Protein AF-0000000070537676 (afdb_homodimer)

Radius of gyration: 37.43 Å; Cα contacts (8 Å, |Δi|>4): 3366; chains: 2; bounding box: 78×117×87 Å

Nearest PDB structures (foldseek):
  5n0y-assembly1_A  TM=9.761E-01  e=6.138E-97  Homo sapiens
  3b1u-assembly1_A  TM=9.805E-01  e=5.438E-95  Homo sapiens
  8r8u-assembly1_B  TM=9.761E-01  e=1.289E-95  Homo sapiens
  8r8v-assembly1_A  TM=9.698E-01  e=7.412E-96  Homo sapiens
  5hp5-assembly2_B  TM=9.581E-01  e=4.711E-94  Homo sapiens

Sequence (1326 aa):
MAQQRRVQLSTQSPTSTVCVLGTELALDVCGSAPRGAASFQAQATPGVRLWVLHGARSVKLPSSVGRWPLGARPELLLAMERPSHEPGDEKVRISYFREDGGVPVGRALLYLTCVEVSLDADVTRSGAVSRTLLDKASWIWGPEGRGAVLLVNCDRDDAGAEGLDSEDSAVRSYSDLQDMAQLVLRTRGPRATFAGHRLLLHLDFGHADKIRVFYGGDGAELEKFQPILGGSKLSYTVRPGRHQHDSVFYVEGLAFPDVDFSGLVSLHVTLLESPEKCQGLLESPIFTDSVVFRVAPWIMTPNTAVPLEVFVCSVDGNEEFVAAVGALAERAQCPLTVCPAPQNRQDRWIQDEMEFGYIQAPHKTLPVVFDSPRDLGLKDFPVKSILGPDFGYVARQAAEGASSLDSFGNLEVSPPVTVQGKEYPLGRILIGSSFPRVGGRRMAKAVKDFLVAQKVQEPVEIFSDWLSVGHVDEFLSFVPAPDRKGFRLLLASPSACYQLLREKQEEGFGEAAMFQGLDRVPKPTINEILANEELRKFNDYAQSCISWNRDILKRSLGLAEPDIVDIPQLFQSNAASEAQAFFPDMVNMLVLGRHLGIPKPFGPVVGGRCCLEQRVRELLEPLGLSCTFIDDFFSYHVLSGDVHCGTNVRRKPFAFKWWDVVPMAQQRRVQLSTQSPTSTVCVLGTELALDVCGSAPRGAASFQAQATPGVRLWVLHGARSVKLPSSVGRWPLGARPELLLAMERPSHEPGDEKVRISYFREDGGVPVGRALLYLTCVEVSLDADVTRSGAVSRTLLDKASWIWGPEGRGAVLLVNCDRDDAGAEGLDSEDSAVRSYSDLQDMAQLVLRTRGPRATFAGHRLLLHLDFGHADKIRVFYGGDGAELEKFQPILGGSKLSYTVRPGRHQHDSVFYVEGLAFPDVDFSGLVSLHVTLLESPEKCQGLLESPIFTDSVVFRVAPWIMTPNTAVPLEVFVCSVDGNEEFVAAVGALAERAQCPLTVCPAPQNRQDRWIQDEMEFGYIQAPHKTLPVVFDSPRDLGLKDFPVKSILGPDFGYVARQAAEGASSLDSFGNLEVSPPVTVQGKEYPLGRILIGSSFPRVGGRRMAKAVKDFLVAQKVQEPVEIFSDWLSVGHVDEFLSFVPAPDRKGFRLLLASPSACYQLLREKQEEGFGEAAMFQGLDRVPKPTINEILANEELRKFNDYAQSCISWNRDILKRSLGLAEPDIVDIPQLFQSNAASEAQAFFPDMVNMLVLGRHLGIPKPFGPVVGGRCCLEQRVRELLEPLGLSCTFIDDFFSYHVLSGDVHCGTNVRRKPFAFKWWDVVP

Organism: Taeniopygia guttata (NCBI:txid59729)

InterPro domains:
  IPR004303 Protein-arginine deiminase [PIRSF001247] (1-663)
  IPR004303 Protein-arginine deiminase [PTHR10837] (1-663)
  IPR008972 Cupredoxin [SSF49503] (4-114)
  IPR013530 Protein-arginine deiminase, C-terminal [PF03068] (286-660)
  IPR013732 Protein-arginine deiminase (PAD), N-terminal [PF08526] (1-113)
  IPR013733 Protein-arginine deiminase (PAD), central domain [PF08527] (115-273)
  IPR036556 Protein-arginine deiminase, central domain superfamily [G3DSA:2.60.40.1700] (121-295)
  IPR036556 Protein-arginine deiminase, central domain superfamily [SSF110083] (115-295)
  IPR038685 PAD, N-terminal domain superfamily [G3DSA:2.60.40.1860] (1-120)

pLDDT: mean 93.61, std 6.82, range [47.22, 98.94]

Solvent-accessible surface area (backbone atoms only — not comparable to full-atom values): 68240 Å² total; per-residue (Å²): 129,63,60,54,45,69,41,83,56,33,56,86,49,74,36,74,47,78,43,51,58,77,32,35,40,36,37,38,60,60,78,36,51,57,90,73,49,37,25,34,30,75,48,60,38,91,69,46,48,40,29,38,38,50,85,95,43,78,44,60,56,86,51,93,67,67,62,46,57,44,87,74,59,43,38,41,33,35,37,47,85,62,58,29,81,41,80,48,71,37,42,38,41,37,35,26,17,34,84,87,46,90,58,63,78,42,46,28,40,36,30,34,23,28,27,38,75,44,58,37,34,25,32,81,54,75,50,52,71,52,90,68,91,64,74,38,71,44,72,44,64,19,85,85,35,39,29,20,55,25,36,52,34,35,22,23,66,53,84,86,52,91,56,39,47,50,74,50,82,68,54,89,46,71,68,49,57,63,56,29,31,61,36,36,41,38,44,46,48,33,66,68,55,59,73,60,23,52,34,36,39,32,45,51,78,91,40,19,75,37,36,38,31,29,40,28,74,96,52,85,52,54,86,47,35,39,68,48,32,29,62,88,32,50,51,37,78,56,74,82,51,95,85,42,47,63,46,62,31,37,34,31,21,54,49,69,27,25,60,78,36,87,28,70,43,54,41,36,40,33,39,26,42,52,60,67,94,56,87,69,60,64,68,37,70,78,47,74,40,42,37,24,33,34,40,34,40,77,41,69,59,29,60,58,34,53,58,58,33,37,36,36,47,46,38,89,80,33,63,68,39,51,51,49,52,46,54,48,27,55,74,56,71,27,53,73,46,72,39,46,39,90,55,19,60,66,38,51,50,52,16,26,39,36,46,54,27,30,35,58,41,68,71,44,74,32,46,25,36,43,37,33,46,52,55,63,48,44,53,54,34,57,67,71,70,57,36,25,66,73,19,20,54,46,72,46,65,37,89,87,54,63,45,62,33,28,20,34,43,14,54,49,42,41,63,53,35,52,35,94,86,43,72,26,80,59,8,34,28,38,32,25,26,19,67,86,49,81,89,48,64,52,46,35,64,54,51,51,41,36,53,51,36,36,59,64,35,55,66,44,79,36,57,18,53,64,31,62,64,19,34,40,36,70,40,32,39,62,41,58,28,87,52,93,78,43,38,33,41,36,30,49,18,29,62,53,31,53,47,51,46,49,53,40,32,73,75,70,44,27,79,31,29,30,38,66,94,53,77,98,51,87,55,56,24,42,49,54,57,77,64,33,60,69,53,50,54,50,24,51,50,52,35,47,44,45,38,46,37,48,38,51,46,26,64,71,46,49,51,56,71,90,38,47,43,75,40,58,33,55,45,39,68,48,98,83,42,22,35,39,68,62,43,35,41,50,44,19,35,37,56,40,57,47,39,32,42,24,24,36,49,43,39,33,54,57,97,88,34,37,52,57,61,50,52,51,44,67,68,42,37,83,45,66,34,44,86,40,72,38,69,35,52,82,62,23,28,78,74,75,37,34,44,30,37,34,25,43,60,40,53,49,77,73,87,71,60,74,63,42,46,68,130,131,62,58,55,43,69,40,85,56,33,53,86,46,73,36,75,48,78,43,52,57,76,33,34,38,36,37,37,59,60,76,39,51,55,88,74,47,37,27,34,31,76,50,58,39,90,70,46,49,40,30,38,39,50,86,94,44,77,43,60,54,85,51,92,68,66,62,45,59,43,87,73,61,42,38,40,35,35,37,46,87,62,58,28,82,42,79,49,70,38,43,37,40,37,37,26,17,35,84,90,45,89,59,64,80,42,46,27,41,37,28,35,23,28,26,37,74,45,56,38,34,23,32,83,54,78,52,52,69,51,91,69,90,64,75,38,70,45,72,43,64,19,84,87,34,38,29,19,56,24,37,52,32,36,22,21,66,53,84,86,51,90,57,40,47,50,75,50,81,68,55,88,46,71,69,50,56,62,55,31,30,60,36,36,40,37,44,47,47,30,66,67,55,59,72,59,23,52,33,35,39,33,47,51,77,91,40,19,76,36,35,39,30,31,39,28,71,96,50,85,53,55,87,47,37,37,66,48,32,31,61,90,33,50,50,38,77,56,74,82,52,95,86,40,48,62,47,62,31,39,34,32,22,53,49,69,27,25,60,78,36,87,28,71,42,55,40,36,39,34,40,25,42,50,64,67,94,55,87,70,62,65,67,38,68,77,46,74,41,42,37,26,32,34,41,33,40,78,41,69,58,27,58,59,34,52,56,58,33,38,37,34,46,47,39,92,80,34,63,67,41,52,51,50,51,47,53,48,28,56,72,54,71,29,52,74,46,72,40,48,40,90,54,20,59,65,36,49,49,50,15,25,39,36,46,54,28,28,36,59,42,70,73,44,75,30,46,26,36,42,37,33,47,52,56,62,48,43,54,53,34,58,67,72,70,57,38,24,65,72,20,21,54,46,73,44,67,35,91,88,53,62,46,63,34,28,19,34,43,13,52,49,44,42,63,54,34,51,35,94,86,43,71,25,82,61,7,34,28,37,33,27,26,20,68,86,50,81,89,48,63,51,47,35,63,52,50,52,41,36,52,53,36,38,60,65,34,56,65,43,80,37,58,17,55,62,31,63,64,18,34,41,37,70,40,32,40,62,39,57,28,88,50,94,78,43,38,33,42,37,30,50,18,27,64,53,30,54,49,51,46,50,54,39,34,74,73,68,44,28,77,30,29,30,39,66,92,54,78,98,51,86,53,55,24,41,50,54,55,76,64,33,60,69,54,49,53,51,24,51,50,52,34,47,44,45,38,47,37,48,38,51,46,26,64,71,48,49,49,55,72,90,39,48,43,75,39,59,34,53,45,39,68,47,97,84,42,22,35,39,68,63,42,37,42,50,44,19,34,36,55,41,56,48,38,32,41,23,24,37,49,43,38,33,56,55,97,88,34,37,50,57,62,51,52,51,45,68,68,42,35,83,48,67,33,42,83,38,71,38,69,35,51,82,63,23,28,78,73,76,39,34,42,29,39,34,25,42,60,40,54,49,76,73,88,71,61,77,62,41,46,68,130

Structure (mmCIF, N/CA/C/O backbone):
data_AF-0000000070537676-model_v1
#
loop_
_entity.id
_entity.type
_entity.pdbx_description
1 polymer 'Protein-arginine deiminase'
#
loop_
_atom_site.group_PDB
_atom_site.id
_atom_site.type_symbol
_atom_site.label_atom_id
_atom_site.label_alt_id
_atom_site.label_comp_id
_atom_site.label_asym_id
_atom_site.label_entity_id
_atom_site.label_seq_id
_atom_site.pdbx_PDB_ins_code
_atom_site.Cartn_x
_atom_site.Cartn_y
_atom_site.Cartn_z
_atom_site.occupancy
_atom_site.B_iso_or_equiv
_atom_site.auth_seq_id
_atom_site.auth_comp_id
_atom_site.auth_asym_id
_atom_site.auth_atom_id
_atom_site.pdbx_PDB_model_num
ATOM 1 N N . MET A 1 1 ? 15.688 -22.312 3.17 1 48.28 1 MET A N 1
ATOM 2 C CA . MET A 1 1 ? 16.125 -23.547 2.514 1 48.28 1 MET A CA 1
ATOM 3 C C . MET A 1 1 ? 16.609 -23.266 1.094 1 48.28 1 MET A C 1
ATOM 5 O O . MET A 1 1 ? 16.094 -22.375 0.427 1 48.28 1 MET A O 1
ATOM 9 N N . ALA A 1 2 ? 17.672 -23.891 0.814 1 63.78 2 ALA A N 1
ATOM 10 C CA . ALA A 1 2 ? 18.281 -23.703 -0.505 1 63.78 2 ALA A CA 1
ATOM 11 C C . ALA A 1 2 ? 17.297 -24.094 -1.61 1 63.78 2 ALA A C 1
ATOM 13 O O . ALA A 1 2 ? 16.453 -24.969 -1.418 1 63.78 2 ALA A O 1
ATOM 14 N N . GLN A 1 3 ? 17.297 -23.328 -2.66 1 80.06 3 GLN A N 1
ATOM 15 C CA . GLN A 1 3 ? 16.547 -23.688 -3.852 1 80.06 3 GLN A CA 1
ATOM 16 C C . GLN A 1 3 ? 16.844 -25.125 -4.281 1 80.06 3 GLN A C 1
ATOM 18 O O . GLN A 1 3 ? 18 -25.562 -4.23 1 80.06 3 GLN A O 1
ATOM 23 N N . GLN A 1 4 ? 15.812 -25.906 -4.457 1 87.06 4 GLN A N 1
ATOM 24 C CA . GLN A 1 4 ? 15.945 -27.312 -4.844 1 87.06 4 GLN A CA 1
ATOM 25 C C . GLN A 1 4 ? 15.312 -27.578 -6.207 1 87.06 4 GLN A C 1
ATOM 27 O O . GLN A 1 4 ? 14.203 -27.109 -6.48 1 87.06 4 GLN A O 1
ATOM 32 N N . ARG A 1 5 ? 16.109 -28.188 -7.074 1 91.94 5 ARG A N 1
ATOM 33 C CA . ARG A 1 5 ? 15.625 -28.531 -8.406 1 91.94 5 ARG A CA 1
ATOM 34 C C . ARG A 1 5 ? 15.555 -30.047 -8.578 1 91.94 5 ARG A C 1
ATOM 36 O O . ARG A 1 5 ? 16.516 -30.75 -8.266 1 91.94 5 ARG A O 1
ATOM 43 N N . ARG A 1 6 ? 14.5 -30.547 -9.094 1 90.69 6 ARG A N 1
ATOM 44 C CA . ARG A 1 6 ? 14.328 -31.969 -9.328 1 90.69 6 ARG A CA 1
ATOM 45 C C . ARG A 1 6 ? 14.914 -32.375 -10.672 1 90.69 6 ARG A C 1
ATOM 47 O O . ARG A 1 6 ? 14.719 -31.688 -11.68 1 90.69 6 ARG A O 1
ATOM 54 N N . VAL A 1 7 ? 15.664 -33.469 -10.664 1 91.62 7 VAL A N 1
ATOM 55 C CA . VAL A 1 7 ? 16.312 -33.969 -11.875 1 91.62 7 VAL A CA 1
ATOM 56 C C . VAL A 1 7 ? 15.852 -35.406 -12.164 1 91.62 7 VAL A C 1
ATOM 58 O O . VAL A 1 7 ? 15.875 -36.25 -11.273 1 91.62 7 VAL A O 1
ATOM 61 N N . GLN A 1 8 ? 15.414 -35.594 -13.352 1 87.25 8 GLN A N 1
ATOM 62 C CA . GLN A 1 8 ? 15.055 -36.938 -13.789 1 87.25 8 GLN A CA 1
ATOM 63 C C . GLN A 1 8 ? 16.281 -37.719 -14.297 1 87.25 8 GLN A C 1
ATOM 65 O O . GLN A 1 8 ? 17.109 -37.156 -15.008 1 87.25 8 GLN A O 1
ATOM 70 N N . LEU A 1 9 ? 16.375 -38.938 -13.836 1 90.69 9 LEU A N 1
ATOM 71 C CA . LEU A 1 9 ? 17.469 -39.812 -14.25 1 90.69 9 LEU A CA 1
ATOM 72 C C . LEU A 1 9 ? 17.016 -40.812 -15.281 1 90.69 9 LEU A C 1
ATOM 74 O O . LEU A 1 9 ? 15.812 -41.031 -15.484 1 90.69 9 LEU A O 1
ATOM 78 N N . SER A 1 10 ? 18.062 -41.344 -16.016 1 87.88 10 SER A N 1
ATOM 79 C CA . SER A 1 10 ? 17.797 -42.406 -17 1 87.88 10 SER A CA 1
ATOM 80 C C . SER A 1 10 ? 18.797 -43.562 -16.859 1 87.88 10 SER A C 1
ATOM 82 O O . SER A 1 10 ? 19.984 -43.312 -16.625 1 87.88 10 SER A O 1
ATOM 84 N N . THR A 1 11 ? 18.297 -44.75 -16.922 1 89.5 11 THR A N 1
ATOM 85 C CA . THR A 1 11 ? 19.188 -45.906 -16.922 1 89.5 11 THR A CA 1
ATOM 86 C C . THR A 1 11 ? 19.578 -46.312 -18.344 1 89.5 11 THR A C 1
ATOM 88 O O . THR A 1 11 ? 20.406 -47.188 -18.547 1 89.5 11 THR A O 1
ATOM 91 N N . GLN A 1 12 ? 19.031 -45.656 -19.297 1 83.19 12 GLN A N 1
ATOM 92 C CA . GLN A 1 12 ? 19.297 -46 -20.703 1 83.19 12 GLN A CA 1
ATOM 93 C C . GLN A 1 12 ? 20.469 -45.188 -21.25 1 83.19 12 GLN A C 1
ATOM 95 O O . GLN A 1 12 ? 21.234 -45.688 -22.062 1 83.19 12 GLN A O 1
ATOM 100 N N . SER A 1 13 ? 20.5 -43.969 -20.844 1 87.5 13 SER A N 1
ATOM 101 C CA . SER A 1 13 ? 21.594 -43.094 -21.266 1 87.5 13 SER A CA 1
ATOM 102 C C . SER A 1 13 ? 22.031 -42.188 -20.141 1 87.5 13 SER A C 1
ATOM 104 O O . SER A 1 13 ? 21.219 -41.812 -19.281 1 87.5 13 SER A O 1
ATOM 106 N N . PRO A 1 14 ? 23.234 -41.844 -20.141 1 92 14 PRO A N 1
ATOM 107 C CA . PRO A 1 14 ? 23.672 -40.906 -19.125 1 92 14 PRO A CA 1
ATOM 108 C C . PRO A 1 14 ? 22.984 -39.562 -19.219 1 92 14 PRO A C 1
ATOM 110 O O . PRO A 1 14 ? 22.594 -39.125 -20.312 1 92 14 PRO A O 1
ATOM 113 N N . THR A 1 15 ? 22.781 -38.969 -18.125 1 92.06 15 THR A N 1
ATOM 114 C CA . THR A 1 15 ? 22.188 -37.656 -18.031 1 92.06 15 THR A CA 1
ATOM 115 C C . THR A 1 15 ? 23.234 -36.625 -17.625 1 92.06 15 THR A C 1
ATOM 117 O O . THR A 1 15 ? 24.203 -36.938 -16.922 1 92.06 15 THR A O 1
ATOM 120 N N . SER A 1 16 ? 23.156 -35.469 -18.203 1 93.25 16 SER A N 1
ATOM 121 C CA . SER A 1 16 ? 24 -34.344 -17.812 1 93.25 16 SER A CA 1
ATOM 122 C C . SER A 1 16 ? 23.172 -33.156 -17.344 1 93.25 16 SER A C 1
ATOM 124 O O . SER A 1 16 ? 22.109 -32.875 -17.906 1 93.25 16 SER A O 1
ATOM 126 N N . THR A 1 17 ? 23.578 -32.562 -16.297 1 94.06 17 THR A N 1
ATOM 127 C CA . THR A 1 17 ? 22.844 -31.359 -15.859 1 94.06 17 THR A CA 1
ATOM 128 C C . THR A 1 17 ? 23.781 -30.391 -15.148 1 94.06 17 THR A C 1
ATOM 130 O O . THR A 1 17 ? 24.938 -30.719 -14.859 1 94.06 17 THR A O 1
ATOM 133 N N . VAL A 1 18 ? 23.328 -29.172 -15.094 1 95.5 18 VAL A N 1
ATOM 134 C CA . VAL A 1 18 ? 24.062 -28.094 -14.422 1 95.5 18 VAL A CA 1
ATOM 135 C C . VAL A 1 18 ? 23.547 -27.938 -12.992 1 95.5 18 VAL A C 1
ATOM 137 O O . VAL A 1 18 ? 22.344 -28.016 -12.75 1 95.5 18 VAL A O 1
ATOM 140 N N . CYS A 1 19 ? 24.453 -27.859 -12.039 1 95.94 19 CYS A N 1
ATOM 141 C CA . CYS A 1 19 ? 24.172 -27.516 -10.648 1 95.94 19 CYS A CA 1
ATOM 142 C C . CYS A 1 19 ? 24.703 -26.125 -10.312 1 95.94 19 CYS A C 1
ATOM 144 O O . CYS A 1 19 ? 25.859 -25.797 -10.617 1 95.94 19 CYS A O 1
ATOM 146 N N . VAL A 1 20 ? 23.875 -25.281 -9.742 1 96.06 20 VAL A N 1
ATOM 147 C CA . VAL A 1 20 ? 24.312 -23.953 -9.352 1 96.06 20 VAL A CA 1
ATOM 148 C C . VAL A 1 20 ? 24.797 -23.969 -7.902 1 96.06 20 VAL A C 1
ATOM 150 O O . VAL A 1 20 ? 24.156 -24.531 -7.027 1 96.06 20 VAL A O 1
ATOM 153 N N . LEU A 1 21 ? 25.875 -23.359 -7.691 1 94.88 21 LEU A N 1
ATOM 154 C CA . LEU A 1 21 ? 26.469 -23.297 -6.359 1 94.88 21 LEU A CA 1
ATOM 155 C C . LEU A 1 21 ? 25.469 -22.75 -5.348 1 94.88 21 LEU A C 1
ATOM 157 O O . LEU A 1 21 ? 24.797 -21.766 -5.613 1 94.88 21 LEU A O 1
ATOM 161 N N . GLY A 1 22 ? 25.375 -23.453 -4.148 1 92.06 22 GLY A N 1
ATOM 162 C CA . GLY A 1 22 ? 24.484 -23 -3.094 1 92.06 22 GLY A CA 1
ATOM 163 C C . GLY A 1 22 ? 23.094 -23.594 -3.195 1 92.06 22 GLY A C 1
ATOM 164 O O . GLY A 1 22 ? 22.234 -23.344 -2.34 1 92.06 22 GLY A O 1
ATOM 165 N N . THR A 1 23 ? 22.797 -24.344 -4.297 1 94.75 23 THR A N 1
ATOM 166 C CA . THR A 1 23 ? 21.5 -24.984 -4.453 1 94.75 23 THR A CA 1
ATOM 167 C C . THR A 1 23 ? 21.641 -26.5 -4.336 1 94.75 23 THR A C 1
ATOM 169 O O . THR A 1 23 ? 22.75 -27.031 -4.211 1 94.75 23 THR A O 1
ATOM 172 N N . GLU A 1 24 ? 20.516 -27.172 -4.246 1 94.94 24 GLU A N 1
ATOM 173 C CA . GLU A 1 24 ? 20.469 -28.625 -4.176 1 94.94 24 GLU A CA 1
ATOM 174 C C . GLU A 1 24 ? 19.719 -29.219 -5.359 1 94.94 24 GLU A C 1
ATOM 176 O O . GLU A 1 24 ? 18.812 -28.578 -5.902 1 94.94 24 GLU A O 1
ATOM 181 N N . LEU A 1 25 ? 20.188 -30.328 -5.773 1 95.75 25 LEU A N 1
ATOM 182 C CA . LEU A 1 25 ? 19.438 -31.109 -6.742 1 95.75 25 LEU A CA 1
ATOM 183 C C . LEU A 1 25 ? 18.781 -32.312 -6.074 1 95.75 25 LEU A C 1
ATOM 185 O O . LEU A 1 25 ? 19.375 -32.969 -5.203 1 95.75 25 LEU A O 1
ATOM 189 N N . ALA A 1 26 ? 17.578 -32.531 -6.367 1 93.75 26 ALA A N 1
ATOM 190 C CA . ALA A 1 26 ? 16.875 -33.719 -5.938 1 93.75 26 ALA A CA 1
ATOM 191 C C . ALA A 1 26 ? 16.734 -34.719 -7.078 1 93.75 26 ALA A C 1
ATOM 193 O O . ALA A 1 26 ? 16.094 -34.469 -8.086 1 93.75 26 ALA A O 1
ATOM 194 N N . LEU A 1 27 ? 17.375 -35.875 -6.887 1 93.56 27 LEU A N 1
ATOM 195 C CA . LEU A 1 27 ? 17.359 -36.875 -7.934 1 93.56 27 LEU A CA 1
ATOM 196 C C . LEU A 1 27 ? 16.172 -37.812 -7.762 1 93.56 27 LEU A C 1
ATOM 198 O O . LEU A 1 27 ? 15.945 -38.344 -6.668 1 93.56 27 LEU A O 1
ATOM 202 N N . ASP A 1 28 ? 15.492 -38.031 -8.805 1 88.81 28 ASP A N 1
ATOM 203 C CA . ASP A 1 28 ? 14.336 -38.906 -8.789 1 88.81 28 ASP A CA 1
ATOM 204 C C . ASP A 1 28 ? 14.75 -40.375 -8.93 1 88.81 28 ASP A C 1
ATOM 206 O O . ASP A 1 28 ? 14.5 -41 -9.961 1 88.81 28 ASP A O 1
ATOM 210 N N . VAL A 1 29 ? 15.141 -41 -7.867 1 91.25 29 VAL A N 1
ATOM 211 C CA . VAL A 1 29 ? 15.664 -42.375 -7.902 1 91.25 29 VAL A CA 1
ATOM 212 C C . VAL A 1 29 ? 14.508 -43.344 -8.094 1 91.25 29 VAL A C 1
ATOM 214 O O . VAL A 1 29 ? 14.695 -44.438 -8.672 1 91.25 29 VAL A O 1
ATOM 217 N N . CYS A 1 30 ? 13.391 -43 -7.648 1 86 30 CYS A N 1
ATOM 218 C CA . CYS A 1 30 ? 12.25 -43.906 -7.773 1 86 30 CYS A CA 1
ATOM 219 C C . CYS A 1 30 ? 11.688 -43.875 -9.188 1 86 30 CYS A C 1
ATOM 221 O O . CYS A 1 30 ? 11.32 -44.938 -9.734 1 86 30 CYS A O 1
ATOM 223 N N . GLY A 1 31 ? 11.68 -42.719 -9.711 1 81.62 31 GLY A N 1
ATOM 224 C CA . GLY A 1 31 ? 11.109 -42.594 -11.047 1 81.62 31 GLY A CA 1
ATOM 225 C C . GLY A 1 31 ? 11.961 -43.219 -12.125 1 81.62 31 GLY A C 1
ATOM 226 O O . GLY A 1 31 ? 11.453 -43.625 -13.18 1 81.62 31 GLY A O 1
ATOM 227 N N . SER A 1 32 ? 13.219 -43.406 -11.867 1 86.19 32 SER A N 1
ATOM 228 C CA . SER A 1 32 ? 14.133 -43.969 -12.867 1 86.19 32 SER A CA 1
ATOM 229 C C . SER A 1 32 ? 14.422 -45.438 -12.602 1 86.19 32 SER A C 1
ATOM 231 O O . SER A 1 32 ? 15.172 -46.062 -13.352 1 86.19 32 SER A O 1
ATOM 233 N N . ALA A 1 33 ? 13.875 -45.969 -11.594 1 89.5 33 ALA A N 1
ATOM 234 C CA . ALA A 1 33 ? 14.164 -47.344 -11.219 1 89.5 33 ALA A CA 1
ATOM 235 C C . ALA A 1 33 ? 13.602 -48.312 -12.25 1 89.5 33 ALA A C 1
ATOM 237 O O . ALA A 1 33 ? 12.438 -48.219 -12.641 1 89.5 33 ALA A O 1
ATOM 238 N N . PRO A 1 34 ? 14.5 -49.281 -12.641 1 87.12 34 PRO A N 1
ATOM 239 C CA . PRO A 1 34 ? 13.977 -50.312 -13.523 1 87.12 34 PRO A CA 1
ATOM 240 C C . PRO A 1 34 ? 12.969 -51.219 -12.828 1 87.12 34 PRO A C 1
ATOM 242 O O . PRO A 1 34 ? 12.898 -51.25 -11.602 1 87.12 34 PRO A O 1
ATOM 245 N N . ARG A 1 35 ? 12.32 -51.906 -13.609 1 83.75 35 ARG A N 1
ATOM 246 C CA . ARG A 1 35 ? 11.32 -52.844 -13.062 1 83.75 35 ARG A CA 1
ATOM 247 C C . ARG A 1 35 ? 11.969 -53.875 -12.148 1 83.75 35 ARG A C 1
ATOM 249 O O . ARG A 1 35 ? 13.008 -54.438 -12.492 1 83.75 35 ARG A O 1
ATOM 256 N N . GLY A 1 36 ? 11.32 -54.062 -11.078 1 84.88 36 GLY A N 1
ATOM 257 C CA . GLY A 1 36 ? 11.758 -55.094 -10.172 1 84.88 36 GLY A CA 1
ATOM 258 C C . GLY A 1 36 ? 12.828 -54.625 -9.203 1 84.88 36 GLY A C 1
ATOM 259 O O . GLY A 1 36 ? 13.211 -55.375 -8.289 1 84.88 36 GLY A O 1
ATOM 260 N N . ALA A 1 37 ? 13.297 -53.406 -9.398 1 92.25 37 ALA A N 1
ATOM 261 C CA . ALA A 1 37 ? 14.297 -52.906 -8.469 1 92.25 37 ALA A CA 1
ATOM 262 C C . ALA A 1 37 ? 13.688 -52.656 -7.082 1 92.25 37 ALA A C 1
ATOM 264 O O . ALA A 1 37 ? 12.555 -52.188 -6.965 1 92.25 37 ALA A O 1
ATOM 265 N N . ALA A 1 38 ? 14.43 -53.062 -6.039 1 94.12 38 ALA A N 1
ATOM 266 C CA . ALA A 1 38 ? 13.938 -52.938 -4.668 1 94.12 38 ALA A CA 1
ATOM 267 C C . ALA A 1 38 ? 14.758 -51.938 -3.873 1 94.12 38 ALA A C 1
ATOM 269 O O . ALA A 1 38 ? 14.281 -51.375 -2.879 1 94.12 38 ALA A O 1
ATOM 270 N N . SER A 1 39 ? 15.945 -51.781 -4.32 1 94.88 39 SER A N 1
ATOM 271 C CA . SER A 1 39 ? 16.844 -50.875 -3.596 1 94.88 39 SER A CA 1
ATOM 272 C C . SER A 1 39 ? 17.828 -50.188 -4.543 1 94.88 39 SER A C 1
ATOM 274 O O . SER A 1 39 ? 17.906 -50.531 -5.727 1 94.88 39 SER A O 1
ATOM 276 N N . PHE A 1 40 ? 18.5 -49.188 -4.027 1 95.38 40 PHE A N 1
ATOM 277 C CA . PHE A 1 40 ? 19.516 -48.531 -4.836 1 95.38 40 PHE A CA 1
ATOM 278 C C . PHE A 1 40 ? 20.734 -48.156 -3.994 1 95.38 40 PHE A C 1
ATOM 280 O O . PHE A 1 40 ? 20.641 -48.125 -2.764 1 95.38 40 PHE A O 1
ATOM 287 N N . GLN A 1 41 ? 21.812 -48 -4.645 1 95.19 41 GLN A N 1
ATOM 288 C CA . GLN A 1 41 ? 23.062 -47.5 -4.098 1 95.19 41 GLN A CA 1
ATOM 289 C C . GLN A 1 41 ? 23.578 -46.312 -4.906 1 95.19 41 GLN A C 1
ATOM 291 O O . GLN A 1 41 ? 23.469 -46.281 -6.137 1 95.19 41 GLN A O 1
ATOM 296 N N . ALA A 1 42 ? 24.078 -45.312 -4.172 1 95.81 42 ALA A N 1
ATOM 297 C CA . ALA A 1 42 ? 24.562 -44.094 -4.855 1 95.81 42 ALA A CA 1
ATOM 298 C C . ALA A 1 42 ? 26.031 -43.844 -4.516 1 95.81 42 ALA A C 1
ATOM 300 O O . ALA A 1 42 ? 26.438 -44 -3.363 1 95.81 42 ALA A O 1
ATOM 301 N N . GLN A 1 43 ? 26.797 -43.562 -5.527 1 95.38 43 GLN A N 1
ATOM 302 C CA . GLN A 1 43 ? 28.188 -43.156 -5.398 1 95.38 43 GLN A CA 1
ATOM 303 C C . GLN A 1 43 ? 28.484 -41.875 -6.199 1 95.38 43 GLN A C 1
ATOM 305 O O . GLN A 1 43 ? 27.922 -41.688 -7.273 1 95.38 43 GLN A O 1
ATOM 310 N N . ALA A 1 44 ? 29.312 -41.031 -5.633 1 96.12 44 ALA A N 1
ATOM 311 C CA . ALA A 1 44 ? 29.641 -39.781 -6.316 1 96.12 44 ALA A CA 1
ATOM 312 C C . ALA A 1 44 ? 31.141 -39.5 -6.297 1 96.12 44 ALA A C 1
ATOM 314 O O . ALA A 1 44 ? 31.859 -40.062 -5.469 1 96.12 44 ALA A O 1
ATOM 315 N N . THR A 1 45 ? 31.594 -38.75 -7.266 1 95.75 45 THR A N 1
ATOM 316 C CA . THR A 1 45 ? 32.969 -38.25 -7.234 1 95.75 45 THR A CA 1
ATOM 317 C C . THR A 1 45 ? 33.156 -37.281 -6.074 1 95.75 45 THR A C 1
ATOM 319 O O . THR A 1 45 ? 32.188 -36.781 -5.5 1 95.75 45 THR A O 1
ATOM 322 N N . PRO A 1 46 ? 34.344 -37.031 -5.629 1 92.69 46 PRO A N 1
ATOM 323 C CA . PRO A 1 46 ? 34.656 -36.312 -4.398 1 92.69 46 PRO A CA 1
ATOM 324 C C . PRO A 1 46 ? 34.062 -34.875 -4.406 1 92.69 46 PRO A C 1
ATOM 326 O O . PRO A 1 46 ? 33.844 -34.312 -3.342 1 92.69 46 PRO A O 1
ATOM 329 N N . GLY A 1 47 ? 33.844 -34.312 -5.488 1 93.75 47 GLY A N 1
ATOM 330 C CA . GLY A 1 47 ? 33.344 -32.969 -5.539 1 93.75 47 GLY A CA 1
ATOM 331 C C . GLY A 1 47 ? 31.859 -32.844 -5.305 1 93.75 47 GLY A C 1
ATOM 332 O O . GLY A 1 47 ? 31.297 -31.75 -5.262 1 93.75 47 GLY A O 1
ATOM 333 N N . VAL A 1 48 ? 31.172 -33.969 -5.086 1 97.12 48 VAL A N 1
ATOM 334 C CA . VAL A 1 48 ? 29.719 -34.031 -4.945 1 97.12 48 VAL A CA 1
ATOM 335 C C . VAL A 1 48 ? 29.359 -34.5 -3.543 1 97.12 48 VAL A C 1
ATOM 337 O O . VAL A 1 48 ? 29.828 -35.531 -3.094 1 97.12 48 VAL A O 1
ATOM 340 N N . ARG A 1 49 ? 28.609 -33.75 -2.803 1 96.06 49 ARG A N 1
ATOM 341 C CA . ARG A 1 49 ? 28.031 -34.188 -1.538 1 96.06 49 ARG A CA 1
ATOM 342 C C . ARG A 1 49 ? 26.656 -34.812 -1.755 1 96.06 49 ARG A C 1
ATOM 344 O O . ARG A 1 49 ? 25.797 -34.219 -2.412 1 96.06 49 ARG A O 1
ATOM 351 N N . LEU A 1 50 ? 26.469 -36 -1.199 1 95.5 50 LEU A N 1
ATOM 352 C CA . LEU A 1 50 ? 25.219 -36.75 -1.354 1 95.5 50 LEU A CA 1
ATOM 353 C C . LEU A 1 50 ? 24.562 -36.969 0 1 95.5 50 LEU A C 1
ATOM 355 O O . LEU A 1 50 ? 25.25 -37.188 1.003 1 95.5 50 LEU A O 1
ATOM 359 N N . TRP A 1 51 ? 23.344 -36.969 0.027 1 94.06 51 TRP A N 1
ATOM 360 C CA . TRP A 1 51 ? 22.609 -37.438 1.19 1 94.06 51 TRP A CA 1
ATOM 361 C C . TRP A 1 51 ? 21.219 -37.906 0.792 1 94.06 51 TRP A C 1
ATOM 363 O O . TRP A 1 51 ? 20.703 -37.531 -0.262 1 94.06 51 TRP A O 1
ATOM 373 N N . VAL A 1 52 ? 20.656 -38.875 1.523 1 93 52 VAL A N 1
ATOM 374 C CA . VAL A 1 52 ? 19.359 -39.469 1.266 1 93 52 VAL A CA 1
ATOM 375 C C . VAL A 1 52 ? 18.344 -38.969 2.293 1 93 52 VAL A C 1
ATOM 377 O O . VAL A 1 52 ? 18.625 -38.938 3.494 1 93 52 VAL A O 1
ATOM 380 N N . LEU A 1 53 ? 17.281 -38.406 1.712 1 87.81 53 LEU A N 1
ATOM 381 C CA . LEU A 1 53 ? 16.156 -38.062 2.566 1 87.81 53 LEU A CA 1
ATOM 382 C C . LEU A 1 53 ? 15.188 -39.25 2.682 1 87.81 53 LEU A C 1
ATOM 384 O O . LEU A 1 53 ? 14.602 -39.656 1.684 1 87.81 53 LEU A O 1
ATOM 388 N N . HIS A 1 54 ? 15.172 -39.781 3.775 1 80.38 54 HIS A N 1
ATOM 389 C CA . HIS A 1 54 ? 14.289 -40.906 4.09 1 80.38 54 HIS A CA 1
ATOM 390 C C . HIS A 1 54 ? 13.359 -40.562 5.246 1 80.38 54 HIS A C 1
ATOM 392 O O . HIS A 1 54 ? 13.758 -40.625 6.41 1 80.38 54 HIS A O 1
ATOM 398 N N . GLY A 1 55 ? 12.133 -40.312 4.922 1 72 55 GLY A N 1
ATOM 399 C CA . GLY A 1 55 ? 11.219 -39.812 5.934 1 72 55 GLY A CA 1
ATOM 400 C C . GLY A 1 55 ? 11.633 -38.469 6.48 1 72 55 GLY A C 1
ATOM 401 O O . GLY A 1 55 ? 11.766 -37.5 5.723 1 72 55 GLY A O 1
ATOM 402 N N . ALA A 1 56 ? 11.742 -38.344 7.746 1 72.75 56 ALA A N 1
ATOM 403 C CA . ALA A 1 56 ? 12.117 -37.094 8.383 1 72.75 56 ALA A CA 1
ATOM 404 C C . ALA A 1 56 ? 13.617 -37.031 8.656 1 72.75 56 ALA A C 1
ATOM 406 O O . ALA A 1 56 ? 14.117 -36.062 9.219 1 72.75 56 ALA A O 1
ATOM 407 N N . ARG A 1 57 ? 14.32 -38.156 8.172 1 79.38 57 ARG A N 1
ATOM 408 C CA . ARG A 1 57 ? 15.742 -38.219 8.492 1 79.38 57 ARG A CA 1
ATOM 409 C C . ARG A 1 57 ? 16.594 -38 7.246 1 79.38 57 ARG A C 1
ATOM 411 O O . ARG A 1 57 ? 16.25 -38.469 6.16 1 79.38 57 ARG A O 1
ATOM 418 N N . SER A 1 58 ? 17.625 -37.188 7.309 1 88.5 58 SER A N 1
ATOM 419 C CA . SER A 1 58 ? 18.656 -36.969 6.289 1 88.5 58 SER A CA 1
ATOM 420 C C . SER A 1 58 ? 19.938 -37.688 6.629 1 88.5 58 SER A C 1
ATOM 422 O O . SER A 1 58 ? 20.5 -37.531 7.715 1 88.5 58 SER A O 1
ATOM 424 N N . VAL A 1 59 ? 20.391 -38.562 5.711 1 91.38 59 VAL A N 1
ATOM 425 C CA . VAL A 1 59 ? 21.594 -39.344 5.945 1 91.38 59 VAL A CA 1
ATOM 426 C C . VAL A 1 59 ? 22.641 -39.031 4.891 1 91.38 59 VAL A C 1
ATOM 428 O O . VAL A 1 59 ? 22.406 -39.219 3.695 1 91.38 59 VAL A O 1
ATOM 431 N N . LYS A 1 60 ? 23.719 -38.594 5.34 1 92.5 60 LYS A N 1
ATOM 432 C CA . LYS A 1 60 ? 24.828 -38.281 4.441 1 92.5 60 LYS A CA 1
ATOM 433 C C . LYS A 1 60 ? 25.438 -39.562 3.889 1 92.5 60 LYS A C 1
ATOM 435 O O . LYS A 1 60 ? 25.594 -40.562 4.617 1 92.5 60 LYS A O 1
ATOM 440 N N . LEU A 1 61 ? 25.797 -39.594 2.615 1 90.94 61 LEU A N 1
ATOM 441 C CA . LEU A 1 61 ? 26.422 -40.75 1.979 1 90.94 61 LEU A CA 1
ATOM 442 C C . LEU A 1 61 ? 27.922 -40.531 1.793 1 90.94 61 LEU A C 1
ATOM 444 O O . LEU A 1 61 ? 28.344 -39.375 1.577 1 90.94 61 LEU A O 1
ATOM 448 N N . PRO A 1 62 ? 28.781 -41.531 1.768 1 87.44 62 PRO A N 1
ATOM 449 C CA . PRO A 1 62 ? 28.406 -42.906 2.066 1 87.44 62 PRO A CA 1
ATOM 450 C C . PRO A 1 62 ? 28.062 -43.125 3.539 1 87.44 62 PRO A C 1
ATOM 452 O O . PRO A 1 62 ? 28.531 -42.375 4.398 1 87.44 62 PRO A O 1
ATOM 455 N N . SER A 1 63 ? 27.234 -44.031 3.693 1 85.56 63 SER A N 1
ATOM 456 C CA . SER A 1 63 ? 26.828 -44.406 5.039 1 85.56 63 SER A CA 1
ATOM 457 C C . SER A 1 63 ? 26.953 -45.906 5.25 1 85.56 63 SER A C 1
ATOM 459 O O . SER A 1 63 ? 27.406 -46.625 4.355 1 85.56 63 SER A O 1
ATOM 461 N N . SER A 1 64 ? 26.641 -46.375 6.477 1 82.69 64 SER A N 1
ATOM 462 C CA . SER A 1 64 ? 26.672 -47.812 6.801 1 82.69 64 SER A CA 1
ATOM 463 C C . SER A 1 64 ? 25.609 -48.594 6.023 1 82.69 64 SER A C 1
ATOM 465 O O . SER A 1 64 ? 25.734 -49.781 5.824 1 82.69 64 SER A O 1
ATOM 467 N N . VAL A 1 65 ? 24.609 -47.844 5.703 1 73.75 65 VAL A N 1
ATOM 468 C CA . VAL A 1 65 ? 23.578 -48.438 4.859 1 73.75 65 VAL A CA 1
ATOM 469 C C . VAL A 1 65 ? 24.016 -48.375 3.395 1 73.75 65 VAL A C 1
ATOM 471 O O . VAL A 1 65 ? 24.094 -47.281 2.807 1 73.75 65 VAL A O 1
ATOM 474 N N . GLY A 1 66 ? 24.422 -49.469 2.896 1 79.12 66 GLY A N 1
ATOM 475 C CA . GLY A 1 66 ? 24.938 -49.531 1.54 1 79.12 66 GLY A CA 1
ATOM 476 C C . GLY A 1 66 ? 23.859 -49.375 0.482 1 79.12 66 GLY A C 1
ATOM 477 O O . GLY A 1 66 ? 24.078 -48.781 -0.566 1 79.12 66 GLY A O 1
ATOM 478 N N . ARG A 1 67 ? 22.609 -50 0.765 1 90.69 67 ARG A N 1
ATOM 479 C CA . ARG A 1 67 ? 21.516 -49.969 -0.19 1 90.69 67 ARG A CA 1
ATOM 480 C C . ARG A 1 67 ? 20.234 -49.438 0.451 1 90.69 67 ARG A C 1
ATOM 482 O O . ARG A 1 67 ? 19.875 -49.844 1.556 1 90.69 67 ARG A O 1
ATOM 489 N N . TRP A 1 68 ? 19.688 -48.562 -0.182 1 92.19 68 TRP A N 1
ATOM 490 C CA . TRP A 1 68 ? 18.469 -47.906 0.336 1 92.19 68 TRP A CA 1
ATOM 491 C C . TRP A 1 68 ? 17.234 -48.469 -0.354 1 92.19 68 TRP A C 1
ATOM 493 O O . TRP A 1 68 ? 17.203 -48.594 -1.579 1 92.19 68 TRP A O 1
ATOM 503 N N . PRO A 1 69 ? 16.203 -48.719 0.418 1 91.38 69 PRO A N 1
ATOM 504 C CA . PRO A 1 69 ? 14.977 -49.25 -0.178 1 91.38 69 PRO A CA 1
ATOM 505 C C . PRO A 1 69 ? 14.203 -48.219 -0.981 1 91.38 69 PRO A C 1
ATOM 507 O O . PRO A 1 69 ? 14.086 -47.062 -0.545 1 91.38 69 PRO A O 1
ATOM 510 N N . LEU A 1 70 ? 13.688 -48.562 -2.137 1 91.31 70 LEU A N 1
ATOM 511 C CA . LEU A 1 70 ? 12.93 -47.688 -3.014 1 91.31 70 LEU A CA 1
ATOM 512 C C . LEU A 1 70 ? 11.484 -47.562 -2.537 1 91.31 70 LEU A C 1
ATOM 514 O O . LEU A 1 70 ? 10.82 -46.562 -2.844 1 91.31 70 LEU A O 1
ATOM 518 N N . GLY A 1 71 ? 10.992 -48.5 -1.854 1 84.06 71 GLY A N 1
ATOM 519 C CA . GLY A 1 71 ? 9.609 -48.531 -1.401 1 84.06 71 GLY A CA 1
ATOM 520 C C . GLY A 1 71 ? 9.25 -47.375 -0.504 1 84.06 71 GLY A C 1
ATOM 521 O O . GLY A 1 71 ? 8.102 -46.938 -0.464 1 84.06 71 GLY A O 1
ATOM 522 N N . ALA A 1 72 ? 10.211 -46.875 0.174 1 81.12 72 ALA A N 1
ATOM 523 C CA . ALA A 1 72 ? 9.984 -45.75 1.083 1 81.12 72 ALA A CA 1
ATOM 524 C C . ALA A 1 72 ? 9.977 -44.438 0.328 1 81.12 72 ALA A C 1
ATOM 526 O O . ALA A 1 72 ? 9.742 -43.375 0.918 1 81.12 72 ALA A O 1
ATOM 527 N N . ARG A 1 73 ? 10.234 -44.5 -0.95 1 82.5 73 ARG A N 1
ATOM 528 C CA . ARG A 1 73 ? 10.25 -43.344 -1.843 1 82.5 73 ARG A CA 1
ATOM 529 C C . ARG A 1 73 ? 11.234 -42.281 -1.355 1 82.5 73 ARG A C 1
ATOM 531 O O . ARG A 1 73 ? 10.867 -41.125 -1.171 1 82.5 73 ARG A O 1
ATOM 538 N N . PRO A 1 74 ? 12.453 -42.75 -1.168 1 87 74 PRO A N 1
ATOM 539 C CA . PRO A 1 74 ? 13.477 -41.812 -0.73 1 87 74 PRO A CA 1
ATOM 540 C C . PRO A 1 74 ? 13.812 -40.781 -1.797 1 87 74 PRO A C 1
ATOM 542 O O . PRO A 1 74 ? 13.477 -40.969 -2.971 1 87 74 PRO A O 1
ATOM 545 N N . GLU A 1 75 ? 14.359 -39.688 -1.321 1 87.69 75 GLU A N 1
ATOM 546 C CA . GLU A 1 75 ? 14.922 -38.688 -2.23 1 87.69 75 GLU A CA 1
ATOM 547 C C . GLU A 1 75 ? 16.438 -38.594 -2.082 1 87.69 75 GLU A C 1
ATOM 549 O O . GLU A 1 75 ? 16.953 -38.562 -0.964 1 87.69 75 GLU A O 1
ATOM 554 N N . LEU A 1 76 ? 17.078 -38.75 -3.137 1 93.81 76 LEU A N 1
ATOM 555 C CA . LEU A 1 76 ? 18.531 -38.531 -3.137 1 93.81 76 LEU A CA 1
ATOM 556 C C . LEU A 1 76 ? 18.875 -37.094 -3.473 1 93.81 76 LEU A C 1
ATOM 558 O O . LEU A 1 76 ? 18.453 -36.562 -4.512 1 93.81 76 LEU A O 1
ATOM 562 N N . LEU A 1 77 ? 19.547 -36.406 -2.574 1 95.19 77 LEU A N 1
ATOM 563 C CA . LEU A 1 77 ? 19.922 -35.031 -2.762 1 95.19 77 LEU A CA 1
ATOM 564 C C . LEU A 1 77 ? 21.422 -34.875 -2.979 1 95.19 77 LEU A C 1
ATOM 566 O O . LEU A 1 77 ? 22.203 -35.719 -2.531 1 95.19 77 LEU A O 1
ATOM 570 N N . LEU A 1 78 ? 21.766 -33.875 -3.697 1 96.69 78 LEU A N 1
ATOM 571 C CA . LEU A 1 78 ? 23.188 -33.594 -3.852 1 96.69 78 LEU A CA 1
ATOM 572 C C . LEU A 1 78 ? 23.453 -32.094 -3.908 1 96.69 78 LEU A C 1
ATOM 574 O O . LEU A 1 78 ? 22.531 -31.312 -4.16 1 96.69 78 LEU A O 1
ATOM 578 N N . ALA A 1 79 ? 24.594 -31.672 -3.604 1 96.38 79 ALA A N 1
ATOM 579 C CA . ALA A 1 79 ? 25.094 -30.312 -3.729 1 96.38 79 ALA A CA 1
ATOM 580 C C . ALA A 1 79 ? 26.594 -30.312 -4.043 1 96.38 79 ALA A C 1
ATOM 582 O O . ALA A 1 79 ? 27.281 -31.312 -3.795 1 96.38 79 ALA A O 1
ATOM 583 N N . MET A 1 80 ? 27.016 -29.359 -4.707 1 96.19 80 MET A N 1
ATOM 584 C CA . MET A 1 80 ? 28.438 -29.188 -4.992 1 96.19 80 MET A CA 1
ATOM 585 C C . MET A 1 80 ? 28.984 -27.938 -4.312 1 96.19 80 MET A C 1
ATOM 587 O O . MET A 1 80 ? 28.25 -26.969 -4.109 1 96.19 80 MET A O 1
ATOM 591 N N . GLU A 1 81 ? 30.281 -27.906 -3.98 1 93.19 81 GLU A N 1
ATOM 592 C CA . GLU A 1 81 ? 30.812 -26.844 -3.135 1 93.19 81 GLU A CA 1
ATOM 593 C C . GLU A 1 81 ? 31.703 -25.906 -3.934 1 93.19 81 GLU A C 1
ATOM 595 O O . GLU A 1 81 ? 32.062 -24.828 -3.453 1 93.19 81 GLU A O 1
ATOM 600 N N . ARG A 1 82 ? 32.125 -26.328 -5.121 1 95.56 82 ARG A N 1
ATOM 601 C CA . ARG A 1 82 ? 32.969 -25.469 -5.941 1 95.56 82 ARG A CA 1
ATOM 602 C C . ARG A 1 82 ? 32.562 -25.531 -7.41 1 95.56 82 ARG A C 1
ATOM 604 O O . ARG A 1 82 ? 32.062 -26.562 -7.879 1 95.56 82 ARG A O 1
ATOM 611 N N . PRO A 1 83 ? 32.75 -24.469 -8.156 1 95.62 83 PRO A N 1
ATOM 612 C CA . PRO A 1 83 ? 32.5 -24.516 -9.602 1 95.62 83 PRO A CA 1
ATOM 613 C C . PRO A 1 83 ? 33.375 -25.531 -10.336 1 95.62 83 PRO A C 1
ATOM 615 O O . PRO A 1 83 ? 34.531 -25.719 -9.969 1 95.62 83 PRO A O 1
ATOM 618 N N . SER A 1 84 ? 32.812 -26.047 -11.383 1 96.62 84 SER A N 1
ATOM 619 C CA . SER A 1 84 ? 33.531 -27.016 -12.203 1 96.62 84 SER A CA 1
ATOM 620 C C . SER A 1 84 ? 34.594 -26.344 -13.07 1 96.62 84 SER A C 1
ATOM 622 O O . SER A 1 84 ? 34.438 -25.172 -13.461 1 96.62 84 SER A O 1
ATOM 624 N N . HIS A 1 85 ? 35.688 -27.078 -13.367 1 93.75 85 HIS A N 1
ATOM 625 C CA . HIS A 1 85 ? 36.688 -26.609 -14.312 1 93.75 85 HIS A CA 1
ATOM 626 C C . HIS A 1 85 ? 36.312 -26.969 -15.75 1 93.75 85 HIS A C 1
ATOM 628 O O . HIS A 1 85 ? 36.562 -26.203 -16.672 1 93.75 85 HIS A O 1
ATOM 634 N N . GLU A 1 86 ? 35.75 -28.109 -15.836 1 95.44 86 GLU A N 1
ATOM 635 C CA . GLU A 1 86 ? 35.281 -28.609 -17.125 1 95.44 86 GLU A CA 1
ATOM 636 C C . GLU A 1 86 ? 33.844 -29.141 -17.016 1 95.44 86 GLU A C 1
ATOM 638 O O . GLU A 1 86 ? 33.438 -29.609 -15.961 1 95.44 86 GLU A O 1
ATOM 643 N N . PRO A 1 87 ? 33.188 -29.047 -18.188 1 95.69 87 PRO A N 1
ATOM 644 C CA . PRO A 1 87 ? 31.844 -29.594 -18.156 1 95.69 87 PRO A CA 1
ATOM 645 C C . PRO A 1 87 ? 31.812 -31.094 -17.844 1 95.69 87 PRO A C 1
ATOM 647 O O . PRO A 1 87 ? 32.594 -31.859 -18.391 1 95.69 87 PRO A O 1
ATOM 650 N N . GLY A 1 88 ? 30.953 -31.422 -17 1 95.94 88 GLY A N 1
ATOM 651 C CA . GLY A 1 88 ? 30.734 -32.812 -16.688 1 95.94 88 GLY A CA 1
ATOM 652 C C . GLY A 1 88 ? 31.875 -33.438 -15.906 1 95.94 88 GLY A C 1
ATOM 653 O O . GLY A 1 88 ? 32.125 -34.656 -16.031 1 95.94 88 GLY A O 1
ATOM 654 N N . ASP A 1 89 ? 32.594 -32.688 -15.172 1 95.62 89 ASP A N 1
ATOM 655 C CA . ASP A 1 89 ? 33.781 -33.188 -14.492 1 95.62 89 ASP A CA 1
ATOM 656 C C . ASP A 1 89 ? 33.406 -34.031 -13.266 1 95.62 89 ASP A C 1
ATOM 658 O O . ASP A 1 89 ? 34.219 -34.781 -12.742 1 95.62 89 ASP A O 1
ATOM 662 N N . GLU A 1 90 ? 32.219 -33.844 -12.734 1 96.94 90 GLU A N 1
ATOM 663 C CA . GLU A 1 90 ? 31.75 -34.656 -11.602 1 96.94 90 GLU A CA 1
ATOM 664 C C . GLU A 1 90 ? 30.609 -35.594 -12.016 1 96.94 90 GLU A C 1
ATOM 666 O O . GLU A 1 90 ? 29.922 -35.312 -13.008 1 96.94 90 GLU A O 1
ATOM 671 N N . LYS A 1 91 ? 30.453 -36.625 -11.281 1 96.81 91 LYS A N 1
ATOM 672 C CA . LYS A 1 91 ? 29.422 -37.594 -11.68 1 96.81 91 LYS A CA 1
ATOM 673 C C . LYS A 1 91 ? 28.828 -38.281 -10.461 1 96.81 91 LYS A C 1
ATOM 675 O O . LYS A 1 91 ? 29.453 -38.344 -9.398 1 96.81 91 LYS A O 1
ATOM 680 N N . VAL A 1 92 ? 27.688 -38.75 -10.57 1 97.31 92 VAL A N 1
ATOM 681 C CA . VAL A 1 92 ? 26.969 -39.594 -9.617 1 97.31 92 VAL A CA 1
ATOM 682 C C . VAL A 1 92 ? 26.453 -40.844 -10.32 1 97.31 92 VAL A C 1
ATOM 684 O O . VAL A 1 92 ? 25.906 -40.781 -11.422 1 97.31 92 VAL A O 1
ATOM 687 N N . ARG A 1 93 ? 26.719 -41.906 -9.711 1 96.81 93 ARG A N 1
ATOM 688 C CA . ARG A 1 93 ? 26.234 -43.188 -10.227 1 96.81 93 ARG A CA 1
ATOM 689 C C . ARG A 1 93 ? 25.219 -43.812 -9.281 1 96.81 93 ARG A C 1
ATOM 691 O O . ARG A 1 93 ? 25.469 -43.938 -8.078 1 96.81 93 ARG A O 1
ATOM 698 N N . ILE A 1 94 ? 24.125 -44.188 -9.797 1 96.88 94 ILE A N 1
ATOM 699 C CA . ILE A 1 94 ? 23.094 -44.875 -9.039 1 96.88 94 ILE A CA 1
ATOM 700 C C . ILE A 1 94 ? 22.906 -46.312 -9.578 1 96.88 94 ILE A C 1
ATOM 702 O O . ILE A 1 94 ? 22.641 -46.469 -10.766 1 96.88 94 ILE A O 1
ATOM 706 N N . SER A 1 95 ? 23.047 -47.219 -8.688 1 96.31 95 SER A N 1
ATOM 707 C CA . SER A 1 95 ? 22.875 -48.625 -9.047 1 96.31 95 SER A CA 1
ATOM 708 C C . SER A 1 95 ? 21.625 -49.219 -8.391 1 96.31 95 SER A C 1
ATOM 710 O O . SER A 1 95 ? 21.406 -49.031 -7.188 1 96.31 95 SER A O 1
ATOM 712 N N . TYR A 1 96 ? 20.828 -49.844 -9.211 1 96.19 96 TYR A N 1
ATOM 713 C CA . TYR A 1 96 ? 19.578 -50.438 -8.727 1 96.19 96 TYR A CA 1
ATOM 714 C C . TYR A 1 96 ? 19.719 -51.938 -8.562 1 96.19 96 TYR A C 1
ATOM 716 O O . TYR A 1 96 ? 20.344 -52.625 -9.391 1 96.19 96 TYR A O 1
ATOM 724 N N . PHE A 1 97 ? 19.031 -52.469 -7.492 1 95.94 97 PHE A N 1
ATOM 725 C CA . PHE A 1 97 ? 19.141 -53.906 -7.18 1 95.94 97 PHE A CA 1
ATOM 726 C C . PHE A 1 97 ? 17.766 -54.531 -6.941 1 95.94 97 PHE A C 1
ATOM 728 O O . PHE A 1 97 ? 16.875 -53.844 -6.434 1 95.94 97 PHE A O 1
ATOM 735 N N . ARG A 1 98 ? 17.734 -55.719 -7.281 1 93.62 98 ARG A N 1
ATOM 736 C CA . ARG A 1 98 ? 16.562 -56.5 -6.875 1 93.62 98 ARG A CA 1
ATOM 737 C C . ARG A 1 98 ? 16.672 -56.906 -5.41 1 93.62 98 ARG A C 1
ATOM 739 O O . ARG A 1 98 ? 17.703 -56.719 -4.773 1 93.62 98 ARG A O 1
ATOM 746 N N . GLU A 1 99 ? 15.648 -57.375 -4.785 1 88.25 99 GLU A N 1
ATOM 747 C CA . GLU A 1 99 ? 15.602 -57.75 -3.371 1 88.25 99 GLU A CA 1
ATOM 748 C C . GLU A 1 99 ? 16.781 -58.625 -2.988 1 88.25 99 GLU A C 1
ATOM 750 O O . GLU A 1 99 ? 17.422 -58.406 -1.955 1 88.25 99 GLU A O 1
ATOM 755 N N . ASP A 1 100 ? 17.125 -59.688 -3.705 1 80.19 100 ASP A N 1
ATOM 756 C CA . ASP A 1 100 ? 18.172 -60.625 -3.303 1 80.19 100 ASP A CA 1
ATOM 757 C C . ASP A 1 100 ? 19.312 -60.625 -4.316 1 80.19 100 ASP A C 1
ATOM 759 O O . ASP A 1 100 ? 20.141 -61.531 -4.324 1 80.19 100 ASP A O 1
ATOM 763 N N . GLY A 1 101 ? 19.344 -59.5 -4.953 1 81.44 101 GLY A N 1
ATOM 764 C CA . GLY A 1 101 ? 20.359 -59.562 -6 1 81.44 101 GLY A CA 1
ATOM 765 C C . GLY A 1 101 ? 21.609 -58.781 -5.648 1 81.44 101 GLY A C 1
ATOM 766 O O . GLY A 1 101 ? 21.547 -57.75 -4.992 1 81.44 101 GLY A O 1
ATOM 767 N N . GLY A 1 102 ? 22.781 -59.25 -5.926 1 84.94 102 GLY A N 1
ATOM 768 C CA . GLY A 1 102 ? 24.047 -58.562 -5.734 1 84.94 102 GLY A CA 1
ATOM 769 C C . GLY A 1 102 ? 24.516 -57.812 -6.969 1 84.94 102 GLY A C 1
ATOM 770 O O . GLY A 1 102 ? 25.422 -57 -6.895 1 84.94 102 GLY A O 1
ATOM 771 N N . VAL A 1 103 ? 23.828 -58.188 -8.039 1 92.19 103 VAL A N 1
ATOM 772 C CA . VAL A 1 103 ? 24.219 -57.562 -9.305 1 92.19 103 VAL A CA 1
ATOM 773 C C . VAL A 1 103 ? 23.203 -56.469 -9.664 1 92.19 103 VAL A C 1
ATOM 775 O O . VAL A 1 103 ? 21.984 -56.688 -9.625 1 92.19 103 VAL A O 1
ATOM 778 N N . PRO A 1 104 ? 23.703 -55.312 -9.953 1 94.06 104 PRO A N 1
ATOM 779 C CA . PRO A 1 104 ? 22.781 -54.25 -10.32 1 94.06 104 PRO A CA 1
ATOM 780 C C . PRO A 1 104 ? 21.953 -54.562 -11.562 1 94.06 104 PRO A C 1
ATOM 782 O O . PRO A 1 104 ? 22.5 -55.094 -12.539 1 94.06 104 PRO A O 1
ATOM 785 N N . VAL A 1 105 ? 20.734 -54.344 -11.57 1 93.19 105 VAL A N 1
ATOM 786 C CA . VAL A 1 105 ? 19.828 -54.594 -12.688 1 93.19 105 VAL A CA 1
ATOM 787 C C . VAL A 1 105 ? 19.781 -53.344 -13.602 1 93.19 105 VAL A C 1
ATOM 789 O O . VAL A 1 105 ? 19.328 -53.438 -14.742 1 93.19 105 VAL A O 1
ATOM 792 N N . GLY A 1 106 ? 20.281 -52.219 -13.164 1 93.25 106 GLY A N 1
ATOM 793 C CA . GLY A 1 106 ? 20.359 -50.969 -13.914 1 93.25 106 GLY A CA 1
ATOM 794 C C . GLY A 1 106 ? 21.234 -49.906 -13.242 1 93.25 106 GLY A C 1
ATOM 795 O O . GLY A 1 106 ? 21.453 -49.969 -12.031 1 93.25 106 GLY A O 1
ATOM 796 N N . ARG A 1 107 ? 21.719 -49.094 -14.078 1 95.44 107 ARG A N 1
ATOM 797 C CA . ARG A 1 107 ? 22.547 -48 -13.562 1 95.44 107 ARG A CA 1
ATOM 798 C C . ARG A 1 107 ? 22.203 -46.688 -14.234 1 95.44 107 ARG A C 1
ATOM 800 O O . ARG A 1 107 ? 21.938 -46.656 -15.438 1 95.44 107 ARG A O 1
ATOM 807 N N . ALA A 1 108 ? 22.078 -45.719 -13.445 1 95.56 108 ALA A N 1
ATOM 808 C CA . ALA A 1 108 ? 21.938 -44.344 -13.953 1 95.56 108 ALA A CA 1
ATOM 809 C C . ALA A 1 108 ? 23.203 -43.531 -13.68 1 95.56 108 ALA A C 1
ATOM 811 O O . ALA A 1 108 ? 23.734 -43.562 -12.57 1 95.56 108 ALA A O 1
ATOM 812 N N . LEU A 1 109 ? 23.703 -42.938 -14.734 1 96.62 109 LEU A N 1
ATOM 813 C CA . LEU A 1 109 ? 24.875 -42.094 -14.617 1 96.62 109 LEU A CA 1
ATOM 814 C C . LEU A 1 109 ? 24.516 -40.625 -14.852 1 96.62 109 LEU A C 1
ATOM 816 O O . LEU A 1 109 ? 23.875 -40.312 -15.852 1 96.62 109 LEU A O 1
ATOM 820 N N . LEU A 1 110 ? 24.875 -39.812 -13.883 1 97.06 110 LEU A N 1
ATOM 821 C CA . LEU A 1 110 ? 24.609 -38.375 -13.969 1 97.06 110 LEU A CA 1
ATOM 822 C C . LEU A 1 110 ? 25.922 -37.594 -13.984 1 97.06 110 LEU A C 1
ATOM 824 O O . LEU A 1 110 ? 26.719 -37.688 -13.047 1 97.06 110 LEU A O 1
ATOM 828 N N . TYR A 1 111 ? 26.125 -36.875 -15.094 1 97.31 111 TYR A N 1
ATOM 829 C CA . TYR A 1 111 ? 27.234 -35.938 -15.164 1 97.31 111 TYR A CA 1
ATOM 830 C C . TYR A 1 111 ? 26.844 -34.562 -14.68 1 97.31 111 TYR A C 1
ATOM 832 O O . TYR A 1 111 ? 25.766 -34.062 -15.039 1 97.31 111 TYR A O 1
ATOM 840 N N . LEU A 1 112 ? 27.703 -34 -13.844 1 97.31 112 LEU A N 1
ATOM 841 C CA . LEU A 1 112 ? 27.359 -32.75 -13.203 1 97.31 112 LEU A CA 1
ATOM 842 C C . LEU A 1 112 ? 28.391 -31.656 -13.562 1 97.31 112 LEU A C 1
ATOM 844 O O . LEU A 1 112 ? 29.594 -31.938 -13.625 1 97.31 112 LEU A O 1
ATOM 848 N N . THR A 1 113 ? 27.906 -30.531 -13.938 1 97.44 113 THR A N 1
ATOM 849 C CA . THR A 1 113 ? 28.703 -29.328 -14.062 1 97.44 113 THR A CA 1
ATOM 850 C C . THR A 1 113 ? 28.25 -28.266 -13.062 1 97.44 113 THR A C 1
ATOM 852 O O . THR A 1 113 ? 27.078 -27.859 -13.07 1 97.44 113 THR A O 1
ATOM 855 N N . CYS A 1 114 ? 29.094 -27.844 -12.156 1 97.38 114 CYS A N 1
ATOM 856 C CA . CYS A 1 114 ? 28.75 -26.828 -11.172 1 97.38 114 CYS A CA 1
ATOM 857 C C . CYS A 1 114 ? 29.125 -25.438 -11.664 1 97.38 114 CYS A C 1
ATOM 859 O O . CYS A 1 114 ? 30.266 -25.219 -12.109 1 97.38 114 CYS A O 1
ATOM 861 N N . VAL A 1 115 ? 28.219 -24.531 -11.648 1 96.5 115 VAL A N 1
ATOM 862 C CA . VAL A 1 115 ? 28.516 -23.141 -11.984 1 96.5 115 VAL A CA 1
ATOM 863 C C . VAL A 1 115 ? 28.078 -22.234 -10.836 1 96.5 115 VAL A C 1
ATOM 865 O O . VAL A 1 115 ? 27.297 -22.641 -9.977 1 96.5 115 VAL A O 1
ATOM 868 N N . GLU A 1 116 ? 28.656 -21.062 -10.789 1 95.69 116 GLU A N 1
ATOM 869 C CA . GLU A 1 116 ? 28.234 -20 -9.891 1 95.69 116 GLU A CA 1
ATOM 870 C C . GLU A 1 116 ? 27.484 -18.906 -10.648 1 95.69 116 GLU A C 1
ATOM 872 O O . GLU A 1 116 ? 27.938 -18.438 -11.695 1 95.69 116 GLU A O 1
ATOM 877 N N . VAL A 1 117 ? 26.281 -18.609 -10.289 1 95.81 117 VAL A N 1
ATOM 878 C CA . VAL A 1 117 ? 25.484 -17.5 -10.789 1 95.81 117 VAL A CA 1
ATOM 879 C C . VAL A 1 117 ? 24.875 -16.734 -9.617 1 95.81 117 VAL A C 1
ATOM 881 O O . VAL A 1 117 ? 24.062 -17.281 -8.867 1 95.81 117 VAL A O 1
ATOM 884 N N . SER A 1 118 ? 25.25 -15.531 -9.422 1 96.12 118 SER A N 1
ATOM 885 C CA . SER A 1 118 ? 24.75 -14.727 -8.312 1 96.12 118 SER A CA 1
ATOM 886 C C . SER A 1 118 ? 24.516 -13.281 -8.742 1 96.12 118 SER A C 1
ATOM 888 O O . SER A 1 118 ? 25.406 -12.648 -9.328 1 96.12 118 SER A O 1
ATOM 890 N N . LEU A 1 119 ? 23.312 -12.844 -8.57 1 96.69 119 LEU A N 1
ATOM 891 C CA . LEU A 1 119 ? 22.969 -11.438 -8.766 1 96.69 119 LEU A CA 1
ATOM 892 C C . LEU A 1 119 ? 23.047 -10.664 -7.453 1 96.69 119 LEU A C 1
ATOM 894 O O . LEU A 1 119 ? 22.297 -10.961 -6.516 1 96.69 119 LEU A O 1
ATOM 898 N N . ASP A 1 120 ? 23.922 -9.648 -7.402 1 97.38 120 ASP A N 1
ATOM 899 C CA . ASP A 1 120 ? 24.188 -8.984 -6.133 1 97.38 120 ASP A CA 1
ATOM 900 C C . ASP A 1 120 ? 23.984 -7.473 -6.246 1 97.38 120 ASP A C 1
ATOM 902 O O . ASP A 1 120 ? 24.156 -6.898 -7.324 1 97.38 120 ASP A O 1
ATOM 906 N N . ALA A 1 121 ? 23.578 -6.887 -5.23 1 97.5 121 ALA A N 1
ATOM 907 C CA . ALA A 1 121 ? 23.469 -5.445 -5.039 1 97.5 121 ALA A CA 1
ATOM 908 C C . ALA A 1 121 ? 23.891 -5.039 -3.631 1 97.5 121 ALA A C 1
ATOM 910 O O . ALA A 1 121 ? 24.344 -5.871 -2.85 1 97.5 121 ALA A O 1
ATOM 911 N N . ASP A 1 122 ? 23.891 -3.793 -3.367 1 97.31 122 ASP A N 1
ATOM 912 C CA . ASP A 1 122 ? 24.25 -3.324 -2.033 1 97.31 122 ASP A CA 1
ATOM 913 C C . ASP A 1 122 ? 23.125 -3.576 -1.039 1 97.31 122 ASP A C 1
ATOM 915 O O . ASP A 1 122 ? 22.562 -2.633 -0.481 1 97.31 122 ASP A O 1
ATOM 919 N N . VAL A 1 123 ? 22.891 -4.844 -0.747 1 97 123 VAL A N 1
ATOM 920 C CA . VAL A 1 123 ? 21.797 -5.273 0.107 1 97 123 VAL A CA 1
ATOM 921 C C . VAL A 1 123 ? 22.094 -4.906 1.56 1 97 123 VAL A C 1
ATOM 923 O O . VAL A 1 123 ? 21.172 -4.664 2.346 1 97 123 VAL A O 1
ATOM 926 N N . THR A 1 124 ? 23.359 -4.766 1.928 1 95.12 124 THR A N 1
ATOM 927 C CA . THR A 1 124 ? 23.766 -4.414 3.285 1 95.12 124 THR A CA 1
ATOM 928 C C . THR A 1 124 ? 23.75 -2.9 3.477 1 95.12 124 THR A C 1
ATOM 930 O O . THR A 1 124 ? 23.922 -2.41 4.598 1 95.12 124 THR A O 1
ATOM 933 N N . ARG A 1 125 ? 23.656 -2.184 2.469 1 96.56 125 ARG A N 1
ATOM 934 C CA . ARG A 1 125 ? 23.578 -0.727 2.482 1 96.56 125 ARG A CA 1
ATOM 935 C C . ARG A 1 125 ? 24.875 -0.114 2.996 1 96.56 125 ARG A C 1
ATOM 937 O O . ARG A 1 125 ? 24.844 0.841 3.775 1 96.56 125 ARG A O 1
ATOM 944 N N . SER A 1 126 ? 26.047 -0.628 2.549 1 94 126 SER A N 1
ATOM 945 C CA . SER A 1 126 ? 27.375 -0.166 2.947 1 94 126 SER A CA 1
ATOM 946 C C . SER A 1 126 ? 27.938 0.834 1.941 1 94 126 SER A C 1
ATOM 948 O O . SER A 1 126 ? 28.922 1.517 2.223 1 94 126 SER A O 1
ATOM 950 N N . GLY A 1 127 ? 27.344 0.891 0.822 1 94.12 127 GLY A N 1
ATOM 951 C CA . GLY A 1 127 ? 27.844 1.739 -0.245 1 94.12 127 GLY A CA 1
ATOM 952 C C . GLY A 1 127 ? 28.578 0.965 -1.327 1 94.12 127 GLY A C 1
ATOM 953 O O . GLY A 1 127 ? 28.969 1.535 -2.344 1 94.12 127 GLY A O 1
ATOM 954 N N . ALA A 1 128 ? 28.672 -0.347 -1.077 1 93.88 128 ALA A N 1
ATOM 955 C CA . ALA A 1 128 ? 29.344 -1.197 -2.055 1 93.88 128 ALA A CA 1
ATOM 956 C C . ALA A 1 128 ? 28.641 -2.545 -2.189 1 93.88 128 ALA A C 1
ATOM 958 O O . ALA A 1 128 ? 28.016 -3.021 -1.24 1 93.88 128 ALA A O 1
ATOM 959 N N . VAL A 1 129 ? 28.766 -3.086 -3.396 1 96.12 129 VAL A N 1
ATOM 960 C CA . VAL A 1 129 ? 28.172 -4.391 -3.637 1 96.12 129 VAL A CA 1
ATOM 961 C C . VAL A 1 129 ? 29.078 -5.488 -3.084 1 96.12 129 VAL A C 1
ATOM 963 O O . VAL A 1 129 ? 30.281 -5.48 -3.318 1 96.12 129 VAL A O 1
ATOM 966 N N . SER A 1 130 ? 28.531 -6.316 -2.301 1 91.5 130 SER A N 1
ATOM 967 C CA . SER A 1 130 ? 29.281 -7.441 -1.757 1 91.5 130 SER A CA 1
ATOM 968 C C . SER A 1 130 ? 28.484 -8.734 -1.823 1 91.5 130 SER A C 1
ATOM 970 O O . SER A 1 130 ? 27.25 -8.695 -1.972 1 91.5 130 SER A O 1
ATOM 972 N N . ARG A 1 131 ? 29.234 -9.766 -1.765 1 88.75 131 ARG A N 1
ATOM 973 C CA . ARG A 1 131 ? 28.547 -11.055 -1.635 1 88.75 131 ARG A CA 1
ATOM 974 C C . ARG A 1 131 ? 27.906 -11.195 -0.26 1 88.75 131 ARG A C 1
ATOM 976 O O . ARG A 1 131 ? 28.469 -10.742 0.742 1 88.75 131 ARG A O 1
ATOM 983 N N . THR A 1 132 ? 26.75 -11.68 -0.325 1 85.06 132 THR A N 1
ATOM 984 C CA . THR A 1 132 ? 26.047 -11.82 0.947 1 85.06 132 THR A CA 1
ATOM 985 C C . THR A 1 132 ? 25.188 -13.086 0.963 1 85.06 132 THR A C 1
ATOM 987 O O . THR A 1 132 ? 24.781 -13.57 -0.09 1 85.06 132 THR A O 1
ATOM 990 N N . LEU A 1 133 ? 25.016 -13.648 2.143 1 81 133 LEU A N 1
ATOM 991 C CA . LEU A 1 133 ? 24.109 -14.781 2.342 1 81 133 LEU A CA 1
ATOM 992 C C . LEU A 1 133 ? 22.703 -14.305 2.688 1 81 133 LEU A C 1
ATOM 994 O O . LEU A 1 133 ? 21.797 -15.109 2.83 1 81 133 LEU A O 1
ATOM 998 N N . LEU A 1 134 ? 22.594 -12.977 2.754 1 80.94 134 LEU A N 1
ATOM 999 C CA . LEU A 1 134 ? 21.281 -12.406 3.078 1 80.94 134 LEU A CA 1
ATOM 1000 C C . LEU A 1 134 ? 20.297 -12.625 1.936 1 80.94 134 LEU A C 1
ATOM 1002 O O . LEU A 1 134 ? 20.703 -12.781 0.782 1 80.94 134 LEU A O 1
ATOM 1006 N N . ASP A 1 135 ? 19.078 -12.664 2.383 1 87.25 135 ASP A N 1
ATOM 1007 C CA . ASP A 1 135 ? 18.016 -12.742 1.389 1 87.25 135 ASP A CA 1
ATOM 1008 C C . ASP A 1 135 ? 17.953 -11.477 0.536 1 87.25 135 ASP A C 1
ATOM 1010 O O . ASP A 1 135 ? 17.781 -10.375 1.061 1 87.25 135 ASP A O 1
ATOM 1014 N N . LYS A 1 136 ? 18.172 -11.562 -0.679 1 93.81 136 LYS A N 1
ATOM 1015 C CA . LYS A 1 136 ? 18.188 -10.422 -1.587 1 93.81 136 LYS A CA 1
ATOM 1016 C C . LYS A 1 136 ? 16.844 -10.227 -2.262 1 93.81 136 LYS A C 1
ATOM 1018 O O . LYS A 1 136 ? 16.641 -9.242 -2.982 1 93.81 136 LYS A O 1
ATOM 1023 N N . ALA A 1 137 ? 15.906 -11.133 -2.074 1 90.69 137 ALA A N 1
ATOM 1024 C CA . ALA A 1 137 ? 14.617 -11.094 -2.771 1 90.69 137 ALA A CA 1
ATOM 1025 C C . ALA A 1 137 ? 13.562 -10.391 -1.925 1 90.69 137 ALA A C 1
ATOM 1027 O O . ALA A 1 137 ? 12.383 -10.383 -2.283 1 90.69 137 ALA A O 1
ATOM 1028 N N . SER A 1 138 ? 13.953 -9.844 -0.823 1 90.69 138 SER A N 1
ATOM 1029 C CA . SER A 1 138 ? 13.047 -9.086 0.037 1 90.69 138 SER A CA 1
ATOM 1030 C C . SER A 1 138 ? 13.688 -7.781 0.497 1 90.69 138 SER A C 1
ATOM 1032 O O . SER A 1 138 ? 14.914 -7.645 0.482 1 90.69 138 SER A O 1
ATOM 1034 N N . TRP A 1 139 ? 12.906 -6.867 0.782 1 95.56 139 TRP A N 1
ATOM 1035 C CA . TRP A 1 139 ? 13.352 -5.582 1.319 1 95.56 139 TRP A CA 1
ATOM 1036 C C . TRP A 1 139 ? 12.75 -5.332 2.699 1 95.56 139 TRP A C 1
ATOM 1038 O O . TRP A 1 139 ? 11.523 -5.398 2.873 1 95.56 139 TRP A O 1
ATOM 1048 N N . ILE A 1 140 ? 13.578 -5.062 3.74 1 95.31 140 ILE A N 1
ATOM 1049 C CA . ILE A 1 140 ? 13.125 -4.969 5.125 1 95.31 140 ILE A CA 1
ATOM 1050 C C . ILE A 1 140 ? 13.523 -3.615 5.707 1 95.31 140 ILE A C 1
ATOM 1052 O O . ILE A 1 140 ? 14.688 -3.205 5.605 1 95.31 140 ILE A O 1
ATOM 1056 N N . TRP A 1 141 ? 12.57 -2.869 6.305 1 96.44 141 TRP A N 1
ATOM 1057 C CA . TRP A 1 141 ? 12.773 -1.597 6.988 1 96.44 141 TRP A CA 1
ATOM 1058 C C . TRP A 1 141 ? 13.531 -1.796 8.297 1 96.44 141 TRP A C 1
ATOM 1060 O O . TRP A 1 141 ? 13.57 -2.904 8.828 1 96.44 141 TRP A O 1
ATOM 1070 N N . GLY A 1 142 ? 14.211 -0.667 8.82 1 95.5 142 GLY A N 1
ATOM 1071 C CA . GLY A 1 142 ? 14.68 -0.649 10.195 1 95.5 142 GLY A CA 1
ATOM 1072 C C . GLY A 1 142 ? 16.172 -0.841 10.32 1 95.5 142 GLY A C 1
ATOM 1073 O O . GLY A 1 142 ? 16.844 -1.162 9.336 1 95.5 142 GLY A O 1
ATOM 1074 N N . PRO A 1 143 ? 16.672 -0.703 11.469 1 93.75 143 PRO A N 1
ATOM 1075 C CA . PRO A 1 143 ? 18.109 -0.791 11.703 1 93.75 143 PRO A CA 1
ATOM 1076 C C . PRO A 1 143 ? 18.688 -2.162 11.352 1 93.75 143 PRO A C 1
ATOM 1078 O O . PRO A 1 143 ? 19.859 -2.27 10.977 1 93.75 143 PRO A O 1
ATOM 1081 N N . GLU A 1 144 ? 17.875 -3.162 11.477 1 93.06 144 GLU A N 1
ATOM 1082 C CA . GLU A 1 144 ? 18.312 -4.504 11.117 1 93.06 144 GLU A CA 1
ATOM 1083 C C . GLU A 1 144 ? 17.812 -4.898 9.727 1 93.06 144 GLU A C 1
ATOM 1085 O O . GLU A 1 144 ? 17.797 -6.078 9.375 1 93.06 144 GLU A O 1
ATOM 1090 N N . GLY A 1 145 ? 17.312 -3.893 9.094 1 94.31 145 GLY A N 1
ATOM 1091 C CA . GLY A 1 145 ? 16.75 -4.156 7.781 1 94.31 145 GLY A CA 1
ATOM 1092 C C . GLY A 1 145 ? 17.797 -4.422 6.723 1 94.31 145 GLY A C 1
ATOM 1093 O O . GLY A 1 145 ? 19 -4.391 7.012 1 94.31 145 GLY A O 1
ATOM 1094 N N . ARG A 1 146 ? 17.422 -4.812 5.562 1 95.62 146 ARG A N 1
ATOM 1095 C CA . ARG A 1 146 ? 18.266 -5.105 4.414 1 95.62 146 ARG A CA 1
ATOM 1096 C C . ARG A 1 146 ? 17.547 -4.809 3.105 1 95.62 146 ARG A C 1
ATOM 1098 O O . ARG A 1 146 ? 16.312 -4.641 3.092 1 95.62 146 ARG A O 1
ATOM 1105 N N . GLY A 1 147 ? 18.328 -4.785 2.051 1 96.75 147 GLY A N 1
ATOM 1106 C CA . GLY A 1 147 ? 17.797 -4.504 0.723 1 96.75 147 GLY A CA 1
ATOM 1107 C C . GLY A 1 147 ? 18.453 -3.297 0.069 1 96.75 147 GLY A C 1
ATOM 1108 O O . GLY A 1 147 ? 18.766 -2.312 0.741 1 96.75 147 GLY A O 1
ATOM 1109 N N . ALA A 1 148 ? 18.609 -3.367 -1.199 1 97.56 148 ALA A N 1
ATOM 1110 C CA . ALA A 1 148 ? 19.312 -2.324 -1.938 1 97.56 148 ALA A CA 1
ATOM 1111 C C . ALA A 1 148 ? 18.422 -1.097 -2.137 1 97.56 148 ALA A C 1
ATOM 1113 O O . ALA A 1 148 ? 17.203 -1.198 -2.104 1 97.56 148 ALA A O 1
ATOM 1114 N N . VAL A 1 149 ? 19.047 0.058 -2.295 1 98.25 149 VAL A N 1
ATOM 1115 C CA . VAL A 1 149 ? 18.344 1.322 -2.459 1 98.25 149 VAL A CA 1
ATOM 1116 C C . VAL A 1 149 ? 18.625 1.898 -3.844 1 98.25 149 VAL A C 1
ATOM 1118 O O . VAL A 1 149 ? 19.75 1.819 -4.336 1 98.25 149 VAL A O 1
ATOM 1121 N N . LEU A 1 150 ? 17.656 2.416 -4.438 1 98.12 150 LEU A N 1
ATOM 1122 C CA . LEU A 1 150 ? 17.734 3.018 -5.766 1 98.12 150 LEU A CA 1
ATOM 1123 C C . LEU A 1 150 ? 17.344 4.492 -5.719 1 98.12 150 LEU A C 1
ATOM 1125 O O . LEU A 1 150 ? 16.375 4.859 -5.055 1 98.12 150 LEU A O 1
ATOM 1129 N N . LEU A 1 151 ? 18.094 5.348 -6.363 1 98.56 151 LEU A N 1
ATOM 1130 C CA . LEU A 1 151 ? 17.734 6.754 -6.492 1 98.56 151 LEU A CA 1
ATOM 1131 C C . LEU A 1 151 ? 17.016 7.012 -7.805 1 98.56 151 LEU A C 1
ATOM 1133 O O . LEU A 1 151 ? 17.344 6.418 -8.836 1 98.56 151 LEU A O 1
ATOM 1137 N N . VAL A 1 152 ? 16 7.852 -7.773 1 98.62 152 VAL A N 1
ATOM 1138 C CA . VAL A 1 152 ? 15.523 8.422 -9.031 1 98.62 152 VAL A CA 1
ATOM 1139 C C . VAL A 1 152 ? 16.578 9.344 -9.617 1 98.62 152 VAL A C 1
ATOM 1141 O O . VAL A 1 152 ? 17.125 10.211 -8.914 1 98.62 152 VAL A O 1
ATOM 1144 N N . ASN A 1 153 ? 16.938 9.078 -10.812 1 98.12 153 ASN A N 1
ATOM 1145 C CA . ASN A 1 153 ? 17.938 9.898 -11.477 1 98.12 153 ASN A CA 1
ATOM 1146 C C . ASN A 1 153 ? 17.344 11.211 -11.984 1 98.12 153 ASN A C 1
ATOM 1148 O O . ASN A 1 153 ? 17.312 11.461 -13.195 1 98.12 153 ASN A O 1
ATOM 1152 N N . CYS A 1 154 ? 17 12.031 -11.055 1 98 154 CYS A N 1
ATOM 1153 C CA . CYS A 1 154 ? 16.156 13.18 -11.391 1 98 154 CYS A CA 1
ATOM 1154 C C . CYS A 1 154 ? 16.984 14.453 -11.477 1 98 154 CYS A C 1
ATOM 1156 O O . CYS A 1 154 ? 16.438 15.562 -11.43 1 98 154 CYS A O 1
ATOM 1158 N N . ASP A 1 155 ? 18.266 14.375 -11.422 1 97.69 155 ASP A N 1
ATOM 1159 C CA . ASP A 1 155 ? 19.125 15.531 -11.656 1 97.69 155 ASP A CA 1
ATOM 1160 C C . ASP A 1 155 ? 19.484 15.648 -13.133 1 97.69 155 ASP A C 1
ATOM 1162 O O . ASP A 1 155 ? 18.859 15.023 -13.992 1 97.69 155 ASP A O 1
ATOM 1166 N N . ARG A 1 156 ? 20.297 16.609 -13.43 1 96.56 156 ARG A N 1
ATOM 1167 C CA . ARG A 1 156 ? 20.766 16.859 -14.789 1 96.56 156 ARG A CA 1
ATOM 1168 C C . ARG A 1 156 ? 22.281 17.078 -14.82 1 96.56 156 ARG A C 1
ATOM 1170 O O . ARG A 1 156 ? 22.766 18.188 -14.633 1 96.56 156 ARG A O 1
ATOM 1177 N N . ASP A 1 157 ? 22.969 16.062 -15.148 1 93.94 157 ASP A N 1
ATOM 1178 C CA . ASP A 1 157 ? 24.422 16.109 -15.086 1 93.94 157 ASP A CA 1
ATOM 1179 C C . ASP A 1 157 ? 25.016 16.75 -16.344 1 93.94 157 ASP A C 1
ATOM 1181 O O . ASP A 1 157 ? 26.125 17.297 -16.312 1 93.94 157 ASP A O 1
ATOM 1185 N N . ASP A 1 158 ? 24.297 16.641 -17.422 1 88.75 158 ASP A N 1
ATOM 1186 C CA . ASP A 1 158 ? 24.734 17.25 -18.672 1 88.75 158 ASP A CA 1
ATOM 1187 C C . ASP A 1 158 ? 24.078 18.625 -18.891 1 88.75 158 ASP A C 1
ATOM 1189 O O . ASP A 1 158 ? 22.875 18.703 -19.109 1 88.75 158 ASP A O 1
ATOM 1193 N N . ALA A 1 159 ? 24.812 19.625 -18.938 1 81.25 159 ALA A N 1
ATOM 1194 C CA . ALA A 1 159 ? 24.312 20.984 -19.047 1 81.25 159 ALA A CA 1
ATOM 1195 C C . ALA A 1 159 ? 23.562 21.188 -20.359 1 81.25 159 ALA A C 1
ATOM 1197 O O . ALA A 1 159 ? 22.656 22.031 -20.453 1 81.25 159 ALA A O 1
ATOM 1198 N N . GLY A 1 160 ? 23.938 20.469 -21.375 1 81.69 160 GLY A N 1
ATOM 1199 C CA . GLY A 1 160 ? 23.312 20.641 -22.672 1 81.69 160 GLY A CA 1
ATOM 1200 C C . GLY A 1 160 ? 22.047 19.828 -22.844 1 81.69 160 GLY A C 1
ATOM 1201 O O . GLY A 1 160 ? 21.359 19.938 -23.859 1 81.69 160 GLY A O 1
ATOM 1202 N N . ALA A 1 161 ? 21.703 19.094 -21.719 1 84.38 161 ALA A N 1
ATOM 1203 C CA . ALA A 1 161 ? 20.516 18.25 -21.828 1 84.38 161 ALA A CA 1
ATOM 1204 C C . ALA A 1 161 ? 19.234 19.047 -21.625 1 84.38 161 ALA A C 1
ATOM 1206 O O . ALA A 1 161 ? 19.234 20.047 -20.906 1 84.38 161 ALA A O 1
ATOM 1207 N N . GLU A 1 162 ? 18.156 18.734 -22.266 1 83.81 162 GLU A N 1
ATOM 1208 C CA . GLU A 1 162 ? 16.891 19.422 -22.172 1 83.81 162 GLU A CA 1
ATOM 1209 C C . GLU A 1 162 ? 16.109 19.031 -20.922 1 83.81 162 GLU A C 1
ATOM 1211 O O . GLU A 1 162 ? 15.32 19.812 -20.391 1 83.81 162 GLU A O 1
ATOM 1216 N N . GLY A 1 163 ? 16.344 17.828 -20.469 1 90.94 163 GLY A N 1
ATOM 1217 C CA . GLY A 1 163 ? 15.562 17.328 -19.344 1 90.94 163 GLY A CA 1
ATOM 1218 C C . GLY A 1 163 ? 16.391 16.594 -18.312 1 90.94 163 GLY A C 1
ATOM 1219 O O . GLY A 1 163 ? 17.609 16.734 -18.281 1 90.94 163 GLY A O 1
ATOM 1220 N N . LEU A 1 164 ? 15.688 15.984 -17.359 1 95.62 164 LEU A N 1
ATOM 1221 C CA . LEU A 1 164 ? 16.328 15.219 -16.297 1 95.62 164 LEU A CA 1
ATOM 1222 C C . LEU A 1 164 ? 17.078 14.016 -16.859 1 95.62 164 LEU A C 1
ATOM 1224 O O . LEU A 1 164 ? 16.766 13.539 -17.953 1 95.62 164 LEU A O 1
ATOM 1228 N N . ASP A 1 165 ? 18.062 13.562 -16.156 1 96.06 165 ASP A N 1
ATOM 1229 C CA . ASP A 1 165 ? 18.812 12.383 -16.578 1 96.06 165 ASP A CA 1
ATOM 1230 C C . ASP A 1 165 ? 17.891 11.172 -16.75 1 96.06 165 ASP A C 1
ATOM 1232 O O . ASP A 1 165 ? 18.109 10.328 -17.609 1 96.06 165 ASP A O 1
ATOM 1236 N N . SER A 1 166 ? 16.844 11.07 -15.969 1 95.62 166 SER A N 1
ATOM 1237 C CA . SER A 1 166 ? 15.898 9.953 -16.031 1 95.62 166 SER A CA 1
ATOM 1238 C C . SER A 1 166 ? 15.047 10.016 -17.281 1 95.62 166 SER A C 1
ATOM 1240 O O . SER A 1 166 ? 14.352 9.055 -17.625 1 95.62 166 SER A O 1
ATOM 1242 N N . GLU A 1 167 ? 15.078 11.117 -18 1 94.19 167 GLU A N 1
ATOM 1243 C CA . GLU A 1 167 ? 14.188 11.305 -19.156 1 94.19 167 GLU A CA 1
ATOM 1244 C C . GLU A 1 167 ? 14.891 10.938 -20.453 1 94.19 167 GLU A C 1
ATOM 1246 O O . GLU A 1 167 ? 14.266 10.914 -21.516 1 94.19 167 GLU A O 1
ATOM 1251 N N . ASP A 1 168 ? 16.141 10.695 -20.344 1 89.62 168 ASP A N 1
ATOM 1252 C CA . ASP A 1 168 ? 16.828 10.203 -21.531 1 89.62 168 ASP A CA 1
ATOM 1253 C C . ASP A 1 168 ? 17.453 8.836 -21.281 1 89.62 168 ASP A C 1
ATOM 1255 O O . ASP A 1 168 ? 17.484 8.359 -20.141 1 89.62 168 ASP A O 1
ATOM 1259 N N . SER A 1 169 ? 17.875 8.172 -22.328 1 90.94 169 SER A N 1
ATOM 1260 C CA . SER A 1 169 ? 18.375 6.812 -22.219 1 90.94 169 SER A CA 1
ATOM 1261 C C . SER A 1 169 ? 19.875 6.754 -22.516 1 90.94 169 SER A C 1
ATOM 1263 O O . SER A 1 169 ? 20.359 5.801 -23.125 1 90.94 169 SER A O 1
ATOM 1265 N N . ALA A 1 170 ? 20.562 7.867 -22.156 1 91.25 170 ALA A N 1
ATOM 1266 C CA . ALA A 1 170 ? 22 7.906 -22.438 1 91.25 170 ALA A CA 1
ATOM 1267 C C . ALA A 1 170 ? 22.797 8.273 -21.188 1 91.25 170 ALA A C 1
ATOM 1269 O O . ALA A 1 170 ? 22.297 8.992 -20.312 1 91.25 170 ALA A O 1
ATOM 1270 N N . VAL A 1 171 ? 23.969 7.688 -21.094 1 92.44 171 VAL A N 1
ATOM 1271 C CA . VAL A 1 171 ? 24.922 8.078 -20.062 1 92.44 171 VAL A CA 1
ATOM 1272 C C . VAL A 1 171 ? 25.953 9.047 -20.672 1 92.44 171 VAL A C 1
ATOM 1274 O O . VAL A 1 171 ? 26.797 8.641 -21.469 1 92.44 171 VAL A O 1
ATOM 1277 N N . ARG A 1 172 ? 25.953 10.289 -20.25 1 87.62 172 ARG A N 1
ATOM 1278 C CA . ARG A 1 172 ? 26.766 11.289 -20.922 1 87.62 172 ARG A CA 1
ATOM 1279 C C . ARG A 1 172 ? 27.906 11.773 -20.016 1 87.62 172 ARG A C 1
ATOM 1281 O O . ARG A 1 172 ? 28.766 12.531 -20.453 1 87.62 172 ARG A O 1
ATOM 1288 N N . SER A 1 173 ? 27.891 11.367 -18.797 1 91.31 173 SER A N 1
ATOM 1289 C CA . SER A 1 173 ? 28.953 11.75 -17.859 1 91.31 173 SER A CA 1
ATOM 1290 C C . SER A 1 173 ? 29.156 10.688 -16.781 1 91.31 173 SER A C 1
ATOM 1292 O O . SER A 1 173 ? 28.25 9.883 -16.516 1 91.31 173 SER A O 1
ATOM 1294 N N . TYR A 1 174 ? 30.359 10.695 -16.219 1 92.06 174 TYR A N 1
ATOM 1295 C CA . TYR A 1 174 ? 30.641 9.766 -15.125 1 92.06 174 TYR A CA 1
ATOM 1296 C C . TYR A 1 174 ? 29.844 10.148 -13.875 1 92.06 174 TYR A C 1
ATOM 1298 O O . TYR A 1 174 ? 29.5 9.281 -13.07 1 92.06 174 TYR A O 1
ATOM 1306 N N . SER A 1 175 ? 29.531 11.414 -13.773 1 93.31 175 SER A N 1
ATOM 1307 C CA . SER A 1 175 ? 28.688 11.852 -12.664 1 93.31 175 SER A CA 1
ATOM 1308 C C . SER A 1 175 ? 27.312 11.219 -12.734 1 93.31 175 SER A C 1
ATOM 1310 O O . SER A 1 175 ? 26.703 10.914 -11.695 1 93.31 175 SER A O 1
ATOM 1312 N N . ASP A 1 176 ? 26.859 11.047 -13.938 1 94.69 176 ASP A N 1
ATOM 1313 C CA . ASP A 1 176 ? 25.562 10.398 -14.156 1 94.69 176 ASP A CA 1
ATOM 1314 C C . ASP A 1 176 ? 25.594 8.953 -13.664 1 94.69 176 ASP A C 1
ATOM 1316 O O . ASP A 1 176 ? 24.688 8.516 -12.953 1 94.69 176 ASP A O 1
ATOM 1320 N N . LEU A 1 177 ? 26.656 8.242 -13.93 1 94 177 LEU A N 1
ATOM 1321 C CA . LEU A 1 177 ? 26.812 6.855 -13.5 1 94 177 LEU A CA 1
ATOM 1322 C C . LEU A 1 177 ? 26.875 6.762 -11.977 1 94 177 LEU A C 1
ATOM 1324 O O . LEU A 1 177 ? 26.375 5.797 -11.391 1 94 177 LEU A O 1
ATOM 1328 N N . GLN A 1 178 ? 27.469 7.766 -11.406 1 94.62 178 GLN A N 1
ATOM 1329 C CA . GLN A 1 178 ? 27.656 7.762 -9.961 1 94.62 178 GLN A CA 1
ATOM 1330 C C . GLN A 1 178 ? 26.312 7.918 -9.234 1 94.62 178 GLN A C 1
ATOM 1332 O O . GLN A 1 178 ? 26.219 7.641 -8.039 1 94.62 178 GLN A O 1
ATOM 1337 N N . ASP A 1 179 ? 25.281 8.383 -9.953 1 96.81 179 ASP A N 1
ATOM 1338 C CA . ASP A 1 179 ? 23.953 8.531 -9.367 1 96.81 179 ASP A CA 1
ATOM 1339 C C . ASP A 1 179 ? 23.219 7.195 -9.352 1 96.81 179 ASP A C 1
ATOM 1341 O O . ASP A 1 179 ? 22.172 7.066 -8.695 1 96.81 179 ASP A O 1
ATOM 1345 N N . MET A 1 180 ? 23.75 6.23 -10.062 1 97.5 180 MET A N 1
ATOM 1346 C CA . MET A 1 180 ? 23.047 4.965 -10.258 1 97.5 180 MET A CA 1
ATOM 1347 C C . MET A 1 180 ? 23.547 3.914 -9.273 1 97.5 180 MET A C 1
ATOM 1349 O O . MET A 1 180 ? 24.656 4.02 -8.75 1 97.5 180 MET A O 1
ATOM 1353 N N . ALA A 1 181 ? 22.719 2.963 -8.945 1 98 181 ALA A N 1
ATOM 1354 C CA . ALA A 1 181 ? 23.109 1.829 -8.109 1 98 181 ALA A CA 1
ATOM 1355 C C . ALA A 1 181 ? 23.781 0.746 -8.953 1 98 181 ALA A C 1
ATOM 1357 O O . ALA A 1 181 ? 23.406 0.519 -10.102 1 98 181 ALA A O 1
ATOM 1358 N N . GLN A 1 182 ? 24.688 0.108 -8.328 1 97.25 182 GLN A N 1
ATOM 1359 C CA . GLN A 1 182 ? 25.375 -0.977 -9.031 1 97.25 182 GLN A CA 1
ATOM 1360 C C . GLN A 1 182 ? 24.641 -2.303 -8.82 1 97.25 182 GLN A C 1
ATOM 1362 O O . GLN A 1 182 ? 24.125 -2.57 -7.734 1 97.25 182 GLN A O 1
ATOM 1367 N N . LEU A 1 183 ? 24.531 -3.078 -9.828 1 97.5 183 LEU A N 1
ATOM 1368 C CA . LEU A 1 183 ? 24.094 -4.469 -9.883 1 97.5 183 LEU A CA 1
ATOM 1369 C C . LEU A 1 183 ? 25.172 -5.359 -10.484 1 97.5 183 LEU A C 1
ATOM 1371 O O . LEU A 1 183 ? 25.672 -5.086 -11.57 1 97.5 183 LEU A O 1
ATOM 1375 N N . VAL A 1 184 ? 25.594 -6.344 -9.766 1 96.88 184 VAL A N 1
ATOM 1376 C CA . VAL A 1 184 ? 26.719 -7.156 -10.203 1 96.88 184 VAL A CA 1
ATOM 1377 C C . VAL A 1 184 ? 26.266 -8.594 -10.422 1 96.88 184 VAL A C 1
ATOM 1379 O O . VAL A 1 184 ? 25.672 -9.211 -9.531 1 96.88 184 VAL A O 1
ATOM 1382 N N . LEU A 1 185 ? 26.453 -9.086 -11.562 1 96.69 185 LEU A N 1
ATOM 1383 C CA . LEU A 1 185 ? 26.25 -10.5 -11.859 1 96.69 185 LEU A CA 1
ATOM 1384 C C . LEU A 1 185 ? 27.562 -11.258 -11.812 1 96.69 185 LEU A C 1
ATOM 1386 O O . LEU A 1 185 ? 28.484 -10.969 -12.594 1 96.69 185 LEU A O 1
ATOM 1390 N N . ARG A 1 186 ? 27.688 -12.141 -10.914 1 95.62 186 ARG A N 1
ATOM 1391 C CA . ARG A 1 186 ? 28.875 -12.969 -10.766 1 95.62 186 ARG A CA 1
ATOM 1392 C C . ARG A 1 186 ? 28.656 -14.344 -11.375 1 95.62 186 ARG A C 1
ATOM 1394 O O . ARG A 1 186 ? 27.672 -15.023 -11.062 1 95.62 186 ARG A O 1
ATOM 1401 N N . THR A 1 187 ? 29.531 -14.688 -12.242 1 95.5 187 THR A N 1
ATOM 1402 C CA . THR A 1 187 ? 29.453 -15.984 -12.898 1 95.5 187 THR A CA 1
ATOM 1403 C C . THR A 1 187 ? 30.797 -16.688 -12.883 1 95.5 187 THR A C 1
ATOM 1405 O O . THR A 1 187 ? 31.828 -16.062 -13.125 1 95.5 187 THR A O 1
ATOM 1408 N N . ARG A 1 188 ? 30.859 -17.891 -12.445 1 94.25 188 ARG A N 1
ATOM 1409 C CA . ARG A 1 188 ? 32.031 -18.75 -12.516 1 94.25 188 ARG A CA 1
ATOM 1410 C C . ARG A 1 188 ? 31.672 -20.141 -13.016 1 94.25 188 ARG A C 1
ATOM 1412 O O . ARG A 1 188 ? 30.609 -20.672 -12.695 1 94.25 188 ARG A O 1
ATOM 1419 N N . GLY A 1 189 ? 32.531 -20.797 -13.789 1 94.06 189 GLY A N 1
ATOM 1420 C CA . GLY A 1 189 ? 32.312 -22.109 -14.367 1 94.06 189 GLY A CA 1
ATOM 1421 C C . GLY A 1 189 ? 32.875 -22.234 -15.781 1 94.06 189 GLY A C 1
ATOM 1422 O O . GLY A 1 189 ? 33.469 -21.281 -16.297 1 94.06 189 GLY A O 1
ATOM 1423 N N . PRO A 1 190 ? 32.719 -23.359 -16.359 1 93.62 190 PRO A N 1
ATOM 1424 C CA . PRO A 1 190 ? 33.25 -23.547 -17.719 1 93.62 190 PRO A CA 1
ATOM 1425 C C . PRO A 1 190 ? 32.562 -22.656 -18.75 1 93.62 190 PRO A C 1
ATOM 1427 O O . PRO A 1 190 ? 31.344 -22.531 -18.75 1 93.62 190 PRO A O 1
ATOM 1430 N N . ARG A 1 191 ? 33.312 -22.141 -19.594 1 91.19 191 ARG A N 1
ATOM 1431 C CA . ARG A 1 191 ? 32.812 -21.266 -20.656 1 91.19 191 ARG A CA 1
ATOM 1432 C C . ARG A 1 191 ? 31.797 -21.984 -21.531 1 91.19 191 ARG A C 1
ATOM 1434 O O . ARG A 1 191 ? 30.797 -21.406 -21.938 1 91.19 191 ARG A O 1
ATOM 1441 N N . ALA A 1 192 ? 32.094 -23.188 -21.766 1 91.06 192 ALA A N 1
ATOM 1442 C CA . ALA A 1 192 ? 31.234 -24 -22.625 1 91.06 192 ALA A CA 1
ATOM 1443 C C . ALA A 1 192 ? 29.828 -24.094 -22.047 1 91.06 192 ALA A C 1
ATOM 1445 O O . ALA A 1 192 ? 28.844 -24.141 -22.797 1 91.06 192 ALA A O 1
ATOM 1446 N N . THR A 1 193 ? 29.766 -24.141 -20.734 1 92.69 193 THR A N 1
ATOM 1447 C CA . THR A 1 193 ? 28.469 -24.25 -20.078 1 92.69 193 THR A CA 1
ATOM 1448 C C . THR A 1 193 ? 27.641 -22.984 -20.297 1 92.69 193 THR A C 1
ATOM 1450 O O . THR A 1 193 ? 26.453 -23.047 -20.594 1 92.69 193 THR A O 1
ATOM 1453 N N . PHE A 1 194 ? 28.25 -21.828 -20.25 1 91.5 194 PHE A N 1
ATOM 1454 C CA . PHE A 1 194 ? 27.531 -20.562 -20.422 1 91.5 194 PHE A CA 1
ATOM 1455 C C . PHE A 1 194 ? 27.281 -20.297 -21.906 1 91.5 194 PHE A C 1
ATOM 1457 O O . PHE A 1 194 ? 26.453 -19.453 -22.25 1 91.5 194 PHE A O 1
ATOM 1464 N N . ALA A 1 195 ? 28 -20.969 -22.766 1 89 195 ALA A N 1
ATOM 1465 C CA . ALA A 1 195 ? 27.688 -20.906 -24.203 1 89 195 ALA A CA 1
ATOM 1466 C C . ALA A 1 195 ? 26.438 -21.719 -24.531 1 89 195 ALA A C 1
ATOM 1468 O O . ALA A 1 195 ? 25.688 -21.375 -25.438 1 89 195 ALA A O 1
ATOM 1469 N N . GLY A 1 196 ? 26.266 -22.797 -23.766 1 88.5 196 GLY A N 1
ATOM 1470 C CA . GLY A 1 196 ? 25.141 -23.688 -24.031 1 88.5 196 GLY A CA 1
ATOM 1471 C C . GLY A 1 196 ? 23.906 -23.344 -23.219 1 88.5 196 GLY A C 1
ATOM 1472 O O . GLY A 1 196 ? 22.812 -23.859 -23.484 1 88.5 196 GLY A O 1
ATOM 1473 N N . HIS A 1 197 ? 24.078 -22.578 -22.156 1 92.06 197 HIS A N 1
ATOM 1474 C CA . HIS A 1 197 ? 22.984 -22.109 -21.312 1 92.06 197 HIS A CA 1
ATOM 1475 C C . HIS A 1 197 ? 22.875 -20.578 -21.359 1 92.06 197 HIS A C 1
ATOM 1477 O O . HIS A 1 197 ? 23.844 -19.875 -21.094 1 92.06 197 HIS A O 1
ATOM 1483 N N . ARG A 1 198 ? 21.719 -20.141 -21.703 1 91.31 198 ARG A N 1
ATOM 1484 C CA . ARG A 1 198 ? 21.531 -18.703 -21.797 1 91.31 198 ARG A CA 1
ATOM 1485 C C . ARG A 1 198 ? 21.312 -18.078 -20.422 1 91.31 198 ARG A C 1
ATOM 1487 O O . ARG A 1 198 ? 20.547 -18.609 -19.609 1 91.31 198 ARG A O 1
ATOM 1494 N N . LEU A 1 199 ? 22.031 -17.031 -20.156 1 93.44 199 LEU A N 1
ATOM 1495 C CA . LEU A 1 199 ? 21.859 -16.234 -18.938 1 93.44 199 LEU A CA 1
ATOM 1496 C C . LEU A 1 199 ? 21.062 -14.969 -19.234 1 93.44 199 LEU A C 1
ATOM 1498 O O . LEU A 1 199 ? 21.547 -14.07 -19.922 1 93.44 199 LEU A O 1
ATOM 1502 N N . LEU A 1 200 ? 19.859 -14.914 -18.641 1 93.31 200 LEU A N 1
ATOM 1503 C CA . LEU A 1 200 ? 18.922 -13.844 -18.984 1 93.31 200 LEU A CA 1
ATOM 1504 C C . LEU A 1 200 ? 18.703 -12.914 -17.797 1 93.31 200 LEU A C 1
ATOM 1506 O O . LEU A 1 200 ? 18.188 -13.336 -16.75 1 93.31 200 LEU A O 1
ATOM 1510 N N . LEU A 1 201 ? 19.141 -11.648 -17.891 1 95.31 201 LEU A N 1
ATOM 1511 C CA . LEU A 1 201 ? 18.766 -10.594 -16.953 1 95.31 201 LEU A CA 1
ATOM 1512 C C . LEU A 1 201 ? 17.422 -9.984 -17.328 1 95.31 201 LEU A C 1
ATOM 1514 O O . LEU A 1 201 ? 17.203 -9.625 -18.484 1 95.31 201 LEU A O 1
ATOM 1518 N N . HIS A 1 202 ? 16.438 -9.953 -16.344 1 93 202 HIS A N 1
ATOM 1519 C CA . HIS A 1 202 ? 15.125 -9.469 -16.734 1 93 202 HIS A CA 1
ATOM 1520 C C . HIS A 1 202 ? 14.406 -8.812 -15.555 1 93 202 HIS A C 1
ATOM 1522 O O . HIS A 1 202 ? 14.859 -8.922 -14.414 1 93 202 HIS A O 1
ATOM 1528 N N . LEU A 1 203 ? 13.469 -8.008 -15.828 1 91.19 203 LEU A N 1
ATOM 1529 C CA . LEU A 1 203 ? 12.641 -7.391 -14.797 1 91.19 203 LEU A CA 1
ATOM 1530 C C . LEU A 1 203 ? 11.164 -7.586 -15.102 1 91.19 203 LEU A C 1
ATOM 1532 O O . LEU A 1 203 ? 10.797 -8 -16.203 1 91.19 203 LEU A O 1
ATOM 1536 N N . ASP A 1 204 ? 10.344 -7.332 -14.094 1 81.5 204 ASP A N 1
ATOM 1537 C CA . ASP A 1 204 ? 8.898 -7.477 -14.234 1 81.5 204 ASP A CA 1
ATOM 1538 C C . ASP A 1 204 ? 8.32 -6.379 -15.133 1 81.5 204 ASP A C 1
ATOM 1540 O O . ASP A 1 204 ? 8.758 -5.23 -15.078 1 81.5 204 ASP A O 1
ATOM 1544 N N . PHE A 1 205 ? 7.332 -6.746 -15.914 1 81 205 PHE A N 1
ATOM 1545 C CA . PHE A 1 205 ? 6.672 -5.82 -16.828 1 81 205 PHE A CA 1
ATOM 1546 C C . PHE A 1 205 ? 6.176 -4.586 -16.078 1 81 205 PHE A C 1
ATOM 1548 O O . PHE A 1 205 ? 6.254 -3.471 -16.594 1 81 205 PHE A O 1
ATOM 1555 N N . GLY A 1 206 ? 5.652 -4.793 -14.922 1 82.31 206 GLY A N 1
ATOM 1556 C CA . GLY A 1 206 ? 5.105 -3.688 -14.156 1 82.31 206 GLY A CA 1
ATOM 1557 C C . GLY A 1 206 ? 6.164 -2.705 -13.688 1 82.31 206 GLY A C 1
ATOM 1558 O O . GLY A 1 206 ? 5.844 -1.586 -13.281 1 82.31 206 GLY A O 1
ATOM 1559 N N . HIS A 1 207 ? 7.441 -3.092 -13.805 1 89.25 207 HIS A N 1
ATOM 1560 C CA . HIS A 1 207 ? 8.531 -2.242 -13.344 1 89.25 207 HIS A CA 1
ATOM 1561 C C . HIS A 1 207 ? 9.289 -1.632 -14.516 1 89.25 207 HIS A C 1
ATOM 1563 O O . HIS A 1 207 ? 10.211 -0.832 -14.32 1 89.25 207 HIS A O 1
ATOM 1569 N N . ALA A 1 208 ? 8.883 -1.924 -15.703 1 89.31 208 ALA A N 1
ATOM 1570 C CA . ALA A 1 208 ? 9.641 -1.554 -16.891 1 89.31 208 ALA A CA 1
ATOM 1571 C C . ALA A 1 208 ? 9.742 -0.037 -17.031 1 89.31 208 ALA A C 1
ATOM 1573 O O . ALA A 1 208 ? 10.734 0.48 -17.547 1 89.31 208 ALA A O 1
ATOM 1574 N N . ASP A 1 209 ? 8.781 0.649 -16.578 1 94.12 209 ASP A N 1
ATOM 1575 C CA . ASP A 1 209 ? 8.805 2.104 -16.703 1 94.12 209 ASP A CA 1
ATOM 1576 C C . ASP A 1 209 ? 9.289 2.756 -15.414 1 94.12 209 ASP A C 1
ATOM 1578 O O . ASP A 1 209 ? 9.203 3.977 -15.258 1 94.12 209 ASP A O 1
ATOM 1582 N N . LYS A 1 210 ? 9.766 1.994 -14.484 1 97.12 210 LYS A N 1
ATOM 1583 C CA . LYS A 1 210 ? 10.164 2.527 -13.188 1 97.12 210 LYS A CA 1
ATOM 1584 C C . LYS A 1 210 ? 11.688 2.547 -13.039 1 97.12 210 LYS A C 1
ATOM 1586 O O . LYS A 1 210 ? 12.219 3.24 -12.172 1 97.12 210 LYS A O 1
ATOM 1591 N N . ILE A 1 211 ? 12.375 1.737 -13.867 1 97.38 211 ILE A N 1
ATOM 1592 C CA . ILE A 1 211 ? 13.828 1.688 -13.766 1 97.38 211 ILE A CA 1
ATOM 1593 C C . ILE A 1 211 ? 14.438 1.532 -15.164 1 97.38 211 ILE A C 1
ATOM 1595 O O . ILE A 1 211 ? 13.727 1.226 -16.125 1 97.38 211 ILE A O 1
ATOM 1599 N N . ARG A 1 212 ? 15.664 1.759 -15.281 1 97.81 212 ARG A N 1
ATOM 1600 C CA . ARG A 1 212 ? 16.5 1.517 -16.453 1 97.81 212 ARG A CA 1
ATOM 1601 C C . ARG A 1 212 ? 17.859 0.958 -16.047 1 97.81 212 ARG A C 1
ATOM 1603 O O . ARG A 1 212 ? 18.438 1.379 -15.047 1 97.81 212 ARG A O 1
ATOM 1610 N N . VAL A 1 213 ? 18.344 -0.051 -16.75 1 97.94 213 VAL A N 1
ATOM 1611 C CA . VAL A 1 213 ? 19.625 -0.694 -16.453 1 97.94 213 VAL A CA 1
ATOM 1612 C C . VAL A 1 213 ? 20.594 -0.468 -17.594 1 97.94 213 VAL A C 1
ATOM 1614 O O . VAL A 1 213 ? 20.266 -0.698 -18.766 1 97.94 213 VAL A O 1
ATOM 1617 N N . PHE A 1 214 ? 21.812 0.009 -17.281 1 97.25 214 PHE A N 1
ATOM 1618 C CA . PHE A 1 214 ? 22.875 0.239 -18.266 1 97.25 214 PHE A CA 1
ATOM 1619 C C . PHE A 1 214 ? 23.984 -0.784 -18.109 1 97.25 214 PHE A C 1
ATOM 1621 O O . PHE A 1 214 ? 24.266 -1.25 -17 1 97.25 214 PHE A O 1
ATOM 1628 N N . TYR A 1 215 ? 24.578 -1.114 -19.188 1 96.38 215 TYR A N 1
ATOM 1629 C CA . TYR A 1 215 ? 25.719 -2.025 -19.203 1 96.38 215 TYR A CA 1
ATOM 1630 C C . TYR A 1 215 ? 26.781 -1.546 -20.188 1 96.38 215 TYR A C 1
ATOM 1632 O O . TYR A 1 215 ? 26.453 -1.177 -21.328 1 96.38 215 TYR A O 1
ATOM 1640 N N . GLY A 1 216 ? 28 -1.479 -19.719 1 92.62 216 GLY A N 1
ATOM 1641 C CA . GLY A 1 216 ? 29.078 -0.978 -20.547 1 92.62 216 GLY A CA 1
ATOM 1642 C C . GLY A 1 216 ? 30.094 -2.049 -20.922 1 92.62 216 GLY A C 1
ATOM 1643 O O . GLY A 1 216 ? 31.125 -1.751 -21.516 1 92.62 216 GLY A O 1
ATOM 1644 N N . GLY A 1 217 ? 29.797 -3.26 -20.609 1 88.12 217 GLY A N 1
ATOM 1645 C CA . GLY A 1 217 ? 30.781 -4.305 -20.875 1 88.12 217 GLY A CA 1
ATOM 1646 C C . GLY A 1 217 ? 32.031 -4.191 -20 1 88.12 217 GLY A C 1
ATOM 1647 O O . GLY A 1 217 ? 31.938 -3.828 -18.828 1 88.12 217 GLY A O 1
ATOM 1648 N N . ASP A 1 218 ? 33.188 -4.578 -20.609 1 79.25 218 ASP A N 1
ATOM 1649 C CA . ASP A 1 218 ? 34.469 -4.543 -19.891 1 79.25 218 ASP A CA 1
ATOM 1650 C C . ASP A 1 218 ? 35.125 -3.168 -20 1 79.25 218 ASP A C 1
ATOM 1652 O O . ASP A 1 218 ? 36.156 -2.92 -19.391 1 79.25 218 ASP A O 1
ATOM 1656 N N . GLY A 1 219 ? 34.406 -2.324 -20.719 1 75.75 219 GLY A N 1
ATOM 1657 C CA . GLY A 1 219 ? 35 -1.007 -20.922 1 75.75 219 GLY A CA 1
ATOM 1658 C C . GLY A 1 219 ? 34.5 0.028 -19.938 1 75.75 219 GLY A C 1
ATOM 1659 O O . GLY A 1 219 ? 33.469 -0.163 -19.297 1 75.75 219 GLY A O 1
ATOM 1660 N N . ALA A 1 220 ? 35.375 0.992 -19.766 1 78.12 220 ALA A N 1
ATOM 1661 C CA . ALA A 1 220 ? 35.031 2.078 -18.859 1 78.12 220 ALA A CA 1
ATOM 1662 C C . ALA A 1 220 ? 34.625 3.324 -19.625 1 78.12 220 ALA A C 1
ATOM 1664 O O . ALA A 1 220 ? 34.188 4.324 -19.031 1 78.12 220 ALA A O 1
ATOM 1665 N N . GLU A 1 221 ? 34.594 3.164 -20.938 1 88 221 GLU A N 1
ATOM 1666 C CA . GLU A 1 221 ? 34.219 4.34 -21.734 1 88 221 GLU A CA 1
ATOM 1667 C C . GLU A 1 221 ? 32.719 4.617 -21.672 1 88 221 GLU A C 1
ATOM 1669 O O . GLU A 1 221 ? 31.922 3.697 -21.797 1 88 221 GLU A O 1
ATOM 1674 N N . LEU A 1 222 ? 32.406 5.84 -21.516 1 87.69 222 LEU A N 1
ATOM 1675 C CA . LEU A 1 222 ? 31.047 6.285 -21.312 1 87.69 222 LEU A CA 1
ATOM 1676 C C . LEU A 1 222 ? 30.156 5.875 -22.484 1 87.69 222 LEU A C 1
ATOM 1678 O O . LEU A 1 222 ? 29 5.5 -22.297 1 87.69 222 LEU A O 1
ATOM 1682 N N . GLU A 1 223 ? 30.672 5.902 -23.688 1 87.38 223 GLU A N 1
ATOM 1683 C CA . GLU A 1 223 ? 29.906 5.633 -24.891 1 87.38 223 GLU A CA 1
ATOM 1684 C C . GLU A 1 223 ? 29.484 4.172 -24.969 1 87.38 223 GLU A C 1
ATOM 1686 O O . GLU A 1 223 ? 28.562 3.82 -25.719 1 87.38 223 GLU A O 1
ATOM 1691 N N . LYS A 1 224 ? 30.094 3.438 -24.125 1 90.12 224 LYS A N 1
ATOM 1692 C CA . LYS A 1 224 ? 29.828 2.002 -24.172 1 90.12 224 LYS A CA 1
ATOM 1693 C C . LYS A 1 224 ? 28.609 1.636 -23.328 1 90.12 224 LYS A C 1
ATOM 1695 O O . LYS A 1 224 ? 28.062 0.54 -23.453 1 90.12 224 LYS A O 1
ATOM 1700 N N . PHE A 1 225 ? 28.25 2.506 -22.469 1 94.31 225 PHE A N 1
ATOM 1701 C CA . PHE A 1 225 ? 27.109 2.207 -21.609 1 94.31 225 PHE A CA 1
ATOM 1702 C C . PHE A 1 225 ? 25.797 2.359 -22.375 1 94.31 225 PHE A C 1
ATOM 1704 O O . PHE A 1 225 ? 25.469 3.453 -22.844 1 94.31 225 PHE A O 1
ATOM 1711 N N . GLN A 1 226 ? 25.125 1.264 -22.578 1 94.94 226 GLN A N 1
ATOM 1712 C CA . GLN A 1 226 ? 23.844 1.226 -23.281 1 94.94 226 GLN A CA 1
ATOM 1713 C C . GLN A 1 226 ? 22.734 0.733 -22.359 1 94.94 226 GLN A C 1
ATOM 1715 O O . GLN A 1 226 ? 22.953 -0.12 -21.5 1 94.94 226 GLN A O 1
ATOM 1720 N N . PRO A 1 227 ? 21.547 1.345 -22.516 1 96.44 227 PRO A N 1
ATOM 1721 C CA . PRO A 1 227 ? 20.422 0.791 -21.766 1 96.44 227 PRO A CA 1
ATOM 1722 C C . PRO A 1 227 ? 20.047 -0.618 -22.219 1 96.44 227 PRO A C 1
ATOM 1724 O O . PRO A 1 227 ? 19.781 -0.838 -23.406 1 96.44 227 PRO A O 1
ATOM 1727 N N . ILE A 1 228 ? 20.016 -1.523 -21.312 1 96.5 228 ILE A N 1
ATOM 1728 C CA . ILE A 1 228 ? 19.766 -2.904 -21.703 1 96.5 228 ILE A CA 1
ATOM 1729 C C . ILE A 1 228 ? 18.422 -3.367 -21.141 1 96.5 228 ILE A C 1
ATOM 1731 O O . ILE A 1 228 ? 17.844 -4.355 -21.609 1 96.5 228 ILE A O 1
ATOM 1735 N N . LEU A 1 229 ? 17.875 -2.836 -20.109 1 95.38 229 LEU A N 1
ATOM 1736 C CA . LEU A 1 229 ? 16.547 -3.062 -19.562 1 95.38 229 LEU A CA 1
ATOM 1737 C C . LEU A 1 229 ? 15.828 -1.741 -19.312 1 95.38 229 LEU A C 1
ATOM 1739 O O . LEU A 1 229 ? 16.469 -0.728 -19.031 1 95.38 229 LEU A O 1
ATOM 1743 N N . GLY A 1 230 ? 14.461 -1.795 -19.391 1 92.44 230 GLY A N 1
ATOM 1744 C CA . GLY A 1 230 ? 13.617 -0.63 -19.203 1 92.44 230 GLY A CA 1
ATOM 1745 C C . GLY A 1 230 ? 12.75 -0.313 -20.406 1 92.44 230 GLY A C 1
ATOM 1746 O O . GLY A 1 230 ? 13.156 -0.531 -21.547 1 92.44 230 GLY A O 1
ATOM 1747 N N . GLY A 1 231 ? 11.578 0.283 -20.125 1 88.94 231 GLY A N 1
ATOM 1748 C CA . GLY A 1 231 ? 10.656 0.567 -21.219 1 88.94 231 GLY A CA 1
ATOM 1749 C C . GLY A 1 231 ? 10.203 -0.679 -21.953 1 88.94 231 GLY A C 1
ATOM 1750 O O . GLY A 1 231 ? 9.617 -1.583 -21.344 1 88.94 231 GLY A O 1
ATOM 1751 N N . SER A 1 232 ? 10.641 -0.791 -23.172 1 85.62 232 SER A N 1
ATOM 1752 C CA . SER A 1 232 ? 10.211 -1.916 -23.984 1 85.62 232 SER A CA 1
ATOM 1753 C C . SER A 1 232 ? 11.141 -3.111 -23.828 1 85.62 232 SER A C 1
ATOM 1755 O O . SER A 1 232 ? 10.812 -4.223 -24.25 1 85.62 232 SER A O 1
ATOM 1757 N N . LYS A 1 233 ? 12.258 -2.893 -23.219 1 91 233 LYS A N 1
ATOM 1758 C CA . LYS A 1 233 ? 13.234 -3.963 -23.047 1 91 233 LYS A CA 1
ATOM 1759 C C . LYS A 1 233 ? 13.055 -4.648 -21.688 1 91 233 LYS A C 1
ATOM 1761 O O . LYS A 1 233 ? 13.555 -4.156 -20.672 1 91 233 LYS A O 1
ATOM 1766 N N . LEU A 1 234 ? 12.547 -5.828 -21.672 1 90.62 234 LEU A N 1
ATOM 1767 C CA . LEU A 1 234 ? 12.219 -6.516 -20.422 1 90.62 234 LEU A CA 1
ATOM 1768 C C . LEU A 1 234 ? 13.281 -7.547 -20.078 1 90.62 234 LEU A C 1
ATOM 1770 O O . LEU A 1 234 ? 13.32 -8.047 -18.953 1 90.62 234 LEU A O 1
ATOM 1774 N N . SER A 1 235 ? 14.234 -7.859 -21.031 1 92.62 235 SER A N 1
ATOM 1775 C CA . SER A 1 235 ? 15.258 -8.867 -20.797 1 92.62 235 SER A CA 1
ATOM 1776 C C . SER A 1 235 ? 16.516 -8.578 -21.594 1 92.62 235 SER A C 1
ATOM 1778 O O . SER A 1 235 ? 16.484 -7.84 -22.578 1 92.62 235 SER A O 1
ATOM 1780 N N . TYR A 1 236 ? 17.609 -9.07 -21.141 1 94.25 236 TYR A N 1
ATOM 1781 C CA . TYR A 1 236 ? 18.906 -8.945 -21.766 1 94.25 236 TYR A CA 1
ATOM 1782 C C . TYR A 1 236 ? 19.75 -10.203 -21.547 1 94.25 236 TYR A C 1
ATOM 1784 O O . TYR A 1 236 ? 19.906 -10.664 -20.422 1 94.25 236 TYR A O 1
ATOM 1792 N N . THR A 1 237 ? 20.234 -10.836 -22.625 1 93.31 237 THR A N 1
ATOM 1793 C CA . THR A 1 237 ? 21.109 -11.992 -22.531 1 93.31 237 THR A CA 1
ATOM 1794 C C . THR A 1 237 ? 22.531 -11.57 -22.172 1 93.31 237 THR A C 1
ATOM 1796 O O . THR A 1 237 ? 23.156 -10.812 -22.906 1 93.31 237 THR A O 1
ATOM 1799 N N . VAL A 1 238 ? 22.953 -12.023 -21.062 1 93.62 238 VAL A N 1
ATOM 1800 C CA . VAL A 1 238 ? 24.297 -11.688 -20.625 1 93.62 238 VAL A CA 1
ATOM 1801 C C . VAL A 1 238 ? 25.281 -12.766 -21.094 1 93.62 238 VAL A C 1
ATOM 1803 O O . VAL A 1 238 ? 25.031 -13.961 -20.922 1 93.62 238 VAL A O 1
ATOM 1806 N N . ARG A 1 239 ? 26.359 -12.328 -21.672 1 88.88 239 ARG A N 1
ATOM 1807 C CA . ARG A 1 239 ? 27.438 -13.227 -22.047 1 88.88 239 ARG A CA 1
ATOM 1808 C C . ARG A 1 239 ? 28.672 -13.016 -21.172 1 88.88 239 ARG A C 1
ATOM 1810 O O . ARG A 1 239 ? 29.359 -12.008 -21.297 1 88.88 239 ARG A O 1
ATOM 1817 N N . PRO A 1 240 ? 28.828 -14.031 -20.234 1 85.56 240 PRO A N 1
ATOM 1818 C CA . PRO A 1 240 ? 29.984 -13.859 -19.359 1 85.56 240 PRO A CA 1
ATOM 1819 C C . PRO A 1 240 ? 31.297 -13.758 -20.141 1 85.56 240 PRO A C 1
ATOM 1821 O O . PRO A 1 240 ? 31.469 -14.445 -21.156 1 85.56 240 PRO A O 1
ATOM 1824 N N . GLY A 1 241 ? 32.094 -12.805 -19.734 1 77.81 241 GLY A N 1
ATOM 1825 C CA . GLY A 1 241 ? 33.375 -12.602 -20.391 1 77.81 241 GLY A CA 1
ATOM 1826 C C . GLY A 1 241 ? 34.375 -13.727 -20.141 1 77.81 241 GLY A C 1
ATOM 1827 O O . GLY A 1 241 ? 34.188 -14.516 -19.203 1 77.81 241 GLY A O 1
ATOM 1828 N N . ARG A 1 242 ? 35.375 -13.812 -21.016 1 73.75 242 ARG A N 1
ATOM 1829 C CA . ARG A 1 242 ? 36.406 -14.828 -20.906 1 73.75 242 ARG A CA 1
ATOM 1830 C C . ARG A 1 242 ? 37.281 -14.586 -19.672 1 73.75 242 ARG A C 1
ATOM 1832 O O . ARG A 1 242 ? 37.625 -15.531 -18.953 1 73.75 242 ARG A O 1
ATOM 1839 N N . HIS A 1 243 ? 37.5 -13.359 -19.422 1 74.25 243 HIS A N 1
ATOM 1840 C CA . HIS A 1 243 ? 38.469 -13.047 -18.375 1 74.25 243 HIS A CA 1
ATOM 1841 C C . HIS A 1 243 ? 37.781 -12.398 -17.172 1 74.25 243 HIS A C 1
ATOM 1843 O O . HIS A 1 243 ? 38.344 -12.375 -16.062 1 74.25 243 HIS A O 1
ATOM 1849 N N . GLN A 1 244 ? 36.625 -11.938 -17.375 1 77 244 GLN A N 1
ATOM 1850 C CA . GLN A 1 244 ? 35.938 -11.234 -16.297 1 77 244 GLN A CA 1
ATOM 1851 C C . GLN A 1 244 ? 34.719 -12 -15.852 1 77 244 GLN A C 1
ATOM 1853 O O . GLN A 1 244 ? 33.75 -12.172 -16.625 1 77 244 GLN A O 1
ATOM 1858 N N . HIS A 1 245 ? 34.75 -12.352 -14.547 1 87.56 245 HIS A N 1
ATOM 1859 C CA . HIS A 1 245 ? 33.688 -13.195 -14 1 87.56 245 HIS A CA 1
ATOM 1860 C C . HIS A 1 245 ? 32.531 -12.352 -13.477 1 87.56 245 HIS A C 1
ATOM 1862 O O . HIS A 1 245 ? 31.438 -12.875 -13.219 1 87.56 245 HIS A O 1
ATOM 1868 N N . ASP A 1 246 ? 32.844 -11.062 -13.422 1 92.19 246 ASP A N 1
ATOM 1869 C CA . ASP A 1 246 ? 31.781 -10.195 -12.898 1 92.19 246 ASP A CA 1
ATOM 1870 C C . ASP A 1 246 ? 31.297 -9.219 -13.969 1 92.19 246 ASP A C 1
ATOM 1872 O O . ASP A 1 246 ? 32.094 -8.664 -14.727 1 92.19 246 ASP A O 1
ATOM 1876 N N . SER A 1 247 ? 30.062 -9.148 -14.188 1 94.69 247 SER A N 1
ATOM 1877 C CA . SER A 1 247 ? 29.422 -8.109 -15 1 94.69 247 SER A CA 1
ATOM 1878 C C . SER A 1 247 ? 28.781 -7.039 -14.117 1 94.69 247 SER A C 1
ATOM 1880 O O . SER A 1 247 ? 27.953 -7.348 -13.266 1 94.69 247 SER A O 1
ATOM 1882 N N . VAL A 1 248 ? 29.203 -5.785 -14.367 1 95.19 248 VAL A N 1
ATOM 1883 C CA . VAL A 1 248 ? 28.703 -4.695 -13.531 1 95.19 248 VAL A CA 1
ATOM 1884 C C . VAL A 1 248 ? 27.672 -3.877 -14.312 1 95.19 248 VAL A C 1
ATOM 1886 O O . VAL A 1 248 ? 27.969 -3.371 -15.398 1 95.19 248 VAL A O 1
ATOM 1889 N N . PHE A 1 249 ? 26.5 -3.797 -13.812 1 96.94 249 PHE A N 1
ATOM 1890 C CA . PHE A 1 249 ? 25.422 -3.006 -14.375 1 96.94 249 PHE A CA 1
ATOM 1891 C C . PHE A 1 249 ? 25.125 -1.789 -13.508 1 96.94 249 PHE A C 1
ATOM 1893 O O . PHE A 1 249 ? 25.469 -1.761 -12.328 1 96.94 249 PHE A O 1
ATOM 1900 N N . TYR A 1 250 ? 24.516 -0.788 -14.109 1 97.12 250 TYR A N 1
ATOM 1901 C CA . TYR A 1 250 ? 24.109 0.433 -13.414 1 97.12 250 TYR A CA 1
ATOM 1902 C C . TYR A 1 250 ? 22.609 0.668 -13.547 1 97.12 250 TYR A C 1
ATOM 1904 O O . TYR A 1 250 ? 22.078 0.71 -14.656 1 97.12 250 TYR A O 1
ATOM 1912 N N . VAL A 1 251 ? 21.938 0.759 -12.422 1 98.06 251 VAL A N 1
ATOM 1913 C CA . VAL A 1 251 ? 20.484 0.828 -12.383 1 98.06 251 VAL A CA 1
ATOM 1914 C C . VAL A 1 251 ? 20.047 2.217 -11.922 1 98.06 251 VAL A C 1
ATOM 1916 O O . VAL A 1 251 ? 20.5 2.713 -10.891 1 98.06 251 VAL A O 1
ATOM 1919 N N . GLU A 1 252 ? 19.219 2.895 -12.648 1 98.06 252 GLU A N 1
ATOM 1920 C CA . GLU A 1 252 ? 18.641 4.156 -12.203 1 98.06 252 GLU A CA 1
ATOM 1921 C C . GLU A 1 252 ? 17.141 4.039 -12.023 1 98.06 252 GLU A C 1
ATOM 1923 O O . GLU A 1 252 ? 16.469 3.318 -12.773 1 98.06 252 GLU A O 1
ATOM 1928 N N . GLY A 1 253 ? 16.625 4.695 -10.984 1 98.12 253 GLY A N 1
ATOM 1929 C CA . GLY A 1 253 ? 15.188 4.855 -10.828 1 98.12 253 GLY A CA 1
ATOM 1930 C C . GLY A 1 253 ? 14.609 5.93 -11.727 1 98.12 253 GLY A C 1
ATOM 1931 O O . GLY A 1 253 ? 15.242 6.969 -11.945 1 98.12 253 GLY A O 1
ATOM 1932 N N . LEU A 1 254 ? 13.375 5.68 -12.219 1 98.06 254 LEU A N 1
ATOM 1933 C CA . LEU A 1 254 ? 12.75 6.617 -13.141 1 98.06 254 LEU A CA 1
ATOM 1934 C C . LEU A 1 254 ? 11.539 7.293 -12.5 1 98.06 254 LEU A C 1
ATOM 1936 O O . LEU A 1 254 ? 11.047 8.305 -13 1 98.06 254 LEU A O 1
ATOM 1940 N N . ALA A 1 255 ? 11.094 6.699 -11.422 1 97.5 255 ALA A N 1
ATOM 1941 C CA . ALA A 1 255 ? 9.883 7.223 -10.781 1 97.5 255 ALA A CA 1
ATOM 1942 C C . ALA A 1 255 ? 9.977 7.109 -9.266 1 97.5 255 ALA A C 1
ATOM 1944 O O . ALA A 1 255 ? 10.469 6.113 -8.742 1 97.5 255 ALA A O 1
ATOM 1945 N N . PHE A 1 256 ? 9.43 8.133 -8.586 1 98.31 256 PHE A N 1
ATOM 1946 C CA . PHE A 1 256 ? 9.289 8.078 -7.133 1 98.31 256 PHE A CA 1
ATOM 1947 C C . PHE A 1 256 ? 8.117 7.195 -6.734 1 98.31 256 PHE A C 1
ATOM 1949 O O . PHE A 1 256 ? 7.211 6.953 -7.539 1 98.31 256 PHE A O 1
ATOM 1956 N N . PRO A 1 257 ? 8.172 6.688 -5.438 1 97.06 257 PRO A N 1
ATOM 1957 C CA . PRO A 1 257 ? 6.949 6.051 -4.934 1 97.06 257 PRO A CA 1
ATOM 1958 C C . PRO A 1 257 ? 5.727 6.965 -5.027 1 97.06 257 PRO A C 1
ATOM 1960 O O . PRO A 1 257 ? 5.844 8.18 -4.84 1 97.06 257 PRO A O 1
ATOM 1963 N N . ASP A 1 258 ? 4.633 6.418 -5.352 1 95.44 258 ASP A N 1
ATOM 1964 C CA . ASP A 1 258 ? 3.348 7.098 -5.469 1 95.44 258 ASP A CA 1
ATOM 1965 C C . ASP A 1 258 ? 2.193 6.137 -5.191 1 95.44 258 ASP A C 1
ATOM 1967 O O . ASP A 1 258 ? 2.414 4.977 -4.836 1 95.44 258 ASP A O 1
ATOM 1971 N N . VAL A 1 259 ? 0.992 6.523 -5.289 1 88.44 259 VAL A N 1
ATOM 1972 C CA . VAL A 1 259 ? -0.171 5.734 -4.898 1 88.44 259 VAL A CA 1
ATOM 1973 C C . VAL A 1 259 ? -0.251 4.473 -5.754 1 88.44 259 VAL A C 1
ATOM 1975 O O . VAL A 1 259 ? -0.699 3.424 -5.285 1 88.44 259 VAL A O 1
ATOM 1978 N N . ASP A 1 260 ? 0.226 4.512 -6.973 1 88.31 260 ASP A N 1
ATOM 1979 C CA . ASP A 1 260 ? 0.127 3.371 -7.879 1 88.31 260 ASP A CA 1
ATOM 1980 C C . ASP A 1 260 ? 1.461 2.635 -7.984 1 88.31 260 ASP A C 1
ATOM 1982 O O . ASP A 1 260 ? 1.619 1.742 -8.82 1 88.31 260 ASP A O 1
ATOM 1986 N N . PHE A 1 261 ? 2.422 3.012 -7.223 1 94.31 261 PHE A N 1
ATOM 1987 C CA . PHE A 1 261 ? 3.76 2.434 -7.246 1 94.31 261 PHE A CA 1
ATOM 1988 C C . PHE A 1 261 ? 4.363 2.412 -5.848 1 94.31 261 PHE A C 1
ATOM 1990 O O . PHE A 1 261 ? 4.688 3.463 -5.289 1 94.31 261 PHE A O 1
ATOM 1997 N N . SER A 1 262 ? 4.688 1.318 -5.262 1 92.31 262 SER A N 1
ATOM 1998 C CA . SER A 1 262 ? 5.137 1.156 -3.883 1 92.31 262 SER A CA 1
ATOM 1999 C C . SER A 1 262 ? 6.586 1.597 -3.717 1 92.31 262 SER A C 1
ATOM 2001 O O . SER A 1 262 ? 7.035 1.866 -2.6 1 92.31 262 SER A O 1
ATOM 2003 N N . GLY A 1 263 ? 7.355 1.574 -4.828 1 96.62 263 GLY A N 1
ATOM 2004 C CA . GLY A 1 263 ? 8.773 1.89 -4.758 1 96.62 263 GLY A CA 1
ATOM 2005 C C . GLY A 1 263 ? 9.664 0.66 -4.797 1 96.62 263 GLY A C 1
ATOM 2006 O O . GLY A 1 263 ? 10.891 0.774 -4.832 1 96.62 263 GLY A O 1
ATOM 2007 N N . LEU A 1 264 ? 9.094 -0.491 -4.816 1 96.31 264 LEU A N 1
ATOM 2008 C CA . LEU A 1 264 ? 9.867 -1.727 -4.883 1 96.31 264 LEU A CA 1
ATOM 2009 C C . LEU A 1 264 ? 10.008 -2.201 -6.324 1 96.31 264 LEU A C 1
ATOM 2011 O O . LEU A 1 264 ? 9.047 -2.174 -7.09 1 96.31 264 LEU A O 1
ATOM 2015 N N . VAL A 1 265 ? 11.219 -2.539 -6.723 1 96.44 265 VAL A N 1
ATOM 2016 C CA . VAL A 1 265 ? 11.492 -3.076 -8.047 1 96.44 265 VAL A CA 1
ATOM 2017 C C . VAL A 1 265 ? 12.375 -4.32 -7.934 1 96.44 265 VAL A C 1
ATOM 2019 O O . VAL A 1 265 ? 13.281 -4.367 -7.102 1 96.44 265 VAL A O 1
ATOM 2022 N N . SER A 1 266 ? 12.07 -5.262 -8.688 1 93.62 266 SER A N 1
ATOM 2023 C CA . SER A 1 266 ? 12.828 -6.512 -8.648 1 93.62 266 SER A CA 1
ATOM 2024 C C . SER A 1 266 ? 13.547 -6.762 -9.969 1 93.62 266 SER A C 1
ATOM 2026 O O . SER A 1 266 ? 12.984 -6.508 -11.039 1 93.62 266 SER A O 1
ATOM 2028 N N . LEU A 1 267 ? 14.75 -7.203 -9.914 1 95.31 267 LEU A N 1
ATOM 2029 C CA . LEU A 1 267 ? 15.547 -7.691 -11.031 1 95.31 267 LEU A CA 1
ATOM 2030 C C . LEU A 1 267 ? 15.906 -9.164 -10.844 1 95.31 267 LEU A C 1
ATOM 2032 O O . LEU A 1 267 ? 16.156 -9.609 -9.727 1 95.31 267 LEU A O 1
ATOM 2036 N N . HIS A 1 268 ? 15.922 -9.875 -11.906 1 94.31 268 HIS A N 1
ATOM 2037 C CA . HIS A 1 268 ? 16.156 -11.312 -11.867 1 94.31 268 HIS A CA 1
ATOM 2038 C C . HIS A 1 268 ? 17.188 -11.727 -12.906 1 94.31 268 HIS A C 1
ATOM 2040 O O . HIS A 1 268 ? 17.328 -11.086 -13.945 1 94.31 268 HIS A O 1
ATOM 2046 N N . VAL A 1 269 ? 17.938 -12.719 -12.609 1 95.69 269 VAL A N 1
ATOM 2047 C CA . VAL A 1 269 ? 18.75 -13.438 -13.594 1 95.69 269 VAL A CA 1
ATOM 2048 C C . VAL A 1 269 ? 18.328 -14.906 -13.633 1 95.69 269 VAL A C 1
ATOM 2050 O O . VAL A 1 269 ? 18.188 -15.547 -12.586 1 95.69 269 VAL A O 1
ATOM 2053 N N . THR A 1 270 ? 18.031 -15.367 -14.75 1 93.62 270 THR A N 1
ATOM 2054 C CA . THR A 1 270 ? 17.594 -16.75 -14.906 1 93.62 270 THR A CA 1
ATOM 2055 C C . THR A 1 270 ? 18.516 -17.516 -15.852 1 93.62 270 THR A C 1
ATOM 2057 O O . THR A 1 270 ? 18.875 -17 -16.922 1 93.62 270 THR A O 1
ATOM 2060 N N . LEU A 1 271 ? 19 -18.656 -15.414 1 94.25 271 LEU A N 1
ATOM 2061 C CA . LEU A 1 271 ? 19.766 -19.578 -16.25 1 94.25 271 LEU A CA 1
ATOM 2062 C C . LEU A 1 271 ? 18.828 -20.516 -17.016 1 94.25 271 LEU A C 1
ATOM 2064 O O . LEU A 1 271 ? 18.031 -21.234 -16.391 1 94.25 271 LEU A O 1
ATOM 2068 N N . LEU A 1 272 ? 18.922 -20.453 -18.328 1 90.88 272 LEU A N 1
ATOM 2069 C CA . LEU A 1 272 ? 18.031 -21.25 -19.172 1 90.88 272 LEU A CA 1
ATOM 2070 C C . LEU A 1 272 ? 18.781 -22.406 -19.812 1 90.88 272 LEU A C 1
ATOM 2072 O O . LEU A 1 272 ? 19.953 -22.25 -20.203 1 90.88 272 LEU A O 1
ATOM 2076 N N . GLU A 1 273 ? 18.172 -23.469 -19.781 1 88.12 273 GLU A N 1
ATOM 2077 C CA . GLU A 1 273 ? 18.719 -24.641 -20.453 1 88.12 273 GLU A CA 1
ATOM 2078 C C . GLU A 1 273 ? 18.062 -24.859 -21.812 1 88.12 273 GLU A C 1
ATOM 2080 O O . GLU A 1 273 ? 16.828 -24.781 -21.938 1 88.12 273 GLU A O 1
ATOM 2085 N N . SER A 1 274 ? 18.922 -24.797 -22.844 1 77.81 274 SER A N 1
ATOM 2086 C CA . SER A 1 274 ? 18.422 -25.125 -24.172 1 77.81 274 SER A CA 1
ATOM 2087 C C . SER A 1 274 ? 18.344 -26.641 -24.375 1 77.81 274 SER A C 1
ATOM 2089 O O . SER A 1 274 ? 19.266 -27.375 -24 1 77.81 274 SER A O 1
ATOM 2091 N N . PRO A 1 275 ? 17.156 -27.156 -24.641 1 62.97 275 PRO A N 1
ATOM 2092 C CA . PRO A 1 275 ? 17.125 -28.609 -24.906 1 62.97 275 PRO A CA 1
ATOM 2093 C C . PRO A 1 275 ? 18.109 -29.016 -26 1 62.97 275 PRO A C 1
ATOM 2095 O O . PRO A 1 275 ? 18.406 -28.234 -26.906 1 62.97 275 PRO A O 1
ATOM 2098 N N . GLU A 1 276 ? 19.141 -29.734 -25.766 1 57.59 276 GLU A N 1
ATOM 2099 C CA . GLU A 1 276 ? 20.125 -30.141 -26.766 1 57.59 276 GLU A CA 1
ATOM 2100 C C . GLU A 1 276 ? 19.609 -29.891 -28.172 1 57.59 276 GLU A C 1
ATOM 2102 O O . GLU A 1 276 ? 18.5 -29.375 -28.359 1 57.59 276 GLU A O 1
ATOM 2107 N N . LYS A 1 277 ? 20.047 -30.719 -29.234 1 51.41 277 LYS A N 1
ATOM 2108 C CA . LYS A 1 277 ? 20.047 -30.828 -30.688 1 51.41 277 LYS A CA 1
ATOM 2109 C C . LYS A 1 277 ? 18.625 -30.703 -31.25 1 51.41 277 LYS A C 1
ATOM 2111 O O . LYS A 1 277 ? 18.422 -30.859 -32.469 1 51.41 277 LYS A O 1
ATOM 2116 N N . CYS A 1 278 ? 17.625 -30.562 -30.266 1 49.59 278 CYS A N 1
ATOM 2117 C CA . CYS A 1 278 ? 16.375 -30.688 -31.016 1 49.59 278 CYS A CA 1
ATOM 2118 C C . CYS A 1 278 ? 15.836 -29.312 -31.391 1 49.59 278 CYS A C 1
ATOM 2120 O O . CYS A 1 278 ? 15.578 -28.469 -30.516 1 49.59 278 CYS A O 1
ATOM 2122 N N . GLN A 1 279 ? 15.938 -28.953 -32.562 1 56.06 279 GLN A N 1
ATOM 2123 C CA . GLN A 1 279 ? 15.398 -27.781 -33.25 1 56.06 279 GLN A CA 1
ATOM 2124 C C . GLN A 1 279 ? 13.93 -27.562 -32.875 1 56.06 279 GLN A C 1
ATOM 2126 O O . GLN A 1 279 ? 13.117 -28.484 -32.969 1 56.06 279 GLN A O 1
ATOM 2131 N N . GLY A 1 280 ? 13.547 -26.438 -32.156 1 64.38 280 GLY A N 1
ATOM 2132 C CA . GLY A 1 280 ? 12.164 -26 -32.031 1 64.38 280 GLY A CA 1
ATOM 2133 C C . GLY A 1 280 ? 11.672 -25.984 -30.594 1 64.38 280 GLY A C 1
ATOM 2134 O O . GLY A 1 280 ? 10.586 -25.484 -30.312 1 64.38 280 GLY A O 1
ATOM 2135 N N . LEU A 1 281 ? 12.578 -26.672 -29.594 1 75.69 281 LEU A N 1
ATOM 2136 C CA . LEU A 1 281 ? 12.07 -26.672 -28.234 1 75.69 281 LEU A CA 1
ATOM 2137 C C . LEU A 1 281 ? 12.422 -25.359 -27.531 1 75.69 281 LEU A C 1
ATOM 2139 O O . LEU A 1 281 ? 13.461 -24.75 -27.812 1 75.69 281 LEU A O 1
ATOM 2143 N N . LEU A 1 282 ? 11.469 -24.953 -26.734 1 79.38 282 LEU A N 1
ATOM 2144 C CA . LEU A 1 282 ? 11.664 -23.734 -25.969 1 79.38 282 LEU A CA 1
ATOM 2145 C C . LEU A 1 282 ? 12.648 -23.953 -24.828 1 79.38 282 LEU A C 1
ATOM 2147 O O . LEU A 1 282 ? 12.836 -25.078 -24.375 1 79.38 282 LEU A O 1
ATOM 2151 N N . GLU A 1 283 ? 13.383 -22.922 -24.438 1 85.56 283 GLU A N 1
ATOM 2152 C CA . GLU A 1 283 ? 14.281 -22.984 -23.281 1 85.56 283 GLU A CA 1
ATOM 2153 C C . GLU A 1 283 ? 13.516 -23.172 -21.984 1 85.56 283 GLU A C 1
ATOM 2155 O O . GLU A 1 283 ? 12.375 -22.703 -21.859 1 85.56 283 GLU A O 1
ATOM 2160 N N . SER A 1 284 ? 14.148 -23.906 -21.109 1 85.56 284 SER A N 1
ATOM 2161 C CA . SER A 1 284 ? 13.555 -24.109 -19.781 1 85.56 284 SER A CA 1
ATOM 2162 C C . SER A 1 284 ? 14.43 -23.5 -18.688 1 85.56 284 SER A C 1
ATOM 2164 O O . SER A 1 284 ? 15.656 -23.578 -18.75 1 85.56 284 SER A O 1
ATOM 2166 N N . PRO A 1 285 ? 13.82 -22.859 -17.75 1 89.69 285 PRO A N 1
ATOM 2167 C CA . PRO A 1 285 ? 14.609 -22.297 -16.656 1 89.69 285 PRO A CA 1
ATOM 2168 C C . PRO A 1 285 ? 15.141 -23.359 -15.703 1 89.69 285 PRO A C 1
ATOM 2170 O O . PRO A 1 285 ? 14.453 -24.344 -15.422 1 89.69 285 PRO A O 1
ATOM 2173 N N . ILE A 1 286 ? 16.328 -23.125 -15.164 1 91.56 286 ILE A N 1
ATOM 2174 C CA . ILE A 1 286 ? 16.828 -24.125 -14.211 1 91.56 286 ILE A CA 1
ATOM 2175 C C . ILE A 1 286 ? 17.297 -23.422 -12.945 1 91.56 286 ILE A C 1
ATOM 2177 O O . ILE A 1 286 ? 17.562 -24.078 -11.93 1 91.56 286 ILE A O 1
ATOM 2181 N N . PHE A 1 287 ? 17.406 -22.062 -13.008 1 93.69 287 PHE A N 1
ATOM 2182 C CA . PHE A 1 287 ? 17.797 -21.297 -11.828 1 93.69 287 PHE A CA 1
ATOM 2183 C C . PHE A 1 287 ? 17.438 -19.828 -11.977 1 93.69 287 PHE A C 1
ATOM 2185 O O . PHE A 1 287 ? 17.562 -19.266 -13.07 1 93.69 287 PHE A O 1
ATOM 2192 N N . THR A 1 288 ? 16.938 -19.219 -10.938 1 92.88 288 THR A N 1
ATOM 2193 C CA . THR A 1 288 ? 16.703 -17.781 -10.922 1 92.88 288 THR A CA 1
ATOM 2194 C C . THR A 1 288 ? 17.203 -17.172 -9.617 1 92.88 288 THR A C 1
ATOM 2196 O O . THR A 1 288 ? 17.016 -17.75 -8.539 1 92.88 288 THR A O 1
ATOM 2199 N N . ASP A 1 289 ? 17.938 -16.156 -9.711 1 94.62 289 ASP A N 1
ATOM 2200 C CA . ASP A 1 289 ? 18.328 -15.32 -8.578 1 94.62 289 ASP A CA 1
ATOM 2201 C C . ASP A 1 289 ? 17.719 -13.922 -8.711 1 94.62 289 ASP A C 1
ATOM 2203 O O . ASP A 1 289 ? 17.5 -13.445 -9.82 1 94.62 289 ASP A O 1
ATOM 2207 N N . SER A 1 290 ? 17.359 -13.305 -7.582 1 94.31 290 SER A N 1
ATOM 2208 C CA . SER A 1 290 ? 16.625 -12.039 -7.629 1 94.31 290 SER A CA 1
ATOM 2209 C C . SER A 1 290 ? 17.203 -11.039 -6.621 1 94.31 290 SER A C 1
ATOM 2211 O O . SER A 1 290 ? 17.75 -11.438 -5.594 1 94.31 290 SER A O 1
ATOM 2213 N N . VAL A 1 291 ? 17.094 -9.828 -7.016 1 96.19 291 VAL A N 1
ATOM 2214 C CA . VAL A 1 291 ? 17.406 -8.727 -6.113 1 96.19 291 VAL A CA 1
ATOM 2215 C C . VAL A 1 291 ? 16.266 -7.711 -6.125 1 96.19 291 VAL A C 1
ATOM 2217 O O . VAL A 1 291 ? 15.672 -7.445 -7.172 1 96.19 291 VAL A O 1
ATOM 2220 N N . VAL A 1 292 ? 15.945 -7.195 -4.918 1 96.44 292 VAL A N 1
ATOM 2221 C CA . VAL A 1 292 ? 14.898 -6.18 -4.809 1 96.44 292 VAL A CA 1
ATOM 2222 C C . VAL A 1 292 ? 15.516 -4.848 -4.379 1 96.44 292 VAL A C 1
ATOM 2224 O O . VAL A 1 292 ? 16.359 -4.809 -3.477 1 96.44 292 VAL A O 1
ATOM 2227 N N . PHE A 1 293 ? 15.195 -3.814 -5.121 1 97.75 293 PHE A N 1
ATOM 2228 C CA . PHE A 1 293 ? 15.531 -2.441 -4.766 1 97.75 293 PHE A CA 1
ATOM 2229 C C . PHE A 1 293 ? 14.312 -1.705 -4.223 1 97.75 293 PHE A C 1
ATOM 2231 O O . PHE A 1 293 ? 13.18 -2.01 -4.598 1 97.75 293 PHE A O 1
ATOM 2238 N N . ARG A 1 294 ? 14.555 -0.827 -3.357 1 98.25 294 ARG A N 1
ATOM 2239 C CA . ARG A 1 294 ? 13.555 0.183 -3.016 1 98.25 294 ARG A CA 1
ATOM 2240 C C . ARG A 1 294 ? 14.008 1.568 -3.469 1 98.25 294 ARG A C 1
ATOM 2242 O O . ARG A 1 294 ? 15.133 1.987 -3.182 1 98.25 294 ARG A O 1
ATOM 2249 N N . VAL A 1 295 ? 13.125 2.234 -4.164 1 98.62 295 VAL A N 1
ATOM 2250 C CA . VAL A 1 295 ? 13.406 3.605 -4.582 1 98.62 295 VAL A CA 1
ATOM 2251 C C . VAL A 1 295 ? 13.406 4.523 -3.363 1 98.62 295 VAL A C 1
ATOM 2253 O O . VAL A 1 295 ? 12.508 4.453 -2.523 1 98.62 295 VAL A O 1
ATOM 2256 N N . ALA A 1 296 ? 14.422 5.316 -3.285 1 98.75 296 ALA A N 1
ATOM 2257 C CA . ALA A 1 296 ? 14.523 6.262 -2.18 1 98.75 296 ALA A CA 1
ATOM 2258 C C . ALA A 1 296 ? 13.359 7.254 -2.195 1 98.75 296 ALA A C 1
ATOM 2260 O O . ALA A 1 296 ? 13.016 7.801 -3.246 1 98.75 296 ALA A O 1
ATOM 2261 N N . PRO A 1 297 ? 12.75 7.516 -1.059 1 98.62 297 PRO A N 1
ATOM 2262 C CA . PRO A 1 297 ? 11.695 8.531 -0.984 1 98.62 297 PRO A CA 1
ATOM 2263 C C . PRO A 1 297 ? 12.25 9.953 -1.009 1 98.62 297 PRO A C 1
ATOM 2265 O O . PRO A 1 297 ? 13.438 10.164 -0.752 1 98.62 297 PRO A O 1
ATOM 2268 N N . TRP A 1 298 ? 11.398 10.875 -1.45 1 98.81 298 TRP A N 1
ATOM 2269 C CA . TRP A 1 298 ? 11.695 12.289 -1.257 1 98.81 298 TRP A CA 1
ATOM 2270 C C . TRP A 1 298 ? 11.492 12.695 0.201 1 98.81 298 TRP A C 1
ATOM 2272 O O . TRP A 1 298 ? 10.445 12.43 0.787 1 98.81 298 TRP A O 1
ATOM 2282 N N . ILE A 1 299 ? 12.484 13.375 0.861 1 98.81 299 ILE A N 1
ATOM 2283 C CA . ILE A 1 299 ? 12.461 13.672 2.289 1 98.81 299 ILE A CA 1
ATOM 2284 C C . ILE A 1 299 ? 12.625 15.18 2.502 1 98.81 299 ILE A C 1
ATOM 2286 O O . ILE A 1 299 ? 13.547 15.789 1.951 1 98.81 299 ILE A O 1
ATOM 2290 N N . MET A 1 300 ? 11.766 15.766 3.27 1 98.56 300 MET A N 1
ATOM 2291 C CA . MET A 1 300 ? 11.844 17.188 3.611 1 98.56 300 MET A CA 1
ATOM 2292 C C . MET A 1 300 ? 12.766 17.406 4.805 1 98.56 300 MET A C 1
ATOM 2294 O O . MET A 1 300 ? 12.992 16.484 5.598 1 98.56 300 MET A O 1
ATOM 2298 N N . THR A 1 301 ? 13.297 18.562 4.906 1 98.56 301 THR A N 1
ATOM 2299 C CA . THR A 1 301 ? 14.094 18.953 6.066 1 98.56 301 THR A CA 1
ATOM 2300 C C . THR A 1 301 ? 13.383 20.047 6.871 1 98.56 301 THR A C 1
ATOM 2302 O O . THR A 1 301 ? 12.797 20.953 6.301 1 98.56 301 THR A O 1
ATOM 2305 N N . PRO A 1 302 ? 13.398 19.938 8.141 1 98 302 PRO A N 1
ATOM 2306 C CA . PRO A 1 302 ? 12.727 20.922 8.977 1 98 302 PRO A CA 1
ATOM 2307 C C . PRO A 1 302 ? 13.5 22.234 9.078 1 98 302 PRO A C 1
ATOM 2309 O O . PRO A 1 302 ? 14.703 22.266 8.805 1 98 302 PRO A O 1
ATOM 2312 N N . ASN A 1 303 ? 12.805 23.266 9.367 1 96.62 303 ASN A N 1
ATOM 2313 C CA . ASN A 1 303 ? 13.438 24.578 9.422 1 96.62 303 ASN A CA 1
ATOM 2314 C C . ASN A 1 303 ? 14.445 24.672 10.562 1 96.62 303 ASN A C 1
ATOM 2316 O O . ASN A 1 303 ? 15.242 25.609 10.625 1 96.62 303 ASN A O 1
ATOM 2320 N N . THR A 1 304 ? 14.516 23.625 11.43 1 98.06 304 THR A N 1
ATOM 2321 C CA . THR A 1 304 ? 15.492 23.594 12.508 1 98.06 304 THR A CA 1
ATOM 2322 C C . THR A 1 304 ? 16.797 22.953 12.039 1 98.06 304 THR A C 1
ATOM 2324 O O . THR A 1 304 ? 17.797 22.969 12.758 1 98.06 304 THR A O 1
ATOM 2327 N N . ALA A 1 305 ? 16.812 22.344 10.883 1 98.06 305 ALA A N 1
ATOM 2328 C CA . ALA A 1 305 ? 18.031 21.75 10.336 1 98.06 305 ALA A CA 1
ATOM 2329 C C . ALA A 1 305 ? 19.031 22.844 9.953 1 98.06 305 ALA A C 1
ATOM 2331 O O . ALA A 1 305 ? 18.656 24 9.766 1 98.06 305 ALA A O 1
ATOM 2332 N N . VAL A 1 306 ? 20.281 22.516 9.82 1 98.19 306 VAL A N 1
ATOM 2333 C CA . VAL A 1 306 ? 21.359 23.453 9.516 1 98.19 306 VAL A CA 1
ATOM 2334 C C . VAL A 1 306 ? 21.141 24.062 8.133 1 98.19 306 VAL A C 1
ATOM 2336 O O . VAL A 1 306 ? 21.016 23.344 7.145 1 98.19 306 VAL A O 1
ATOM 2339 N N . PRO A 1 307 ? 21.016 25.391 8.117 1 98.56 307 PRO A N 1
ATOM 2340 C CA . PRO A 1 307 ? 20.844 26.016 6.805 1 98.56 307 PRO A CA 1
ATOM 2341 C C . PRO A 1 307 ? 22.125 25.953 5.957 1 98.56 307 PRO A C 1
ATOM 2343 O O . PRO A 1 307 ? 23.219 26.141 6.477 1 98.56 307 PRO A O 1
ATOM 2346 N N . LEU A 1 308 ? 21.953 25.672 4.695 1 98.5 308 LEU A N 1
ATOM 2347 C CA . LEU A 1 308 ? 23.094 25.578 3.787 1 98.5 308 LEU A CA 1
ATOM 2348 C C . LEU A 1 308 ? 23.109 26.75 2.812 1 98.5 308 LEU A C 1
ATOM 2350 O O . LEU A 1 308 ? 24.188 27.188 2.396 1 98.5 308 LEU A O 1
ATOM 2354 N N . GLU A 1 309 ? 21.953 27.172 2.426 1 98.5 309 GLU A N 1
ATOM 2355 C CA . GLU A 1 309 ? 21.812 28.234 1.428 1 98.5 309 GLU A CA 1
ATOM 2356 C C . GLU A 1 309 ? 20.438 28.906 1.526 1 98.5 309 GLU A C 1
ATOM 2358 O O . GLU A 1 309 ? 19.422 28.234 1.641 1 98.5 309 GLU A O 1
ATOM 2363 N N . VAL A 1 310 ? 20.453 30.234 1.509 1 98.69 310 VAL A N 1
ATOM 2364 C CA . VAL A 1 310 ? 19.203 31 1.556 1 98.69 310 VAL A CA 1
ATOM 2365 C C . VAL A 1 310 ? 18.891 31.547 0.169 1 98.69 310 VAL A C 1
ATOM 2367 O O . VAL A 1 310 ? 19.797 31.938 -0.573 1 98.69 310 VAL A O 1
ATOM 2370 N N . PHE A 1 311 ? 17.641 31.516 -0.173 1 98.81 311 PHE A N 1
ATOM 2371 C CA . PHE A 1 311 ? 17.172 32.031 -1.454 1 98.81 311 PHE A CA 1
ATOM 2372 C C . PHE A 1 311 ? 16.172 33.188 -1.249 1 98.81 311 PHE A C 1
ATOM 2374 O O . PHE A 1 311 ? 15.328 33.094 -0.359 1 98.81 311 PHE A O 1
ATOM 2381 N N . VAL A 1 312 ? 16.25 34.219 -2.016 1 98.75 312 VAL A N 1
ATOM 2382 C CA . VAL A 1 312 ? 15.297 35.344 -2.023 1 98.75 312 VAL A CA 1
ATOM 2383 C C . VAL A 1 312 ? 15.164 35.875 -3.441 1 98.75 312 VAL A C 1
ATOM 2385 O O . VAL A 1 312 ? 16.078 35.75 -4.258 1 98.75 312 VAL A O 1
ATOM 2388 N N . CYS A 1 313 ? 14.039 36.406 -3.76 1 98.69 313 CYS A N 1
ATOM 2389 C CA . CYS A 1 313 ? 13.828 37.031 -5.07 1 98.69 313 CYS A CA 1
ATOM 2390 C C . CYS A 1 313 ? 14.039 38.531 -5.02 1 98.69 313 CYS A C 1
ATOM 2392 O O . CYS A 1 313 ? 13.586 39.188 -4.082 1 98.69 313 CYS A O 1
ATOM 2394 N N . SER A 1 314 ? 14.734 39 -5.922 1 98.31 314 SER A N 1
ATOM 2395 C CA . SER A 1 314 ? 14.789 40.438 -6.137 1 98.31 314 SER A CA 1
ATOM 2396 C C . SER A 1 314 ? 13.68 40.906 -7.078 1 98.31 314 SER A C 1
ATOM 2398 O O . SER A 1 314 ? 13.625 40.5 -8.234 1 98.31 314 SER A O 1
ATOM 2400 N N . VAL A 1 315 ? 12.82 41.688 -6.605 1 98 315 VAL A N 1
ATOM 2401 C CA . VAL A 1 315 ? 11.703 42.25 -7.367 1 98 315 VAL A CA 1
ATOM 2402 C C . VAL A 1 315 ? 11.609 43.75 -7.133 1 98 315 VAL A C 1
ATOM 2404 O O . VAL A 1 315 ? 12.305 44.312 -6.27 1 98 315 VAL A O 1
ATOM 2407 N N . ASP A 1 316 ? 10.727 44.375 -7.91 1 96.56 316 ASP A N 1
ATOM 2408 C CA . ASP A 1 316 ? 10.531 45.812 -7.727 1 96.56 316 ASP A CA 1
ATOM 2409 C C . ASP A 1 316 ? 9.969 46.125 -6.34 1 96.56 316 ASP A C 1
ATOM 2411 O O . ASP A 1 316 ? 8.969 45.531 -5.93 1 96.56 316 ASP A O 1
ATOM 2415 N N . GLY A 1 317 ? 10.688 47 -5.609 1 95.25 317 GLY A N 1
ATOM 2416 C CA . GLY A 1 317 ? 10.141 47.531 -4.367 1 95.25 317 GLY A CA 1
ATOM 2417 C C . GLY A 1 317 ? 10.547 46.719 -3.148 1 95.25 317 GLY A C 1
ATOM 2418 O O . GLY A 1 317 ? 10.047 46.969 -2.047 1 95.25 317 GLY A O 1
ATOM 2419 N N . ASN A 1 318 ? 11.508 45.719 -3.289 1 97.88 318 ASN A N 1
ATOM 2420 C CA . ASN A 1 318 ? 11.859 44.969 -2.094 1 97.88 318 ASN A CA 1
ATOM 2421 C C . ASN A 1 318 ? 13.359 45 -1.83 1 97.88 318 ASN A C 1
ATOM 2423 O O . ASN A 1 318 ? 13.914 44.062 -1.254 1 97.88 318 ASN A O 1
ATOM 2427 N N . GLU A 1 319 ? 14.078 46.031 -2.303 1 97.5 319 GLU A N 1
ATOM 2428 C CA . GLU A 1 319 ? 15.523 46.156 -2.188 1 97.5 319 GLU A CA 1
ATOM 2429 C C . GLU A 1 319 ? 15.969 46.125 -0.726 1 97.5 319 GLU A C 1
ATOM 2431 O O . GLU A 1 319 ? 16.938 45.469 -0.374 1 97.5 319 GLU A O 1
ATOM 2436 N N . GLU A 1 320 ? 15.297 46.875 0.081 1 97.69 320 GLU A N 1
ATOM 2437 C CA . GLU A 1 320 ? 15.648 46.906 1.498 1 97.69 320 GLU A CA 1
ATOM 2438 C C . GLU A 1 320 ? 15.469 45.562 2.16 1 97.69 320 GLU A C 1
ATOM 2440 O O . GLU A 1 320 ? 16.25 45.188 3.031 1 97.69 320 GLU A O 1
ATOM 2445 N N . PHE A 1 321 ? 14.438 44.938 1.761 1 98.38 321 PHE A N 1
ATOM 2446 C CA . PHE A 1 321 ? 14.18 43.594 2.277 1 98.38 321 PHE A CA 1
ATOM 2447 C C . PHE A 1 321 ? 15.305 42.656 1.9 1 98.38 321 PHE A C 1
ATOM 2449 O O . PHE A 1 321 ? 15.82 41.906 2.752 1 98.38 321 PHE A O 1
ATOM 2456 N N . VAL A 1 322 ? 15.672 42.625 0.655 1 98.69 322 VAL A N 1
ATOM 2457 C CA . VAL A 1 322 ? 16.734 41.75 0.158 1 98.69 322 VAL A CA 1
ATOM 2458 C C . VAL A 1 322 ? 18.031 42.031 0.902 1 98.69 322 VAL A C 1
ATOM 2460 O O . VAL A 1 322 ? 18.75 41.094 1.287 1 98.69 322 VAL A O 1
ATOM 2463 N N . ALA A 1 323 ? 18.281 43.312 1.121 1 98.62 323 ALA A N 1
ATOM 2464 C CA . ALA A 1 323 ? 19.484 43.719 1.849 1 98.62 323 ALA A CA 1
ATOM 2465 C C . ALA A 1 323 ? 19.453 43.219 3.285 1 98.62 323 ALA A C 1
ATOM 2467 O O . ALA A 1 323 ? 20.469 42.75 3.814 1 98.62 323 ALA A O 1
ATOM 2468 N N . ALA A 1 324 ? 18.312 43.312 3.896 1 98.75 324 ALA A N 1
ATOM 2469 C CA . ALA A 1 324 ? 18.172 42.875 5.277 1 98.75 324 ALA A CA 1
ATOM 2470 C C . ALA A 1 324 ? 18.359 41.344 5.387 1 98.75 324 ALA A C 1
ATOM 2472 O O . ALA A 1 324 ? 18.984 40.875 6.324 1 98.75 324 ALA A O 1
ATOM 2473 N N . VAL A 1 325 ? 17.766 40.594 4.438 1 98.81 325 VAL A N 1
ATOM 2474 C CA . VAL A 1 325 ? 17.938 39.125 4.41 1 98.81 325 VAL A CA 1
ATOM 2475 C C . VAL A 1 325 ? 19.406 38.781 4.199 1 98.81 325 VAL A C 1
ATOM 2477 O O . VAL A 1 325 ? 19.922 37.875 4.828 1 98.81 325 VAL A O 1
ATOM 2480 N N . GLY A 1 326 ? 20.031 39.531 3.336 1 98.81 326 GLY A N 1
ATOM 2481 C CA . GLY A 1 326 ? 21.453 39.344 3.111 1 98.81 326 GLY A CA 1
ATOM 2482 C C . GLY A 1 326 ? 22.297 39.562 4.359 1 98.81 326 GLY A C 1
ATOM 2483 O O . GLY A 1 326 ? 23.219 38.781 4.633 1 98.81 326 GLY A O 1
ATOM 2484 N N . ALA A 1 327 ? 22 40.625 5.074 1 98.75 327 ALA A N 1
ATOM 2485 C CA . ALA A 1 327 ? 22.719 40.906 6.312 1 98.75 327 ALA A CA 1
ATOM 2486 C C . ALA A 1 327 ? 22.531 39.781 7.324 1 98.75 327 ALA A C 1
ATOM 2488 O O . ALA A 1 327 ? 23.484 39.406 8.023 1 98.75 327 ALA A O 1
ATOM 2489 N N . LEU A 1 328 ? 21.344 39.281 7.406 1 98.75 328 LEU A N 1
ATOM 2490 C CA . LEU A 1 328 ? 21.062 38.188 8.312 1 98.75 328 LEU A CA 1
ATOM 2491 C C . LEU A 1 328 ? 21.812 36.938 7.887 1 98.75 328 LEU A C 1
ATOM 2493 O O . LEU A 1 328 ? 22.375 36.219 8.727 1 98.75 328 LEU A O 1
ATOM 2497 N N . ALA A 1 329 ? 21.75 36.594 6.621 1 98.81 329 ALA A N 1
ATOM 2498 C CA . ALA A 1 329 ? 22.453 35.438 6.086 1 98.81 329 ALA A CA 1
ATOM 2499 C C . ALA A 1 329 ? 23.953 35.5 6.387 1 98.81 329 ALA A C 1
ATOM 2501 O O . ALA A 1 329 ? 24.578 34.5 6.73 1 98.81 329 ALA A O 1
ATOM 2502 N N . GLU A 1 330 ? 24.469 36.688 6.25 1 98.5 330 GLU A N 1
ATOM 2503 C CA . GLU A 1 330 ? 25.875 36.906 6.559 1 98.5 330 GLU A CA 1
ATOM 2504 C C . GLU A 1 330 ? 26.172 36.625 8.031 1 98.5 330 GLU A C 1
ATOM 2506 O O . GLU A 1 330 ? 27.156 35.969 8.359 1 98.5 330 GLU A O 1
ATOM 2511 N N . ARG A 1 331 ? 25.328 37.125 8.844 1 98.06 331 ARG A N 1
ATOM 2512 C CA . ARG A 1 331 ? 25.469 36.906 10.273 1 98.06 331 ARG A CA 1
ATOM 2513 C C . ARG A 1 331 ? 25.406 35.406 10.594 1 98.06 331 ARG A C 1
ATOM 2515 O O . ARG A 1 331 ? 26.109 34.906 11.477 1 98.06 331 ARG A O 1
ATOM 2522 N N . ALA A 1 332 ? 24.547 34.75 9.938 1 98.25 332 ALA A N 1
ATOM 2523 C CA . ALA A 1 332 ? 24.359 33.312 10.141 1 98.25 332 ALA A CA 1
ATOM 2524 C C . ALA A 1 332 ? 25.422 32.5 9.391 1 98.25 332 ALA A C 1
ATOM 2526 O O . ALA A 1 332 ? 25.453 31.266 9.477 1 98.25 332 ALA A O 1
ATOM 2527 N N . GLN A 1 333 ? 26.266 33.188 8.648 1 98.19 333 GLN A N 1
ATOM 2528 C CA . GLN A 1 333 ? 27.297 32.562 7.824 1 98.19 333 GLN A CA 1
ATOM 2529 C C . GLN A 1 333 ? 26.672 31.562 6.844 1 98.19 333 GLN A C 1
ATOM 2531 O O . GLN A 1 333 ? 27.141 30.422 6.727 1 98.19 333 GLN A O 1
ATOM 2536 N N . CYS A 1 334 ? 25.609 31.906 6.266 1 98.25 334 CYS A N 1
ATOM 2537 C CA . CYS A 1 334 ? 24.906 31.109 5.266 1 98.25 334 CYS A CA 1
ATOM 2538 C C . CYS A 1 334 ? 24.891 31.828 3.918 1 98.25 334 CYS A C 1
ATOM 2540 O O . CYS A 1 334 ? 24.516 33 3.834 1 98.25 334 CYS A O 1
ATOM 2542 N N . PRO A 1 335 ? 25.328 31.141 2.865 1 98.25 335 PRO A N 1
ATOM 2543 C CA . PRO A 1 335 ? 25.297 31.766 1.54 1 98.25 335 PRO A CA 1
ATOM 2544 C C . PRO A 1 335 ? 23.906 32.219 1.123 1 98.25 335 PRO A C 1
ATOM 2546 O O . PRO A 1 335 ? 22.922 31.531 1.414 1 98.25 335 PRO A O 1
ATOM 2549 N N . LEU A 1 336 ? 23.875 33.375 0.432 1 98.56 336 LEU A N 1
ATOM 2550 C CA . LEU A 1 336 ? 22.609 33.906 -0.076 1 98.56 336 LEU A CA 1
ATOM 2551 C C . LEU A 1 336 ? 22.594 33.875 -1.601 1 98.56 336 LEU A C 1
ATOM 2553 O O . LEU A 1 336 ? 23.531 34.312 -2.254 1 98.56 336 LEU A O 1
ATOM 2557 N N . THR A 1 337 ? 21.609 33.281 -2.131 1 98.25 337 THR A N 1
ATOM 2558 C CA . THR A 1 337 ? 21.328 33.344 -3.561 1 98.25 337 THR A CA 1
ATOM 2559 C C . THR A 1 337 ? 20.141 34.25 -3.842 1 98.25 337 THR A C 1
ATOM 2561 O O . THR A 1 337 ? 19.031 34 -3.361 1 98.25 337 THR A O 1
ATOM 2564 N N . VAL A 1 338 ? 20.328 35.281 -4.562 1 98.44 338 VAL A N 1
ATOM 2565 C CA . VAL A 1 338 ? 19.266 36.188 -4.941 1 98.44 338 VAL A CA 1
ATOM 2566 C C . VAL A 1 338 ? 18.781 35.875 -6.352 1 98.44 338 VAL A C 1
ATOM 2568 O O . VAL A 1 338 ? 19.547 35.906 -7.309 1 98.44 338 VAL A O 1
ATOM 2571 N N . CYS A 1 339 ? 17.562 35.5 -6.531 1 97.94 339 CYS A N 1
ATOM 2572 C CA . CYS A 1 339 ? 16.938 35.281 -7.832 1 97.94 339 CYS A CA 1
ATOM 2573 C C . CYS A 1 339 ? 16.625 36.594 -8.516 1 97.94 339 CYS A C 1
ATOM 2575 O O . CYS A 1 339 ? 15.742 37.344 -8.07 1 97.94 339 CYS A O 1
ATOM 2577 N N . PRO A 1 340 ? 17.188 36.844 -9.586 1 96.75 340 PRO A N 1
ATOM 2578 C CA . PRO A 1 340 ? 17 38.156 -10.211 1 96.75 340 PRO A CA 1
ATOM 2579 C C . PRO A 1 340 ? 15.664 38.281 -10.922 1 96.75 340 PRO A C 1
ATOM 2581 O O . PRO A 1 340 ? 15.031 37.281 -11.25 1 96.75 340 PRO A O 1
ATOM 2584 N N . ALA A 1 341 ? 15.312 39.438 -11.25 1 94.56 341 ALA A N 1
ATOM 2585 C CA . ALA A 1 341 ? 13.984 39.781 -11.766 1 94.56 341 ALA A CA 1
ATOM 2586 C C . ALA A 1 341 ? 13.688 39 -13.055 1 94.56 341 ALA A C 1
ATOM 2588 O O . ALA A 1 341 ? 12.57 38.531 -13.258 1 94.56 341 ALA A O 1
ATOM 2589 N N . PRO A 1 342 ? 14.633 38.844 -13.969 1 94.06 342 PRO A N 1
ATOM 2590 C CA . PRO A 1 342 ? 14.32 38.125 -15.195 1 94.06 342 PRO A CA 1
ATOM 2591 C C . PRO A 1 342 ? 13.945 36.656 -14.938 1 94.06 342 PRO A C 1
ATOM 2593 O O . PRO A 1 342 ? 13.172 36.062 -15.695 1 94.06 342 PRO A O 1
ATOM 2596 N N . GLN A 1 343 ? 14.391 36.094 -13.82 1 95.19 343 GLN A N 1
ATOM 2597 C CA . GLN A 1 343 ? 14.156 34.688 -13.508 1 95.19 343 GLN A CA 1
ATOM 2598 C C . GLN A 1 343 ? 12.883 34.531 -12.68 1 95.19 343 GLN A C 1
ATOM 2600 O O . GLN A 1 343 ? 12.203 33.5 -12.773 1 95.19 343 GLN A O 1
ATOM 2605 N N . ASN A 1 344 ? 12.57 35.5 -11.867 1 96.38 344 ASN A N 1
ATOM 2606 C CA . ASN A 1 344 ? 11.406 35.344 -11 1 96.38 344 ASN A CA 1
ATOM 2607 C C . ASN A 1 344 ? 10.18 36.062 -11.594 1 96.38 344 ASN A C 1
ATOM 2609 O O . ASN A 1 344 ? 9.07 35.875 -11.086 1 96.38 344 ASN A O 1
ATOM 2613 N N . ARG A 1 345 ? 10.391 36.938 -12.664 1 96.62 345 ARG A N 1
ATOM 2614 C CA . ARG A 1 345 ? 9.305 37.594 -13.367 1 96.62 345 ARG A CA 1
ATOM 2615 C C . ARG A 1 345 ? 8.414 38.375 -12.398 1 96.62 345 ARG A C 1
ATOM 2617 O O . ARG A 1 345 ? 7.184 38.281 -12.477 1 96.62 345 ARG A O 1
ATOM 2624 N N . GLN A 1 346 ? 8.984 38.938 -11.398 1 96.81 346 GLN A N 1
ATOM 2625 C CA . GLN A 1 346 ? 8.359 39.812 -10.398 1 96.81 346 GLN A CA 1
ATOM 2626 C C . GLN A 1 346 ? 7.504 39 -9.43 1 96.81 346 GLN A C 1
ATOM 2628 O O . GLN A 1 346 ? 6.621 39.531 -8.766 1 96.81 346 GLN A O 1
ATOM 2633 N N . ASP A 1 347 ? 7.66 37.719 -9.523 1 97.94 347 ASP A N 1
ATOM 2634 C CA . ASP A 1 347 ? 7.074 36.844 -8.5 1 97.94 347 ASP A CA 1
ATOM 2635 C C . ASP A 1 347 ? 7.98 36.75 -7.277 1 97.94 347 ASP A C 1
ATOM 2637 O O . ASP A 1 347 ? 9.078 36.219 -7.352 1 97.94 347 ASP A O 1
ATOM 2641 N N . ARG A 1 348 ? 7.551 37.219 -6.094 1 97.88 348 ARG A N 1
ATOM 2642 C CA . ARG A 1 348 ? 8.375 37.344 -4.898 1 97.88 348 ARG A CA 1
ATOM 2643 C C . ARG A 1 348 ? 8.227 36.156 -3.982 1 97.88 348 ARG A C 1
ATOM 2645 O O . ARG A 1 348 ? 8.984 36 -3.025 1 97.88 348 ARG A O 1
ATOM 2652 N N . TRP A 1 349 ? 7.348 35.188 -4.258 1 98.25 349 TRP A N 1
ATOM 2653 C CA . TRP A 1 349 ? 6.934 34.156 -3.324 1 98.25 349 TRP A CA 1
ATOM 2654 C C . TRP A 1 349 ? 7.684 32.844 -3.596 1 98.25 349 TRP A C 1
ATOM 2656 O O . TRP A 1 349 ? 7.07 31.844 -3.936 1 98.25 349 TRP A O 1
ATOM 2666 N N . ILE A 1 350 ? 8.969 32.812 -3.258 1 98.31 350 ILE A N 1
ATOM 2667 C CA . ILE A 1 350 ? 9.828 31.656 -3.582 1 98.31 350 ILE A CA 1
ATOM 2668 C C . ILE A 1 350 ? 9.469 30.469 -2.693 1 98.31 350 ILE A C 1
ATOM 2670 O O . ILE A 1 350 ? 9.555 29.328 -3.121 1 98.31 350 ILE A O 1
ATOM 2674 N N . GLN A 1 351 ? 9.023 30.688 -1.425 1 98.06 351 GLN A N 1
ATOM 2675 C CA . GLN A 1 351 ? 8.555 29.609 -0.554 1 98.06 351 GLN A CA 1
ATOM 2676 C C . GLN A 1 351 ? 7.379 28.875 -1.183 1 98.06 351 GLN A C 1
ATOM 2678 O O . GLN A 1 351 ? 7.289 27.641 -1.085 1 98.06 351 GLN A O 1
ATOM 2683 N N . ASP A 1 352 ? 6.473 29.594 -1.781 1 98 352 ASP A N 1
ATOM 2684 C CA . ASP A 1 352 ? 5.246 29.031 -2.346 1 98 352 ASP A CA 1
ATOM 2685 C C . ASP A 1 352 ? 5.543 28.188 -3.584 1 98 352 ASP A C 1
ATOM 2687 O O . ASP A 1 352 ? 4.773 27.281 -3.922 1 98 352 ASP A O 1
ATOM 2691 N N . GLU A 1 353 ? 6.617 28.5 -4.203 1 97.94 353 GLU A N 1
ATOM 2692 C CA . GLU A 1 353 ? 6.887 27.859 -5.488 1 97.94 353 GLU A CA 1
ATOM 2693 C C . GLU A 1 353 ? 7.582 26.516 -5.297 1 97.94 353 GLU A C 1
ATOM 2695 O O . GLU A 1 353 ? 7.414 25.609 -6.109 1 97.94 353 GLU A O 1
ATOM 2700 N N . MET A 1 354 ? 8.398 26.453 -4.27 1 97.75 354 MET A N 1
ATOM 2701 C CA . MET A 1 354 ? 9.18 25.234 -4.207 1 97.75 354 MET A CA 1
ATOM 2702 C C . MET A 1 354 ? 9.578 24.906 -2.771 1 97.75 354 MET A C 1
ATOM 2704 O O . MET A 1 354 ? 9.57 25.781 -1.908 1 97.75 354 MET A O 1
ATOM 2708 N N . GLU A 1 355 ? 9.844 23.672 -2.471 1 98.31 355 GLU A N 1
ATOM 2709 C CA . GLU A 1 355 ? 10.43 23.156 -1.235 1 98.31 355 GLU A CA 1
ATOM 2710 C C . GLU A 1 355 ? 11.68 22.328 -1.519 1 98.31 355 GLU A C 1
ATOM 2712 O O . GLU A 1 355 ? 11.727 21.578 -2.496 1 98.31 355 GLU A O 1
ATOM 2717 N N . PHE A 1 356 ? 12.68 22.5 -0.671 1 98.31 356 PHE A N 1
ATOM 2718 C CA . PHE A 1 356 ? 13.891 21.703 -0.78 1 98.31 356 PHE A CA 1
ATOM 2719 C C . PHE A 1 356 ? 13.766 20.422 0.029 1 98.31 356 PHE A C 1
ATOM 2721 O O . PHE A 1 356 ? 13.289 20.438 1.166 1 98.31 356 PHE A O 1
ATOM 2728 N N . GLY A 1 357 ? 14.086 19.312 -0.537 1 98.62 357 GLY A N 1
ATOM 2729 C CA . GLY A 1 357 ? 14.289 18.016 0.103 1 98.62 357 GLY A CA 1
ATOM 2730 C C . GLY A 1 357 ? 15.508 17.281 -0.421 1 98.62 357 GLY A C 1
ATOM 2731 O O . GLY A 1 357 ? 16.438 17.906 -0.928 1 98.62 357 GLY A O 1
ATOM 2732 N N . TYR A 1 358 ? 15.531 15.977 -0.164 1 98.81 358 TYR A N 1
ATOM 2733 C CA . TYR A 1 358 ? 16.656 15.195 -0.672 1 98.81 358 TYR A CA 1
ATOM 2734 C C . TYR A 1 358 ? 16.266 13.727 -0.831 1 98.81 358 TYR A C 1
ATOM 2736 O O . TYR A 1 358 ? 15.203 13.305 -0.361 1 98.81 358 TYR A O 1
ATOM 2744 N N . ILE A 1 359 ? 17 13.039 -1.569 1 98.81 359 ILE A N 1
ATOM 2745 C CA . ILE A 1 359 ? 16.969 11.586 -1.651 1 98.81 359 ILE A CA 1
ATOM 2746 C C . ILE A 1 359 ? 18.344 11.023 -1.311 1 98.81 359 ILE A C 1
ATOM 2748 O O . ILE A 1 359 ? 19.359 11.719 -1.435 1 98.81 359 ILE A O 1
ATOM 2752 N N . GLN A 1 360 ? 18.312 9.781 -0.851 1 98.5 360 GLN A N 1
ATOM 2753 C CA . GLN A 1 360 ? 19.562 9.273 -0.307 1 98.5 360 GLN A CA 1
ATOM 2754 C C . GLN A 1 360 ? 19.672 7.766 -0.518 1 98.5 360 GLN A C 1
ATOM 2756 O O . GLN A 1 360 ? 18.703 7.031 -0.344 1 98.5 360 GLN A O 1
ATOM 2761 N N . ALA A 1 361 ? 20.75 7.352 -0.993 1 98.19 361 ALA A N 1
ATOM 2762 C CA . ALA A 1 361 ? 21.25 5.977 -0.99 1 98.19 361 ALA A CA 1
ATOM 2763 C C . ALA A 1 361 ? 22.594 5.887 -0.287 1 98.19 361 ALA A C 1
ATOM 2765 O O . ALA A 1 361 ? 23.219 6.906 0.017 1 98.19 361 ALA A O 1
ATOM 2766 N N . PRO A 1 362 ? 23.031 4.723 0.051 1 96.88 362 PRO A N 1
ATOM 2767 C CA . PRO A 1 362 ? 24.312 4.617 0.752 1 96.88 362 PRO A CA 1
ATOM 2768 C C . PRO A 1 362 ? 25.469 5.289 -0.003 1 96.88 362 PRO A C 1
ATOM 2770 O O . PRO A 1 362 ? 26.359 5.879 0.616 1 96.88 362 PRO A O 1
ATOM 2773 N N . HIS A 1 363 ? 25.469 5.352 -1.28 1 94.69 363 HIS A N 1
ATOM 2774 C CA . HIS A 1 363 ? 26.609 5.82 -2.055 1 94.69 363 HIS A CA 1
ATOM 2775 C C . HIS A 1 363 ? 26.469 7.297 -2.404 1 94.69 363 HIS A C 1
ATOM 2777 O O . HIS A 1 363 ? 27.438 7.941 -2.816 1 94.69 363 HIS A O 1
ATOM 2783 N N . LYS A 1 364 ? 25.234 7.816 -2.268 1 95.5 364 LYS A N 1
ATOM 2784 C CA . LYS A 1 364 ? 25.031 9.172 -2.779 1 95.5 364 LYS A CA 1
ATOM 2785 C C . LYS A 1 364 ? 23.812 9.828 -2.131 1 95.5 364 LYS A C 1
ATOM 2787 O O . LYS A 1 364 ? 22.828 9.164 -1.837 1 95.5 364 LYS A O 1
ATOM 2792 N N . THR A 1 365 ? 23.859 11.109 -1.82 1 97.38 365 THR A N 1
ATOM 2793 C CA . THR A 1 365 ? 22.75 11.961 -1.405 1 97.38 365 THR A CA 1
ATOM 2794 C C . THR A 1 365 ? 22.578 13.125 -2.375 1 97.38 365 THR A C 1
ATOM 2796 O O . THR A 1 365 ? 23.547 13.773 -2.77 1 97.38 365 THR A O 1
ATOM 2799 N N . LEU A 1 366 ? 21.359 13.375 -2.828 1 97.81 366 LEU A N 1
ATOM 2800 C CA . LEU A 1 366 ? 21.047 14.461 -3.752 1 97.81 366 LEU A CA 1
ATOM 2801 C C . LEU A 1 366 ? 19.969 15.375 -3.17 1 97.81 366 LEU A C 1
ATOM 2803 O O . LEU A 1 366 ? 18.922 14.914 -2.738 1 97.81 366 LEU A O 1
ATOM 2807 N N . PRO A 1 367 ? 20.266 16.703 -3.105 1 98.44 367 PRO A N 1
ATOM 2808 C CA . PRO A 1 367 ? 19.125 17.594 -2.895 1 98.44 367 PRO A CA 1
ATOM 2809 C C . PRO A 1 367 ? 18.125 17.547 -4.051 1 98.44 367 PRO A C 1
ATOM 2811 O O . PRO A 1 367 ? 18.516 17.375 -5.207 1 98.44 367 PRO A O 1
ATOM 2814 N N . VAL A 1 368 ? 16.906 17.609 -3.793 1 98.75 368 VAL A N 1
ATOM 2815 C CA . VAL A 1 368 ? 15.852 17.578 -4.801 1 98.75 368 VAL A CA 1
ATOM 2816 C C . VAL A 1 368 ? 14.797 18.641 -4.484 1 98.75 368 VAL A C 1
ATOM 2818 O O . VAL A 1 368 ? 14.258 18.672 -3.377 1 98.75 368 VAL A O 1
ATOM 2821 N N . VAL A 1 369 ? 14.469 19.484 -5.457 1 98.62 369 VAL A N 1
ATOM 2822 C CA . VAL A 1 369 ? 13.391 20.469 -5.301 1 98.62 369 VAL A CA 1
ATOM 2823 C C . VAL A 1 369 ? 12.047 19.797 -5.609 1 98.62 369 VAL A C 1
ATOM 2825 O O . VAL A 1 369 ? 11.906 19.109 -6.613 1 98.62 369 VAL A O 1
ATOM 2828 N N . PHE A 1 370 ? 11.164 19.859 -4.707 1 98.62 370 PHE A N 1
ATOM 2829 C CA . PHE A 1 370 ? 9.758 19.609 -5.016 1 98.62 370 PHE A CA 1
ATOM 2830 C C . PHE A 1 370 ? 9.07 20.891 -5.477 1 98.62 370 PHE A C 1
ATOM 2832 O O . PHE A 1 370 ? 8.898 21.828 -4.695 1 98.62 370 PHE A O 1
ATOM 2839 N N . ASP A 1 371 ? 8.727 20.953 -6.688 1 98.31 371 ASP A N 1
ATOM 2840 C CA . ASP A 1 371 ? 8.141 22.125 -7.328 1 98.31 371 ASP A CA 1
ATOM 2841 C C . ASP A 1 371 ? 6.621 22.109 -7.211 1 98.31 371 ASP A C 1
ATOM 2843 O O . ASP A 1 371 ? 5.965 21.172 -7.648 1 98.31 371 ASP A O 1
ATOM 2847 N N . SER A 1 372 ? 6.074 23.125 -6.582 1 97.81 372 SER A N 1
ATOM 2848 C CA . SER A 1 372 ? 4.633 23.172 -6.355 1 97.81 372 SER A CA 1
ATOM 2849 C C . SER A 1 372 ? 3.873 23.375 -7.66 1 97.81 372 SER A C 1
ATOM 2851 O O . SER A 1 372 ? 4.438 23.859 -8.641 1 97.81 372 SER A O 1
ATOM 2853 N N . PRO A 1 373 ? 2.629 22.984 -7.727 1 96.75 373 PRO A N 1
ATOM 2854 C CA . PRO A 1 373 ? 1.854 23.203 -8.945 1 96.75 373 PRO A CA 1
ATOM 2855 C C . PRO A 1 373 ? 1.346 24.641 -9.078 1 96.75 373 PRO A C 1
ATOM 2857 O O . PRO A 1 373 ? 0.61 24.953 -10.016 1 96.75 373 PRO A O 1
ATOM 2860 N N . ARG A 1 374 ? 1.675 25.531 -8.195 1 95.81 374 ARG A N 1
ATOM 2861 C CA . ARG A 1 374 ? 1.289 26.938 -8.289 1 95.81 374 ARG A CA 1
ATOM 2862 C C . ARG A 1 374 ? 1.683 27.516 -9.641 1 95.81 374 ARG A C 1
ATOM 2864 O O . ARG A 1 374 ? 0.833 28.031 -10.375 1 95.81 374 ARG A O 1
ATOM 2871 N N . ASP A 1 375 ? 2.881 27.453 -10.023 1 92.94 375 ASP A N 1
ATOM 2872 C CA . ASP A 1 375 ? 3.441 27.688 -11.352 1 92.94 375 ASP A CA 1
ATOM 2873 C C . ASP A 1 375 ? 3.055 29.078 -11.867 1 92.94 375 ASP A C 1
ATOM 2875 O O . ASP A 1 375 ? 2.553 29.203 -12.984 1 92.94 375 ASP A O 1
ATOM 2879 N N . LEU A 1 376 ? 3.285 30.125 -11.203 1 95.44 376 LEU A N 1
ATOM 2880 C CA . LEU A 1 376 ? 3.125 31.516 -11.656 1 95.44 376 LEU A CA 1
ATOM 2881 C C . LEU A 1 376 ? 4.441 32.062 -12.188 1 95.44 376 LEU A C 1
ATOM 2883 O O . LEU A 1 376 ? 5.043 31.484 -13.094 1 95.44 376 LEU A O 1
ATOM 2887 N N . GLY A 1 377 ? 4.855 33.094 -11.711 1 96.5 377 GLY A N 1
ATOM 2888 C CA . GLY A 1 377 ? 6.039 33.75 -12.258 1 96.5 377 GLY A CA 1
ATOM 2889 C C . GLY A 1 377 ? 7.309 32.938 -12.039 1 96.5 377 GLY A C 1
ATOM 2890 O O . GLY A 1 377 ? 8.234 33 -12.844 1 96.5 377 GLY A O 1
ATOM 2891 N N . LEU A 1 378 ? 7.414 32.156 -11 1 97.56 378 LEU A N 1
ATOM 2892 C CA . LEU A 1 378 ? 8.609 31.422 -10.609 1 97.56 378 LEU A CA 1
ATOM 2893 C C . LEU A 1 378 ? 8.586 30 -11.172 1 97.56 378 LEU A C 1
ATOM 2895 O O . LEU A 1 378 ? 9.438 29.188 -10.82 1 97.56 378 LEU A O 1
ATOM 2899 N N . LYS A 1 379 ? 7.656 29.641 -12.031 1 95.56 379 LYS A N 1
ATOM 2900 C CA . LYS A 1 379 ? 7.418 28.266 -12.492 1 95.56 379 LYS A CA 1
ATOM 2901 C C . LYS A 1 379 ? 8.688 27.672 -13.078 1 95.56 379 LYS A C 1
ATOM 2903 O O . LYS A 1 379 ? 8.914 26.453 -12.969 1 95.56 379 LYS A O 1
ATOM 2908 N N . ASP A 1 380 ? 9.586 28.516 -13.695 1 95.5 380 ASP A N 1
ATOM 2909 C CA . ASP A 1 380 ? 10.75 27.984 -14.414 1 95.5 380 ASP A CA 1
ATOM 2910 C C . ASP A 1 380 ? 11.992 28.016 -13.531 1 95.5 380 ASP A C 1
ATOM 2912 O O . ASP A 1 380 ? 13 27.375 -13.844 1 95.5 380 ASP A O 1
ATOM 2916 N N . PHE A 1 381 ? 11.984 28.719 -12.453 1 96.62 381 PHE A N 1
ATOM 2917 C CA . PHE A 1 381 ? 13.172 28.938 -11.633 1 96.62 381 PHE A CA 1
ATOM 2918 C C . PHE A 1 381 ? 13.719 27.609 -11.117 1 96.62 381 PHE A C 1
ATOM 2920 O O . PHE A 1 381 ? 14.914 27.328 -11.242 1 96.62 381 PHE A O 1
ATOM 2927 N N . PRO A 1 382 ? 12.891 26.688 -10.57 1 96.44 382 PRO A N 1
ATOM 2928 C CA . PRO A 1 382 ? 13.438 25.422 -10.062 1 96.44 382 PRO A CA 1
ATOM 2929 C C . PRO A 1 382 ? 14.078 24.578 -11.148 1 96.44 382 PRO A C 1
ATOM 2931 O O . PRO A 1 382 ? 15.156 24 -10.938 1 96.44 382 PRO A O 1
ATOM 2934 N N . VAL A 1 383 ? 13.508 24.562 -12.312 1 94.38 383 VAL A N 1
ATOM 2935 C CA . VAL A 1 383 ? 13.953 23.641 -13.352 1 94.38 383 VAL A CA 1
ATOM 2936 C C . VAL A 1 383 ? 15.086 24.281 -14.148 1 94.38 383 VAL A C 1
ATOM 2938 O O . VAL A 1 383 ? 16 23.594 -14.609 1 94.38 383 VAL A O 1
ATOM 2941 N N . LYS A 1 384 ? 15.117 25.625 -14.273 1 93.62 384 LYS A N 1
ATOM 2942 C CA . LYS A 1 384 ? 16.094 26.281 -15.141 1 93.62 384 LYS A CA 1
ATOM 2943 C C . LYS A 1 384 ? 17.297 26.781 -14.336 1 93.62 384 LYS A C 1
ATOM 2945 O O . LYS A 1 384 ? 18.406 26.844 -14.859 1 93.62 384 LYS A O 1
ATOM 2950 N N . SER A 1 385 ? 17.062 27.062 -13.023 1 93.88 385 SER A N 1
ATOM 2951 C CA . SER A 1 385 ? 18.125 27.734 -12.281 1 93.88 385 SER A CA 1
ATOM 2952 C C . SER A 1 385 ? 18.672 26.844 -11.172 1 93.88 385 SER A C 1
ATOM 2954 O O . SER A 1 385 ? 19.812 27.016 -10.734 1 93.88 385 SER A O 1
ATOM 2956 N N . ILE A 1 386 ? 17.859 25.922 -10.695 1 95.44 386 ILE A N 1
ATOM 2957 C CA . ILE A 1 386 ? 18.297 25.125 -9.562 1 95.44 386 ILE A CA 1
ATOM 2958 C C . ILE A 1 386 ? 18.719 23.734 -10.039 1 95.44 386 ILE A C 1
ATOM 2960 O O . ILE A 1 386 ? 19.781 23.234 -9.664 1 95.44 386 ILE A O 1
ATOM 2964 N N . LEU A 1 387 ? 17.906 23.125 -10.898 1 96.06 387 LEU A N 1
ATOM 2965 C CA . LEU A 1 387 ? 18.219 21.797 -11.445 1 96.06 387 LEU A CA 1
ATOM 2966 C C . LEU A 1 387 ? 19.609 21.781 -12.086 1 96.06 387 LEU A C 1
ATOM 2968 O O . LEU A 1 387 ? 19.969 22.703 -12.812 1 96.06 387 LEU A O 1
ATOM 2972 N N . GLY A 1 388 ? 20.391 20.828 -11.805 1 95.5 388 GLY A N 1
ATOM 2973 C CA . GLY A 1 388 ? 21.75 20.703 -12.32 1 95.5 388 GLY A CA 1
ATOM 2974 C C . GLY A 1 388 ? 22.438 19.438 -11.852 1 95.5 388 GLY A C 1
ATOM 2975 O O . GLY A 1 388 ? 21.797 18.5 -11.391 1 95.5 388 GLY A O 1
ATOM 2976 N N . PRO A 1 389 ? 23.766 19.422 -12.039 1 95 389 PRO A N 1
ATOM 2977 C CA . PRO A 1 389 ? 24.5 18.25 -11.555 1 95 389 PRO A CA 1
ATOM 2978 C C . PRO A 1 389 ? 24.359 18.047 -10.047 1 95 389 PRO A C 1
ATOM 2980 O O . PRO A 1 389 ? 24.688 18.953 -9.266 1 95 389 PRO A O 1
ATOM 2983 N N . ASP A 1 390 ? 23.859 16.891 -9.695 1 95.5 390 ASP A N 1
ATOM 2984 C CA . ASP A 1 390 ? 23.703 16.5 -8.305 1 95.5 390 ASP A CA 1
ATOM 2985 C C . ASP A 1 390 ? 22.641 17.359 -7.605 1 95.5 390 ASP A C 1
ATOM 2987 O O . ASP A 1 390 ? 22.734 17.625 -6.406 1 95.5 390 ASP A O 1
ATOM 2991 N N . PHE A 1 391 ? 21.75 17.891 -8.328 1 97.44 391 PHE A N 1
ATOM 2992 C CA . PHE A 1 391 ? 20.609 18.641 -7.809 1 97.44 391 PHE A CA 1
ATOM 2993 C C . PHE A 1 391 ? 19.328 18.281 -8.57 1 97.44 391 PHE A C 1
ATOM 2995 O O . PHE A 1 391 ? 19.172 18.672 -9.734 1 97.44 391 PHE A O 1
ATOM 3002 N N . GLY A 1 392 ? 18.469 17.594 -7.879 1 98.12 392 GLY A N 1
ATOM 3003 C CA . GLY A 1 392 ? 17.328 17 -8.555 1 98.12 392 GLY A CA 1
ATOM 3004 C C . GLY A 1 392 ? 16.094 17.859 -8.531 1 98.12 392 GLY A C 1
ATOM 3005 O O . GLY A 1 392 ? 16.094 18.938 -7.918 1 98.12 392 GLY A O 1
ATOM 3006 N N . TYR A 1 393 ? 15.055 17.359 -9.234 1 98.19 393 TYR A N 1
ATOM 3007 C CA . TYR A 1 393 ? 13.789 18.062 -9.422 1 98.19 393 TYR A CA 1
ATOM 3008 C C . TYR A 1 393 ? 12.625 17.078 -9.5 1 98.19 393 TYR A C 1
ATOM 3010 O O . TYR A 1 393 ? 12.75 16.016 -10.102 1 98.19 393 TYR A O 1
ATOM 3018 N N . VAL A 1 394 ? 11.547 17.344 -8.828 1 98.25 394 VAL A N 1
ATOM 3019 C CA . VAL A 1 394 ? 10.312 16.578 -8.977 1 98.25 394 VAL A CA 1
ATOM 3020 C C . VAL A 1 394 ? 9.109 17.5 -8.867 1 98.25 394 VAL A C 1
ATOM 3022 O O . VAL A 1 394 ? 9.164 18.531 -8.172 1 98.25 394 VAL A O 1
ATOM 3025 N N . ALA A 1 395 ? 7.992 17.25 -9.547 1 97.38 395 ALA A N 1
ATOM 3026 C CA . ALA A 1 395 ? 6.754 18.016 -9.516 1 97.38 395 ALA A CA 1
ATOM 3027 C C . ALA A 1 395 ? 5.539 17.109 -9.688 1 97.38 395 ALA A C 1
ATOM 3029 O O . ALA A 1 395 ? 5.66 15.992 -10.203 1 97.38 395 ALA A O 1
ATOM 3030 N N . ARG A 1 396 ? 4.445 17.453 -9.148 1 96.56 396 ARG A N 1
ATOM 3031 C CA . ARG A 1 396 ? 3.133 16.859 -9.391 1 96.56 396 ARG A CA 1
ATOM 3032 C C . ARG A 1 396 ? 2.141 17.906 -9.883 1 96.56 396 ARG A C 1
ATOM 3034 O O . ARG A 1 396 ? 2.078 19.016 -9.344 1 96.56 396 ARG A O 1
ATOM 3041 N N . GLN A 1 397 ? 1.41 17.562 -10.836 1 93.44 397 GLN A N 1
ATOM 3042 C CA . GLN A 1 397 ? 0.464 18.516 -11.422 1 93.44 397 GLN A CA 1
ATOM 3043 C C . GLN A 1 397 ? -0.888 18.438 -10.719 1 93.44 397 GLN A C 1
ATOM 3045 O O . GLN A 1 397 ? -1.289 17.375 -10.234 1 93.44 397 GLN A O 1
ATOM 3050 N N . ALA A 1 398 ? -1.491 19.594 -10.641 1 91.81 398 ALA A N 1
ATOM 3051 C CA . ALA A 1 398 ? -2.863 19.656 -10.148 1 91.81 398 ALA A CA 1
ATOM 3052 C C . ALA A 1 398 ? -3.865 19.547 -11.289 1 91.81 398 ALA A C 1
ATOM 3054 O O . ALA A 1 398 ? -4.176 20.547 -11.945 1 91.81 398 ALA A O 1
ATOM 3055 N N . ALA A 1 399 ? -4.426 18.5 -11.508 1 84.12 399 ALA A N 1
ATOM 3056 C CA . ALA A 1 399 ? -5.281 18.234 -12.664 1 84.12 399 ALA A CA 1
ATOM 3057 C C . ALA A 1 399 ? -6.469 19.188 -12.695 1 84.12 399 ALA A C 1
ATOM 3059 O O . ALA A 1 399 ? -6.895 19.625 -13.773 1 84.12 399 ALA A O 1
ATOM 3060 N N . GLU A 1 400 ? -7.047 19.547 -11.609 1 83.5 400 GLU A N 1
ATOM 3061 C CA . GLU A 1 400 ? -8.242 20.391 -11.547 1 83.5 400 GLU A CA 1
ATOM 3062 C C . GLU A 1 400 ? -7.879 21.844 -11.258 1 83.5 400 GLU A C 1
ATOM 3064 O O . GLU A 1 400 ? -8.742 22.641 -10.875 1 83.5 400 GLU A O 1
ATOM 3069 N N . GLY A 1 401 ? -6.66 22.109 -11.406 1 87.75 401 GLY A N 1
ATOM 3070 C CA . GLY A 1 401 ? -6.227 23.469 -11.078 1 87.75 401 GLY A CA 1
ATOM 3071 C C . GLY A 1 401 ? -5.668 23.578 -9.672 1 87.75 401 GLY A C 1
ATOM 3072 O O . GLY A 1 401 ? -6.133 22.906 -8.75 1 87.75 401 GLY A O 1
ATOM 3073 N N . ALA A 1 402 ? -4.773 24.5 -9.547 1 90.5 402 ALA A N 1
ATOM 3074 C CA . ALA A 1 402 ? -4.117 24.703 -8.25 1 90.5 402 ALA A CA 1
ATOM 3075 C C . ALA A 1 402 ? -4.879 25.703 -7.402 1 90.5 402 ALA A C 1
ATOM 3077 O O . ALA A 1 402 ? -5.375 26.719 -7.918 1 90.5 402 ALA A O 1
ATOM 3078 N N . SER A 1 403 ? -5.074 25.422 -6.152 1 90.5 403 SER A N 1
ATOM 3079 C CA . SER A 1 403 ? -5.57 26.391 -5.188 1 90.5 403 SER A CA 1
ATOM 3080 C C . SER A 1 403 ? -4.426 27 -4.371 1 90.5 403 SER A C 1
ATOM 3082 O O . SER A 1 403 ? -3.266 26.625 -4.551 1 90.5 403 SER A O 1
ATOM 3084 N N . SER A 1 404 ? -4.746 27.969 -3.479 1 92.94 404 SER A N 1
ATOM 3085 C CA . SER A 1 404 ? -3.717 28.594 -2.646 1 92.94 404 SER A CA 1
ATOM 3086 C C . SER A 1 404 ? -3.07 27.562 -1.722 1 92.94 404 SER A C 1
ATOM 3088 O O . SER A 1 404 ? -1.926 27.734 -1.298 1 92.94 404 SER A O 1
ATOM 3090 N N . LEU A 1 405 ? -3.814 26.469 -1.484 1 93.5 405 LEU A N 1
ATOM 3091 C CA . LEU A 1 405 ? -3.275 25.453 -0.588 1 93.5 405 LEU A CA 1
ATOM 3092 C C . LEU A 1 405 ? -2.227 24.609 -1.299 1 93.5 405 LEU A C 1
ATOM 3094 O O . LEU A 1 405 ? -1.536 23.797 -0.664 1 93.5 405 LEU A O 1
ATOM 3098 N N . ASP A 1 406 ? -2.004 24.891 -2.604 1 94.94 406 ASP A N 1
ATOM 3099 C CA . ASP A 1 406 ? -0.97 24.188 -3.357 1 94.94 406 ASP A CA 1
ATOM 3100 C C . ASP A 1 406 ? 0.344 24.969 -3.342 1 94.94 406 ASP A C 1
ATOM 3102 O O . ASP A 1 406 ? 1.344 24.516 -3.908 1 94.94 406 ASP A O 1
ATOM 3106 N N . SER A 1 407 ? 0.265 26.172 -2.74 1 96.88 407 SER A N 1
ATOM 3107 C CA . SER A 1 407 ? 1.5 26.891 -2.459 1 96.88 407 SER A CA 1
ATOM 3108 C C . SER A 1 407 ? 2.211 26.312 -1.238 1 96.88 407 SER A C 1
ATOM 3110 O O . SER A 1 407 ? 1.567 25.938 -0.258 1 96.88 407 SER A O 1
ATOM 3112 N N . PHE A 1 408 ? 3.484 26.219 -1.279 1 97.69 408 PHE A N 1
ATOM 3113 C CA . PHE A 1 408 ? 4.191 25.375 -0.32 1 97.69 408 PHE A CA 1
ATOM 3114 C C . PHE A 1 408 ? 4.477 26.141 0.966 1 97.69 408 PHE A C 1
ATOM 3116 O O . PHE A 1 408 ? 5.125 25.625 1.875 1 97.69 408 PHE A O 1
ATOM 3123 N N . GLY A 1 409 ? 3.91 27.375 1.086 1 97.62 409 GLY A N 1
ATOM 3124 C CA . GLY A 1 409 ? 3.717 27.891 2.432 1 97.62 409 GLY A CA 1
ATOM 3125 C C . GLY A 1 409 ? 2.816 27.016 3.283 1 97.62 409 GLY A C 1
ATOM 3126 O O . GLY A 1 409 ? 2.834 27.109 4.512 1 97.62 409 GLY A O 1
ATOM 3127 N N . ASN A 1 410 ? 2.086 26.203 2.566 1 98 410 ASN A N 1
ATOM 3128 C CA . ASN A 1 410 ? 1.188 25.25 3.199 1 98 410 ASN A CA 1
ATOM 3129 C C . ASN A 1 410 ? 1.839 23.875 3.332 1 98 410 ASN A C 1
ATOM 3131 O O . ASN A 1 410 ? 1.145 22.859 3.406 1 98 410 ASN A O 1
ATOM 3135 N N . LEU A 1 411 ? 3.109 23.75 3.256 1 98.19 411 LEU A N 1
ATOM 3136 C CA . LEU A 1 411 ? 3.852 22.5 3.375 1 98.19 411 LEU A CA 1
ATOM 3137 C C . LEU A 1 411 ? 5.062 22.672 4.281 1 98.19 411 LEU A C 1
ATOM 3139 O O . LEU A 1 411 ? 6.031 23.344 3.916 1 98.19 411 LEU A O 1
ATOM 3143 N N . GLU A 1 412 ? 4.957 22.109 5.441 1 98.31 412 GLU A N 1
ATOM 3144 C CA . GLU A 1 412 ? 6.047 22.125 6.414 1 98.31 412 GLU A CA 1
ATOM 3145 C C . GLU A 1 412 ? 6.32 20.719 6.957 1 98.31 412 GLU A C 1
ATOM 3147 O O . GLU A 1 412 ? 5.625 19.766 6.605 1 98.31 412 GLU A O 1
ATOM 3152 N N . VAL A 1 413 ? 7.402 20.562 7.668 1 98.69 413 VAL A N 1
ATOM 3153 C CA . VAL A 1 413 ? 7.723 19.297 8.328 1 98.69 413 VAL A CA 1
ATOM 3154 C C . VAL A 1 413 ? 8.258 19.578 9.734 1 98.69 413 VAL A C 1
ATOM 3156 O O . VAL A 1 413 ? 9 20.531 9.945 1 98.69 413 VAL A O 1
ATOM 3159 N N . SER A 1 414 ? 7.793 18.812 10.688 1 98.75 414 SER A N 1
ATOM 3160 C CA . SER A 1 414 ? 8.281 18.953 12.055 1 98.75 414 SER A CA 1
ATOM 3161 C C . SER A 1 414 ? 9.688 18.391 12.211 1 98.75 414 SER A C 1
ATOM 3163 O O . SER A 1 414 ? 10.133 17.594 11.383 1 98.75 414 SER A O 1
ATOM 3165 N N . PRO A 1 415 ? 10.414 18.828 13.266 1 98.5 415 PRO A N 1
ATOM 3166 C CA . PRO A 1 415 ? 11.594 18.047 13.648 1 98.5 415 PRO A CA 1
ATOM 3167 C C . PRO A 1 415 ? 11.242 16.625 14.102 1 98.5 415 PRO A C 1
ATOM 3169 O O . PRO A 1 415 ? 10.062 16.281 14.172 1 98.5 415 PRO A O 1
ATOM 3172 N N . PRO A 1 416 ? 12.266 15.766 14.312 1 98 416 PRO A N 1
ATOM 3173 C CA . PRO A 1 416 ? 12 14.414 14.805 1 98 416 PRO A CA 1
ATOM 3174 C C . PRO A 1 416 ? 11.156 14.406 16.078 1 98 416 PRO A C 1
ATOM 3176 O O . PRO A 1 416 ? 11.359 15.234 16.969 1 98 416 PRO A O 1
ATOM 3179 N N . VAL A 1 417 ? 10.195 13.445 16.109 1 98.19 417 VAL A N 1
ATOM 3180 C CA . VAL A 1 417 ? 9.328 13.375 17.281 1 98.19 417 VAL A CA 1
ATOM 3181 C C . VAL A 1 417 ? 9.016 11.922 17.609 1 98.19 417 VAL A C 1
ATOM 3183 O O . VAL A 1 417 ? 9.227 11.031 16.781 1 98.19 417 VAL A O 1
ATOM 3186 N N . THR A 1 418 ? 8.672 11.648 18.797 1 97 418 THR A N 1
ATOM 3187 C CA . THR A 1 418 ? 8.102 10.391 19.266 1 97 418 THR A CA 1
ATOM 3188 C C . THR A 1 418 ? 6.672 10.602 19.766 1 97 418 THR A C 1
ATOM 3190 O O . THR A 1 418 ? 6.418 11.469 20.594 1 97 418 THR A O 1
ATOM 3193 N N . VAL A 1 419 ? 5.762 9.867 19.203 1 95.62 419 VAL A N 1
ATOM 3194 C CA . VAL A 1 419 ? 4.352 10.008 19.547 1 95.62 419 VAL A CA 1
ATOM 3195 C C . VAL A 1 419 ? 3.812 8.688 20.094 1 95.62 419 VAL A C 1
ATOM 3197 O O . VAL A 1 419 ? 3.736 7.691 19.359 1 95.62 419 VAL A O 1
ATOM 3200 N N . GLN A 1 420 ? 3.465 8.695 21.328 1 90.19 420 GLN A N 1
ATOM 3201 C CA . GLN A 1 420 ? 2.906 7.512 21.969 1 90.19 420 GLN A CA 1
ATOM 3202 C C . GLN A 1 420 ? 3.773 6.281 21.703 1 90.19 420 GLN A C 1
ATOM 3204 O O . GLN A 1 420 ? 3.27 5.242 21.266 1 90.19 420 GLN A O 1
ATOM 3209 N N . GLY A 1 421 ? 5.023 6.426 21.797 1 92.12 421 GLY A N 1
ATOM 3210 C CA . GLY A 1 421 ? 5.961 5.32 21.688 1 92.12 421 GLY A CA 1
ATOM 3211 C C . GLY A 1 421 ? 6.441 5.09 20.266 1 92.12 421 GLY A C 1
ATOM 3212 O O . GLY A 1 421 ? 7.41 4.355 20.047 1 92.12 421 GLY A O 1
ATOM 3213 N N . LYS A 1 422 ? 5.754 5.652 19.281 1 94.19 422 LYS A N 1
ATOM 3214 C CA . LYS A 1 422 ? 6.195 5.516 17.906 1 94.19 422 LYS A CA 1
ATOM 3215 C C . LYS A 1 422 ? 7.172 6.629 17.531 1 94.19 422 LYS A C 1
ATOM 3217 O O . LYS A 1 422 ? 6.902 7.805 17.766 1 94.19 422 LYS A O 1
ATOM 3222 N N . GLU A 1 423 ? 8.219 6.238 16.922 1 96.56 423 GLU A N 1
ATOM 3223 C CA . GLU A 1 423 ? 9.25 7.199 16.547 1 96.56 423 GLU A CA 1
ATOM 3224 C C . GLU A 1 423 ? 9.031 7.707 15.117 1 96.56 423 GLU A C 1
ATOM 3226 O O . GLU A 1 423 ? 8.68 6.934 14.227 1 96.56 423 GLU A O 1
ATOM 3231 N N . TYR A 1 424 ? 9.172 8.969 14.945 1 97.94 424 TYR A N 1
ATOM 3232 C CA . TYR A 1 424 ? 9.242 9.648 13.656 1 97.94 424 TYR A CA 1
ATOM 3233 C C . TYR A 1 424 ? 10.57 10.383 13.508 1 97.94 424 TYR A C 1
ATOM 3235 O O . TYR A 1 424 ? 10.625 11.609 13.617 1 97.94 424 TYR A O 1
ATOM 3243 N N . PRO A 1 425 ? 11.562 9.68 13.195 1 97.94 425 PRO A N 1
ATOM 3244 C CA . PRO A 1 425 ? 12.914 10.242 13.227 1 97.94 425 PRO A CA 1
ATOM 3245 C C . PRO A 1 425 ? 13.148 11.281 12.133 1 97.94 425 PRO A C 1
ATOM 3247 O O . PRO A 1 425 ? 14.133 12.016 12.18 1 97.94 425 PRO A O 1
ATOM 3250 N N . LEU A 1 426 ? 12.297 11.328 11.156 1 98.56 426 LEU A N 1
ATOM 3251 C CA . LEU A 1 426 ? 12.43 12.305 10.078 1 98.56 426 LEU A CA 1
ATOM 3252 C C . LEU A 1 426 ? 11.312 13.344 10.156 1 98.56 426 LEU A C 1
ATOM 3254 O O . LEU A 1 426 ? 11.086 14.086 9.195 1 98.56 426 LEU A O 1
ATOM 3258 N N . GLY A 1 427 ? 10.602 13.328 11.266 1 98.38 427 GLY A N 1
ATOM 3259 C CA . GLY A 1 427 ? 9.508 14.266 11.477 1 98.38 427 GLY A CA 1
ATOM 3260 C C . GLY A 1 427 ? 8.234 13.867 10.75 1 98.38 427 GLY A C 1
ATOM 3261 O O . GLY A 1 427 ? 8.172 12.789 10.148 1 98.38 427 GLY A O 1
ATOM 3262 N N . ARG A 1 428 ? 7.258 14.688 10.859 1 98.56 428 ARG A N 1
ATOM 3263 C CA . ARG A 1 428 ? 5.988 14.5 10.164 1 98.56 428 ARG A CA 1
ATOM 3264 C C . ARG A 1 428 ? 5.645 15.719 9.32 1 98.56 428 ARG A C 1
ATOM 3266 O O . ARG A 1 428 ? 5.848 16.859 9.75 1 98.56 428 ARG A O 1
ATOM 3273 N N . ILE A 1 429 ? 5.148 15.492 8.148 1 98.56 429 ILE A N 1
ATOM 3274 C CA . ILE A 1 429 ? 4.75 16.562 7.238 1 98.56 429 ILE A CA 1
ATOM 3275 C C . ILE A 1 429 ? 3.475 17.219 7.746 1 98.56 429 ILE A C 1
ATOM 3277 O O . ILE A 1 429 ? 2.58 16.547 8.266 1 98.56 429 ILE A O 1
ATOM 3281 N N . LEU A 1 430 ? 3.402 18.5 7.711 1 98.44 430 LEU A N 1
ATOM 3282 C CA . LEU A 1 430 ? 2.23 19.281 8.086 1 98.44 430 LEU A CA 1
ATOM 3283 C C . LEU A 1 430 ? 1.62 19.969 6.871 1 98.44 430 LEU A C 1
ATOM 3285 O O . LEU A 1 430 ? 2.297 20.734 6.18 1 98.44 430 LEU A O 1
ATOM 3289 N N . ILE A 1 431 ? 0.365 19.719 6.617 1 97.19 431 ILE A N 1
ATOM 3290 C CA . ILE A 1 431 ? -0.341 20.312 5.488 1 97.19 431 ILE A CA 1
ATOM 3291 C C . ILE A 1 431 ? -1.662 20.922 5.969 1 97.19 431 ILE A C 1
ATOM 3293 O O . ILE A 1 431 ? -2.348 20.328 6.809 1 97.19 431 ILE A O 1
ATOM 3297 N N . GLY A 1 432 ? -1.906 22.078 5.48 1 95.69 432 GLY A N 1
ATOM 3298 C CA . GLY A 1 432 ? -3.17 22.734 5.785 1 95.69 432 GLY A CA 1
ATOM 3299 C C . GLY A 1 432 ? -4.328 22.203 4.965 1 95.69 432 GLY A C 1
ATOM 3300 O O . GLY A 1 432 ? -4.152 21.828 3.803 1 95.69 432 GLY A O 1
ATOM 3301 N N . SER A 1 433 ? -5.496 22.203 5.562 1 90.69 433 SER A N 1
ATOM 3302 C CA . SER A 1 433 ? -6.711 21.734 4.902 1 90.69 433 SER A CA 1
ATOM 3303 C C . SER A 1 433 ? -7.934 22.516 5.383 1 90.69 433 SER A C 1
ATOM 3305 O O . SER A 1 433 ? -7.812 23.422 6.211 1 90.69 433 SER A O 1
ATOM 3307 N N . SER A 1 434 ? -9.086 22.203 4.652 1 85.81 434 SER A N 1
ATOM 3308 C CA . SER A 1 434 ? -10.328 22.875 5.008 1 85.81 434 SER A CA 1
ATOM 3309 C C . SER A 1 434 ? -11.148 22.062 5.996 1 85.81 434 SER A C 1
ATOM 3311 O O . SER A 1 434 ? -12.148 22.531 6.531 1 85.81 434 SER A O 1
ATOM 3313 N N . PHE A 1 435 ? -10.828 20.922 6.148 1 72.94 435 PHE A N 1
ATOM 3314 C CA . PHE A 1 435 ? -11.672 20.109 7.016 1 72.94 435 PHE A CA 1
ATOM 3315 C C . PHE A 1 435 ? -11.734 20.703 8.422 1 72.94 435 PHE A C 1
ATOM 3317 O O . PHE A 1 435 ? -10.719 21.156 8.953 1 72.94 435 PHE A O 1
ATOM 3324 N N . PRO A 1 436 ? -12.992 20.844 8.805 1 64.75 436 PRO A N 1
ATOM 3325 C CA . PRO A 1 436 ? -14.258 20.219 8.453 1 64.75 436 PRO A CA 1
ATOM 3326 C C . PRO A 1 436 ? -15.188 21.141 7.664 1 64.75 436 PRO A C 1
ATOM 3328 O O . PRO A 1 436 ? -16.375 20.828 7.488 1 64.75 436 PRO A O 1
ATOM 3331 N N . ARG A 1 437 ? -14.539 22.234 7.168 1 67.75 437 ARG A N 1
ATOM 3332 C CA . ARG A 1 437 ? -15.406 23.188 6.469 1 67.75 437 ARG A CA 1
ATOM 3333 C C . ARG A 1 437 ? -15.875 22.625 5.133 1 67.75 437 ARG A C 1
ATOM 3335 O O . ARG A 1 437 ? -15.078 22.062 4.379 1 67.75 437 ARG A O 1
ATOM 3342 N N . VAL A 1 438 ? -17.219 22.688 4.973 1 64.19 438 VAL A N 1
ATOM 3343 C CA . VAL A 1 438 ? -17.844 22.266 3.719 1 64.19 438 VAL A CA 1
ATOM 3344 C C . VAL A 1 438 ? -17.375 23.188 2.588 1 64.19 438 VAL A C 1
ATOM 3346 O O . VAL A 1 438 ? -17.391 24.406 2.729 1 64.19 438 VAL A O 1
ATOM 3349 N N . GLY A 1 439 ? -16.906 22.609 1.525 1 70.81 439 GLY A N 1
ATOM 3350 C CA . GLY A 1 439 ? -16.578 23.359 0.323 1 70.81 439 GLY A CA 1
ATOM 3351 C C . GLY A 1 439 ? -15.266 24.125 0.438 1 70.81 439 GLY A C 1
ATOM 3352 O O . GLY A 1 439 ? -15.016 25.062 -0.326 1 70.81 439 GLY A O 1
ATOM 3353 N N . GLY A 1 440 ? -14.484 23.797 1.413 1 81.31 440 GLY A N 1
ATOM 3354 C CA . GLY A 1 440 ? -13.234 24.531 1.545 1 81.31 440 GLY A CA 1
ATOM 3355 C C . GLY A 1 440 ? -12.156 24.047 0.601 1 81.31 440 GLY A C 1
ATOM 3356 O O . GLY A 1 440 ? -12.375 23.125 -0.181 1 81.31 440 GLY A O 1
ATOM 3357 N N . ARG A 1 441 ? -11.102 24.859 0.571 1 90.06 441 ARG A N 1
ATOM 3358 C CA . ARG A 1 441 ? -9.969 24.562 -0.301 1 90.06 441 ARG A CA 1
ATOM 3359 C C . ARG A 1 441 ? -9.211 23.328 0.18 1 90.06 441 ARG A C 1
ATOM 3361 O O . ARG A 1 441 ? -9.203 23.031 1.375 1 90.06 441 ARG A O 1
ATOM 3368 N N . ARG A 1 442 ? -8.539 22.703 -0.771 1 87.19 442 ARG A N 1
ATOM 3369 C CA . ARG A 1 442 ? -7.707 21.547 -0.438 1 87.19 442 ARG A CA 1
ATOM 3370 C C . ARG A 1 442 ? -6.449 21.516 -1.303 1 87.19 442 ARG A C 1
ATOM 3372 O O . ARG A 1 442 ? -6.441 22.031 -2.418 1 87.19 442 ARG A O 1
ATOM 3379 N N . MET A 1 443 ? -5.438 20.922 -0.675 1 92.94 443 MET A N 1
ATOM 3380 C CA . MET A 1 443 ? -4.262 20.625 -1.49 1 92.94 443 MET A CA 1
ATOM 3381 C C . MET A 1 443 ? -4.613 19.656 -2.611 1 92.94 443 MET A C 1
ATOM 3383 O O . MET A 1 443 ? -5.422 18.75 -2.42 1 92.94 443 MET A O 1
ATOM 3387 N N . ALA A 1 444 ? -3.963 19.891 -3.744 1 93.5 444 ALA A N 1
ATOM 3388 C CA . ALA A 1 444 ? -4.219 19 -4.875 1 93.5 444 ALA A CA 1
ATOM 3389 C C . ALA A 1 444 ? -3.971 17.531 -4.496 1 93.5 444 ALA A C 1
ATOM 3391 O O . ALA A 1 444 ? -2.973 17.219 -3.848 1 93.5 444 ALA A O 1
ATOM 3392 N N . LYS A 1 445 ? -4.891 16.719 -4.926 1 90.25 445 LYS A N 1
ATOM 3393 C CA . LYS A 1 445 ? -4.832 15.297 -4.59 1 90.25 445 LYS A CA 1
ATOM 3394 C C . LYS A 1 445 ? -3.496 14.688 -5.008 1 90.25 445 LYS A C 1
ATOM 3396 O O . LYS A 1 445 ? -2.916 13.891 -4.273 1 90.25 445 LYS A O 1
ATOM 3401 N N . ALA A 1 446 ? -3.002 15.023 -6.199 1 94.12 446 ALA A N 1
ATOM 3402 C CA . ALA A 1 446 ? -1.756 14.469 -6.723 1 94.12 446 ALA A CA 1
ATOM 3403 C C . ALA A 1 446 ? -0.579 14.805 -5.812 1 94.12 446 ALA A C 1
ATOM 3405 O O . ALA A 1 446 ? 0.323 13.992 -5.621 1 94.12 446 ALA A O 1
ATOM 3406 N N . VAL A 1 447 ? -0.568 15.984 -5.227 1 96.5 447 VAL A N 1
ATOM 3407 C CA . VAL A 1 447 ? 0.506 16.438 -4.344 1 96.5 447 VAL A CA 1
ATOM 3408 C C . VAL A 1 447 ? 0.429 15.68 -3.018 1 96.5 447 VAL A C 1
ATOM 3410 O O . VAL A 1 447 ? 1.43 15.133 -2.547 1 96.5 447 VAL A O 1
ATOM 3413 N N . LYS A 1 448 ? -0.74 15.633 -2.508 1 94.38 448 LYS A N 1
ATOM 3414 C CA . LYS A 1 448 ? -0.94 14.938 -1.238 1 94.38 448 LYS A CA 1
ATOM 3415 C C . LYS A 1 448 ? -0.608 13.453 -1.364 1 94.38 448 LYS A C 1
ATOM 3417 O O . LYS A 1 448 ? 0.071 12.891 -0.504 1 94.38 448 LYS A O 1
ATOM 3422 N N . ASP A 1 449 ? -1.118 12.836 -2.436 1 93.38 449 ASP A N 1
ATOM 3423 C CA . ASP A 1 449 ? -0.851 11.422 -2.682 1 93.38 449 ASP A CA 1
ATOM 3424 C C . ASP A 1 449 ? 0.65 11.156 -2.744 1 93.38 449 ASP A C 1
ATOM 3426 O O . ASP A 1 449 ? 1.128 10.148 -2.207 1 93.38 449 ASP A O 1
ATOM 3430 N N . PHE A 1 450 ? 1.344 12.023 -3.385 1 97.12 450 PHE A N 1
ATOM 3431 C CA . PHE A 1 450 ? 2.791 11.891 -3.502 1 97.12 450 PHE A CA 1
ATOM 3432 C C . PHE A 1 450 ? 3.451 11.914 -2.129 1 97.12 450 PHE A C 1
ATOM 3434 O O . PHE A 1 450 ? 4.285 11.062 -1.82 1 97.12 450 PHE A O 1
ATOM 3441 N N . LEU A 1 451 ? 3.074 12.812 -1.31 1 97.69 451 LEU A N 1
ATOM 3442 C CA . LEU A 1 451 ? 3.67 12.961 0.014 1 97.69 451 LEU A CA 1
ATOM 3443 C C . LEU A 1 451 ? 3.375 11.742 0.884 1 97.69 451 LEU A C 1
ATOM 3445 O O . LEU A 1 451 ? 4.273 11.219 1.544 1 97.69 451 LEU A O 1
ATOM 3449 N N . VAL A 1 452 ? 2.18 11.281 0.839 1 94.56 452 VAL A N 1
ATOM 3450 C CA . VAL A 1 452 ? 1.767 10.133 1.636 1 94.56 452 VAL A CA 1
ATOM 3451 C C . VAL A 1 452 ? 2.527 8.891 1.18 1 94.56 452 VAL A C 1
ATOM 3453 O O . VAL A 1 452 ? 2.957 8.078 2.006 1 94.56 452 VAL A O 1
ATOM 3456 N N . ALA A 1 453 ? 2.756 8.773 -0.069 1 96.12 453 ALA A N 1
ATOM 3457 C CA . ALA A 1 453 ? 3.336 7.574 -0.666 1 96.12 453 ALA A CA 1
ATOM 3458 C C . ALA A 1 453 ? 4.812 7.441 -0.3 1 96.12 453 ALA A C 1
ATOM 3460 O O . ALA A 1 453 ? 5.402 6.367 -0.461 1 96.12 453 ALA A O 1
ATOM 3461 N N . GLN A 1 454 ? 5.465 8.539 0.144 1 97.75 454 GLN A N 1
ATOM 3462 C CA . GLN A 1 454 ? 6.879 8.445 0.5 1 97.75 454 GLN A CA 1
ATOM 3463 C C . GLN A 1 454 ? 7.07 7.652 1.787 1 97.75 454 GLN A C 1
ATOM 3465 O O . GLN A 1 454 ? 8.156 7.137 2.049 1 97.75 454 GLN A O 1
ATOM 3470 N N . LYS A 1 455 ? 6.102 7.625 2.688 1 95.38 455 LYS A N 1
ATOM 3471 C CA . LYS A 1 455 ? 5.93 6.715 3.814 1 95.38 455 LYS A CA 1
ATOM 3472 C C . LYS A 1 455 ? 6.781 7.141 5.004 1 95.38 455 LYS A C 1
ATOM 3474 O O . LYS A 1 455 ? 6.457 6.836 6.152 1 95.38 455 LYS A O 1
ATOM 3479 N N . VAL A 1 456 ? 7.863 7.895 4.836 1 97.75 456 VAL A N 1
ATOM 3480 C CA . VAL A 1 456 ? 8.852 8.031 5.898 1 97.75 456 VAL A CA 1
ATOM 3481 C C . VAL A 1 456 ? 8.547 9.281 6.73 1 97.75 456 VAL A C 1
ATOM 3483 O O . VAL A 1 456 ? 9.07 9.438 7.832 1 97.75 456 VAL A O 1
ATOM 3486 N N . GLN A 1 457 ? 7.742 10.172 6.203 1 98.06 457 GLN A N 1
ATOM 3487 C CA . GLN A 1 457 ? 7.254 11.344 6.926 1 98.06 457 GLN A CA 1
ATOM 3488 C C . GLN A 1 457 ? 5.73 11.438 6.855 1 98.06 457 GLN A C 1
ATOM 3490 O O . GLN A 1 457 ? 5.188 12.281 6.141 1 98.06 457 GLN A O 1
ATOM 3495 N N . GLU A 1 458 ? 5.074 10.703 7.668 1 96.25 458 GLU A N 1
ATOM 3496 C CA . GLU A 1 458 ? 3.621 10.594 7.625 1 96.25 458 GLU A CA 1
ATOM 3497 C C . GLU A 1 458 ? 2.959 11.953 7.832 1 96.25 458 GLU A C 1
ATOM 3499 O O . GLU A 1 458 ? 3.188 12.609 8.852 1 96.25 458 GLU A O 1
ATOM 3504 N N . PRO A 1 459 ? 2.137 12.359 6.945 1 96.31 459 PRO A N 1
ATOM 3505 C CA . PRO A 1 459 ? 1.578 13.711 6.996 1 96.31 459 PRO A CA 1
ATOM 3506 C C . PRO A 1 459 ? 0.507 13.867 8.07 1 96.31 459 PRO A C 1
ATOM 3508 O O . PRO A 1 459 ? -0.189 12.906 8.398 1 96.31 459 PRO A O 1
ATOM 3511 N N . VAL A 1 460 ? 0.411 15.07 8.602 1 95.94 460 VAL A N 1
ATOM 3512 C CA . VAL A 1 460 ? -0.638 15.547 9.5 1 95.94 460 VAL A CA 1
ATOM 3513 C C . VAL A 1 460 ? -1.39 16.703 8.844 1 95.94 460 VAL A C 1
ATOM 3515 O O . VAL A 1 460 ? -0.774 17.656 8.359 1 95.94 460 VAL A O 1
ATOM 3518 N N . GLU A 1 461 ? -2.672 16.609 8.805 1 93.06 461 GLU A N 1
ATOM 3519 C CA . GLU A 1 461 ? -3.479 17.703 8.273 1 93.06 461 GLU A CA 1
ATOM 3520 C C . GLU A 1 461 ? -3.949 18.625 9.391 1 93.06 461 GLU A C 1
ATOM 3522 O O . GLU A 1 461 ? -4.402 18.172 10.445 1 93.06 461 GLU A O 1
ATOM 3527 N N . ILE A 1 462 ? -3.793 19.875 9.164 1 94.5 462 ILE A N 1
ATOM 3528 C CA . ILE A 1 462 ? -4.254 20.859 10.141 1 94.5 462 ILE A CA 1
ATOM 3529 C C . ILE A 1 462 ? -5.191 21.859 9.469 1 94.5 462 ILE A C 1
ATOM 3531 O O . ILE A 1 462 ? -5.148 22.031 8.25 1 94.5 462 ILE A O 1
ATOM 3535 N N . PHE A 1 463 ? -6.059 22.531 10.305 1 93.19 463 PHE A N 1
ATOM 3536 C CA . PHE A 1 463 ? -7.09 23.422 9.797 1 93.19 463 PHE A CA 1
ATOM 3537 C C . PHE A 1 463 ? -6.52 24.812 9.531 1 93.19 463 PHE A C 1
ATOM 3539 O O . PHE A 1 463 ? -6.316 25.594 10.461 1 93.19 463 PHE A O 1
ATOM 3546 N N . SER A 1 464 ? -6.309 25.078 8.227 1 94.44 464 SER A N 1
ATOM 3547 C CA . SER A 1 464 ? -5.699 26.359 7.902 1 94.44 464 SER A CA 1
ATOM 3548 C C . SER A 1 464 ? -6.629 27.203 7.051 1 94.44 464 SER A C 1
ATOM 3550 O O . SER A 1 464 ? -6.359 28.391 6.82 1 94.44 464 SER A O 1
ATOM 3552 N N . ASP A 1 465 ? -7.746 26.688 6.691 1 91.38 465 ASP A N 1
ATOM 3553 C CA . ASP A 1 465 ? -8.633 27.328 5.727 1 91.38 465 ASP A CA 1
ATOM 3554 C C . ASP A 1 465 ? -9.359 28.516 6.363 1 91.38 465 ASP A C 1
ATOM 3556 O O . ASP A 1 465 ? -10.094 29.234 5.684 1 91.38 465 ASP A O 1
ATOM 3560 N N . TRP A 1 466 ? -9.172 28.812 7.652 1 91.69 466 TRP A N 1
ATOM 3561 C CA . TRP A 1 466 ? -9.68 30.016 8.289 1 91.69 466 TRP A CA 1
ATOM 3562 C C . TRP A 1 466 ? -8.875 31.234 7.867 1 91.69 466 TRP A C 1
ATOM 3564 O O . TRP A 1 466 ? -9.336 32.375 8.016 1 91.69 466 TRP A O 1
ATOM 3574 N N . LEU A 1 467 ? -7.727 30.984 7.301 1 95.12 467 LEU A N 1
ATOM 3575 C CA . LEU A 1 467 ? -6.848 32.031 6.793 1 95.12 467 LEU A CA 1
ATOM 3576 C C . LEU A 1 467 ? -7.195 32.375 5.352 1 95.12 467 LEU A C 1
ATOM 3578 O O . LEU A 1 467 ? -7.609 31.516 4.578 1 95.12 467 LEU A O 1
ATOM 3582 N N . SER A 1 468 ? -7.012 33.625 5.016 1 94.81 468 SER A N 1
ATOM 3583 C CA . SER A 1 468 ? -7.246 34.062 3.646 1 94.81 468 SER A CA 1
ATOM 3584 C C . SER A 1 468 ? -6.348 33.312 2.664 1 94.81 468 SER A C 1
ATOM 3586 O O . SER A 1 468 ? -6.824 32.781 1.655 1 94.81 468 SER A O 1
ATOM 3588 N N . VAL A 1 469 ? -5.062 33.219 2.975 1 95.19 469 VAL A N 1
ATOM 3589 C CA . VAL A 1 469 ? -4.137 32.5 2.086 1 95.19 469 VAL A CA 1
ATOM 3590 C C . VAL A 1 469 ? -4.219 31 2.336 1 95.19 469 VAL A C 1
ATOM 3592 O O . VAL A 1 469 ? -3.969 30.203 1.431 1 95.19 469 VAL A O 1
ATOM 3595 N N . GLY A 1 470 ? -4.461 30.625 3.611 1 94.88 470 GLY A N 1
ATOM 3596 C CA . GLY A 1 470 ? -4.691 29.234 3.963 1 94.88 470 GLY A CA 1
ATOM 3597 C C . GLY A 1 470 ? -3.41 28.453 4.215 1 94.88 470 GLY A C 1
ATOM 3598 O O . GLY A 1 470 ? -3.402 27.219 4.16 1 94.88 470 GLY A O 1
ATOM 3599 N N . HIS A 1 471 ? -2.283 29.125 4.492 1 97.38 471 HIS A N 1
ATOM 3600 C CA . HIS A 1 471 ? -1.001 28.453 4.656 1 97.38 471 HIS A CA 1
ATOM 3601 C C . HIS A 1 471 ? -0.712 28.156 6.125 1 97.38 471 HIS A C 1
ATOM 3603 O O . HIS A 1 471 ? -1.039 28.969 6.996 1 97.38 471 HIS A O 1
ATOM 3609 N N . VAL A 1 472 ? -0.018 27.062 6.336 1 97.88 472 VAL A N 1
ATOM 3610 C CA . VAL A 1 472 ? 0.276 26.672 7.711 1 97.88 472 VAL A CA 1
ATOM 3611 C C . VAL A 1 472 ? 1.373 27.562 8.281 1 97.88 472 VAL A C 1
ATOM 3613 O O . VAL A 1 472 ? 1.422 27.812 9.492 1 97.88 472 VAL A O 1
ATOM 3616 N N . ASP A 1 473 ? 2.24 28.125 7.434 1 97.94 473 ASP A N 1
ATOM 3617 C CA . ASP A 1 473 ? 3.354 28.938 7.93 1 97.94 473 ASP A CA 1
ATOM 3618 C C . ASP A 1 473 ? 2.875 30.312 8.383 1 97.94 473 ASP A C 1
ATOM 3620 O O . ASP A 1 473 ? 3.662 31.109 8.898 1 97.94 473 ASP A O 1
ATOM 3624 N N . GLU A 1 474 ? 1.547 30.578 8.25 1 97.94 474 GLU A N 1
ATOM 3625 C CA . GLU A 1 474 ? 0.976 31.844 8.703 1 97.94 474 GLU A CA 1
ATOM 3626 C C . GLU A 1 474 ? 0.683 31.828 10.195 1 97.94 474 GLU A C 1
ATOM 3628 O O . GLU A 1 474 ? 0.423 32.875 10.805 1 97.94 474 GLU A O 1
ATOM 3633 N N . PHE A 1 475 ? 0.73 30.625 10.727 1 98.31 475 PHE A N 1
ATOM 3634 C CA . PHE A 1 475 ? 0.391 30.656 12.148 1 98.31 475 PHE A CA 1
ATOM 3635 C C . PHE A 1 475 ? 1.247 29.672 12.93 1 98.31 475 PHE A C 1
ATOM 3637 O O . PHE A 1 475 ? 1.078 29.516 14.141 1 98.31 475 PHE A O 1
ATOM 3644 N N . LEU A 1 476 ? 2.186 29 12.266 1 98.38 476 LEU A N 1
ATOM 3645 C CA . LEU A 1 476 ? 3.064 28.125 13.031 1 98.38 476 LEU A CA 1
ATOM 3646 C C . LEU A 1 476 ? 4.477 28.125 12.453 1 98.38 476 LEU A C 1
ATOM 3648 O O . LEU A 1 476 ? 4.664 28.422 11.273 1 98.38 476 LEU A O 1
ATOM 3652 N N . SER A 1 477 ? 5.457 27.922 13.234 1 98.62 477 SER A N 1
ATOM 3653 C CA . SER A 1 477 ? 6.863 27.719 12.898 1 98.62 477 SER A CA 1
ATOM 3654 C C . SER A 1 477 ? 7.574 26.891 13.969 1 98.62 477 SER A C 1
ATOM 3656 O O . SER A 1 477 ? 7.027 26.656 15.047 1 98.62 477 SER A O 1
ATOM 3658 N N . PHE A 1 478 ? 8.758 26.344 13.672 1 98.81 478 PHE A N 1
ATOM 3659 C CA . PHE A 1 478 ? 9.609 25.656 14.633 1 98.81 478 PHE A CA 1
ATOM 3660 C C . PHE A 1 478 ? 10.938 26.375 14.805 1 98.81 478 PHE A C 1
ATOM 3662 O O . PHE A 1 478 ? 11.492 26.906 13.836 1 98.81 478 PHE A O 1
ATOM 3669 N N . VAL A 1 479 ? 11.414 26.406 16 1 98.75 479 VAL A N 1
ATOM 3670 C CA . VAL A 1 479 ? 12.742 26.938 16.266 1 98.75 479 VAL A CA 1
ATOM 3671 C C . VAL A 1 479 ? 13.523 25.953 17.141 1 98.75 479 VAL A C 1
ATOM 3673 O O . VAL A 1 479 ? 12.938 25.203 17.906 1 98.75 479 VAL A O 1
ATOM 3676 N N . PRO A 1 480 ? 14.852 25.969 16.953 1 98.19 480 PRO A N 1
ATOM 3677 C CA . PRO A 1 480 ? 15.641 25.094 17.828 1 98.19 480 PRO A CA 1
ATOM 3678 C C . PRO A 1 480 ? 15.617 25.531 19.281 1 98.19 480 PRO A C 1
ATOM 3680 O O . PRO A 1 480 ? 15.406 26.703 19.578 1 98.19 480 PRO A O 1
ATOM 3683 N N . ALA A 1 481 ? 15.703 24.656 20.125 1 97.94 481 ALA A N 1
ATOM 3684 C CA . ALA A 1 481 ? 15.82 24.875 21.562 1 97.94 481 ALA A CA 1
ATOM 3685 C C . ALA A 1 481 ? 16.844 23.938 22.188 1 97.94 481 ALA A C 1
ATOM 3687 O O . ALA A 1 481 ? 17.062 22.828 21.703 1 97.94 481 ALA A O 1
ATOM 3688 N N . PRO A 1 482 ? 17.516 24.312 23.234 1 96.56 482 PRO A N 1
ATOM 3689 C CA . PRO A 1 482 ? 18.594 23.516 23.812 1 96.56 482 PRO A CA 1
ATOM 3690 C C . PRO A 1 482 ? 18.062 22.391 24.719 1 96.56 482 PRO A C 1
ATOM 3692 O O . PRO A 1 482 ? 18.828 21.516 25.109 1 96.56 482 PRO A O 1
ATOM 3695 N N . ASP A 1 483 ? 16.844 22.375 25.031 1 94.81 483 ASP A N 1
ATOM 3696 C CA . ASP A 1 483 ? 16.312 21.438 26 1 94.81 483 ASP A CA 1
ATOM 3697 C C . ASP A 1 483 ? 15.047 20.75 25.484 1 94.81 483 ASP A C 1
ATOM 3699 O O . ASP A 1 483 ? 14.648 20.969 24.328 1 94.81 483 ASP A O 1
ATOM 3703 N N . ARG A 1 484 ? 14.539 19.703 26.281 1 93.19 484 ARG A N 1
ATOM 3704 C CA . ARG A 1 484 ? 13.273 19.016 26.031 1 93.19 484 ARG A CA 1
ATOM 3705 C C . ARG A 1 484 ? 13.281 18.328 24.672 1 93.19 484 ARG A C 1
ATOM 3707 O O . ARG A 1 484 ? 14.062 17.406 24.438 1 93.19 484 ARG A O 1
ATOM 3714 N N . LYS A 1 485 ? 12.367 18.797 23.766 1 94.88 485 LYS A N 1
ATOM 3715 C CA . LYS A 1 485 ? 12.219 18.125 22.484 1 94.88 485 LYS A CA 1
ATOM 3716 C C . LYS A 1 485 ? 13.344 18.516 21.531 1 94.88 485 LYS A C 1
ATOM 3718 O O . LYS A 1 485 ? 13.492 17.922 20.453 1 94.88 485 LYS A O 1
ATOM 3723 N N . GLY A 1 486 ? 14.18 19.469 21.906 1 96.94 486 GLY A N 1
ATOM 3724 C CA . GLY A 1 486 ? 15.211 20.031 21.047 1 96.94 486 GLY A CA 1
ATOM 3725 C C . GLY A 1 486 ? 14.703 21.141 20.156 1 96.94 486 GLY A C 1
ATOM 3726 O O . GLY A 1 486 ? 15.453 21.672 19.328 1 96.94 486 GLY A O 1
ATOM 3727 N N . PHE A 1 487 ? 13.422 21.422 20.312 1 98.56 487 PHE A N 1
ATOM 3728 C CA . PHE A 1 487 ? 12.797 22.484 19.547 1 98.56 487 PHE A CA 1
ATOM 3729 C C . PHE A 1 487 ? 11.578 23.031 20.281 1 98.56 487 PHE A C 1
ATOM 3731 O O . PHE A 1 487 ? 11.148 22.469 21.297 1 98.56 487 PHE A O 1
ATOM 3738 N N . ARG A 1 488 ? 11.07 24.25 19.859 1 98.62 488 ARG A N 1
ATOM 3739 C CA . ARG A 1 488 ? 9.781 24.797 20.266 1 98.62 488 ARG A CA 1
ATOM 3740 C C . ARG A 1 488 ? 8.867 25 19.062 1 98.62 488 ARG A C 1
ATOM 3742 O O . ARG A 1 488 ? 9.328 25.375 17.984 1 98.62 488 ARG A O 1
ATOM 3749 N N . LEU A 1 489 ? 7.641 24.656 19.234 1 98.75 489 LEU A N 1
ATOM 3750 C CA . LEU A 1 489 ? 6.613 25.078 18.297 1 98.75 489 LEU A CA 1
ATOM 3751 C C . LEU A 1 489 ? 6.16 26.516 18.594 1 98.75 489 LEU A C 1
ATOM 3753 O O . LEU A 1 489 ? 5.777 26.812 19.719 1 98.75 489 LEU A O 1
ATOM 3757 N N . LEU A 1 490 ? 6.309 27.391 17.656 1 98.81 490 LEU A N 1
ATOM 3758 C CA . LEU A 1 490 ? 5.75 28.734 17.75 1 98.81 490 LEU A CA 1
ATOM 3759 C C . LEU A 1 490 ? 4.352 28.797 17.156 1 98.81 490 LEU A C 1
ATOM 3761 O O . LEU A 1 490 ? 4.137 28.312 16.031 1 98.81 490 LEU A O 1
ATOM 3765 N N . LEU A 1 491 ? 3.439 29.297 17.875 1 98.56 491 LEU A N 1
ATOM 3766 C CA . LEU A 1 491 ? 2.092 29.516 17.375 1 98.56 491 LEU A CA 1
ATOM 3767 C C . LEU A 1 491 ? 1.7 30.984 17.5 1 98.56 491 LEU A C 1
ATOM 3769 O O . LEU A 1 491 ? 2.012 31.641 18.5 1 98.56 491 LEU A O 1
ATOM 3773 N N . ALA A 1 492 ? 1.121 31.516 16.391 1 98.56 492 ALA A N 1
ATOM 3774 C CA . ALA A 1 492 ? 0.488 32.812 16.531 1 98.56 492 ALA A CA 1
ATOM 3775 C C . ALA A 1 492 ? -0.606 32.781 17.594 1 98.56 492 ALA A C 1
ATOM 3777 O O . ALA A 1 492 ? -1.342 31.797 17.703 1 98.56 492 ALA A O 1
ATOM 3778 N N . SER A 1 493 ? -0.685 33.875 18.375 1 96.94 493 SER A N 1
ATOM 3779 C CA . SER A 1 493 ? -1.673 33.875 19.453 1 96.94 493 SER A CA 1
ATOM 3780 C C . SER A 1 493 ? -2.311 35.25 19.609 1 96.94 493 SER A C 1
ATOM 3782 O O . SER A 1 493 ? -1.695 36.188 20.156 1 96.94 493 SER A O 1
ATOM 3784 N N . PRO A 1 494 ? -3.555 35.406 19.141 1 96.38 494 PRO A N 1
ATOM 3785 C CA . PRO A 1 494 ? -4.285 36.625 19.406 1 96.38 494 PRO A CA 1
ATOM 3786 C C . PRO A 1 494 ? -4.441 36.906 20.906 1 96.38 494 PRO A C 1
ATOM 3788 O O . PRO A 1 494 ? -4.312 38.062 21.344 1 96.38 494 PRO A O 1
ATOM 3791 N N . SER A 1 495 ? -4.633 35.875 21.672 1 91.69 495 SER A N 1
ATOM 3792 C CA . SER A 1 495 ? -4.809 36.031 23.109 1 91.69 495 SER A CA 1
ATOM 3793 C C . SER A 1 495 ? -3.559 36.594 23.766 1 91.69 495 SER A C 1
ATOM 3795 O O . SER A 1 495 ? -3.654 37.469 24.625 1 91.69 495 SER A O 1
ATOM 3797 N N . ALA A 1 496 ? -2.432 36.094 23.375 1 93.44 496 ALA A N 1
ATOM 3798 C CA . ALA A 1 496 ? -1.183 36.625 23.922 1 93.44 496 ALA A CA 1
ATOM 3799 C C . ALA A 1 496 ? -1.003 38.094 23.531 1 93.44 496 ALA A C 1
ATOM 3801 O O . ALA A 1 496 ? -0.461 38.875 24.312 1 93.44 496 ALA A O 1
ATOM 3802 N N . CYS A 1 497 ? -1.418 38.469 22.375 1 96.88 497 CYS A N 1
ATOM 3803 C CA . CYS A 1 497 ? -1.289 39.844 21.938 1 96.88 497 CYS A CA 1
ATOM 3804 C C . CYS A 1 497 ? -2.199 40.781 22.734 1 96.88 497 CYS A C 1
ATOM 3806 O O . CYS A 1 497 ? -1.772 41.844 23.188 1 96.88 497 CYS A O 1
ATOM 3808 N N . TYR A 1 498 ? -3.436 40.406 22.891 1 93.56 498 TYR A N 1
ATOM 3809 C CA . TYR A 1 498 ? -4.367 41.219 23.672 1 93.56 498 TYR A CA 1
ATOM 3810 C C . TYR A 1 498 ? -3.879 41.375 25.109 1 93.56 498 TYR A C 1
ATOM 3812 O O . TYR A 1 498 ? -4.016 42.438 25.703 1 93.56 498 TYR A O 1
ATOM 3820 N N . GLN A 1 499 ? -3.379 40.281 25.656 1 89.81 499 GLN A N 1
ATOM 3821 C CA . GLN A 1 499 ? -2.834 40.344 27 1 89.81 499 GLN A CA 1
ATOM 3822 C C . GLN A 1 499 ? -1.709 41.375 27.094 1 89.81 499 GLN A C 1
ATOM 3824 O O . GLN A 1 499 ? -1.661 42.156 28.031 1 89.81 499 GLN A O 1
ATOM 3829 N N . LEU A 1 500 ? -0.826 41.344 26.172 1 94.38 500 LEU A N 1
ATOM 3830 C CA . LEU A 1 500 ? 0.291 42.281 26.141 1 94.38 500 LEU A CA 1
ATOM 3831 C C . LEU A 1 500 ? -0.209 43.719 26.047 1 94.38 500 LEU A C 1
ATOM 3833 O O . LEU A 1 500 ? 0.27 44.625 26.766 1 94.38 500 LEU A O 1
ATOM 3837 N N . LEU A 1 501 ? -1.152 44 25.156 1 95.94 501 LEU A N 1
ATOM 3838 C CA . LEU A 1 501 ? -1.674 45.344 24.969 1 95.94 501 LEU A CA 1
ATOM 3839 C C . LEU A 1 501 ? -2.385 45.844 26.219 1 95.94 501 LEU A C 1
ATOM 3841 O O . LEU A 1 501 ? -2.273 47 26.578 1 95.94 501 LEU A O 1
ATOM 3845 N N . ARG A 1 502 ? -3.105 44.969 26.859 1 91.56 502 ARG A N 1
ATOM 3846 C CA . ARG A 1 502 ? -3.762 45.344 28.109 1 91.56 502 ARG A CA 1
ATOM 3847 C C . ARG A 1 502 ? -2.738 45.719 29.172 1 91.56 502 ARG A C 1
ATOM 3849 O O . ARG A 1 502 ? -2.932 46.656 29.922 1 91.56 502 ARG A O 1
ATOM 3856 N N . GLU A 1 503 ? -1.736 44.875 29.25 1 90.06 503 GLU A N 1
ATOM 3857 C CA . GLU A 1 503 ? -0.655 45.156 30.188 1 90.06 503 GLU A CA 1
ATOM 3858 C C . GLU A 1 503 ? -0.073 46.562 29.938 1 90.06 503 GLU A C 1
ATOM 3860 O O . GLU A 1 503 ? 0.148 47.312 30.891 1 90.06 503 GLU A O 1
ATOM 3865 N N . LYS A 1 504 ? 0.16 46.938 28.766 1 94.94 504 LYS A N 1
ATOM 3866 C CA . LYS A 1 504 ? 0.746 48.219 28.438 1 94.94 504 LYS A CA 1
ATOM 3867 C C . LYS A 1 504 ? -0.246 49.375 28.688 1 94.94 504 LYS A C 1
ATOM 3869 O O . LYS A 1 504 ? 0.143 50.469 29.125 1 94.94 504 LYS A O 1
ATOM 3874 N N . GLN A 1 505 ? -1.479 49.062 28.391 1 95.25 505 GLN A N 1
ATOM 3875 C CA . GLN A 1 505 ? -2.502 50.062 28.719 1 95.25 505 GLN A CA 1
ATOM 3876 C C . GLN A 1 505 ? -2.508 50.375 30.203 1 95.25 505 GLN A C 1
ATOM 3878 O O . GLN A 1 505 ? -2.547 51.531 30.609 1 95.25 505 GLN A O 1
ATOM 3883 N N . GLU A 1 506 ? -2.488 49.375 31 1 91.19 506 GLU A N 1
ATOM 3884 C CA . GLU A 1 506 ? -2.512 49.5 32.438 1 91.19 506 GLU A CA 1
ATOM 3885 C C . GLU A 1 506 ? -1.265 50.219 32.969 1 91.19 506 GLU A C 1
ATOM 3887 O O . GLU A 1 506 ? -1.308 50.906 33.969 1 91.19 506 GLU A O 1
ATOM 3892 N N . GLU A 1 507 ? -0.206 50.125 32.312 1 92.81 507 GLU A N 1
ATOM 3893 C CA . GLU A 1 507 ? 1.038 50.812 32.656 1 92.81 507 GLU A CA 1
ATOM 3894 C C . GLU A 1 507 ? 0.989 52.281 32.25 1 92.81 507 GLU A C 1
ATOM 3896 O O . GLU A 1 507 ? 1.919 53.031 32.531 1 92.81 507 GLU A O 1
ATOM 3901 N N . GLY A 1 508 ? -0.061 52.656 31.594 1 95.06 508 GLY A N 1
ATOM 3902 C CA . GLY A 1 508 ? -0.253 54.062 31.281 1 95.06 508 GLY A CA 1
ATOM 3903 C C . GLY A 1 508 ? 0.106 54.406 29.844 1 95.06 508 GLY A C 1
ATOM 3904 O O . GLY A 1 508 ? 0.184 55.594 29.469 1 95.06 508 GLY A O 1
ATOM 3905 N N . PHE A 1 509 ? 0.244 53.344 29.062 1 97.12 509 PHE A N 1
ATOM 3906 C CA . PHE A 1 509 ? 0.684 53.594 27.688 1 97.12 509 PHE A CA 1
ATOM 3907 C C . PHE A 1 509 ? -0.461 53.375 26.719 1 97.12 509 PHE A C 1
ATOM 3909 O O . PHE A 1 509 ? -0.241 52.969 25.578 1 97.12 509 PHE A O 1
ATOM 3916 N N . GLY A 1 510 ? -1.631 53.562 27.031 1 96.94 510 GLY A N 1
ATOM 3917 C CA . GLY A 1 510 ? -2.818 53.344 26.219 1 96.94 510 GLY A CA 1
ATOM 3918 C C . GLY A 1 510 ? -2.814 54.156 24.922 1 96.94 510 GLY A C 1
ATOM 3919 O O . GLY A 1 510 ? -3.43 53.75 23.938 1 96.94 510 GLY A O 1
ATOM 3920 N N . GLU A 1 511 ? -2.082 55.312 24.906 1 96.94 511 GLU A N 1
ATOM 3921 C CA . GLU A 1 511 ? -2.086 56.188 23.75 1 96.94 511 GLU A CA 1
ATOM 3922 C C . GLU A 1 511 ? -0.963 55.844 22.781 1 96.94 511 GLU A C 1
ATOM 3924 O O . GLU A 1 511 ? -0.894 56.406 21.672 1 96.94 511 GLU A O 1
ATOM 3929 N N . ALA A 1 512 ? -0.136 54.844 23.172 1 97.31 512 ALA A N 1
ATOM 3930 C CA . ALA A 1 512 ? 0.876 54.375 22.219 1 97.31 512 ALA A CA 1
ATOM 3931 C C . ALA A 1 512 ? 0.23 53.75 21 1 97.31 512 ALA A C 1
ATOM 3933 O O . ALA A 1 512 ? -0.759 53.031 21.109 1 97.31 512 ALA A O 1
ATOM 3934 N N . ALA A 1 513 ? 0.755 54.062 19.766 1 97 513 ALA A N 1
ATOM 3935 C CA . ALA A 1 513 ? 0.087 53.656 18.531 1 97 513 ALA A CA 1
ATOM 3936 C C . ALA A 1 513 ? 0.89 52.594 17.781 1 97 513 ALA A C 1
ATOM 3938 O O . ALA A 1 513 ? 2.117 52.562 17.891 1 97 513 ALA A O 1
ATOM 3939 N N . MET A 1 514 ? 0.144 51.781 17.031 1 97.06 514 MET A N 1
ATOM 3940 C CA . MET A 1 514 ? 0.752 50.875 16.062 1 97.06 514 MET A CA 1
ATOM 3941 C C . MET A 1 514 ? 1.271 51.625 14.844 1 97.06 514 MET A C 1
ATOM 3943 O O . MET A 1 514 ? 0.793 52.719 14.539 1 97.06 514 MET A O 1
ATOM 3947 N N . PHE A 1 515 ? 2.332 51.062 14.141 1 97.44 515 PHE A N 1
ATOM 3948 C CA . PHE A 1 515 ? 2.76 51.406 12.789 1 97.44 515 PHE A CA 1
ATOM 3949 C C . PHE A 1 515 ? 3.426 52.781 12.789 1 97.44 515 PHE A C 1
ATOM 3951 O O . PHE A 1 515 ? 3.359 53.5 11.797 1 97.44 515 PHE A O 1
ATOM 3958 N N . GLN A 1 516 ? 3.938 53.094 13.953 1 93.88 516 GLN A N 1
ATOM 3959 C CA . GLN A 1 516 ? 4.688 54.344 13.984 1 93.88 516 GLN A CA 1
ATOM 3960 C C . GLN A 1 516 ? 5.852 54.281 13 1 93.88 516 GLN A C 1
ATOM 3962 O O . GLN A 1 516 ? 6.539 53.281 12.875 1 93.88 516 GLN A O 1
ATOM 3967 N N . GLY A 1 517 ? 6.066 55.375 12.297 1 90.5 517 GLY A N 1
ATOM 3968 C CA . GLY A 1 517 ? 7.164 55.469 11.352 1 90.5 517 GLY A CA 1
ATOM 3969 C C . GLY A 1 517 ? 6.77 55.094 9.938 1 90.5 517 GLY A C 1
ATOM 3970 O O . GLY A 1 517 ? 7.523 55.312 8.992 1 90.5 517 GLY A O 1
ATOM 3971 N N . LEU A 1 518 ? 5.645 54.344 9.781 1 95.69 518 LEU A N 1
ATOM 3972 C CA . LEU A 1 518 ? 5.16 54 8.453 1 95.69 518 LEU A CA 1
ATOM 3973 C C . LEU A 1 518 ? 4.297 55.094 7.867 1 95.69 518 LEU A C 1
ATOM 3975 O O . LEU A 1 518 ? 3.531 55.75 8.586 1 95.69 518 LEU A O 1
ATOM 3979 N N . ASP A 1 519 ? 4.391 55.312 6.613 1 91.12 519 ASP A N 1
ATOM 3980 C CA . ASP A 1 519 ? 3.625 56.375 5.957 1 91.12 519 ASP A CA 1
ATOM 3981 C C . ASP A 1 519 ? 2.297 55.844 5.426 1 91.12 519 ASP A C 1
ATOM 3983 O O . ASP A 1 519 ? 2.227 54.719 4.926 1 91.12 519 ASP A O 1
ATOM 3987 N N . ARG A 1 520 ? 1.276 56.625 5.531 1 91.56 520 ARG A N 1
ATOM 3988 C CA . ARG A 1 520 ? -0.027 56.375 4.918 1 91.56 520 ARG A CA 1
ATOM 3989 C C . ARG A 1 520 ? -0.657 55.094 5.441 1 91.56 520 ARG A C 1
ATOM 3991 O O . ARG A 1 520 ? -1.21 54.312 4.668 1 91.56 520 ARG A O 1
ATOM 3998 N N . VAL A 1 521 ? -0.373 54.719 6.668 1 94.12 521 VAL A N 1
ATOM 3999 C CA . VAL A 1 521 ? -0.981 53.594 7.348 1 94.12 521 VAL A CA 1
ATOM 4000 C C . VAL A 1 521 ? -1.702 54.062 8.609 1 94.12 521 VAL A C 1
ATOM 4002 O O . VAL A 1 521 ? -1.15 54.844 9.391 1 94.12 521 VAL A O 1
ATOM 4005 N N . PRO A 1 522 ? -3.027 53.719 8.656 1 94.25 522 PRO A N 1
ATOM 4006 C CA . PRO A 1 522 ? -3.709 54.094 9.906 1 94.25 522 PRO A CA 1
ATOM 4007 C C . PRO A 1 522 ? -2.955 53.594 11.141 1 94.25 522 PRO A C 1
ATOM 4009 O O . PRO A 1 522 ? -2.393 52.5 11.141 1 94.25 522 PRO A O 1
ATOM 4012 N N . LYS A 1 523 ? -2.961 54.531 12.188 1 97.56 523 LYS A N 1
ATOM 4013 C CA . LYS A 1 523 ? -2.174 54.219 13.375 1 97.56 523 LYS A CA 1
ATOM 4014 C C . LYS A 1 523 ? -3.064 54.094 14.609 1 97.56 523 LYS A C 1
ATOM 4016 O O . LYS A 1 523 ? -3.062 55 15.469 1 97.56 523 LYS A O 1
ATOM 4021 N N . PRO A 1 524 ? -3.703 53 14.742 1 97.5 524 PRO A N 1
ATOM 4022 C CA . PRO A 1 524 ? -4.539 52.812 15.93 1 97.5 524 PRO A CA 1
ATOM 4023 C C . PRO A 1 524 ? -3.723 52.719 17.219 1 97.5 524 PRO A C 1
ATOM 4025 O O . PRO A 1 524 ? -2.641 52.125 17.219 1 97.5 524 PRO A O 1
ATOM 4028 N N . THR A 1 525 ? -4.234 53.344 18.25 1 98.19 525 THR A N 1
ATOM 4029 C CA . THR A 1 525 ? -3.604 53.25 19.562 1 98.19 525 THR A CA 1
ATOM 4030 C C . THR A 1 525 ? -3.99 51.969 20.266 1 98.19 525 THR A C 1
ATOM 4032 O O . THR A 1 525 ? -4.906 51.25 19.844 1 98.19 525 THR A O 1
ATOM 4035 N N . ILE A 1 526 ? -3.293 51.625 21.344 1 98.12 526 ILE A N 1
ATOM 4036 C CA . ILE A 1 526 ? -3.621 50.5 22.172 1 98.12 526 ILE A CA 1
ATOM 4037 C C . ILE A 1 526 ? -5.07 50.594 22.641 1 98.12 526 ILE A C 1
ATOM 4039 O O . ILE A 1 526 ? -5.824 49.625 22.562 1 98.12 526 ILE A O 1
ATOM 4043 N N . ASN A 1 527 ? -5.473 51.781 23.094 1 97.81 527 ASN A N 1
ATOM 4044 C CA . ASN A 1 527 ? -6.84 52 23.547 1 97.81 527 ASN A CA 1
ATOM 4045 C C . ASN A 1 527 ? -7.855 51.688 22.469 1 97.81 527 ASN A C 1
ATOM 4047 O O . ASN A 1 527 ? -8.883 51.062 22.719 1 97.81 527 ASN A O 1
ATOM 4051 N N . GLU A 1 528 ? -7.582 52.156 21.297 1 97.94 528 GLU A N 1
ATOM 4052 C CA . GLU A 1 528 ? -8.508 51.938 20.188 1 97.94 528 GLU A CA 1
ATOM 4053 C C . GLU A 1 528 ? -8.617 50.469 19.828 1 97.94 528 GLU A C 1
ATOM 4055 O O . GLU A 1 528 ? -9.711 49.969 19.547 1 97.94 528 GLU A O 1
ATOM 4060 N N . ILE A 1 529 ? -7.484 49.75 19.828 1 98 529 ILE A N 1
ATOM 4061 C CA . ILE A 1 529 ? -7.484 48.312 19.531 1 98 529 ILE A CA 1
ATOM 4062 C C . ILE A 1 529 ? -8.289 47.562 20.578 1 98 529 ILE A C 1
ATOM 4064 O O . ILE A 1 529 ? -9.141 46.75 20.25 1 98 529 ILE A O 1
ATOM 4068 N N . LEU A 1 530 ? -8.031 47.875 21.844 1 96.31 530 LEU A N 1
ATOM 4069 C CA . LEU A 1 530 ? -8.68 47.156 22.953 1 96.31 530 LEU A CA 1
ATOM 4070 C C . LEU A 1 530 ? -10.164 47.5 23 1 96.31 530 LEU A C 1
ATOM 4072 O O . LEU A 1 530 ? -10.969 46.688 23.469 1 96.31 530 LEU A O 1
ATOM 4076 N N . ALA A 1 531 ? -10.555 48.656 22.438 1 96.12 531 ALA A N 1
ATOM 4077 C CA . ALA A 1 531 ? -11.953 49.094 22.469 1 96.12 531 ALA A CA 1
ATOM 4078 C C . ALA A 1 531 ? -12.719 48.562 21.266 1 96.12 531 ALA A C 1
ATOM 4080 O O . ALA A 1 531 ? -13.953 48.594 21.25 1 96.12 531 ALA A O 1
ATOM 4081 N N . ASN A 1 532 ? -12.016 48.156 20.266 1 96.44 532 ASN A N 1
ATOM 4082 C CA . ASN A 1 532 ? -12.641 47.656 19.047 1 96.44 532 ASN A CA 1
ATOM 4083 C C . ASN A 1 532 ? -13.266 46.281 19.25 1 96.44 532 ASN A C 1
ATOM 4085 O O . ASN A 1 532 ? -12.594 45.25 19.094 1 96.44 532 ASN A O 1
ATOM 4089 N N . GLU A 1 533 ? -14.531 46.188 19.406 1 91.75 533 GLU A N 1
ATOM 4090 C CA . GLU A 1 533 ? -15.234 44.969 19.75 1 91.75 533 GLU A CA 1
ATOM 4091 C C . GLU A 1 533 ? -15.25 44 18.578 1 91.75 533 GLU A C 1
ATOM 4093 O O . GLU A 1 533 ? -15.133 42.781 18.766 1 91.75 533 GLU A O 1
ATOM 4098 N N . GLU A 1 534 ? -15.422 44.5 17.375 1 91.56 534 GLU A N 1
ATOM 4099 C CA . GLU A 1 534 ? -15.43 43.656 16.203 1 91.56 534 GLU A CA 1
ATOM 4100 C C . GLU A 1 534 ? -14.086 42.938 16.016 1 91.56 534 GLU A C 1
ATOM 4102 O O . GLU A 1 534 ? -14.039 41.75 15.719 1 91.56 534 GLU A O 1
ATOM 4107 N N . LEU A 1 535 ? -13.047 43.656 16.203 1 95.31 535 LEU A N 1
ATOM 4108 C CA . LEU A 1 535 ? -11.703 43.094 16.109 1 95.31 535 LEU A CA 1
ATOM 4109 C C . LEU A 1 535 ? -11.484 42.031 17.188 1 95.31 535 LEU A C 1
ATOM 4111 O O . LEU A 1 535 ? -10.883 41 16.938 1 95.31 535 LEU A O 1
ATOM 4115 N N . ARG A 1 536 ? -11.938 42.344 18.328 1 92.56 536 ARG A N 1
ATOM 4116 C CA . ARG A 1 536 ? -11.797 41.406 19.438 1 92.56 536 ARG A CA 1
ATOM 4117 C C . ARG A 1 536 ? -12.523 40.094 19.156 1 92.56 536 ARG A C 1
ATOM 4119 O O . ARG A 1 536 ? -11.961 39 19.328 1 92.56 536 ARG A O 1
ATOM 4126 N N . LYS A 1 537 ? -13.758 40.188 18.672 1 89.44 537 LYS A N 1
ATOM 4127 C CA . LYS A 1 537 ? -14.539 39 18.359 1 89.44 537 LYS A CA 1
ATOM 4128 C C . LYS A 1 537 ? -13.867 38.156 17.281 1 89.44 537 LYS A C 1
ATOM 4130 O O . LYS A 1 537 ? -13.82 36.938 17.375 1 89.44 537 LYS A O 1
ATOM 4135 N N . PHE A 1 538 ? -13.367 38.781 16.312 1 93.62 538 PHE A N 1
ATOM 4136 C CA . PHE A 1 538 ? -12.695 38.062 15.219 1 93.62 538 PHE A CA 1
ATOM 4137 C C . PHE A 1 538 ? -11.445 37.375 15.727 1 93.62 538 PHE A C 1
ATOM 4139 O O . PHE A 1 538 ? -11.133 36.25 15.297 1 93.62 538 PHE A O 1
ATOM 4146 N N . ASN A 1 539 ? -10.742 38 16.578 1 94.62 539 ASN A N 1
ATOM 4147 C CA . ASN A 1 539 ? -9.508 37.406 17.078 1 94.62 539 ASN A CA 1
ATOM 4148 C C . ASN A 1 539 ? -9.797 36.312 18.094 1 94.62 539 ASN A C 1
ATOM 4150 O O . ASN A 1 539 ? -8.969 35.406 18.312 1 94.62 539 ASN A O 1
ATOM 4154 N N . ASP A 1 540 ? -10.953 36.375 18.75 1 90.25 540 ASP A N 1
ATOM 4155 C CA . ASP A 1 540 ? -11.398 35.25 19.516 1 90.25 540 ASP A CA 1
ATOM 4156 C C . ASP A 1 540 ? -11.625 34.031 18.625 1 90.25 540 ASP A C 1
ATOM 4158 O O . ASP A 1 540 ? -11.258 32.906 18.984 1 90.25 540 ASP A O 1
ATOM 4162 N N . TYR A 1 541 ? -12.219 34.281 17.516 1 89.75 541 TYR A N 1
ATOM 4163 C CA . TYR A 1 541 ? -12.43 33.219 16.516 1 89.75 541 TYR A CA 1
ATOM 4164 C C . TYR A 1 541 ? -11.094 32.688 16.016 1 89.75 541 TYR A C 1
ATOM 4166 O O . TYR A 1 541 ? -10.891 31.469 16 1 89.75 541 TYR A O 1
ATOM 4174 N N . ALA A 1 542 ? -10.219 33.562 15.633 1 94.38 542 ALA A N 1
ATOM 4175 C CA . ALA A 1 542 ? -8.914 33.156 15.141 1 94.38 542 ALA A CA 1
ATOM 4176 C C . ALA A 1 542 ? -8.18 32.312 16.188 1 94.38 542 ALA A C 1
ATOM 4178 O O . ALA A 1 542 ? -7.57 31.281 15.859 1 94.38 542 ALA A O 1
ATOM 4179 N N . GLN A 1 543 ? -8.242 32.781 17.406 1 93.31 543 GLN A N 1
ATOM 4180 C CA . GLN A 1 543 ? -7.605 32.031 18.5 1 93.31 543 GLN A CA 1
ATOM 4181 C C . GLN A 1 543 ? -8.203 30.625 18.625 1 93.31 543 GLN A C 1
ATOM 4183 O O . GLN A 1 543 ? -7.484 29.672 18.906 1 93.31 543 GLN A O 1
ATOM 4188 N N . SER A 1 544 ? -9.492 30.547 18.469 1 89.94 544 SER A N 1
ATOM 4189 C CA . SER A 1 544 ? -10.148 29.25 18.547 1 89.94 544 SER A CA 1
ATOM 4190 C C . SER A 1 544 ? -9.641 28.312 17.469 1 89.94 544 SER A C 1
ATOM 4192 O O . SER A 1 544 ? -9.445 27.109 17.703 1 89.94 544 SER A O 1
ATOM 4194 N N . CYS A 1 545 ? -9.461 28.812 16.281 1 92.12 545 CYS A N 1
ATOM 4195 C CA . CYS A 1 545 ? -8.93 28.016 15.172 1 92.12 545 CYS A CA 1
ATOM 4196 C C . CYS A 1 545 ? -7.508 27.562 15.469 1 92.12 545 CYS A C 1
ATOM 4198 O O . CYS A 1 545 ? -7.156 26.406 15.227 1 92.12 545 CYS A O 1
ATOM 4200 N N . ILE A 1 546 ? -6.746 28.422 15.992 1 95.5 546 ILE A N 1
ATOM 4201 C CA . ILE A 1 546 ? -5.359 28.094 16.328 1 95.5 546 ILE A CA 1
ATOM 4202 C C . ILE A 1 546 ? -5.328 27.078 17.453 1 95.5 546 ILE A C 1
ATOM 4204 O O . ILE A 1 546 ? -4.508 26.156 17.453 1 95.5 546 ILE A O 1
ATOM 4208 N N . SER A 1 547 ? -6.199 27.297 18.438 1 92.69 547 SER A N 1
ATOM 4209 C CA . SER A 1 547 ? -6.277 26.344 19.547 1 92.69 547 SER A CA 1
ATOM 4210 C C . SER A 1 547 ? -6.652 24.953 19.062 1 92.69 547 SER A C 1
ATOM 4212 O O . SER A 1 547 ? -6.156 23.953 19.578 1 92.69 547 SER A O 1
ATOM 4214 N N . TRP A 1 548 ? -7.543 24.922 18.109 1 92.06 548 TRP A N 1
ATOM 4215 C CA . TRP A 1 548 ? -7.891 23.641 17.5 1 92.06 548 TRP A CA 1
ATOM 4216 C C . TRP A 1 548 ? -6.656 22.969 16.906 1 92.06 548 TRP A C 1
ATOM 4218 O O . TRP A 1 548 ? -6.418 21.781 17.125 1 92.06 548 TRP A O 1
ATOM 4228 N N . ASN A 1 549 ? -5.922 23.688 16.172 1 95.56 549 ASN A N 1
ATOM 4229 C CA . ASN A 1 549 ? -4.703 23.172 15.562 1 95.56 549 ASN A CA 1
ATOM 4230 C C . ASN A 1 549 ? -3.664 22.797 16.625 1 95.56 549 ASN A C 1
ATOM 4232 O O . ASN A 1 549 ? -2.93 21.828 16.469 1 95.56 549 ASN A O 1
ATOM 4236 N N . ARG A 1 550 ? -3.615 23.672 17.656 1 95.56 550 ARG A N 1
ATOM 4237 C CA . ARG A 1 550 ? -2.736 23.375 18.781 1 95.56 550 ARG A CA 1
ATOM 4238 C C . ARG A 1 550 ? -2.988 21.969 19.328 1 95.56 550 ARG A C 1
ATOM 4240 O O . ARG A 1 550 ? -2.045 21.219 19.547 1 95.56 550 ARG A O 1
ATOM 4247 N N . ASP A 1 551 ? -4.168 21.641 19.5 1 93.56 551 ASP A N 1
ATOM 4248 C CA . ASP A 1 551 ? -4.543 20.328 20.031 1 93.56 551 ASP A CA 1
ATOM 4249 C C . ASP A 1 551 ? -4.141 19.203 19.078 1 93.56 551 ASP A C 1
ATOM 4251 O O . ASP A 1 551 ? -3.639 18.172 19.5 1 93.56 551 ASP A O 1
ATOM 4255 N N . ILE A 1 552 ? -4.359 19.406 17.812 1 93.88 552 ILE A N 1
ATOM 4256 C CA . ILE A 1 552 ? -3.959 18.438 16.797 1 93.88 552 ILE A CA 1
ATOM 4257 C C . ILE A 1 552 ? -2.445 18.234 16.844 1 93.88 552 ILE A C 1
ATOM 4259 O O . ILE A 1 552 ? -1.96 17.094 16.828 1 93.88 552 ILE A O 1
ATOM 4263 N N . LEU A 1 553 ? -1.737 19.328 16.906 1 97.44 553 LEU A N 1
ATOM 4264 C CA . LEU A 1 553 ? -0.279 19.281 16.875 1 97.44 553 LEU A CA 1
ATOM 4265 C C . LEU A 1 553 ? 0.269 18.609 18.141 1 97.44 553 LEU A C 1
ATOM 4267 O O . LEU A 1 553 ? 1.223 17.828 18.062 1 97.44 553 LEU A O 1
ATOM 4271 N N . LYS A 1 554 ? -0.301 18.875 19.297 1 95.12 554 LYS A N 1
ATOM 4272 C CA . LYS A 1 554 ? 0.12 18.203 20.516 1 95.12 554 LYS A CA 1
ATOM 4273 C C . LYS A 1 554 ? -0.041 16.688 20.391 1 95.12 554 LYS A C 1
ATOM 4275 O O . LYS A 1 554 ? 0.877 15.938 20.719 1 95.12 554 LYS A O 1
ATOM 4280 N N . ARG A 1 555 ? -1.118 16.312 19.875 1 93.19 555 ARG A N 1
ATOM 4281 C CA . ARG A 1 555 ? -1.406 14.891 19.766 1 93.19 555 ARG A CA 1
ATOM 4282 C C . ARG A 1 555 ? -0.547 14.25 18.672 1 93.19 555 ARG A C 1
ATOM 4284 O O . ARG A 1 555 ? -0.051 13.133 18.844 1 93.19 555 ARG A O 1
ATOM 4291 N N . SER A 1 556 ? -0.331 14.914 17.578 1 96.25 556 SER A N 1
ATOM 4292 C CA . SER A 1 556 ? 0.307 14.32 16.406 1 96.25 556 SER A CA 1
ATOM 4293 C C . SER A 1 556 ? 1.827 14.391 16.516 1 96.25 556 SER A C 1
ATOM 4295 O O . SER A 1 556 ? 2.533 13.625 15.852 1 96.25 556 SER A O 1
ATOM 4297 N N . LEU A 1 557 ? 2.322 15.32 17.297 1 98.06 557 LEU A N 1
ATOM 4298 C CA . LEU A 1 557 ? 3.768 15.492 17.406 1 98.06 557 LEU A CA 1
ATOM 4299 C C . LEU A 1 557 ? 4.262 15.156 18.812 1 98.06 557 LEU A C 1
ATOM 4301 O O . LEU A 1 557 ? 5.453 15.273 19.094 1 98.06 557 LEU A O 1
ATOM 4305 N N . GLY A 1 558 ? 3.35 14.766 19.719 1 96.06 558 GLY A N 1
ATOM 4306 C CA . GLY A 1 558 ? 3.744 14.406 21.062 1 96.06 558 GLY A CA 1
ATOM 4307 C C . GLY A 1 558 ? 4.277 15.586 21.859 1 96.06 558 GLY A C 1
ATOM 4308 O O . GLY A 1 558 ? 5.293 15.469 22.547 1 96.06 558 GLY A O 1
ATOM 4309 N N . LEU A 1 559 ? 3.604 16.75 21.703 1 95.75 559 LEU A N 1
ATOM 4310 C CA . LEU A 1 559 ? 4.066 17.953 22.375 1 95.75 559 LEU A CA 1
ATOM 4311 C C . LEU A 1 559 ? 3.254 18.219 23.641 1 95.75 559 LEU A C 1
ATOM 4313 O O . LEU A 1 559 ? 2.088 17.828 23.734 1 95.75 559 LEU A O 1
ATOM 4317 N N . ALA A 1 560 ? 3.91 18.891 24.609 1 89.94 560 ALA A N 1
ATOM 4318 C CA . ALA A 1 560 ? 3.27 19.453 25.797 1 89.94 560 ALA A CA 1
ATOM 4319 C C . ALA A 1 560 ? 3.297 20.984 25.766 1 89.94 560 ALA A C 1
ATOM 4321 O O . ALA A 1 560 ? 3.971 21.578 24.922 1 89.94 560 ALA A O 1
ATOM 4322 N N . GLU A 1 561 ? 2.619 21.625 26.641 1 88.75 561 GLU A N 1
ATOM 4323 C CA . GLU A 1 561 ? 2.469 23.078 26.625 1 88.75 561 GLU A CA 1
ATOM 4324 C C . GLU A 1 561 ? 3.822 23.781 26.703 1 88.75 561 GLU A C 1
ATOM 4326 O O . GLU A 1 561 ? 4.055 24.781 26.031 1 88.75 561 GLU A O 1
ATOM 4331 N N . PRO A 1 562 ? 4.758 23.234 27.516 1 89.88 562 PRO A N 1
ATOM 4332 C CA . PRO A 1 562 ? 6.043 23.922 27.594 1 89.88 562 PRO A CA 1
ATOM 4333 C C . PRO A 1 562 ? 6.828 23.844 26.281 1 89.88 562 PRO A C 1
ATOM 4335 O O . PRO A 1 562 ? 7.832 24.531 26.109 1 89.88 562 PRO A O 1
ATOM 4338 N N . ASP A 1 563 ? 6.395 22.938 25.391 1 95.19 563 ASP A N 1
ATOM 4339 C CA . ASP A 1 563 ? 7.055 22.812 24.094 1 95.19 563 ASP A CA 1
ATOM 4340 C C . ASP A 1 563 ? 6.531 23.859 23.125 1 95.19 563 ASP A C 1
ATOM 4342 O O . ASP A 1 563 ? 7.008 23.953 21.984 1 95.19 563 ASP A O 1
ATOM 4346 N N . ILE A 1 564 ? 5.551 24.641 23.516 1 95.62 564 ILE A N 1
ATOM 4347 C CA . ILE A 1 564 ? 4.875 25.578 22.625 1 95.62 564 ILE A CA 1
ATOM 4348 C C . ILE A 1 564 ? 5.07 27 23.125 1 95.62 564 ILE A C 1
ATOM 4350 O O . ILE A 1 564 ? 4.992 27.266 24.328 1 95.62 564 ILE A O 1
ATOM 4354 N N . VAL A 1 565 ? 5.379 27.922 22.25 1 97.06 565 VAL A N 1
ATOM 4355 C CA . VAL A 1 565 ? 5.52 29.344 22.562 1 97.06 565 VAL A CA 1
ATOM 4356 C C . VAL A 1 565 ? 4.465 30.141 21.812 1 97.06 565 VAL A C 1
ATOM 4358 O O . VAL A 1 565 ? 4.367 30.047 20.578 1 97.06 565 VAL A O 1
ATOM 4361 N N . ASP A 1 566 ? 3.711 30.891 22.531 1 96.06 566 ASP A N 1
ATOM 4362 C CA . ASP A 1 566 ? 2.707 31.766 21.922 1 96.06 566 ASP A CA 1
ATOM 4363 C C . ASP A 1 566 ? 3.314 33.094 21.5 1 96.06 566 ASP A C 1
ATOM 4365 O O . ASP A 1 566 ? 3.805 33.844 22.344 1 96.06 566 ASP A O 1
ATOM 4369 N N . ILE A 1 567 ? 3.25 33.375 20.266 1 98.56 567 ILE A N 1
ATOM 4370 C CA . ILE A 1 567 ? 3.748 34.625 19.719 1 98.56 567 ILE A CA 1
ATOM 4371 C C . ILE A 1 567 ? 2.588 35.594 19.531 1 98.56 567 ILE A C 1
ATOM 4373 O O . ILE A 1 567 ? 1.618 35.312 18.844 1 98.56 567 ILE A O 1
ATOM 4377 N N . PRO A 1 568 ? 2.668 36.781 20.141 1 98 568 PRO A N 1
ATOM 4378 C CA . PRO A 1 568 ? 1.577 37.75 19.984 1 98 568 PRO A CA 1
ATOM 4379 C C . PRO A 1 568 ? 1.304 38.094 18.516 1 98 568 PRO A C 1
ATOM 4381 O O . PRO A 1 568 ? 2.215 38.5 17.797 1 98 568 PRO A O 1
ATOM 4384 N N . GLN A 1 569 ? 0.128 37.875 18.109 1 98.62 569 GLN A N 1
ATOM 4385 C CA . GLN A 1 569 ? -0.269 38.125 16.719 1 98.62 569 GLN A CA 1
ATOM 4386 C C . GLN A 1 569 ? -1.766 38.406 16.625 1 98.62 569 GLN A C 1
ATOM 4388 O O . GLN A 1 569 ? -2.572 37.75 17.266 1 98.62 569 GLN A O 1
ATOM 4393 N N . LEU A 1 570 ? -2.188 39.469 15.93 1 98.44 570 LEU A N 1
ATOM 4394 C CA . LEU A 1 570 ? -3.596 39.75 15.664 1 98.44 570 LEU A CA 1
ATOM 4395 C C . LEU A 1 570 ? -3.926 39.531 14.188 1 98.44 570 LEU A C 1
ATOM 4397 O O . LEU A 1 570 ? -3.041 39.594 13.336 1 98.44 570 LEU A O 1
ATOM 4401 N N . PHE A 1 571 ? -5.199 39.281 14 1 97.94 571 PHE A N 1
ATOM 4402 C CA . PHE A 1 571 ? -5.715 39.094 12.648 1 97.94 571 PHE A CA 1
ATOM 4403 C C . PHE A 1 571 ? -6.898 40 12.383 1 97.94 571 PHE A C 1
ATOM 4405 O O . PHE A 1 571 ? -7.539 40.5 13.32 1 97.94 571 PHE A O 1
ATOM 4412 N N . GLN A 1 572 ? -7.117 40.312 11.156 1 96.62 572 GLN A N 1
ATOM 4413 C CA . GLN A 1 572 ? -8.281 41.062 10.719 1 96.62 572 GLN A CA 1
ATOM 4414 C C . GLN A 1 572 ? -9.055 40.312 9.633 1 96.62 572 GLN A C 1
ATOM 4416 O O . GLN A 1 572 ? -8.477 39.531 8.898 1 96.62 572 GLN A O 1
ATOM 4421 N N . SER A 1 573 ? -10.297 40.531 9.578 1 93.88 573 SER A N 1
ATOM 4422 C CA . SER A 1 573 ? -11.18 39.844 8.633 1 93.88 573 SER A CA 1
ATOM 4423 C C . SER A 1 573 ? -11.164 40.531 7.273 1 93.88 573 SER A C 1
ATOM 4425 O O . SER A 1 573 ? -11.133 41.75 7.188 1 93.88 573 SER A O 1
ATOM 4427 N N . ASN A 1 574 ? -11.117 39.781 6.273 1 91.38 574 ASN A N 1
ATOM 4428 C CA . ASN A 1 574 ? -11.352 40.344 4.949 1 91.38 574 ASN A CA 1
ATOM 4429 C C . ASN A 1 574 ? -12.828 40.25 4.562 1 91.38 574 ASN A C 1
ATOM 4431 O O . ASN A 1 574 ? -13.68 39.938 5.395 1 91.38 574 ASN A O 1
ATOM 4435 N N . ALA A 1 575 ? -13.156 40.625 3.326 1 86.25 575 ALA A N 1
ATOM 4436 C CA . ALA A 1 575 ? -14.539 40.719 2.873 1 86.25 575 ALA A CA 1
ATOM 4437 C C . ALA A 1 575 ? -15.203 39.344 2.918 1 86.25 575 ALA A C 1
ATOM 4439 O O . ALA A 1 575 ? -16.406 39.219 3.123 1 86.25 575 ALA A O 1
ATOM 4440 N N . ALA A 1 576 ? -14.398 38.312 2.818 1 84.19 576 ALA A N 1
ATOM 4441 C CA . ALA A 1 576 ? -14.922 36.938 2.809 1 84.19 576 ALA A CA 1
ATOM 4442 C C . ALA A 1 576 ? -14.875 36.344 4.207 1 84.19 576 ALA A C 1
ATOM 4444 O O . ALA A 1 576 ? -15.055 35.125 4.367 1 84.19 576 ALA A O 1
ATOM 4445 N N . SER A 1 577 ? -14.539 37.094 5.23 1 87.19 577 SER A N 1
ATOM 4446 C CA . SER A 1 577 ? -14.484 36.688 6.629 1 87.19 577 SER A CA 1
ATOM 4447 C C . SER A 1 577 ? -13.328 35.75 6.883 1 87.19 577 SER A C 1
ATOM 4449 O O . SER A 1 577 ? -13.414 34.875 7.746 1 87.19 577 SER A O 1
ATOM 4451 N N . GLU A 1 578 ? -12.344 35.844 6.039 1 91.62 578 GLU A N 1
ATOM 4452 C CA . GLU A 1 578 ? -11.102 35.094 6.25 1 91.62 578 GLU A CA 1
ATOM 4453 C C . GLU A 1 578 ? -10.062 35.969 6.973 1 91.62 578 GLU A C 1
ATOM 4455 O O . GLU A 1 578 ? -10.133 37.188 6.934 1 91.62 578 GLU A O 1
ATOM 4460 N N . ALA A 1 579 ? -9.195 35.312 7.566 1 95.56 579 ALA A N 1
ATOM 4461 C CA . ALA A 1 579 ? -8.242 36 8.43 1 95.56 579 ALA A CA 1
ATOM 4462 C C . ALA A 1 579 ? -7.004 36.438 7.641 1 95.56 579 ALA A C 1
ATOM 4464 O O . ALA A 1 579 ? -6.48 35.688 6.832 1 95.56 579 ALA A O 1
ATOM 4465 N N . GLN A 1 580 ? -6.633 37.625 7.836 1 97.25 580 GLN A N 1
ATOM 4466 C CA . GLN A 1 580 ? -5.352 38.188 7.418 1 97.25 580 GLN A CA 1
ATOM 4467 C C . GLN A 1 580 ? -4.594 38.781 8.609 1 97.25 580 GLN A C 1
ATOM 4469 O O . GLN A 1 580 ? -5.199 39.25 9.57 1 97.25 580 GLN A O 1
ATOM 4474 N N . ALA A 1 581 ? -3.303 38.719 8.508 1 98.12 581 ALA A N 1
ATOM 4475 C CA . ALA A 1 581 ? -2.518 39.281 9.602 1 98.12 581 ALA A CA 1
ATOM 4476 C C . ALA A 1 581 ? -2.771 40.781 9.758 1 98.12 581 ALA A C 1
ATOM 4478 O O . ALA A 1 581 ? -2.777 41.531 8.773 1 98.12 581 ALA A O 1
ATOM 4479 N N . PHE A 1 582 ? -3.033 41.25 10.977 1 98.19 582 PHE A N 1
ATOM 4480 C CA . PHE A 1 582 ? -3.289 42.656 11.273 1 98.19 582 PHE A CA 1
ATOM 4481 C C . PHE A 1 582 ? -2.01 43.469 11.156 1 98.19 582 PHE A C 1
ATOM 4483 O O . PHE A 1 582 ? -2.047 44.625 10.758 1 98.19 582 PHE A O 1
ATOM 4490 N N . PHE A 1 583 ? -0.931 43.031 11.531 1 98.31 583 PHE A N 1
ATOM 4491 C CA . PHE A 1 583 ? 0.433 43.5 11.375 1 98.31 583 PHE A CA 1
ATOM 4492 C C . PHE A 1 583 ? 1.369 42.375 10.945 1 98.31 583 PHE A C 1
ATOM 4494 O O . PHE A 1 583 ? 0.98 41.219 10.945 1 98.31 583 PHE A O 1
ATOM 4501 N N . PRO A 1 584 ? 2.57 42.688 10.453 1 98.62 584 PRO A N 1
ATOM 4502 C CA . PRO A 1 584 ? 3.426 41.594 9.969 1 98.62 584 PRO A CA 1
ATOM 4503 C C . PRO A 1 584 ? 3.531 40.438 10.953 1 98.62 584 PRO A C 1
ATOM 4505 O O . PRO A 1 584 ? 3.771 40.656 12.141 1 98.62 584 PRO A O 1
ATOM 4508 N N . ASP A 1 585 ? 3.256 39.281 10.461 1 98.38 585 ASP A N 1
ATOM 4509 C CA . ASP A 1 585 ? 3.131 38.062 11.258 1 98.38 585 ASP A CA 1
ATOM 4510 C C . ASP A 1 585 ? 4.5 37.562 11.711 1 98.38 585 ASP A C 1
ATOM 4512 O O . ASP A 1 585 ? 5.281 37.062 10.906 1 98.38 585 ASP A O 1
ATOM 4516 N N . MET A 1 586 ? 4.754 37.531 12.969 1 98.62 586 MET A N 1
ATOM 4517 C CA . MET A 1 586 ? 6.094 37.281 13.492 1 98.62 586 MET A CA 1
ATOM 4518 C C . MET A 1 586 ? 6.402 35.812 13.508 1 98.62 586 MET A C 1
ATOM 4520 O O . MET A 1 586 ? 7.562 35.406 13.633 1 98.62 586 MET A O 1
ATOM 4524 N N . VAL A 1 587 ? 5.422 34.969 13.359 1 98.31 587 VAL A N 1
ATOM 4525 C CA . VAL A 1 587 ? 5.676 33.531 13.289 1 98.31 587 VAL A CA 1
ATOM 4526 C C . VAL A 1 587 ? 6.172 33.156 11.898 1 98.31 587 VAL A C 1
ATOM 4528 O O . VAL A 1 587 ? 6.863 32.156 11.727 1 98.31 587 VAL A O 1
ATOM 4531 N N . ASN A 1 588 ? 5.77 33.906 10.828 1 98.56 588 ASN A N 1
ATOM 4532 C CA . ASN A 1 588 ? 6.188 33.688 9.445 1 98.56 588 ASN A CA 1
ATOM 4533 C C . ASN A 1 588 ? 7.633 34.125 9.227 1 98.56 588 ASN A C 1
ATOM 4535 O O . ASN A 1 588 ? 7.91 34.938 8.352 1 98.56 588 ASN A O 1
ATOM 4539 N N . MET A 1 589 ? 8.539 33.562 9.961 1 98.75 589 MET A N 1
ATOM 4540 C CA . MET A 1 589 ? 9.922 34.031 10.07 1 98.75 589 MET A CA 1
ATOM 4541 C C . MET A 1 589 ? 10.875 33.094 9.352 1 98.75 589 MET A C 1
ATOM 4543 O O . MET A 1 589 ? 10.516 31.953 9.023 1 98.75 589 MET A O 1
ATOM 4547 N N . LEU A 1 590 ? 12.047 33.562 9.086 1 98.81 590 LEU A N 1
ATOM 4548 C CA . LEU A 1 590 ? 13.18 32.812 8.555 1 98.81 590 LEU A CA 1
ATOM 4549 C C . LEU A 1 590 ? 14.062 32.281 9.688 1 98.81 590 LEU A C 1
ATOM 4551 O O . LEU A 1 590 ? 14.5 33.062 10.539 1 98.81 590 LEU A O 1
ATOM 4555 N N . VAL A 1 591 ? 14.273 31.016 9.766 1 98.81 591 VAL A N 1
ATOM 4556 C CA . VAL A 1 591 ? 15.094 30.391 10.805 1 98.81 591 VAL A CA 1
ATOM 4557 C C . VAL A 1 591 ? 16.422 29.953 10.203 1 98.81 591 VAL A C 1
ATOM 4559 O O . VAL A 1 591 ? 16.469 29.031 9.375 1 98.81 591 VAL A O 1
ATOM 4562 N N . LEU A 1 592 ? 17.5 30.578 10.562 1 98.75 592 LEU A N 1
ATOM 4563 C CA . LEU A 1 592 ? 18.859 30.203 10.172 1 98.75 592 LEU A CA 1
ATOM 4564 C C . LEU A 1 592 ? 19.688 29.812 11.391 1 98.75 592 LEU A C 1
ATOM 4566 O O . LEU A 1 592 ? 20.578 30.547 11.812 1 98.75 592 LEU A O 1
ATOM 4570 N N . GLY A 1 593 ? 19.438 28.578 11.883 1 97.5 593 GLY A N 1
ATOM 4571 C CA . GLY A 1 593 ? 20.062 28.172 13.141 1 97.5 593 GLY A CA 1
ATOM 4572 C C . GLY A 1 593 ? 19.594 29 14.32 1 97.5 593 GLY A C 1
ATOM 4573 O O . GLY A 1 593 ? 18.406 29.062 14.617 1 97.5 593 GLY A O 1
ATOM 4574 N N . ARG A 1 594 ? 20.531 29.672 14.945 1 97.62 594 ARG A N 1
ATOM 4575 C CA . ARG A 1 594 ? 20.156 30.469 16.109 1 97.62 594 ARG A CA 1
ATOM 4576 C C . ARG A 1 594 ? 19.688 31.859 15.68 1 97.62 594 ARG A C 1
ATOM 4578 O O . ARG A 1 594 ? 19.156 32.625 16.484 1 97.62 594 ARG A O 1
ATOM 4585 N N . HIS A 1 595 ? 19.906 32.188 14.422 1 98.75 595 HIS A N 1
ATOM 4586 C CA . HIS A 1 595 ? 19.562 33.531 13.93 1 98.75 595 HIS A CA 1
ATOM 4587 C C . HIS A 1 595 ? 18.172 33.531 13.312 1 98.75 595 HIS A C 1
ATOM 4589 O O . HIS A 1 595 ? 17.922 32.844 12.32 1 98.75 595 HIS A O 1
ATOM 4595 N N . LEU A 1 596 ? 17.344 34.344 13.852 1 98.88 596 LEU A N 1
ATOM 4596 C CA . LEU A 1 596 ? 15.961 34.438 13.375 1 98.88 596 LEU A CA 1
ATOM 4597 C C . LEU A 1 596 ? 15.734 35.75 12.625 1 98.88 596 LEU A C 1
ATOM 4599 O O . LEU A 1 596 ? 16.172 36.812 13.07 1 98.88 596 LEU A O 1
ATOM 4603 N N . GLY A 1 597 ? 15.258 35.656 11.367 1 98.88 597 GLY A N 1
ATOM 4604 C CA . GLY A 1 597 ? 14.703 36.812 10.672 1 98.88 597 GLY A CA 1
ATOM 4605 C C . GLY A 1 597 ? 13.203 36.969 10.836 1 98.88 597 GLY A C 1
ATOM 4606 O O . GLY A 1 597 ? 12.438 36.281 10.156 1 98.88 597 GLY A O 1
ATOM 4607 N N . ILE A 1 598 ? 12.797 37.875 11.703 1 98.94 598 ILE A N 1
ATOM 4608 C CA . ILE A 1 598 ? 11.406 38 12.125 1 98.94 598 ILE A CA 1
ATOM 4609 C C . ILE A 1 598 ? 10.773 39.219 11.461 1 98.94 598 ILE A C 1
ATOM 4611 O O . ILE A 1 598 ? 11.367 40.312 11.453 1 98.94 598 ILE A O 1
ATOM 4615 N N . PRO A 1 599 ? 9.57 39.062 10.875 1 98.88 599 PRO A N 1
ATOM 4616 C CA . PRO A 1 599 ? 8.906 40.25 10.359 1 98.88 599 PRO A CA 1
ATOM 4617 C C . PRO A 1 599 ? 8.758 41.344 11.414 1 98.88 599 PRO A C 1
ATOM 4619 O O . PRO A 1 599 ? 8.344 41.062 12.539 1 98.88 599 PRO A O 1
ATOM 4622 N N . LYS A 1 600 ? 9.156 42.531 11.062 1 98.62 600 LYS A N 1
ATOM 4623 C CA . LYS A 1 600 ? 8.984 43.656 11.977 1 98.62 600 LYS A CA 1
ATOM 4624 C C . LYS A 1 600 ? 7.512 44 12.148 1 98.62 600 LYS A C 1
ATOM 4626 O O . LYS A 1 600 ? 6.832 44.344 11.18 1 98.62 600 LYS A O 1
ATOM 4631 N N . PRO A 1 601 ? 7.016 43.969 13.398 1 98.56 601 PRO A N 1
ATOM 4632 C CA . PRO A 1 601 ? 5.57 44.062 13.586 1 98.56 601 PRO A CA 1
ATOM 4633 C C . PRO A 1 601 ? 5.102 45.531 13.625 1 98.56 601 PRO A C 1
ATOM 4635 O O . PRO A 1 601 ? 3.912 45.812 13.445 1 98.56 601 PRO A O 1
ATOM 4638 N N . PHE A 1 602 ? 6.059 46.531 13.898 1 98.25 602 PHE A N 1
ATOM 4639 C CA . PHE A 1 602 ? 5.719 47.938 14.055 1 98.25 602 PHE A CA 1
ATOM 4640 C C . PHE A 1 602 ? 4.668 48.125 15.141 1 98.25 602 PHE A C 1
ATOM 4642 O O . PHE A 1 602 ? 3.646 48.781 14.922 1 98.25 602 PHE A O 1
ATOM 4649 N N . GLY A 1 603 ? 4.965 47.469 16.281 1 98.06 603 GLY A N 1
ATOM 4650 C CA . GLY A 1 603 ? 4.066 47.594 17.422 1 98.06 603 GLY A CA 1
ATOM 4651 C C . GLY A 1 603 ? 4.219 48.906 18.172 1 98.06 603 GLY A C 1
ATOM 4652 O O . GLY A 1 603 ? 5.059 49.719 17.828 1 98.06 603 GLY A O 1
ATOM 4653 N N . PRO A 1 604 ? 3.338 49.125 19.188 1 97.94 604 PRO A N 1
ATOM 4654 C CA . PRO A 1 604 ? 3.443 50.344 19.984 1 97.94 604 PRO A CA 1
ATOM 4655 C C . PRO A 1 604 ? 4.809 50.469 20.656 1 97.94 604 PRO A C 1
ATOM 4657 O O . PRO A 1 604 ? 5.371 49.5 21.141 1 97.94 604 PRO A O 1
ATOM 4660 N N . VAL A 1 605 ? 5.258 51.719 20.594 1 96.31 605 VAL A N 1
ATOM 4661 C CA . VAL A 1 605 ? 6.547 52 21.219 1 96.31 605 VAL A CA 1
ATOM 4662 C C . VAL A 1 605 ? 6.336 52.469 22.656 1 96.31 605 VAL A C 1
ATOM 4664 O O . VAL A 1 605 ? 5.656 53.469 22.891 1 96.31 605 VAL A O 1
ATOM 4667 N N . VAL A 1 606 ? 6.84 51.719 23.562 1 93.25 606 VAL A N 1
ATOM 4668 C CA . VAL A 1 606 ? 6.797 52 25 1 93.25 606 VAL A CA 1
ATOM 4669 C C . VAL A 1 606 ? 8.219 52.094 25.547 1 93.25 606 VAL A C 1
ATOM 4671 O O . VAL A 1 606 ? 8.969 51.094 25.469 1 93.25 606 VAL A O 1
ATOM 4674 N N . GLY A 1 607 ? 8.57 53.219 26.203 1 89.38 607 GLY A N 1
ATOM 4675 C CA . GLY A 1 607 ? 9.93 53.375 26.703 1 89.38 607 GLY A CA 1
ATOM 4676 C C . GLY A 1 607 ? 10.984 53.281 25.625 1 89.38 607 GLY A C 1
ATOM 4677 O O . GLY A 1 607 ? 12.055 52.719 25.828 1 89.38 607 GLY A O 1
ATOM 4678 N N . GLY A 1 608 ? 10.617 53.625 24.422 1 91.5 608 GLY A N 1
ATOM 4679 C CA . GLY A 1 608 ? 11.57 53.688 23.328 1 91.5 608 GLY A CA 1
ATOM 4680 C C . GLY A 1 608 ? 11.688 52.406 22.562 1 91.5 608 GLY A C 1
ATOM 4681 O O . GLY A 1 608 ? 12.445 52.312 21.594 1 91.5 608 GLY A O 1
ATOM 4682 N N . ARG A 1 609 ? 10.914 51.406 22.953 1 95.19 609 ARG A N 1
ATOM 4683 C CA . ARG A 1 609 ? 11.016 50.094 22.297 1 95.19 609 ARG A CA 1
ATOM 4684 C C . ARG A 1 609 ? 9.633 49.594 21.891 1 95.19 609 ARG A C 1
ATOM 4686 O O . ARG A 1 609 ? 8.648 49.812 22.594 1 95.19 609 ARG A O 1
ATOM 4693 N N . CYS A 1 610 ? 9.664 48.938 20.766 1 97.31 610 CYS A N 1
ATOM 4694 C CA . CYS A 1 610 ? 8.43 48.281 20.359 1 97.31 610 CYS A CA 1
ATOM 4695 C C . CYS A 1 610 ? 8.078 47.156 21.328 1 97.31 610 CYS A C 1
ATOM 4697 O O . CYS A 1 610 ? 8.867 46.219 21.547 1 97.31 610 CYS A O 1
ATOM 4699 N N . CYS A 1 611 ? 6.93 47.188 21.922 1 97.56 611 CYS A N 1
ATOM 4700 C CA . CYS A 1 611 ? 6.586 46.219 22.984 1 97.56 611 CYS A CA 1
ATOM 4701 C C . CYS A 1 611 ? 6.391 44.812 22.422 1 97.56 611 CYS A C 1
ATOM 4703 O O . CYS A 1 611 ? 6.645 43.844 23.109 1 97.56 611 CYS A O 1
ATOM 4705 N N . LEU A 1 612 ? 5.914 44.719 21.141 1 98.5 612 LEU A N 1
ATOM 4706 C CA . LEU A 1 612 ? 5.781 43.406 20.516 1 98.5 612 LEU A CA 1
ATOM 4707 C C . LEU A 1 612 ? 7.145 42.75 20.281 1 98.5 612 LEU A C 1
ATOM 4709 O O . LEU A 1 612 ? 7.348 41.594 20.578 1 98.5 612 LEU A O 1
ATOM 4713 N N . GLU A 1 613 ? 8.109 43.5 19.734 1 98.62 613 GLU A N 1
ATOM 4714 C CA . GLU A 1 613 ? 9.469 43 19.531 1 98.62 613 GLU A CA 1
ATOM 4715 C C . GLU A 1 613 ? 10.102 42.594 20.859 1 98.62 613 GLU A C 1
ATOM 4717 O O . GLU A 1 613 ? 10.742 41.531 20.922 1 98.62 613 GLU A O 1
ATOM 4722 N N . GLN A 1 614 ? 9.883 43.438 21.828 1 98 614 GLN A N 1
ATOM 4723 C CA . GLN A 1 614 ? 10.461 43.125 23.141 1 98 614 GLN A CA 1
ATOM 4724 C C . GLN A 1 614 ? 9.898 41.812 23.703 1 98 614 GLN A C 1
ATOM 4726 O O . GLN A 1 614 ? 10.648 41 24.25 1 98 614 GLN A O 1
ATOM 4731 N N . ARG A 1 615 ? 8.609 41.625 23.594 1 97.44 615 ARG A N 1
ATOM 4732 C CA . ARG A 1 615 ? 7.996 40.406 24.094 1 97.44 615 ARG A CA 1
ATOM 4733 C C . ARG A 1 615 ? 8.555 39.188 23.375 1 97.44 615 ARG A C 1
ATOM 4735 O O . ARG A 1 615 ? 8.836 38.156 24 1 97.44 615 ARG A O 1
ATOM 4742 N N . VAL A 1 616 ? 8.734 39.25 22.062 1 98.62 616 VAL A N 1
ATOM 4743 C CA . VAL A 1 616 ? 9.258 38.125 21.281 1 98.62 616 VAL A CA 1
ATOM 4744 C C . VAL A 1 616 ? 10.695 37.844 21.703 1 98.62 616 VAL A C 1
ATOM 4746 O O . VAL A 1 616 ? 11.078 36.656 21.828 1 98.62 616 VAL A O 1
ATOM 4749 N N . ARG A 1 617 ? 11.5 38.875 21.953 1 98.44 617 ARG A N 1
ATOM 4750 C CA . ARG A 1 617 ? 12.859 38.688 22.453 1 98.44 617 ARG A CA 1
ATOM 4751 C C . ARG A 1 617 ? 12.859 37.969 23.797 1 98.44 617 ARG A C 1
ATOM 4753 O O . ARG A 1 617 ? 13.68 37.062 24.016 1 98.44 617 ARG A O 1
ATOM 4760 N N . GLU A 1 618 ? 11.953 38.344 24.625 1 97.38 618 GLU A N 1
ATOM 4761 C CA . GLU A 1 618 ? 11.859 37.75 25.938 1 97.38 618 GLU A CA 1
ATOM 4762 C C . GLU A 1 618 ? 11.508 36.25 25.844 1 97.38 618 GLU A C 1
ATOM 4764 O O . GLU A 1 618 ? 11.891 35.469 26.703 1 97.38 618 GLU A O 1
ATOM 4769 N N . LEU A 1 619 ? 10.789 35.906 24.828 1 97.56 619 LEU A N 1
ATOM 4770 C CA . LEU A 1 619 ? 10.32 34.531 24.672 1 97.56 619 LEU A CA 1
ATOM 4771 C C . LEU A 1 619 ? 11.383 33.656 24 1 97.56 619 LEU A C 1
ATOM 4773 O O . LEU A 1 619 ? 11.547 32.5 24.344 1 97.56 619 LEU A O 1
ATOM 4777 N N . LEU A 1 620 ? 12.172 34.25 23.031 1 98.62 620 LEU A N 1
ATOM 4778 C CA . LEU A 1 620 ? 12.969 33.406 22.141 1 98.62 620 LEU A CA 1
ATOM 4779 C C . LEU A 1 620 ? 14.445 33.5 22.484 1 98.62 620 LEU A C 1
ATOM 4781 O O . LEU A 1 620 ? 15.18 32.531 22.359 1 98.62 620 LEU A O 1
ATOM 4785 N N . GLU A 1 621 ? 14.898 34.625 22.969 1 98.56 621 GLU A N 1
ATOM 4786 C CA . GLU A 1 621 ? 16.328 34.812 23.188 1 98.56 621 GLU A CA 1
ATOM 4787 C C . GLU A 1 621 ? 16.844 33.938 24.328 1 98.56 621 GLU A C 1
ATOM 4789 O O . GLU A 1 621 ? 17.984 33.469 24.297 1 98.56 621 GLU A O 1
ATOM 4794 N N . PRO A 1 622 ? 16 33.656 25.391 1 97.56 622 PRO A N 1
ATOM 4795 C CA . PRO A 1 622 ? 16.453 32.719 26.438 1 97.56 622 PRO A CA 1
ATOM 4796 C C . PRO A 1 622 ? 16.703 31.312 25.906 1 97.56 622 PRO A C 1
ATOM 4798 O O . PRO A 1 622 ? 17.344 30.5 26.562 1 97.56 622 PRO A O 1
ATOM 4801 N N . LEU A 1 623 ? 16.234 31 24.719 1 97.94 623 LEU A N 1
ATOM 4802 C CA . LEU A 1 623 ? 16.453 29.703 24.094 1 97.94 623 LEU A CA 1
ATOM 4803 C C . LEU A 1 623 ? 17.766 29.672 23.344 1 97.94 623 LEU A C 1
ATOM 4805 O O . LEU A 1 623 ? 18.094 28.672 22.688 1 97.94 623 LEU A O 1
ATOM 4809 N N . GLY A 1 624 ? 18.5 30.703 23.422 1 97.88 624 GLY A N 1
ATOM 4810 C CA . GLY A 1 624 ? 19.766 30.797 22.719 1 97.88 624 GLY A CA 1
ATOM 4811 C C . GLY A 1 624 ? 19.641 31.344 21.312 1 97.88 624 GLY A C 1
ATOM 4812 O O . GLY A 1 624 ? 20.531 31.188 20.484 1 97.88 624 GLY A O 1
ATOM 4813 N N . LEU A 1 625 ? 18.531 32 21.031 1 98.69 625 LEU A N 1
ATOM 4814 C CA . LEU A 1 625 ? 18.25 32.5 19.688 1 98.69 625 LEU A CA 1
ATOM 4815 C C . LEU A 1 625 ? 18.531 34 19.594 1 98.69 625 LEU A C 1
ATOM 4817 O O . LEU A 1 625 ? 18.531 34.688 20.609 1 98.69 625 LEU A O 1
ATOM 4821 N N . SER A 1 626 ? 18.844 34.406 18.406 1 98.69 626 SER A N 1
ATOM 4822 C CA . SER A 1 626 ? 19.062 35.812 18.109 1 98.69 626 SER A CA 1
ATOM 4823 C C . SER A 1 626 ? 17.953 36.375 17.219 1 98.69 626 SER A C 1
ATOM 4825 O O . SER A 1 626 ? 17.781 35.906 16.078 1 98.69 626 SER A O 1
ATOM 4827 N N . CYS A 1 627 ? 17.266 37.406 17.734 1 98.75 627 CYS A N 1
ATOM 4828 C CA . CYS A 1 627 ? 16.125 37.938 17.016 1 98.75 627 CYS A CA 1
ATOM 4829 C C . CYS A 1 627 ? 16.531 39.156 16.188 1 98.75 627 CYS A C 1
ATOM 4831 O O . CYS A 1 627 ? 17.109 40.094 16.719 1 98.75 627 CYS A O 1
ATOM 4833 N N . THR A 1 628 ? 16.344 39.094 14.93 1 98.88 628 THR A N 1
ATOM 4834 C CA . THR A 1 628 ? 16.484 40.219 14.016 1 98.88 628 THR A CA 1
ATOM 4835 C C . THR A 1 628 ? 15.148 40.531 13.352 1 98.88 628 THR A C 1
ATOM 4837 O O . THR A 1 628 ? 14.531 39.688 12.727 1 98.88 628 THR A O 1
ATOM 4840 N N . PHE A 1 629 ? 14.727 41.75 13.531 1 98.75 629 PHE A N 1
ATOM 4841 C CA . PHE A 1 629 ? 13.453 42.156 12.945 1 98.75 629 PHE A CA 1
ATOM 4842 C C . PHE A 1 629 ? 13.656 42.812 11.586 1 98.75 629 PHE A C 1
ATOM 4844 O O . PHE A 1 629 ? 14.422 43.781 11.461 1 98.75 629 PHE A O 1
ATOM 4851 N N . ILE A 1 630 ? 12.961 42.281 10.586 1 98.75 630 ILE A N 1
ATOM 4852 C CA . ILE A 1 630 ? 13.125 42.688 9.195 1 98.75 630 ILE A CA 1
ATOM 4853 C C . ILE A 1 630 ? 11.875 43.406 8.719 1 98.75 630 ILE A C 1
ATOM 4855 O O . ILE A 1 630 ? 10.766 42.906 8.812 1 98.75 630 ILE A O 1
ATOM 4859 N N . ASP A 1 631 ? 12.047 44.625 8.219 1 98.31 631 ASP A N 1
ATOM 4860 C CA . ASP A 1 631 ? 10.93 45.375 7.668 1 98.31 631 ASP A CA 1
ATOM 4861 C C . ASP A 1 631 ? 10.461 44.781 6.344 1 98.31 631 ASP A C 1
ATOM 4863 O O . ASP A 1 631 ? 11.18 44.844 5.34 1 98.31 631 ASP A O 1
ATOM 4867 N N . ASP A 1 632 ? 9.312 44.219 6.359 1 98.12 632 ASP A N 1
ATOM 4868 C CA . ASP A 1 632 ? 8.719 43.688 5.141 1 98.12 632 ASP A CA 1
ATOM 4869 C C . ASP A 1 632 ? 7.281 44.156 4.965 1 98.12 632 ASP A C 1
ATOM 4871 O O . ASP A 1 632 ? 6.469 43.469 4.332 1 98.12 632 ASP A O 1
ATOM 4875 N N . PHE A 1 633 ? 6.887 45.25 5.602 1 98 633 PHE A N 1
ATOM 4876 C CA . PHE A 1 633 ? 5.508 45.719 5.672 1 98 633 PHE A CA 1
ATOM 4877 C C . PHE A 1 633 ? 4.934 45.906 4.273 1 98 633 PHE A C 1
ATOM 4879 O O . PHE A 1 633 ? 3.938 45.281 3.91 1 98 633 PHE A O 1
ATOM 4886 N N . PHE A 1 634 ? 5.617 46.719 3.447 1 97.06 634 PHE A N 1
ATOM 4887 C CA . PHE A 1 634 ? 5.059 47.062 2.146 1 97.06 634 PHE A CA 1
ATOM 4888 C C . PHE A 1 634 ? 5.465 46.031 1.094 1 97.06 634 PHE A C 1
ATOM 4890 O O . PHE A 1 634 ? 4.773 45.875 0.088 1 97.06 634 PHE A O 1
ATOM 4897 N N . SER A 1 635 ? 6.559 45.375 1.365 1 97.19 635 SER A N 1
ATOM 4898 C CA . SER A 1 635 ? 7.078 44.469 0.35 1 97.19 635 SER A CA 1
ATOM 4899 C C . SER A 1 635 ? 6.371 43.094 0.406 1 97.19 635 SER A C 1
ATOM 4901 O O . SER A 1 635 ? 6.262 42.406 -0.609 1 97.19 635 SER A O 1
ATOM 4903 N N . TYR A 1 636 ? 5.895 42.688 1.6 1 98 636 TYR A N 1
ATOM 4904 C CA . TYR A 1 636 ? 5.34 41.344 1.69 1 98 636 TYR A CA 1
ATOM 4905 C C . TYR A 1 636 ? 4.047 41.344 2.5 1 98 636 TYR A C 1
ATOM 4907 O O . TYR A 1 636 ? 3.047 40.75 2.08 1 98 636 TYR A O 1
ATOM 4915 N N . HIS A 1 637 ? 3.939 42.031 3.613 1 97.88 637 HIS A N 1
ATOM 4916 C CA . HIS A 1 637 ? 2.811 41.938 4.535 1 97.88 637 HIS A CA 1
ATOM 4917 C C . HIS A 1 637 ? 1.526 42.438 3.879 1 97.88 637 HIS A C 1
ATOM 4919 O O . HIS A 1 637 ? 0.493 41.781 3.941 1 97.88 637 HIS A O 1
ATOM 4925 N N . VAL A 1 638 ? 1.583 43.625 3.223 1 96.62 638 VAL A N 1
ATOM 4926 C CA . VAL A 1 638 ? 0.39 44.188 2.607 1 96.62 638 VAL A CA 1
ATOM 4927 C C . VAL A 1 638 ? -0.117 43.25 1.505 1 96.62 638 VAL A C 1
ATOM 4929 O O . VAL A 1 638 ? -1.285 43.344 1.116 1 96.62 638 VAL A O 1
ATOM 4932 N N . LEU A 1 639 ? 0.805 42.406 1.033 1 96.38 639 LEU A N 1
ATOM 4933 C CA . LEU A 1 639 ? 0.455 41.469 -0.016 1 96.38 639 LEU A CA 1
ATOM 4934 C C . LEU A 1 639 ? 0.119 40.094 0.577 1 96.38 639 LEU A C 1
ATOM 4936 O O . LEU A 1 639 ? 0.142 39.094 -0.129 1 96.38 639 LEU A O 1
ATOM 4940 N N . SER A 1 640 ? -0.103 40 1.852 1 95.94 640 SER A N 1
ATOM 4941 C CA . SER A 1 640 ? -0.615 38.844 2.576 1 95.94 640 SER A CA 1
ATOM 4942 C C . SER A 1 640 ? 0.466 37.781 2.76 1 95.94 640 SER A C 1
ATOM 4944 O O . SER A 1 640 ? 0.185 36.562 2.695 1 95.94 640 SER A O 1
ATOM 4946 N N . GLY A 1 641 ? 1.697 38.219 2.881 1 96.56 641 GLY A N 1
ATOM 4947 C CA . GLY A 1 641 ? 2.814 37.344 3.223 1 96.56 641 GLY A CA 1
ATOM 4948 C C . GLY A 1 641 ? 3.844 38.031 4.109 1 96.56 641 GLY A C 1
ATOM 4949 O O . GLY A 1 641 ? 3.662 39.156 4.512 1 96.56 641 GLY A O 1
ATOM 4950 N N . ASP A 1 642 ? 4.859 37.25 4.465 1 98.25 642 ASP A N 1
ATOM 4951 C CA . ASP A 1 642 ? 5.938 37.812 5.277 1 98.25 642 ASP A CA 1
ATOM 4952 C C . ASP A 1 642 ? 7.277 37.156 4.918 1 98.25 642 ASP A C 1
ATOM 4954 O O . ASP A 1 642 ? 7.484 36.75 3.775 1 98.25 642 ASP A O 1
ATOM 4958 N N . VAL A 1 643 ? 8.234 37.219 5.832 1 98.69 643 VAL A N 1
ATOM 4959 C CA . VAL A 1 643 ? 9.633 36.875 5.594 1 98.69 643 VAL A CA 1
ATOM 4960 C C . VAL A 1 643 ? 9.75 35.438 5.117 1 98.69 643 VAL A C 1
ATOM 4962 O O . VAL A 1 643 ? 10.422 35.156 4.125 1 98.69 643 VAL A O 1
ATOM 4965 N N . HIS A 1 644 ? 9.102 34.5 5.762 1 98.5 644 HIS A N 1
ATOM 4966 C CA . HIS A 1 644 ? 9.188 33.094 5.402 1 98.5 644 HIS A CA 1
ATOM 4967 C C . HIS A 1 644 ? 8.68 32.844 3.984 1 98.5 644 HIS A C 1
ATOM 4969 O O . HIS A 1 644 ? 9.289 32.094 3.223 1 98.5 644 HIS A O 1
ATOM 4975 N N . CYS A 1 645 ? 7.605 33.531 3.555 1 97.88 645 CYS A N 1
ATOM 4976 C CA . CYS A 1 645 ? 7.035 33.375 2.221 1 97.88 645 CYS A CA 1
ATOM 4977 C C . CYS A 1 645 ? 8.008 33.875 1.158 1 97.88 645 CYS A C 1
ATOM 4979 O O . CYS A 1 645 ? 8 33.406 0.028 1 97.88 645 CYS A O 1
ATOM 4981 N N . GLY A 1 646 ? 8.773 34.875 1.575 1 98.25 646 GLY A N 1
ATOM 4982 C CA . GLY A 1 646 ? 9.641 35.531 0.611 1 98.25 646 GLY A CA 1
ATOM 4983 C C . GLY A 1 646 ? 11.039 34.938 0.562 1 98.25 646 GLY A C 1
ATOM 4984 O O . GLY A 1 646 ? 11.891 35.406 -0.185 1 98.25 646 GLY A O 1
ATOM 4985 N N . THR A 1 647 ? 11.297 33.906 1.371 1 98.75 647 THR A N 1
ATOM 4986 C CA . THR A 1 647 ? 12.602 33.25 1.407 1 98.75 647 THR A CA 1
ATOM 4987 C C . THR A 1 647 ? 12.453 31.734 1.325 1 98.75 647 THR A C 1
ATOM 4989 O O . THR A 1 647 ? 11.344 31.203 1.434 1 98.75 647 THR A O 1
ATOM 4992 N N . ASN A 1 648 ? 13.438 31.047 1.015 1 98.56 648 ASN A N 1
ATOM 4993 C CA . ASN A 1 648 ? 13.547 29.594 1.059 1 98.56 648 ASN A CA 1
ATOM 4994 C C . ASN A 1 648 ? 14.953 29.156 1.449 1 98.56 648 ASN A C 1
ATOM 4996 O O . ASN A 1 648 ? 15.906 29.922 1.316 1 98.56 648 ASN A O 1
ATOM 5000 N N . VAL A 1 649 ? 15.062 28.031 2.021 1 98.81 649 VAL A N 1
ATOM 5001 C CA . VAL A 1 649 ? 16.359 27.625 2.57 1 98.81 649 VAL A CA 1
ATOM 5002 C C . VAL A 1 649 ? 16.609 26.156 2.242 1 98.81 649 VAL A C 1
ATOM 5004 O O . VAL A 1 649 ? 15.781 25.281 2.523 1 98.81 649 VAL A O 1
ATOM 5007 N N . ARG A 1 650 ? 17.656 25.844 1.565 1 98.62 650 ARG A N 1
ATOM 5008 C CA . ARG A 1 650 ? 18.172 24.484 1.496 1 98.62 650 ARG A CA 1
ATOM 5009 C C . ARG A 1 650 ? 18.891 24.109 2.787 1 98.62 650 ARG A C 1
ATOM 5011 O O . ARG A 1 650 ? 19.703 24.875 3.303 1 98.62 650 ARG A O 1
ATOM 5018 N N . ARG A 1 651 ? 18.625 23.031 3.283 1 98.69 651 ARG A N 1
ATOM 5019 C CA . ARG A 1 651 ? 19.156 22.656 4.594 1 98.69 651 ARG A CA 1
ATOM 5020 C C . ARG A 1 651 ? 19.875 21.312 4.531 1 98.69 651 ARG A C 1
ATOM 5022 O O . ARG A 1 651 ? 19.703 20.547 3.58 1 98.69 651 ARG A O 1
ATOM 5029 N N . LYS A 1 652 ? 20.672 21.047 5.527 1 98.31 652 LYS A N 1
ATOM 5030 C CA . LYS A 1 652 ? 21.438 19.797 5.637 1 98.31 652 LYS A CA 1
ATOM 5031 C C . LYS A 1 652 ? 20.516 18.609 5.844 1 98.31 652 LYS A C 1
ATOM 5033 O O . LYS A 1 652 ? 19.594 18.656 6.664 1 98.31 652 LYS A O 1
ATOM 5038 N N . PRO A 1 653 ? 20.703 17.484 5.098 1 98.06 653 PRO A N 1
ATOM 5039 C CA . PRO A 1 653 ? 19.906 16.281 5.32 1 98.06 653 PRO A CA 1
ATOM 5040 C C . PRO A 1 653 ? 20.094 15.703 6.727 1 98.06 653 PRO A C 1
ATOM 5042 O O . PRO A 1 653 ? 21.062 16.016 7.406 1 98.06 653 PRO A O 1
ATOM 5045 N N . PHE A 1 654 ? 19.156 14.898 7.152 1 98.12 654 PHE A N 1
ATOM 5046 C CA . PHE A 1 654 ? 19.219 14.219 8.445 1 98.12 654 PHE A CA 1
ATOM 5047 C C . PHE A 1 654 ? 20.422 13.281 8.492 1 98.12 654 PHE A C 1
ATOM 5049 O O . PHE A 1 654 ? 20.797 12.688 7.48 1 98.12 654 PHE A O 1
ATOM 5056 N N . ALA A 1 655 ? 21.016 13.188 9.695 1 96.69 655 ALA A N 1
ATOM 5057 C CA . ALA A 1 655 ? 22.016 12.141 9.906 1 96.69 655 ALA A CA 1
ATOM 5058 C C . ALA A 1 655 ? 21.375 10.758 9.914 1 96.69 655 ALA A C 1
ATOM 5060 O O . ALA A 1 655 ? 21.984 9.773 9.492 1 96.69 655 ALA A O 1
ATOM 5061 N N . PHE A 1 656 ? 20.156 10.664 10.391 1 97.69 656 PHE A N 1
ATOM 5062 C CA . PHE A 1 656 ? 19.391 9.43 10.43 1 97.69 656 PHE A CA 1
ATOM 5063 C C . PHE A 1 656 ? 19.109 8.93 9.016 1 97.69 656 PHE A C 1
ATOM 5065 O O . PHE A 1 656 ? 18.656 9.688 8.156 1 97.69 656 PHE A O 1
ATOM 5072 N N . LYS A 1 657 ? 19.391 7.605 8.781 1 97.94 657 LYS A N 1
ATOM 5073 C CA . LYS A 1 657 ? 19.109 7.02 7.469 1 97.94 657 LYS A CA 1
ATOM 5074 C C . LYS A 1 657 ? 17.641 6.621 7.336 1 97.94 657 LYS A C 1
ATOM 5076 O O . LYS A 1 657 ? 17.109 5.902 8.188 1 97.94 657 LYS A O 1
ATOM 5081 N N . TRP A 1 658 ? 17.031 7.047 6.238 1 98.31 658 TRP A N 1
ATOM 5082 C CA . TRP A 1 658 ? 15.586 6.887 6.098 1 98.31 658 TRP A CA 1
ATOM 5083 C C . TRP A 1 658 ? 15.203 5.41 6.113 1 98.31 658 TRP A C 1
ATOM 5085 O O . TRP A 1 658 ? 14.102 5.055 6.547 1 98.31 658 TRP A O 1
ATOM 5095 N N . TRP A 1 659 ? 16.047 4.473 5.602 1 97.94 659 TRP A N 1
ATOM 5096 C CA . TRP A 1 659 ? 15.688 3.059 5.551 1 97.94 659 TRP A CA 1
ATOM 5097 C C . TRP A 1 659 ? 15.703 2.441 6.945 1 97.94 659 TRP A C 1
ATOM 5099 O O . TRP A 1 659 ? 15.328 1.283 7.125 1 97.94 659 TRP A O 1
ATOM 5109 N N . ASP A 1 660 ? 16.109 3.166 7.969 1 97.19 660 ASP A N 1
ATOM 5110 C CA . ASP A 1 660 ? 16.094 2.691 9.352 1 97.19 660 ASP A CA 1
ATOM 5111 C C . ASP A 1 660 ? 14.758 2.992 10.016 1 97.19 660 ASP A C 1
ATOM 5113 O O . ASP A 1 660 ? 14.523 2.596 11.164 1 97.19 660 ASP A O 1
ATOM 5117 N N . VAL A 1 661 ? 13.883 3.68 9.359 1 96.25 661 VAL A N 1
ATOM 5118 C CA . VAL A 1 661 ? 12.539 3.936 9.875 1 96.25 661 VAL A CA 1
ATOM 5119 C C . VAL A 1 661 ? 11.789 2.617 10.039 1 96.25 661 VAL A C 1
ATOM 5121 O O . VAL A 1 661 ? 11.969 1.69 9.242 1 96.25 661 VAL A O 1
ATOM 5124 N N . VAL A 1 662 ? 11.031 2.494 11.102 1 89.44 662 VAL A N 1
ATOM 5125 C CA . VAL A 1 662 ? 10.117 1.368 11.273 1 89.44 662 VAL A CA 1
ATOM 5126 C C . VAL A 1 662 ? 8.68 1.827 11.039 1 89.44 662 VAL A C 1
ATOM 5128 O O . VAL A 1 662 ? 8.102 2.527 11.875 1 89.44 662 VAL A O 1
ATOM 5131 N N . PRO A 1 663 ? 8.117 1.507 9.836 1 78.69 663 PRO A N 1
ATOM 5132 C CA . PRO A 1 663 ? 6.773 2.016 9.562 1 78.69 663 PRO A CA 1
ATOM 5133 C C . PRO A 1 663 ? 5.734 1.491 10.555 1 78.69 663 PRO A C 1
ATOM 5135 O O . PRO A 1 663 ? 5.93 0.429 11.156 1 78.69 663 PRO A O 1
ATOM 5138 N N . MET B 1 1 ? -4.684 8.93 25.312 1 47.22 1 MET B N 1
ATOM 5139 C CA . MET B 1 1 ? -5.066 10.109 26.078 1 47.22 1 MET B CA 1
ATOM 5140 C C . MET B 1 1 ? -6.293 10.781 25.469 1 47.22 1 MET B C 1
ATOM 5142 O O . MET B 1 1 ? -6.48 10.75 24.25 1 47.22 1 MET B O 1
ATOM 5146 N N . ALA B 1 2 ? -7.141 11.141 26.359 1 61.75 2 ALA B N 1
ATOM 5147 C CA . ALA B 1 2 ? -8.383 11.781 25.938 1 61.75 2 ALA B CA 1
ATOM 5148 C C . ALA B 1 2 ? -8.102 13.047 25.125 1 61.7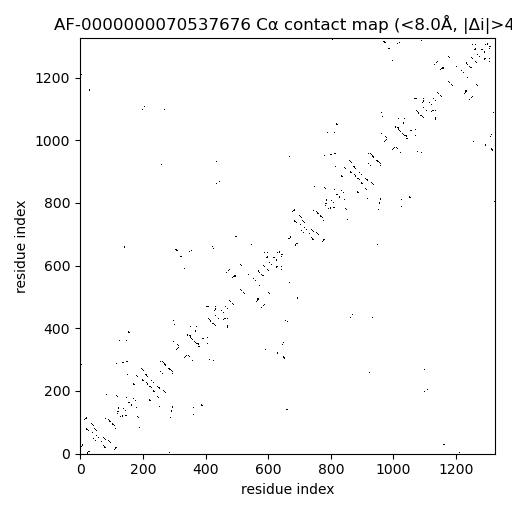5 2 ALA B C 1
ATOM 5150 O O . ALA B 1 2 ? -7.094 13.719 25.344 1 61.75 2 ALA B O 1
ATOM 5151 N N . GLN B 1 3 ? -8.867 13.219 24.094 1 79.25 3 GLN B N 1
ATOM 5152 C CA . GLN B 1 3 ? -8.82 14.477 23.344 1 79.25 3 GLN B CA 1
ATOM 5153 C C . GLN B 1 3 ? -8.945 15.68 24.266 1 79.25 3 GLN B C 1
ATOM 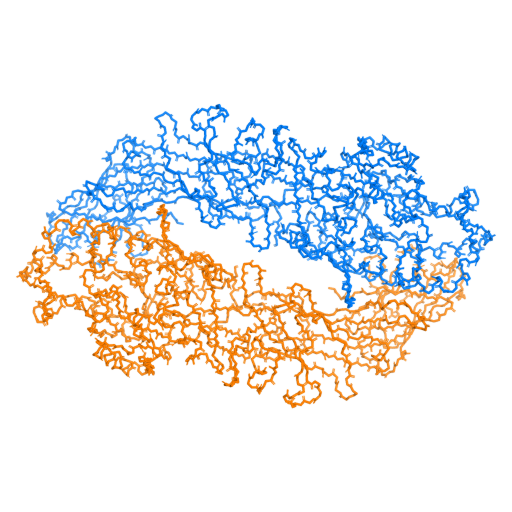5155 O O . GLN B 1 3 ? -9.734 15.656 25.219 1 79.25 3 GLN B O 1
ATOM 5160 N N . GLN B 1 4 ? -7.996 16.594 24.172 1 86.81 4 GLN B N 1
ATOM 5161 C CA . GLN B 1 4 ? -7.965 17.797 25.016 1 86.81 4 GLN B CA 1
ATOM 5162 C C . GLN B 1 4 ? -8.141 19.062 24.188 1 86.81 4 GLN B C 1
ATOM 5164 O O . GLN B 1 4 ? -7.543 19.188 23.109 1 86.81 4 GLN B O 1
ATOM 5169 N N . ARG B 1 5 ? -9.086 19.875 24.625 1 91.81 5 ARG B N 1
ATOM 5170 C CA . ARG B 1 5 ? -9.336 21.156 23.969 1 91.81 5 ARG B CA 1
ATOM 5171 C C . ARG B 1 5 ? -8.992 22.328 24.891 1 91.81 5 ARG B C 1
ATOM 5173 O O . ARG B 1 5 ? -9.422 22.359 26.047 1 91.81 5 ARG B O 1
ATOM 5180 N N . ARG B 1 6 ? -8.297 23.281 24.406 1 90.75 6 ARG B N 1
ATOM 5181 C CA . ARG B 1 6 ? -7.926 24.453 25.188 1 90.75 6 ARG B CA 1
ATOM 5182 C C . ARG B 1 6 ? -9.023 25.516 25.141 1 90.75 6 ARG B C 1
ATOM 5184 O O . ARG B 1 6 ? -9.602 25.766 24.078 1 90.75 6 ARG B O 1
ATOM 5191 N N . VAL B 1 7 ? -9.336 26.078 26.312 1 91.81 7 VAL B N 1
ATOM 5192 C CA . VAL B 1 7 ? -10.383 27.078 26.422 1 91.81 7 VAL B CA 1
ATOM 5193 C C . VAL B 1 7 ? -9.805 28.359 27.016 1 91.81 7 VAL B C 1
ATOM 5195 O O . VAL B 1 7 ? -9.133 28.328 28.047 1 91.81 7 VAL B O 1
ATOM 5198 N N . GLN B 1 8 ? -10.055 29.422 26.344 1 87.5 8 GLN B N 1
ATOM 5199 C CA . GLN B 1 8 ? -9.664 30.734 26.875 1 87.5 8 GLN B CA 1
ATOM 5200 C C . GLN B 1 8 ? -10.727 31.281 27.812 1 87.5 8 GLN B C 1
ATOM 5202 O O . GLN B 1 8 ? -11.922 31.172 27.562 1 87.5 8 GLN B O 1
ATOM 5207 N N . LEU B 1 9 ? -10.227 31.797 28.938 1 91 9 LEU B N 1
ATOM 5208 C CA . LEU B 1 9 ? -11.117 32.375 29.938 1 91 9 LEU B CA 1
ATOM 5209 C C . LEU B 1 9 ? -11.047 33.906 29.891 1 91 9 LEU B C 1
ATOM 5211 O O . LEU B 1 9 ? -10.141 34.469 29.266 1 91 9 LEU B O 1
ATOM 5215 N N . SER B 1 10 ? -12.156 34.5 30.469 1 88 10 SER B N 1
ATOM 5216 C CA . SER B 1 10 ? -12.203 35.938 30.578 1 88 10 SER B CA 1
ATOM 5217 C C . SER B 1 10 ? -12.633 36.375 31.969 1 88 10 SER B C 1
ATOM 5219 O O . SER B 1 10 ? -13.523 35.781 32.562 1 88 10 SER B O 1
ATOM 5221 N N . THR B 1 11 ? -11.961 37.375 32.5 1 89.69 11 THR B N 1
ATOM 5222 C CA . THR B 1 11 ? -12.367 37.938 33.781 1 89.69 11 THR B CA 1
ATOM 5223 C C . THR B 1 11 ? -13.344 39.094 33.594 1 89.69 11 THR B C 1
ATOM 5225 O O . THR B 1 11 ? -13.898 39.625 34.531 1 89.69 11 THR B O 1
ATOM 5228 N N . GLN B 1 12 ? -13.602 39.469 32.375 1 83.06 12 GLN B N 1
ATOM 5229 C CA . GLN B 1 12 ? -14.477 40.594 32.094 1 83.06 12 GLN B CA 1
ATOM 5230 C C . GLN B 1 12 ? -15.922 40.125 31.906 1 83.06 12 GLN B C 1
ATOM 5232 O O . GLN B 1 12 ? -16.859 40.844 32.281 1 83.06 12 GLN B O 1
ATOM 5237 N N . SER B 1 13 ? -16.047 39.031 31.281 1 87.5 13 SER B N 1
ATOM 5238 C CA . SER B 1 13 ? -17.375 38.438 31.078 1 87.5 13 SER B CA 1
ATOM 5239 C C . SER B 1 13 ? -17.344 36.938 31.203 1 87.5 13 SER B C 1
ATOM 5241 O O . SER B 1 13 ? -16.312 36.281 30.938 1 87.5 13 SER B O 1
ATOM 5243 N N . PRO B 1 14 ? -18.391 36.406 31.625 1 92 14 PRO B N 1
ATOM 5244 C CA . PRO B 1 14 ? -18.438 34.938 31.719 1 92 14 PRO B CA 1
ATOM 5245 C C . PRO B 1 14 ? -18.281 34.281 30.359 1 92 14 PRO B C 1
ATOM 5247 O O . PRO B 1 14 ? -18.656 34.844 29.328 1 92 14 PRO B O 1
ATOM 5250 N N . THR B 1 15 ? -17.688 33.188 30.375 1 92.06 15 THR B N 1
ATOM 5251 C CA . THR B 1 15 ? -17.484 32.344 29.188 1 92.06 15 THR B CA 1
ATOM 5252 C C . THR B 1 15 ? -18.375 31.109 29.234 1 92.06 15 THR B C 1
ATOM 5254 O O . THR B 1 15 ? -18.703 30.609 30.312 1 92.06 15 THR B O 1
ATOM 5257 N N . SER B 1 16 ? -18.906 30.766 28.109 1 93.19 16 SER B N 1
ATOM 5258 C CA . SER B 1 16 ? -19.656 29.516 28 1 93.19 16 SER B CA 1
ATOM 5259 C C . SER B 1 16 ? -19.047 28.594 26.938 1 93.19 16 SER B C 1
ATOM 5261 O O . SER B 1 16 ? -18.562 29.062 25.906 1 93.19 16 SER B O 1
ATOM 5263 N N . THR B 1 17 ? -18.953 27.359 27.25 1 94 17 THR B N 1
ATOM 5264 C CA . THR B 1 17 ? -18.438 26.438 26.234 1 94 17 THR B CA 1
ATOM 5265 C C . THR B 1 17 ? -19.047 25.062 26.406 1 94 17 THR B C 1
ATOM 5267 O O . THR B 1 17 ? -19.75 24.797 27.391 1 94 17 THR B O 1
ATOM 5270 N N . VAL B 1 18 ? -18.953 24.312 25.344 1 95.44 18 VAL B N 1
ATOM 5271 C CA . VAL B 1 18 ? -19.453 22.938 25.328 1 95.44 18 VAL B CA 1
ATOM 5272 C C . VAL B 1 18 ? -18.312 21.969 25.609 1 95.44 18 VAL B C 1
ATOM 5274 O O . VAL B 1 18 ? -17.188 22.156 25.125 1 95.44 18 VAL B O 1
ATOM 5277 N N . CYS B 1 19 ? -18.562 21.031 26.516 1 95.75 19 CYS B N 1
ATOM 5278 C CA . CYS B 1 19 ? -17.688 19.906 26.781 1 95.75 19 CYS B CA 1
ATOM 5279 C C . CYS B 1 19 ? -18.281 18.594 26.266 1 95.75 19 CYS B C 1
ATOM 5281 O O . CYS B 1 19 ? -19.453 18.328 26.484 1 95.75 19 CYS B O 1
ATOM 5283 N N . VAL B 1 20 ? -17.5 17.828 25.531 1 96 20 VAL B N 1
ATOM 5284 C CA . VAL B 1 20 ? -17.969 16.547 25.031 1 96 20 VAL B CA 1
ATOM 5285 C C . VAL B 1 20 ? -17.578 15.43 26 1 96 20 VAL B C 1
ATOM 5287 O O . VAL B 1 20 ? -16.438 15.375 26.469 1 96 20 VAL B O 1
ATOM 5290 N N . LEU B 1 21 ? -18.5 14.602 26.281 1 94.81 21 LEU B N 1
ATOM 5291 C CA . LEU B 1 21 ? -18.266 13.492 27.203 1 94.81 21 LEU B CA 1
ATOM 5292 C C . LEU B 1 21 ? -17.047 12.672 26.766 1 94.81 21 LEU B C 1
ATOM 5294 O O . LEU B 1 21 ? -16.906 12.352 25.594 1 94.81 21 LEU B O 1
ATOM 5298 N N . GLY B 1 22 ? -16.156 12.352 27.766 1 92 22 GLY B N 1
ATOM 5299 C CA . GLY B 1 22 ? -14.984 11.539 27.484 1 92 22 GLY B CA 1
ATOM 5300 C C . GLY B 1 22 ? -13.766 12.359 27.094 1 92 22 GLY B C 1
ATOM 5301 O O . GLY B 1 22 ? -12.688 11.812 26.875 1 92 22 GLY B O 1
ATOM 5302 N N . THR B 1 23 ? -13.93 13.703 26.922 1 94.62 23 THR B N 1
ATOM 5303 C CA . THR B 1 23 ? -12.805 14.578 26.594 1 94.62 23 THR B CA 1
ATOM 5304 C C . THR B 1 23 ? -12.469 15.492 27.766 1 94.62 23 THR B C 1
ATOM 5306 O O . THR B 1 23 ? -13.172 15.484 28.781 1 94.62 23 THR B O 1
ATOM 5309 N N . GLU B 1 24 ? -11.352 16.156 27.672 1 94.88 24 GLU B N 1
ATOM 5310 C CA . GLU B 1 24 ? -10.914 17.109 28.703 1 94.88 24 GLU B CA 1
ATOM 5311 C C . GLU B 1 24 ? -10.789 18.516 28.125 1 94.88 24 GLU B C 1
ATOM 5313 O O . GLU B 1 24 ? -10.508 18.688 26.938 1 94.88 24 GLU B O 1
ATOM 5318 N N . LEU B 1 25 ? -11.125 19.438 28.922 1 95.75 25 LEU B N 1
ATOM 5319 C CA . LEU B 1 25 ? -10.844 20.828 28.594 1 95.75 25 LEU B CA 1
ATOM 5320 C C . LEU B 1 25 ? -9.656 21.344 29.391 1 95.75 25 LEU B C 1
ATOM 5322 O O . LEU B 1 25 ? -9.5 21.016 30.578 1 95.75 25 LEU B O 1
ATOM 5326 N N . ALA B 1 26 ? -8.797 21.984 28.75 1 93.81 26 ALA B N 1
ATOM 5327 C CA . ALA B 1 26 ? -7.68 22.672 29.406 1 93.81 26 ALA B CA 1
ATOM 5328 C C . ALA B 1 26 ? -7.934 24.172 29.484 1 93.81 26 ALA B C 1
ATOM 5330 O O . ALA B 1 26 ? -8.023 24.859 28.453 1 93.81 26 ALA B O 1
ATOM 5331 N N . LEU B 1 27 ? -8.055 24.641 30.688 1 93.75 27 LEU B N 1
ATOM 5332 C CA . LEU B 1 27 ? -8.359 26.062 30.891 1 93.75 27 LEU B CA 1
ATOM 5333 C C . LEU B 1 27 ? -7.078 26.891 30.969 1 93.75 27 LEU B C 1
ATOM 5335 O O . LEU B 1 27 ? -6.172 26.547 31.734 1 93.75 27 LEU B O 1
ATOM 5339 N N . ASP B 1 28 ? -7.051 27.922 30.25 1 88.94 28 ASP B N 1
ATOM 5340 C CA . ASP B 1 28 ? -5.887 28.797 30.219 1 88.94 28 ASP B CA 1
ATOM 5341 C C . ASP B 1 28 ? -5.926 29.781 31.391 1 88.94 28 ASP B C 1
ATOM 5343 O O . ASP B 1 28 ? -6.117 30.984 31.203 1 88.94 28 ASP B O 1
ATOM 5347 N N . VAL B 1 29 ? -5.512 29.375 32.562 1 91.56 29 VAL B N 1
ATOM 5348 C CA . VAL B 1 29 ? -5.598 30.188 33.75 1 91.56 29 VAL B CA 1
ATOM 5349 C C . VAL B 1 29 ? -4.523 31.281 33.719 1 91.56 29 VAL B C 1
ATOM 5351 O O . VAL B 1 29 ? -4.699 32.344 34.281 1 91.56 29 VAL B O 1
ATOM 5354 N N . CYS B 1 30 ? -3.469 31.016 33.094 1 86.31 30 CYS B N 1
ATOM 5355 C CA . CYS B 1 30 ? -2.393 32 33.031 1 86.31 30 CYS B CA 1
ATOM 5356 C C . CYS B 1 30 ? -2.717 33.094 32.031 1 86.31 30 CYS B C 1
ATOM 5358 O O . CYS B 1 30 ? -2.434 34.281 32.281 1 86.31 30 CYS B O 1
ATOM 5360 N N . GLY B 1 31 ? -3.301 32.688 30.984 1 82.19 31 GLY B N 1
ATOM 5361 C CA . GLY B 1 31 ? -3.605 33.656 29.938 1 82.19 31 GLY B CA 1
ATOM 5362 C C . GLY B 1 31 ? -4.699 34.625 30.328 1 82.19 31 GLY B C 1
ATOM 5363 O O . GLY B 1 31 ? -4.758 35.75 29.797 1 82.19 31 GLY B O 1
ATOM 5364 N N . SER B 1 32 ? -5.52 34.25 31.25 1 86.62 32 SER B N 1
ATOM 5365 C CA . SER B 1 32 ? -6.645 35.094 31.641 1 86.62 32 SER B CA 1
ATOM 5366 C C . SER B 1 32 ? -6.352 35.844 32.938 1 86.62 32 SER B C 1
ATOM 5368 O O . SER B 1 32 ? -7.184 36.625 33.438 1 86.62 32 SER B O 1
ATOM 5370 N N . ALA B 1 33 ? -5.23 35.625 33.5 1 89.75 33 ALA B N 1
ATOM 5371 C CA . ALA B 1 33 ? -4.906 36.25 34.781 1 89.75 33 ALA B CA 1
ATOM 5372 C C . ALA B 1 33 ? -4.758 37.75 34.656 1 89.75 33 ALA B C 1
ATOM 5374 O O . ALA B 1 33 ? -4.074 38.25 33.75 1 89.75 33 ALA B O 1
ATOM 5375 N N . PRO B 1 34 ? -5.449 38.438 35.625 1 87.25 34 PRO B N 1
ATOM 5376 C CA . PRO B 1 34 ? -5.246 39.875 35.625 1 87.25 34 PRO B CA 1
ATOM 5377 C C . PRO B 1 34 ? -3.83 40.281 36.031 1 87.25 34 PRO B C 1
ATOM 5379 O O . PRO B 1 34 ? -3.102 39.469 36.625 1 87.25 34 PRO B O 1
ATOM 5382 N N . ARG B 1 35 ? -3.555 41.438 35.781 1 83.75 35 ARG B N 1
ATOM 5383 C CA . ARG B 1 35 ? -2.23 41.938 36.156 1 83.75 35 ARG B CA 1
ATOM 5384 C C . ARG B 1 35 ? -1.992 41.844 37.656 1 83.75 35 ARG B C 1
ATOM 5386 O O . ARG B 1 35 ? -2.861 42.219 38.438 1 83.75 35 ARG B O 1
ATOM 5393 N N . GLY B 1 36 ? -0.851 41.406 37.938 1 84.81 36 GLY B N 1
ATOM 5394 C CA . GLY B 1 36 ? -0.44 41.375 39.312 1 84.81 36 GLY B CA 1
ATOM 5395 C C . GLY B 1 36 ? -0.895 40.125 40.062 1 84.81 36 GLY B C 1
ATOM 5396 O O . GLY B 1 36 ? -0.515 39.875 41.219 1 84.81 36 GLY B O 1
ATOM 5397 N N . ALA B 1 37 ? -1.68 39.281 39.375 1 92.31 37 ALA B N 1
ATOM 5398 C CA . ALA B 1 37 ? -2.105 38.031 40 1 92.31 37 ALA B CA 1
ATOM 5399 C C . ALA B 1 37 ? -0.927 37.094 40.156 1 92.31 37 ALA B C 1
ATOM 5401 O O . ALA B 1 37 ? -0.073 36.969 39.281 1 92.31 37 ALA B O 1
ATOM 5402 N N . ALA B 1 38 ? -0.857 36.438 41.344 1 94.19 38 ALA B N 1
ATOM 5403 C CA . ALA B 1 38 ? 0.25 35.531 41.656 1 94.19 38 ALA B CA 1
ATOM 5404 C C . ALA B 1 38 ? -0.237 34.094 41.781 1 94.19 38 ALA B C 1
ATOM 5406 O O . ALA B 1 38 ? 0.54 33.156 41.594 1 94.19 38 ALA B O 1
ATOM 5407 N N . SER B 1 39 ? -1.474 34 42.094 1 94.88 39 SER B N 1
ATOM 5408 C CA . SER B 1 39 ? -2.033 32.688 42.312 1 94.88 39 SER B CA 1
ATOM 5409 C C . SER B 1 39 ? -3.508 32.625 41.938 1 94.88 39 SER B C 1
ATOM 5411 O O . SER B 1 39 ? -4.113 33.656 41.656 1 94.88 39 SER B O 1
ATOM 5413 N N . PHE B 1 40 ? -4.02 31.422 41.875 1 95.38 40 PHE B N 1
ATOM 5414 C CA . PHE B 1 40 ? -5.438 31.266 41.562 1 95.38 40 PHE B CA 1
ATOM 5415 C C . PHE B 1 40 ? -6.047 30.125 42.375 1 95.38 40 PHE B C 1
ATOM 5417 O O . PHE B 1 40 ? -5.328 29.266 42.875 1 95.38 40 PHE B O 1
ATOM 5424 N N . GLN B 1 41 ? -7.305 30.219 42.531 1 95.19 41 GLN B N 1
ATOM 5425 C CA . GLN B 1 41 ? -8.141 29.172 43.125 1 95.19 41 GLN B CA 1
ATOM 5426 C C . GLN B 1 41 ? -9.289 28.797 42.188 1 95.19 41 GLN B C 1
ATOM 5428 O O . GLN B 1 41 ? -9.867 29.656 41.531 1 95.19 41 GLN B O 1
ATOM 5433 N N . ALA B 1 42 ? -9.555 27.484 42.125 1 95.88 42 ALA B N 1
ATOM 5434 C CA . ALA B 1 42 ? -10.625 27.016 41.25 1 95.88 42 ALA B CA 1
ATOM 5435 C C . ALA B 1 42 ? -11.68 26.234 42.031 1 95.88 42 ALA B C 1
ATOM 5437 O O . ALA B 1 42 ? -11.352 25.438 42.906 1 95.88 42 ALA B O 1
ATOM 5438 N N . GLN B 1 43 ? -12.914 26.562 41.75 1 95.38 43 GLN B N 1
ATOM 5439 C CA . GLN B 1 43 ? -14.062 25.844 42.312 1 95.38 43 GLN B CA 1
ATOM 5440 C C . GLN B 1 43 ? -15.055 25.469 41.188 1 95.38 43 GLN B C 1
ATOM 5442 O O . GLN B 1 43 ? -15.234 26.219 40.25 1 95.38 43 GLN B O 1
ATOM 5447 N N . ALA B 1 44 ? -15.641 24.281 41.344 1 96.06 44 ALA B N 1
ATOM 5448 C CA . ALA B 1 44 ? -16.578 23.812 40.312 1 96.06 44 ALA B CA 1
ATOM 5449 C C . ALA B 1 44 ? -17.844 23.25 40.938 1 96.06 44 ALA B C 1
ATOM 5451 O O . ALA B 1 44 ? -17.844 22.875 42.125 1 96.06 44 ALA B O 1
ATOM 5452 N N . THR B 1 45 ? -18.922 23.297 40.219 1 95.75 45 THR B N 1
ATOM 5453 C CA . THR B 1 45 ? -20.125 22.578 40.625 1 95.75 45 THR B CA 1
ATOM 5454 C C . THR B 1 45 ? -19.906 21.078 40.594 1 95.75 45 THR B C 1
ATOM 5456 O O . THR B 1 45 ? -18.938 20.594 40 1 95.75 45 THR B O 1
ATOM 5459 N N . PRO B 1 46 ? -20.672 20.312 41.312 1 92.62 46 PRO B N 1
ATOM 5460 C CA . PRO B 1 46 ? -20.438 18.875 41.531 1 92.62 46 PRO B CA 1
ATOM 5461 C C . PRO B 1 46 ? -20.359 18.078 40.25 1 92.62 46 PRO B C 1
ATOM 5463 O O . PRO B 1 46 ? -19.734 17.016 40.219 1 92.62 46 PRO B O 1
ATOM 5466 N N . GLY B 1 47 ? -20.906 18.5 39.219 1 93.75 47 GLY B N 1
ATOM 5467 C CA . GLY B 1 47 ? -20.891 17.75 38 1 93.75 47 GLY B CA 1
ATOM 5468 C C . GLY B 1 47 ? -19.594 17.891 37.219 1 93.75 47 GLY B C 1
ATOM 5469 O O . GLY B 1 47 ? -19.422 17.25 36.188 1 93.75 47 GLY B O 1
ATOM 5470 N N . VAL B 1 48 ? -18.641 18.672 37.719 1 97.12 48 VAL B N 1
ATOM 5471 C CA . VAL B 1 48 ? -17.391 18.953 37.031 1 97.12 48 VAL B CA 1
ATOM 5472 C C . VAL B 1 48 ? -16.219 18.406 37.844 1 97.12 48 VAL B C 1
ATOM 5474 O O . VAL B 1 48 ? -16.094 18.688 39.031 1 97.12 48 VAL B O 1
ATOM 5477 N N . ARG B 1 49 ? -15.43 17.562 37.281 1 96.06 49 ARG B N 1
ATOM 5478 C CA . ARG B 1 49 ? -14.164 17.125 37.875 1 96.06 49 ARG B CA 1
ATOM 5479 C C . ARG B 1 49 ? -13.023 18.047 37.438 1 96.06 49 ARG B C 1
ATOM 5481 O O . ARG B 1 49 ? -12.836 18.312 36.25 1 96.06 49 ARG B O 1
ATOM 5488 N N . LEU B 1 50 ? -12.258 18.531 38.438 1 95.44 50 LEU B N 1
ATOM 5489 C CA . LEU B 1 50 ? -11.148 19.453 38.188 1 95.44 50 LEU B CA 1
ATOM 5490 C C . LEU B 1 50 ? -9.828 18.844 38.656 1 95.44 50 LEU B C 1
ATOM 5492 O O . LEU B 1 50 ? -9.789 18.109 39.656 1 95.44 50 LEU B O 1
ATOM 5496 N N . TRP B 1 51 ? -8.852 19.109 38 1 94.12 51 TRP B N 1
ATOM 5497 C CA . TRP B 1 51 ? -7.508 18.812 38.5 1 94.12 51 TRP B CA 1
ATOM 5498 C C . TRP B 1 51 ? -6.484 19.766 37.875 1 94.12 51 TRP B C 1
ATOM 5500 O O . TRP B 1 51 ? -6.734 20.359 36.844 1 94.12 51 TRP B O 1
ATOM 5510 N N . VAL B 1 52 ? -5.395 20.031 38.594 1 93.06 52 VAL B N 1
ATOM 5511 C CA . VAL B 1 52 ? -4.332 20.938 38.156 1 93.06 52 VAL B CA 1
ATOM 5512 C C . VAL B 1 52 ? -3.096 20.141 37.75 1 93.06 52 VAL B C 1
ATOM 5514 O O . VAL B 1 52 ? -2.68 19.234 38.469 1 93.06 52 VAL B O 1
ATOM 5517 N N . LEU B 1 53 ? -2.699 20.438 36.5 1 87.88 53 LEU B N 1
ATOM 5518 C CA . LEU B 1 53 ? -1.416 19.891 36.062 1 87.88 53 LEU B CA 1
ATOM 5519 C C . LEU B 1 53 ? -0.279 20.844 36.406 1 87.88 53 LEU B C 1
ATOM 5521 O O . LEU B 1 53 ? -0.241 21.984 35.906 1 87.88 53 LEU B O 1
ATOM 5525 N N . HIS B 1 54 ? 0.47 20.469 37.281 1 80.31 54 HIS B N 1
ATOM 5526 C CA . HIS B 1 54 ? 1.629 21.234 37.75 1 80.31 54 HIS B CA 1
ATOM 5527 C C . HIS B 1 54 ? 2.916 20.438 37.562 1 80.31 54 HIS B C 1
ATOM 5529 O O . HIS B 1 54 ? 3.229 19.562 38.375 1 80.31 54 HIS B O 1
ATOM 5535 N N . GLY B 1 55 ? 3.676 20.812 36.594 1 72 55 GLY B N 1
ATOM 5536 C CA . GLY B 1 55 ? 4.824 20 36.25 1 72 55 GLY B CA 1
ATOM 5537 C C . GLY B 1 55 ? 4.438 18.609 35.781 1 72 55 GLY B C 1
ATOM 5538 O O . GLY B 1 55 ? 3.682 18.453 34.812 1 72 55 GLY B O 1
ATOM 5539 N N . ALA B 1 56 ? 4.996 17.625 36.375 1 72.81 56 ALA B N 1
ATOM 5540 C CA . ALA B 1 56 ? 4.719 16.25 36 1 72.81 56 ALA B CA 1
ATOM 5541 C C . ALA B 1 56 ? 3.65 15.641 36.906 1 72.81 56 ALA B C 1
ATOM 5543 O O . ALA B 1 56 ? 3.32 14.461 36.781 1 72.81 56 ALA B O 1
ATOM 5544 N N . ARG B 1 57 ? 3.102 16.562 37.812 1 79.25 57 ARG B N 1
ATOM 5545 C CA . ARG B 1 57 ? 2.158 16.016 38.781 1 79.25 57 ARG B CA 1
ATOM 5546 C C . ARG B 1 57 ? 0.744 16.516 38.531 1 79.25 57 ARG B C 1
ATOM 5548 O O . ARG B 1 57 ? 0.551 17.672 38.125 1 79.25 57 ARG B O 1
ATOM 5555 N N . SER B 1 58 ? -0.266 15.648 38.531 1 88.25 58 SER B N 1
ATOM 5556 C CA . SER B 1 58 ? -1.691 15.945 38.438 1 88.25 58 SER B CA 1
ATOM 5557 C C . SER B 1 58 ? -2.348 15.891 39.812 1 88.25 58 SER B C 1
ATOM 5559 O O . SER B 1 58 ? -2.242 14.883 40.531 1 88.25 58 SER B O 1
ATOM 5561 N N . VAL B 1 59 ? -2.975 17 40.219 1 91.12 59 VAL B N 1
ATOM 5562 C CA . VAL B 1 59 ? -3.611 17.062 41.531 1 91.12 59 VAL B CA 1
ATOM 5563 C C . VAL B 1 59 ? -5.109 17.312 41.375 1 91.12 59 VAL B C 1
ATOM 5565 O O . VAL B 1 59 ? -5.523 18.328 40.812 1 91.12 59 VAL B O 1
ATOM 5568 N N . LYS B 1 60 ? -5.859 16.438 41.844 1 92.31 60 LYS B N 1
ATOM 5569 C CA . LYS B 1 60 ? -7.312 16.578 41.812 1 92.31 60 LYS B CA 1
ATOM 5570 C C . LYS B 1 60 ? -7.77 17.688 42.781 1 92.31 60 LYS B C 1
ATOM 5572 O O . LYS B 1 60 ? -7.25 17.812 43.875 1 92.31 60 LYS B O 1
ATOM 5577 N N . LEU B 1 61 ? -8.727 18.5 42.375 1 90.75 61 LEU B N 1
ATOM 5578 C CA . LEU B 1 61 ? -9.289 19.547 43.188 1 90.75 61 LEU B CA 1
ATOM 5579 C C . LEU B 1 61 ? -10.648 19.141 43.75 1 90.75 61 LEU B C 1
ATOM 5581 O O . LEU B 1 61 ? -11.398 18.422 43.094 1 90.75 61 LEU B O 1
ATOM 5585 N N . PRO B 1 62 ? -11.102 19.625 44.906 1 87.31 62 PRO B N 1
ATOM 5586 C CA . PRO B 1 62 ? -10.281 20.453 45.812 1 87.31 62 PRO B CA 1
ATOM 5587 C C . PRO B 1 62 ? -9.148 19.656 46.469 1 87.31 62 PRO B C 1
ATOM 5589 O O . PRO B 1 62 ? -9.242 18.438 46.594 1 87.31 62 PRO B O 1
ATOM 5592 N N . SER B 1 63 ? -8.188 20.391 46.688 1 85.25 63 SER B N 1
ATOM 5593 C CA . SER B 1 63 ? -7.027 19.812 47.375 1 85.25 63 SER B CA 1
ATOM 5594 C C . SER B 1 63 ? -6.629 20.656 48.594 1 85.25 63 SER B C 1
ATOM 5596 O O . SER B 1 63 ? -7.281 21.656 48.906 1 85.25 63 SER B O 1
ATOM 5598 N N . SER B 1 64 ? -5.594 20.219 49.344 1 82.69 64 SER B N 1
ATOM 5599 C CA . SER B 1 64 ? -5.082 20.953 50.5 1 82.69 64 SER B CA 1
ATOM 5600 C C . SER B 1 64 ? -4.453 22.281 50.062 1 82.69 64 SER B C 1
ATOM 5602 O O . SER B 1 64 ? -4.355 23.203 50.875 1 82.69 64 SER B O 1
ATOM 5604 N N . VAL B 1 65 ? -4.016 22.234 48.875 1 74.31 65 VAL B N 1
ATOM 5605 C CA . VAL B 1 65 ? -3.49 23.469 48.312 1 74.31 65 VAL B CA 1
ATOM 5606 C C . VAL B 1 65 ? -4.641 24.344 47.812 1 74.31 65 VAL B C 1
ATOM 5608 O O . VAL B 1 65 ? -5.301 24 46.812 1 74.31 65 VAL B O 1
ATOM 5611 N N . GLY B 1 66 ? -4.945 25.328 48.562 1 79.25 66 GLY B N 1
ATOM 5612 C CA . GLY B 1 66 ? -6.086 26.172 48.219 1 79.25 66 GLY B CA 1
ATOM 5613 C C . GLY B 1 66 ? -5.832 27.078 47.031 1 79.25 66 GLY B C 1
ATOM 5614 O O . GLY B 1 66 ? -6.738 27.344 46.25 1 79.25 66 GLY B O 1
ATOM 5615 N N . ARG B 1 67 ? -4.52 27.594 46.906 1 90.75 67 ARG B N 1
ATOM 5616 C CA . ARG B 1 67 ? -4.156 28.516 45.844 1 90.75 67 ARG B CA 1
ATOM 5617 C C . ARG B 1 67 ? -2.934 28.031 45.094 1 90.75 67 ARG B C 1
ATOM 5619 O O . ARG B 1 67 ? -1.943 27.609 45.688 1 90.75 67 ARG B O 1
ATOM 5626 N N . TRP B 1 68 ? -3.047 28.031 43.875 1 92.31 68 TRP B N 1
ATOM 5627 C CA . TRP B 1 68 ? -1.968 27.547 43.031 1 92.31 68 TRP B CA 1
ATOM 5628 C C . TRP B 1 68 ? -1.204 28.703 42.375 1 92.31 68 TRP B C 1
ATOM 5630 O O . TRP B 1 68 ? -1.81 29.656 41.875 1 92.31 68 TRP B O 1
ATOM 5640 N N . PRO B 1 69 ? 0.106 28.594 42.375 1 91.38 69 PRO B N 1
ATOM 5641 C CA . PRO B 1 69 ? 0.904 29.672 41.812 1 91.38 69 PRO B CA 1
ATOM 5642 C C . PRO B 1 69 ? 0.817 29.719 40.281 1 91.38 69 PRO B C 1
ATOM 5644 O O . PRO B 1 69 ? 0.863 28.672 39.625 1 91.38 69 PRO B O 1
ATOM 5647 N N . LEU B 1 70 ? 0.701 30.906 39.688 1 91.44 70 LEU B N 1
ATOM 5648 C CA . LEU B 1 70 ? 0.607 31.094 38.25 1 91.44 70 LEU B CA 1
ATOM 5649 C C . LEU B 1 70 ? 1.986 31.031 37.594 1 91.44 70 LEU B C 1
ATOM 5651 O O . LEU B 1 70 ? 2.105 30.734 36.406 1 91.44 70 LEU B O 1
ATOM 5655 N N . GLY B 1 71 ? 2.996 31.344 38.344 1 84.19 71 GLY B N 1
ATOM 5656 C CA . GLY B 1 71 ? 4.355 31.391 37.812 1 84.19 71 GLY B CA 1
ATOM 5657 C C . GLY B 1 71 ? 4.824 30.062 37.25 1 84.19 71 GLY B C 1
ATOM 5658 O O . GLY B 1 71 ? 5.664 30.031 36.344 1 84.19 71 GLY B O 1
ATOM 5659 N N . ALA B 1 72 ? 4.305 29.031 37.75 1 81.25 72 ALA B N 1
ATOM 5660 C CA . ALA B 1 72 ? 4.691 27.703 37.312 1 81.25 72 ALA B CA 1
ATOM 5661 C C . ALA B 1 72 ? 3.945 27.312 36.031 1 81.25 72 ALA B C 1
ATOM 5663 O O . ALA B 1 72 ? 4.188 26.25 35.469 1 81.25 72 ALA B O 1
ATOM 5664 N N . ARG B 1 73 ? 3.066 28.172 35.594 1 82.56 73 ARG B N 1
ATOM 5665 C CA . ARG B 1 73 ? 2.279 28 34.375 1 82.56 73 ARG B CA 1
ATOM 5666 C C . ARG B 1 73 ? 1.483 26.703 34.406 1 82.56 73 ARG B C 1
ATOM 5668 O O . ARG B 1 73 ? 1.585 25.875 33.5 1 82.56 73 ARG B O 1
ATOM 5675 N N . PRO B 1 74 ? 0.735 26.594 35.5 1 87.19 74 PRO B N 1
ATOM 5676 C CA . PRO B 1 74 ? -0.095 25.406 35.625 1 87.19 74 PRO B CA 1
ATOM 5677 C C . PRO B 1 74 ? -1.204 25.344 34.594 1 87.19 74 PRO B C 1
ATOM 5679 O O . PRO B 1 74 ? -1.524 26.359 33.969 1 87.19 74 PRO B O 1
ATOM 5682 N N . GLU B 1 75 ? -1.669 24.125 34.375 1 87.69 75 GLU B N 1
ATOM 5683 C CA . GLU B 1 75 ? -2.859 23.938 33.531 1 87.69 75 GLU B CA 1
ATOM 5684 C C . GLU B 1 75 ? -4.02 23.391 34.375 1 87.69 75 GLU B C 1
ATOM 5686 O O . GLU B 1 75 ? -3.844 22.469 35.156 1 87.69 75 GLU B O 1
ATOM 5691 N N . LEU B 1 76 ? -5.078 24.078 34.312 1 93.88 76 LEU B N 1
ATOM 5692 C CA . LEU B 1 76 ? -6.289 23.578 34.969 1 93.88 76 LEU B CA 1
ATOM 5693 C C . LEU B 1 76 ? -7.117 22.75 34 1 93.88 76 LEU B C 1
ATOM 5695 O O . LEU B 1 76 ? -7.473 23.219 32.906 1 93.88 76 LEU B O 1
ATOM 5699 N N . LEU B 1 77 ? -7.344 21.484 34.312 1 95.19 77 LEU B N 1
ATOM 5700 C CA . LEU B 1 77 ? -8.102 20.578 33.469 1 95.19 77 LEU B CA 1
ATOM 5701 C C . LEU B 1 77 ? -9.461 20.266 34.062 1 95.19 77 LEU B C 1
ATOM 5703 O O . LEU B 1 77 ? -9.625 20.328 35.281 1 95.19 77 LEU B O 1
ATOM 5707 N N . LEU B 1 78 ? -10.375 20 33.219 1 96.69 78 LEU B N 1
ATOM 5708 C CA . LEU B 1 78 ? -11.672 19.562 33.75 1 96.69 78 LEU B CA 1
ATOM 5709 C C . LEU B 1 78 ? -12.297 18.531 32.812 1 96.69 78 LEU B C 1
ATOM 5711 O O . LEU B 1 78 ? -11.891 18.406 31.656 1 96.69 78 LEU B O 1
ATOM 5715 N N . ALA B 1 79 ? -13.156 17.734 33.281 1 96.38 79 ALA B N 1
ATOM 5716 C CA . ALA B 1 79 ? -13.977 16.766 32.562 1 96.38 79 ALA B CA 1
ATOM 5717 C C . ALA B 1 79 ? -15.344 16.609 33.219 1 96.38 79 ALA B C 1
ATOM 5719 O O . ALA B 1 79 ? -15.508 16.922 34.406 1 96.38 79 ALA B O 1
ATOM 5720 N N . MET B 1 80 ? -16.281 16.328 32.469 1 96.12 80 MET B N 1
ATOM 5721 C CA . MET B 1 80 ? -17.625 16.047 32.969 1 96.12 80 MET B CA 1
ATOM 5722 C C . MET B 1 80 ? -18 14.586 32.719 1 96.12 80 MET B C 1
ATOM 5724 O O . MET B 1 80 ? -17.547 13.977 31.766 1 96.12 80 MET B O 1
ATOM 5728 N N . GLU B 1 81 ? -18.875 14 33.594 1 93.19 81 GLU B N 1
ATOM 5729 C CA . GLU B 1 81 ? -19.109 12.562 33.531 1 93.19 81 GLU B CA 1
ATOM 5730 C C . GLU B 1 81 ? -20.5 12.25 32.969 1 93.19 81 GLU B C 1
ATOM 5732 O O . GLU B 1 81 ? -20.797 11.102 32.656 1 93.19 81 GLU B O 1
ATOM 5737 N N . ARG B 1 82 ? -21.359 13.258 32.906 1 95.5 82 ARG B N 1
ATOM 5738 C CA . ARG B 1 82 ? -22.703 13.039 32.375 1 95.5 82 ARG B CA 1
ATOM 5739 C C . ARG B 1 82 ? -23.141 14.203 31.516 1 95.5 82 ARG B C 1
ATOM 5741 O O . ARG B 1 82 ? -22.734 15.344 31.734 1 95.5 82 ARG B O 1
ATOM 5748 N N . PRO B 1 83 ? -23.984 13.953 30.531 1 95.62 83 PRO B N 1
ATOM 5749 C CA . PRO B 1 83 ? -24.531 15.047 29.719 1 95.62 83 PRO B CA 1
ATOM 5750 C C . PRO B 1 83 ? -25.375 16.016 30.547 1 95.62 83 PRO B C 1
ATOM 5752 O O . PRO B 1 83 ? -26.078 15.602 31.469 1 95.62 83 PRO B O 1
ATOM 5755 N N . SER B 1 84 ? -25.359 17.25 30.109 1 96.56 84 SER B N 1
ATOM 5756 C CA . SER B 1 84 ? -26.141 18.281 30.766 1 96.56 84 SER B CA 1
ATOM 5757 C C . SER B 1 84 ? -27.625 18.156 30.453 1 96.56 84 SER B C 1
ATOM 5759 O O . SER B 1 84 ? -28 17.688 29.375 1 96.56 84 SER B O 1
ATOM 5761 N N . HIS B 1 85 ? -28.469 18.594 31.406 1 93.69 85 HIS B N 1
ATOM 5762 C CA . HIS B 1 85 ? -29.906 18.672 31.172 1 93.69 85 HIS B CA 1
ATOM 5763 C C . HIS B 1 85 ? -30.281 20.016 30.531 1 93.69 85 HIS B C 1
ATOM 5765 O O . HIS B 1 85 ? -31.172 20.062 29.688 1 93.69 85 HIS B O 1
ATOM 5771 N N . GLU B 1 86 ? -29.609 20.969 30.969 1 95.38 86 GLU B N 1
ATOM 5772 C CA . GLU B 1 86 ? -29.797 22.328 30.453 1 95.38 86 GLU B CA 1
ATOM 5773 C C . GLU B 1 86 ? -28.453 22.969 30.094 1 95.38 86 GLU B C 1
ATOM 5775 O O . GLU B 1 86 ? -27.422 22.656 30.703 1 95.38 86 GLU B O 1
ATOM 5780 N N . PRO B 1 87 ? -28.578 23.891 29.109 1 95.75 87 PRO B N 1
ATOM 5781 C CA . PRO B 1 87 ? -27.344 24.578 28.781 1 95.75 87 PRO B CA 1
ATOM 5782 C C . PRO B 1 87 ? -26.766 25.375 29.953 1 95.75 87 PRO B C 1
ATOM 5784 O O . PRO B 1 87 ? -27.516 26.078 30.641 1 95.75 87 PRO B O 1
ATOM 5787 N N . GLY B 1 88 ? -25.547 25.234 30.109 1 95.94 88 GLY B N 1
ATOM 5788 C CA . GLY B 1 88 ? -24.844 26.016 31.109 1 95.94 88 GLY B CA 1
ATOM 5789 C C . GLY B 1 88 ? -25.188 25.609 32.531 1 95.94 88 GLY B C 1
ATOM 5790 O O . GLY B 1 88 ? -25.156 26.453 33.438 1 95.94 88 GLY B O 1
ATOM 5791 N N . ASP B 1 89 ? -25.531 24.406 32.781 1 95.62 89 ASP B N 1
ATOM 5792 C CA . ASP B 1 89 ? -26 23.969 34.094 1 95.62 89 ASP B CA 1
ATOM 5793 C C . ASP B 1 89 ? -24.828 23.781 35.062 1 95.62 89 ASP B C 1
ATOM 5795 O O . ASP B 1 89 ? -25.016 23.734 36.25 1 95.62 89 ASP B O 1
ATOM 5799 N N . GLU B 1 90 ? -23.625 23.594 34.562 1 96.94 90 GLU B N 1
ATOM 5800 C CA . GLU B 1 90 ? -22.438 23.484 35.375 1 96.94 90 GLU B CA 1
ATOM 5801 C C . GLU B 1 90 ? -21.516 24.688 35.219 1 96.94 90 GLU B C 1
ATOM 5803 O O . GLU B 1 90 ? -21.562 25.359 34.188 1 96.94 90 GLU B O 1
ATOM 5808 N N . LYS B 1 91 ? -20.734 24.922 36.188 1 96.88 91 LYS B N 1
ATOM 5809 C CA . LYS B 1 91 ? -19.875 26.109 36.094 1 96.88 91 LYS B CA 1
ATOM 5810 C C . LYS B 1 91 ? -18.562 25.891 36.875 1 96.88 91 LYS B C 1
ATOM 5812 O O . LYS B 1 91 ? -18.484 25.031 37.75 1 96.88 91 LYS B O 1
ATOM 5817 N N . VAL B 1 92 ? -17.578 26.562 36.5 1 97.31 92 VAL B N 1
ATOM 5818 C CA . VAL B 1 92 ? -16.266 26.656 37.156 1 97.31 92 VAL B CA 1
ATOM 5819 C C . VAL B 1 92 ? -15.93 28.125 37.406 1 97.31 92 VAL B C 1
ATOM 5821 O O . VAL B 1 92 ? -16.109 28.984 36.531 1 97.31 92 VAL B O 1
ATOM 5824 N N . ARG B 1 93 ? -15.539 28.359 38.594 1 96.81 93 ARG B N 1
ATOM 5825 C CA . ARG B 1 93 ? -15.102 29.703 38.969 1 96.81 93 ARG B CA 1
ATOM 5826 C C . ARG B 1 93 ? -13.617 29.734 39.281 1 96.81 93 ARG B C 1
ATOM 5828 O O . ARG B 1 93 ? -13.133 28.922 40.094 1 96.81 93 ARG B O 1
ATOM 5835 N N . ILE B 1 94 ? -12.93 30.609 38.688 1 97 94 ILE B N 1
ATOM 5836 C CA . ILE B 1 94 ? -11.508 30.812 38.969 1 97 94 ILE B CA 1
ATOM 5837 C C . ILE B 1 94 ? -11.297 32.188 39.594 1 97 94 ILE B C 1
ATOM 5839 O O . ILE B 1 94 ? -11.664 33.219 39 1 97 94 ILE B O 1
ATOM 5843 N N . SER B 1 95 ? -10.695 32.156 40.75 1 96.38 95 SER B N 1
ATOM 5844 C CA . SER B 1 95 ? -10.391 33.406 41.438 1 96.38 95 SER B CA 1
ATOM 5845 C C . SER B 1 95 ? -8.883 33.656 41.469 1 96.38 95 SER B C 1
ATOM 5847 O O . SER B 1 95 ? -8.102 32.781 41.812 1 96.38 95 SER B O 1
ATOM 5849 N N . TYR B 1 96 ? -8.523 34.875 41.094 1 96.31 96 TYR B N 1
ATOM 5850 C CA . TYR B 1 96 ? -7.113 35.25 41.062 1 96.31 96 TYR B CA 1
ATOM 5851 C C . TYR B 1 96 ? -6.746 36.125 42.25 1 96.31 96 TYR B C 1
ATOM 5853 O O . TYR B 1 96 ? -7.527 36.969 42.656 1 96.31 96 TYR B O 1
ATOM 5861 N N . PHE B 1 97 ? -5.477 35.906 42.75 1 96 97 PHE B N 1
ATOM 5862 C CA . PHE B 1 97 ? -5.035 36.625 43.938 1 96 97 PHE B CA 1
ATOM 5863 C C . PHE B 1 97 ? -3.646 37.219 43.75 1 96 97 PHE B C 1
ATOM 5865 O O . PHE B 1 97 ? -2.818 36.656 43.031 1 96 97 PHE B O 1
ATOM 5872 N N . ARG B 1 98 ? -3.492 38.281 44.406 1 93.69 98 ARG B N 1
ATOM 5873 C CA . ARG B 1 98 ? -2.137 38.812 44.469 1 93.69 98 ARG B CA 1
ATOM 5874 C C . ARG B 1 98 ? -1.316 38.031 45.531 1 93.69 98 ARG B C 1
ATOM 5876 O O . ARG B 1 98 ? -1.852 37.219 46.25 1 93.69 98 ARG B O 1
ATOM 5883 N N . GLU B 1 99 ? -0.044 38.188 45.594 1 88.25 99 GLU B N 1
ATOM 5884 C CA . GLU B 1 99 ? 0.856 37.469 46.469 1 88.25 99 GLU B CA 1
ATOM 5885 C C . GLU B 1 99 ? 0.353 37.5 47.906 1 88.25 99 GLU B C 1
ATOM 5887 O O . GLU B 1 99 ? 0.35 36.5 48.594 1 88.25 99 GLU B O 1
ATOM 5892 N N . ASP B 1 100 ? -0.041 38.625 48.5 1 80.31 100 ASP B N 1
ATOM 5893 C CA . ASP B 1 100 ? -0.424 38.719 49.906 1 80.31 100 ASP B CA 1
ATOM 5894 C C . ASP B 1 100 ? -1.884 39.125 50.031 1 80.31 100 ASP B C 1
ATOM 5896 O O . ASP B 1 100 ? -2.307 39.562 51.125 1 80.31 100 ASP B O 1
ATOM 5900 N N . GLY B 1 101 ? -2.531 38.812 48.969 1 81.44 101 GLY B N 1
ATOM 5901 C CA . GLY B 1 101 ? -3.895 39.312 49.062 1 81.44 101 GLY B CA 1
ATOM 5902 C C . GLY B 1 101 ? -4.91 38.219 49.375 1 81.44 101 GLY B C 1
ATOM 5903 O O . GLY B 1 101 ? -4.762 37.094 48.938 1 81.44 101 GLY B O 1
ATOM 5904 N N . GLY B 1 102 ? -5.879 38.438 50.188 1 84.81 102 GLY B N 1
ATOM 5905 C CA . GLY B 1 102 ? -6.969 37.531 50.5 1 84.81 102 GLY B CA 1
ATOM 5906 C C . GLY B 1 102 ? -8.203 37.781 49.656 1 84.81 102 GLY B C 1
ATOM 5907 O O . GLY B 1 102 ? -9.102 36.938 49.594 1 84.81 102 GLY B O 1
ATOM 5908 N N . VAL B 1 103 ? -8.133 38.938 49.031 1 92.19 103 VAL B N 1
ATOM 5909 C CA . VAL B 1 103 ? -9.281 39.281 48.188 1 92.19 103 VAL B CA 1
ATOM 5910 C C . VAL B 1 103 ? -8.953 39.062 46.719 1 92.19 103 VAL B C 1
ATOM 5912 O O . VAL B 1 103 ? -7.906 39.5 46.25 1 92.19 103 VAL B O 1
ATOM 5915 N N . PRO B 1 104 ? -9.828 38.344 46.062 1 94.06 104 PRO B N 1
ATOM 5916 C CA . PRO B 1 104 ? -9.562 38.094 44.625 1 94.06 104 PRO B CA 1
ATOM 5917 C C . PRO B 1 104 ? -9.492 39.406 43.812 1 94.06 104 PRO B C 1
ATOM 5919 O O . PRO B 1 104 ? -10.312 40.281 44 1 94.06 104 PRO B O 1
ATOM 5922 N N . VAL B 1 105 ? -8.57 39.562 43 1 93.19 105 VAL B N 1
ATOM 5923 C CA . VAL B 1 105 ? -8.391 40.719 42.156 1 93.19 105 VAL B CA 1
ATOM 5924 C C . VAL B 1 105 ? -9.156 40.531 40.844 1 93.19 105 VAL B C 1
ATOM 5926 O O . VAL B 1 105 ? -9.398 41.5 40.094 1 93.19 105 VAL B O 1
ATOM 5929 N N . GLY B 1 106 ? -9.609 39.344 40.531 1 93.25 106 GLY B N 1
ATOM 5930 C CA . GLY B 1 106 ? -10.398 39 39.344 1 93.25 106 GLY B CA 1
ATOM 5931 C C . GLY B 1 106 ? -11 37.594 39.406 1 93.25 106 GLY B C 1
ATOM 5932 O O . GLY B 1 106 ? -10.508 36.75 40.156 1 93.25 106 GLY B O 1
ATOM 5933 N N . ARG B 1 107 ? -12.055 37.5 38.719 1 95.56 107 ARG B N 1
ATOM 5934 C CA . ARG B 1 107 ? -12.719 36.188 38.656 1 95.56 107 ARG B CA 1
ATOM 5935 C C . ARG B 1 107 ? -13.148 35.844 37.25 1 95.56 107 ARG B C 1
ATOM 5937 O O . ARG B 1 107 ? -13.586 36.719 36.5 1 95.56 107 ARG B O 1
ATOM 5944 N N . ALA B 1 108 ? -12.867 34.688 36.875 1 95.69 108 ALA B N 1
ATOM 5945 C CA . ALA B 1 108 ? -13.375 34.125 35.625 1 95.69 108 ALA B CA 1
ATOM 5946 C C . ALA B 1 108 ? -14.445 33.094 35.875 1 95.69 108 ALA B C 1
ATOM 5948 O O . ALA B 1 108 ? -14.273 32.219 36.719 1 95.69 108 ALA B O 1
ATOM 5949 N N . LEU B 1 109 ? -15.57 33.281 35.25 1 96.69 109 LEU B N 1
ATOM 5950 C CA . LEU B 1 109 ? -16.672 32.344 35.344 1 96.69 109 LEU B CA 1
ATOM 5951 C C . LEU B 1 109 ? -16.891 31.609 34.031 1 96.69 109 LEU B C 1
ATOM 5953 O O . LEU B 1 109 ? -16.984 32.219 32.969 1 96.69 109 LEU B O 1
ATOM 5957 N N . LEU B 1 110 ? -16.844 30.281 34.125 1 97.06 110 LEU B N 1
ATOM 5958 C CA . LEU B 1 110 ? -17.062 29.422 32.938 1 97.06 110 LEU B CA 1
ATOM 5959 C C . LEU B 1 110 ? -18.312 28.578 33.094 1 97.06 110 LEU B C 1
ATOM 5961 O O . LEU B 1 110 ? -18.422 27.797 34.062 1 97.06 110 LEU B O 1
ATOM 5965 N N . TYR B 1 111 ? -19.25 28.812 32.188 1 97.31 111 TYR B N 1
ATOM 5966 C CA . TYR B 1 111 ? -20.422 27.953 32.125 1 97.31 111 TYR B CA 1
ATOM 5967 C C . TYR B 1 111 ? -20.188 26.781 31.188 1 97.31 111 TYR B C 1
ATOM 5969 O O . TYR B 1 111 ? -19.656 26.953 30.078 1 97.31 111 TYR B O 1
ATOM 5977 N N . LEU B 1 112 ? -20.578 25.609 31.656 1 97.25 112 LEU B N 1
ATOM 5978 C CA . LEU B 1 112 ? -20.281 24.391 30.906 1 97.25 112 LEU B CA 1
ATOM 5979 C C . LEU B 1 112 ? -21.562 23.656 30.547 1 97.25 112 LEU B C 1
ATOM 5981 O O . LEU B 1 112 ? -22.5 23.578 31.344 1 97.25 112 LEU B O 1
ATOM 5985 N N . THR B 1 113 ? -21.656 23.281 29.328 1 97.44 113 THR B N 1
ATOM 5986 C CA . THR B 1 113 ? -22.672 22.344 28.859 1 97.44 113 THR B CA 1
ATOM 5987 C C . THR B 1 113 ? -22.031 21.062 28.359 1 97.44 113 THR B C 1
ATOM 5989 O O . THR B 1 113 ? -21.203 21.094 27.438 1 97.44 113 THR B O 1
ATOM 5992 N N . CYS B 1 114 ? -22.344 19.922 28.953 1 97.38 114 CYS B N 1
ATOM 5993 C CA . CYS B 1 114 ? -21.781 18.641 28.531 1 97.38 114 CYS B CA 1
ATOM 5994 C C . CYS B 1 114 ? -22.703 17.938 27.547 1 97.38 114 CYS B C 1
ATOM 5996 O O . CYS B 1 114 ? -23.906 17.812 27.797 1 97.38 114 CYS B O 1
ATOM 5998 N N . VAL B 1 115 ? -22.203 17.562 26.438 1 96.5 115 VAL B N 1
ATOM 5999 C CA . VAL B 1 115 ? -22.969 16.781 25.484 1 96.5 115 VAL B CA 1
ATOM 6000 C C . VAL B 1 115 ? -22.234 15.477 25.172 1 96.5 115 VAL B C 1
ATOM 6002 O O . VAL B 1 115 ? -21.031 15.352 25.453 1 96.5 115 VAL B O 1
ATOM 6005 N N . GLU B 1 116 ? -22.969 14.508 24.688 1 95.69 116 GLU B N 1
ATOM 6006 C CA . GLU B 1 116 ? -22.422 13.266 24.156 1 95.69 116 GLU B CA 1
ATOM 6007 C C . GLU B 1 116 ? -22.5 13.242 22.641 1 95.69 116 GLU B C 1
ATOM 6009 O O . GLU B 1 116 ? -23.547 13.523 22.062 1 95.69 116 GLU B O 1
ATOM 6014 N N . VAL B 1 117 ? -21.406 13.094 21.953 1 95.81 117 VAL B N 1
ATOM 6015 C CA . VAL B 1 117 ? -21.312 12.883 20.516 1 95.81 117 VAL B CA 1
ATOM 6016 C C . VAL B 1 117 ? -20.391 11.703 20.219 1 95.81 117 VAL B C 1
ATOM 6018 O O . VAL B 1 117 ? -19.203 11.758 20.531 1 95.81 117 VAL B O 1
ATOM 6021 N N . SER B 1 118 ? -20.891 10.656 19.688 1 96.12 118 SER B N 1
ATOM 6022 C CA . SER B 1 118 ? -20.094 9.469 19.391 1 96.12 118 SER B CA 1
ATOM 6023 C C . SER B 1 118 ? -20.516 8.852 18.062 1 96.12 118 SER B C 1
ATOM 6025 O O . SER B 1 118 ? -21.703 8.602 17.828 1 96.12 118 SER B O 1
ATOM 6027 N N . LEU B 1 119 ? -19.562 8.734 17.188 1 96.69 119 LEU B N 1
ATOM 6028 C CA . LEU B 1 119 ? -19.75 8 15.945 1 96.69 119 LEU B CA 1
ATOM 6029 C C . LEU B 1 119 ? -19.297 6.555 16.078 1 96.69 119 LEU B C 1
ATOM 6031 O O . LEU B 1 119 ? -18.125 6.293 16.328 1 96.69 119 LEU B O 1
ATOM 6035 N N . ASP B 1 120 ? -20.234 5.609 15.883 1 97.38 120 ASP B N 1
ATOM 6036 C CA . ASP B 1 120 ? -19.922 4.215 16.188 1 97.38 120 ASP B CA 1
ATOM 6037 C C . ASP B 1 120 ? -20.203 3.322 14.977 1 97.38 120 ASP B C 1
ATOM 6039 O O . ASP B 1 120 ? -21.062 3.631 14.156 1 97.38 120 ASP B O 1
ATOM 6043 N N . ALA B 1 121 ? -19.469 2.32 14.836 1 97.5 121 ALA B N 1
ATOM 6044 C CA . ALA B 1 121 ? -19.641 1.241 13.867 1 97.5 121 ALA B CA 1
ATOM 6045 C C . ALA B 1 121 ? -19.312 -0.114 14.492 1 97.5 121 ALA B C 1
ATOM 6047 O O . ALA B 1 121 ? -19.062 -0.204 15.695 1 97.5 121 ALA B O 1
ATOM 6048 N N . ASP B 1 122 ? -19.5 -1.146 13.766 1 97.31 122 ASP B N 1
ATOM 6049 C CA . ASP B 1 122 ? -19.188 -2.479 14.281 1 97.31 122 ASP B CA 1
ATOM 6050 C C . ASP B 1 122 ? -17.672 -2.715 14.32 1 97.31 122 ASP B C 1
ATOM 6052 O O . ASP B 1 122 ? -17.172 -3.604 13.641 1 97.31 122 ASP B O 1
ATOM 6056 N N . VAL B 1 123 ? -17.016 -1.995 15.203 1 97 123 VAL B N 1
ATOM 6057 C CA . VAL B 1 123 ? -15.562 -2.02 15.312 1 97 123 VAL B CA 1
ATOM 6058 C C . VAL B 1 123 ? -15.117 -3.35 15.914 1 97 123 VAL B C 1
ATOM 6060 O O . VAL B 1 123 ? -14.016 -3.83 15.625 1 97 123 VAL B O 1
ATOM 6063 N N . THR B 1 124 ? -15.977 -4.027 16.688 1 95.06 124 THR B N 1
ATOM 6064 C CA . THR B 1 124 ? -15.656 -5.305 17.312 1 95.06 124 THR B CA 1
ATOM 6065 C C . THR B 1 124 ? -15.93 -6.461 16.359 1 95.06 124 THR B C 1
ATOM 6067 O O . THR B 1 124 ? -15.586 -7.609 16.641 1 95.06 124 THR B O 1
ATOM 6070 N N . ARG B 1 125 ? -16.578 -6.215 15.32 1 96.5 125 ARG B N 1
ATOM 6071 C CA . ARG B 1 125 ? -16.875 -7.191 14.281 1 96.5 125 ARG B CA 1
ATOM 6072 C C . ARG B 1 125 ? -17.797 -8.289 14.805 1 96.5 125 ARG B C 1
ATOM 6074 O O . ARG B 1 125 ? -17.594 -9.469 14.508 1 96.5 125 ARG B O 1
ATOM 6081 N N . SER B 1 126 ? -18.844 -7.934 15.578 1 93.94 126 SER B N 1
ATOM 6082 C CA . SER B 1 126 ? -19.812 -8.852 16.172 1 93.94 126 SER B CA 1
ATOM 6083 C C . SER B 1 126 ? -21.062 -8.977 15.297 1 93.94 126 SER B C 1
ATOM 6085 O O . SER B 1 126 ? -21.875 -9.883 15.492 1 93.94 126 SER B O 1
ATOM 6087 N N . GLY B 1 127 ? -21.203 -8.078 14.398 1 94.12 127 GLY B N 1
ATOM 6088 C CA . GLY B 1 127 ? -22.406 -8.047 13.57 1 94.12 127 GLY B CA 1
ATOM 6089 C C . GLY B 1 127 ? -23.375 -6.953 13.977 1 94.12 127 GLY B C 1
ATOM 6090 O O . GLY B 1 127 ? -24.391 -6.742 13.312 1 94.12 127 GLY B O 1
ATOM 6091 N N . ALA B 1 128 ? -22.984 -6.262 15.055 1 93.88 128 ALA B N 1
ATOM 6092 C CA . ALA B 1 128 ? -23.844 -5.18 15.539 1 93.88 128 ALA B CA 1
ATOM 6093 C C . ALA B 1 128 ? -23 -3.998 16.031 1 93.88 128 ALA B C 1
ATOM 6095 O O . ALA B 1 128 ? -21.875 -4.176 16.469 1 93.88 128 ALA B O 1
ATOM 6096 N N . VAL B 1 129 ? -23.625 -2.828 15.883 1 96.06 129 VAL B N 1
ATOM 6097 C CA . VAL B 1 129 ? -22.938 -1.626 16.359 1 96.06 129 VAL B CA 1
ATOM 6098 C C . VAL B 1 129 ? -23.094 -1.497 17.859 1 96.06 129 VAL B C 1
ATOM 6100 O O . VAL B 1 129 ? -24.203 -1.651 18.406 1 96.06 129 VAL B O 1
ATOM 6103 N N . SER B 1 130 ? -22.031 -1.333 18.531 1 91.31 130 SER B N 1
ATOM 6104 C CA . SER B 1 130 ? -22.062 -1.133 19.969 1 91.31 130 SER B CA 1
ATOM 6105 C C . SER B 1 130 ? -21.109 -0.009 20.391 1 91.31 130 SER B C 1
ATOM 6107 O O . SER B 1 130 ? -20.219 0.37 19.641 1 91.31 130 SER B O 1
ATOM 6109 N N . ARG B 1 131 ? -21.438 0.471 21.531 1 88.69 131 ARG B N 1
ATOM 6110 C CA . ARG B 1 131 ? -20.5 1.428 22.125 1 88.69 131 ARG B CA 1
ATOM 6111 C C . ARG B 1 131 ? -19.219 0.741 22.547 1 88.69 131 ARG B C 1
ATOM 6113 O O . ARG B 1 131 ? -19.234 -0.398 23.016 1 88.69 131 ARG B O 1
ATOM 6120 N N . THR B 1 132 ? -18.172 1.415 22.219 1 85.38 132 THR B N 1
ATOM 6121 C CA . THR B 1 132 ? -16.891 0.803 22.547 1 85.38 132 THR B CA 1
ATOM 6122 C C . THR B 1 132 ? -15.883 1.865 22.969 1 85.38 132 THR B C 1
ATOM 6124 O O . THR B 1 132 ? -16 3.029 22.578 1 85.38 132 THR B O 1
ATOM 6127 N N . LEU B 1 133 ? -14.961 1.491 23.828 1 81.06 133 LEU B N 1
ATOM 6128 C CA . LEU B 1 133 ? -13.844 2.346 24.219 1 81.06 133 LEU B CA 1
ATOM 6129 C C . LEU B 1 133 ? -12.648 2.129 23.312 1 81.06 133 LEU B C 1
ATOM 6131 O O . LEU B 1 133 ? -11.625 2.811 23.438 1 81.06 133 LEU B O 1
ATOM 6135 N N . LEU B 1 134 ? -12.844 1.198 22.375 1 81.5 134 LEU B N 1
ATOM 6136 C CA . LEU B 1 134 ? -11.758 0.908 21.438 1 81.5 134 LEU B CA 1
ATOM 6137 C C . LEU B 1 134 ? -11.531 2.084 20.5 1 81.5 134 LEU B C 1
ATOM 6139 O O . LEU B 1 134 ? -12.43 2.895 20.266 1 81.5 134 LEU B O 1
ATOM 6143 N N . ASP B 1 135 ? -10.305 2.109 20.062 1 87.5 135 ASP B N 1
ATOM 6144 C CA . ASP B 1 135 ? -9.961 3.111 19.047 1 87.5 135 ASP B CA 1
ATOM 6145 C C . ASP B 1 135 ? -10.711 2.852 17.75 1 87.5 135 ASP B C 1
ATOM 6147 O O . ASP B 1 135 ? -10.562 1.786 17.141 1 87.5 135 ASP B O 1
ATOM 6151 N N . LYS B 1 136 ? -11.5 3.695 17.344 1 93.88 136 LYS B N 1
ATOM 6152 C CA . LYS B 1 136 ? -12.297 3.539 16.125 1 93.88 136 LYS B CA 1
ATOM 6153 C C . LYS B 1 136 ? -11.633 4.215 14.93 1 93.88 136 LYS B C 1
ATOM 6155 O O . LYS B 1 136 ? -12.109 4.105 13.805 1 93.88 136 LYS B O 1
ATOM 6160 N N . ALA B 1 137 ? -10.547 4.934 15.148 1 90.81 137 ALA B N 1
ATOM 6161 C CA . ALA B 1 137 ? -9.906 5.711 14.086 1 90.81 137 ALA B CA 1
ATOM 6162 C C . ALA B 1 137 ? -8.781 4.922 13.438 1 90.81 137 ALA B C 1
ATOM 6164 O O . ALA B 1 137 ? -8.031 5.457 12.617 1 90.81 137 ALA B O 1
ATOM 6165 N N . SER B 1 138 ? -8.633 3.691 13.789 1 90.81 138 SER B N 1
ATOM 6166 C CA . SER B 1 138 ? -7.633 2.812 13.195 1 90.81 138 SER B CA 1
ATOM 6167 C C . SER B 1 138 ? -8.227 1.448 12.859 1 90.81 138 SER B C 1
ATOM 6169 O O . SER B 1 138 ? -9.258 1.06 13.414 1 90.81 138 SER B O 1
ATOM 6171 N N . TRP B 1 139 ? -7.672 0.829 11.945 1 95.56 139 TRP B N 1
ATOM 6172 C CA . TRP B 1 139 ? -8.062 -0.522 11.555 1 95.56 139 TRP B CA 1
ATOM 6173 C C . TRP B 1 139 ? -6.895 -1.492 11.711 1 95.56 139 TRP B C 1
ATOM 6175 O O . TRP B 1 139 ? -5.809 -1.26 11.172 1 95.56 139 TRP B O 1
ATOM 6185 N N . ILE B 1 140 ? -7.066 -2.613 12.477 1 95.38 140 ILE B N 1
ATOM 6186 C CA . ILE B 1 140 ? -5.977 -3.516 12.828 1 95.38 140 ILE B CA 1
ATOM 6187 C C . ILE B 1 140 ? -6.316 -4.938 12.383 1 95.38 140 ILE B C 1
ATOM 6189 O O . ILE B 1 140 ? -7.402 -5.441 12.68 1 95.38 140 ILE B O 1
ATOM 6193 N N . TRP B 1 141 ? -5.41 -5.613 11.633 1 96.38 141 TRP B N 1
ATOM 6194 C CA . TRP B 1 141 ? -5.523 -7 11.188 1 96.38 141 TRP B CA 1
ATOM 6195 C C . TRP B 1 141 ? -5.371 -7.961 12.359 1 96.38 141 TRP B C 1
ATOM 6197 O O . TRP B 1 141 ? -4.836 -7.594 13.406 1 96.38 141 TRP B O 1
ATOM 6207 N N . GLY B 1 142 ? -5.91 -9.258 12.195 1 95.5 142 GLY B N 1
ATOM 6208 C CA . GLY B 1 142 ? -5.543 -10.336 13.094 1 95.5 142 GLY B CA 1
ATOM 6209 C C . GLY B 1 142 ? -6.629 -10.672 14.102 1 95.5 142 GLY B C 1
ATOM 6210 O O . GLY B 1 142 ? -7.617 -9.945 14.219 1 95.5 142 GLY B O 1
ATOM 6211 N N . PRO B 1 143 ? -6.426 -11.688 14.82 1 93.62 143 PRO B N 1
ATOM 6212 C CA . PRO B 1 143 ? -7.426 -12.156 15.773 1 93.62 143 PRO B CA 1
ATOM 6213 C C . PRO B 1 143 ? -7.73 -11.133 16.859 1 93.62 143 PRO B C 1
ATOM 6215 O O . PRO B 1 143 ? -8.844 -11.102 17.391 1 93.62 143 PRO B O 1
ATOM 6218 N N . GLU B 1 144 ? -6.77 -10.336 17.172 1 93 144 GLU B N 1
ATOM 6219 C CA . GLU B 1 144 ? -6.98 -9.289 18.172 1 93 144 GLU B CA 1
ATOM 6220 C C . GLU B 1 144 ? -7.227 -7.938 17.5 1 93 144 GLU B C 1
ATOM 6222 O O . GLU B 1 144 ? -7.105 -6.891 18.141 1 93 144 GLU B O 1
ATOM 6227 N N . GLY B 1 145 ? -7.434 -8.055 16.234 1 94.31 145 GLY B N 1
ATOM 6228 C CA . GLY B 1 145 ? -7.629 -6.824 15.484 1 94.31 145 GLY B CA 1
ATOM 6229 C C . GLY B 1 145 ? -8.984 -6.184 15.734 1 94.31 145 GLY B C 1
ATOM 6230 O O . GLY B 1 145 ? -9.789 -6.707 16.5 1 94.31 145 GLY B O 1
ATOM 6231 N N . ARG B 1 146 ? -9.203 -5.027 15.234 1 95.62 146 ARG B N 1
ATOM 6232 C CA . ARG B 1 146 ? -10.438 -4.254 15.352 1 95.62 146 ARG B CA 1
ATOM 6233 C C . ARG B 1 146 ? -10.641 -3.359 14.133 1 95.62 146 ARG B C 1
ATOM 6235 O O . ARG B 1 146 ? -9.711 -3.139 13.359 1 95.62 146 ARG B O 1
ATOM 6242 N N . GLY B 1 147 ? -11.844 -2.846 14.023 1 96.75 147 GLY B N 1
ATOM 6243 C CA . GLY B 1 147 ? -12.211 -1.98 12.914 1 96.75 147 GLY B CA 1
ATOM 6244 C C . GLY B 1 147 ? -13.398 -2.502 12.117 1 96.75 147 GLY B C 1
ATOM 6245 O O . GLY B 1 147 ? -13.531 -3.711 11.914 1 96.75 147 GLY B O 1
ATOM 6246 N N . ALA B 1 148 ? -14.195 -1.616 11.656 1 97.5 148 ALA B N 1
ATOM 6247 C CA . ALA B 1 148 ? -15.43 -1.986 10.961 1 97.5 148 ALA B CA 1
ATOM 6248 C C . ALA B 1 148 ? -15.141 -2.449 9.539 1 97.5 148 ALA B C 1
ATOM 6250 O O . ALA B 1 148 ? -14.109 -2.092 8.961 1 97.5 148 ALA B O 1
ATOM 6251 N N . VAL B 1 149 ? -16.016 -3.279 9 1 98.25 149 VAL B N 1
ATOM 6252 C CA . VAL B 1 149 ? -15.852 -3.84 7.664 1 98.25 149 VAL B CA 1
ATOM 6253 C C . VAL B 1 149 ? -16.969 -3.344 6.758 1 98.25 149 VAL B C 1
ATOM 6255 O O . VAL B 1 149 ? -18.125 -3.232 7.188 1 98.25 149 VAL B O 1
ATOM 6258 N N . LEU B 1 150 ? -16.641 -3.033 5.586 1 98.06 150 LEU B N 1
ATOM 6259 C CA . LEU B 1 150 ? -17.578 -2.547 4.574 1 98.06 150 LEU B CA 1
ATOM 6260 C C . LEU B 1 150 ? -17.609 -3.484 3.371 1 98.06 150 LEU B C 1
ATOM 6262 O O . LEU B 1 150 ? -16.562 -3.951 2.91 1 98.06 150 LEU B O 1
ATOM 6266 N N . LEU B 1 151 ? -18.781 -3.811 2.881 1 98.5 151 LEU B N 1
ATOM 6267 C CA . LEU B 1 151 ? -18.922 -4.586 1.651 1 98.5 151 LEU B CA 1
ATOM 6268 C C . LEU B 1 151 ? -19.125 -3.666 0.449 1 98.5 151 LEU B C 1
ATOM 6270 O O . LEU B 1 151 ? -19.781 -2.637 0.549 1 98.5 151 LEU B O 1
ATOM 6274 N N . VAL B 1 152 ? -18.5 -4.008 -0.663 1 98.62 152 VAL B N 1
ATOM 6275 C CA . VAL B 1 152 ? -18.953 -3.398 -1.913 1 98.62 152 VAL B CA 1
ATOM 6276 C C . VAL B 1 152 ? -20.359 -3.889 -2.26 1 98.62 152 VAL B C 1
ATOM 6278 O O . VAL B 1 152 ? -20.625 -5.094 -2.229 1 98.62 152 VAL B O 1
ATOM 6281 N N . ASN B 1 153 ? -21.219 -2.965 -2.453 1 98.12 153 ASN B N 1
ATOM 6282 C CA . ASN B 1 153 ? -22.594 -3.314 -2.801 1 98.12 153 ASN B CA 1
ATOM 6283 C C . ASN B 1 153 ? -22.719 -3.703 -4.27 1 98.12 153 ASN B C 1
ATOM 6285 O O . ASN B 1 153 ? -23.406 -3.027 -5.039 1 98.12 153 ASN B O 1
ATOM 6289 N N . CYS B 1 154 ? -22.156 -4.816 -4.582 1 98.06 154 CYS B N 1
ATOM 6290 C CA . CYS B 1 154 ? -21.938 -5.156 -5.984 1 98.06 154 CYS B CA 1
ATOM 6291 C C . CYS B 1 154 ? -22.969 -6.168 -6.461 1 98.06 154 CYS B C 1
ATOM 6293 O O . CYS B 1 154 ? -22.797 -6.809 -7.496 1 98.06 154 CYS B O 1
ATOM 6295 N N . ASP B 1 155 ? -23.953 -6.477 -5.684 1 97.75 155 ASP B N 1
ATOM 6296 C CA . ASP B 1 155 ? -25.062 -7.312 -6.141 1 97.75 155 ASP B CA 1
ATOM 6297 C C . ASP B 1 155 ? -26.188 -6.465 -6.723 1 97.75 155 ASP B C 1
ATOM 6299 O O . ASP B 1 155 ? -25.984 -5.293 -7.043 1 97.75 155 ASP B O 1
ATOM 6303 N N . ARG B 1 156 ? -27.25 -7.117 -7.094 1 96.56 156 ARG B N 1
ATOM 6304 C CA . ARG B 1 156 ? -28.422 -6.465 -7.668 1 96.56 156 ARG B CA 1
ATOM 6305 C C . ARG B 1 156 ? -29.703 -6.965 -7.016 1 96.56 156 ARG B C 1
ATOM 6307 O O . ARG B 1 156 ? -30.266 -7.98 -7.434 1 96.56 156 ARG B O 1
ATOM 6314 N N . ASP B 1 157 ? -30.172 -6.234 -6.105 1 94 157 ASP B N 1
ATOM 6315 C CA . ASP B 1 157 ? -31.328 -6.68 -5.32 1 94 157 ASP B CA 1
ATOM 6316 C C . ASP B 1 157 ? -32.625 -6.398 -6.055 1 94 157 ASP B C 1
ATOM 6318 O O . ASP B 1 157 ? -33.625 -7.066 -5.82 1 94 157 ASP B O 1
ATOM 6322 N N . ASP B 1 158 ? -32.625 -5.379 -6.883 1 89.12 158 ASP B N 1
ATOM 6323 C CA . ASP B 1 158 ? -33.812 -5.043 -7.676 1 89.12 158 ASP B CA 1
ATOM 6324 C C . ASP B 1 158 ? -33.719 -5.648 -9.078 1 89.12 158 ASP B C 1
ATOM 6326 O O . ASP B 1 158 ? -32.875 -5.227 -9.883 1 89.12 158 ASP B O 1
ATOM 6330 N N . ALA B 1 159 ? -34.562 -6.504 -9.398 1 82 159 ALA B N 1
ATOM 6331 C CA . ALA B 1 159 ? -34.531 -7.223 -10.672 1 82 159 ALA B CA 1
ATOM 6332 C C . ALA B 1 159 ? -34.719 -6.27 -11.852 1 82 159 ALA B C 1
ATOM 6334 O O . ALA B 1 159 ? -34.25 -6.551 -12.961 1 82 159 ALA B O 1
ATOM 6335 N N . GLY B 1 160 ? -35.406 -5.18 -11.617 1 82.06 160 GLY B N 1
ATOM 6336 C CA . GLY B 1 160 ? -35.656 -4.242 -12.703 1 82.06 160 GLY B CA 1
ATOM 6337 C C . GLY B 1 160 ? -34.531 -3.244 -12.906 1 82.06 160 GLY B C 1
ATOM 6338 O O . GLY B 1 160 ? -34.562 -2.451 -13.844 1 82.06 160 GLY B O 1
ATOM 6339 N N . ALA B 1 161 ? -33.469 -3.424 -12.047 1 85.12 161 ALA B N 1
ATOM 6340 C CA . ALA B 1 161 ? -32.375 -2.469 -12.148 1 85.12 161 ALA B CA 1
ATOM 6341 C C . ALA B 1 161 ? -31.422 -2.838 -13.289 1 85.12 161 ALA B C 1
ATOM 6343 O O . ALA B 1 161 ? -31.281 -4.016 -13.633 1 85.12 161 ALA B O 1
ATOM 6344 N N . GLU B 1 162 ? -30.828 -1.907 -13.961 1 84.19 162 GLU B N 1
ATOM 6345 C CA . GLU B 1 162 ? -29.922 -2.121 -15.094 1 84.19 162 GLU B CA 1
ATOM 6346 C C . GLU B 1 162 ? -28.531 -2.52 -14.617 1 84.19 162 GLU B C 1
ATOM 6348 O O . GLU B 1 162 ? -27.797 -3.219 -15.328 1 84.19 162 GLU B O 1
ATOM 6353 N N . GLY B 1 163 ? -28.172 -2.082 -13.461 1 91.19 163 GLY B N 1
ATOM 6354 C CA . GLY B 1 163 ? -26.812 -2.316 -13 1 91.19 163 GLY B CA 1
ATOM 6355 C C . GLY B 1 163 ? -26.734 -2.748 -11.547 1 91.19 163 GLY B C 1
ATOM 6356 O O . GLY B 1 163 ? -27.734 -3.18 -10.969 1 91.19 163 GLY B O 1
ATOM 6357 N N . LEU B 1 164 ? -25.5 -2.809 -11.039 1 95.75 164 LEU B N 1
ATOM 6358 C CA . LEU B 1 164 ? -25.25 -3.193 -9.656 1 95.75 164 LEU B CA 1
ATOM 6359 C C . LEU B 1 164 ? -25.859 -2.182 -8.688 1 95.75 164 LEU B C 1
ATOM 6361 O O . LEU B 1 164 ? -26.078 -1.022 -9.055 1 95.75 164 LEU B O 1
ATOM 6365 N N . ASP B 1 165 ? -26.156 -2.604 -7.504 1 96.19 165 ASP B N 1
ATOM 6366 C CA . ASP B 1 165 ? -26.688 -1.699 -6.488 1 96.19 165 ASP B CA 1
ATOM 6367 C C . ASP B 1 165 ? -25.719 -0.537 -6.23 1 96.19 165 ASP B C 1
ATOM 6369 O O . ASP B 1 165 ? -26.156 0.583 -5.953 1 96.19 165 ASP B O 1
ATOM 6373 N N . SER B 1 166 ? -24.438 -0.738 -6.352 1 95.75 166 SER B N 1
ATOM 6374 C CA . SER B 1 166 ? -23.438 0.297 -6.117 1 95.75 166 SER B CA 1
ATOM 6375 C C . SER B 1 166 ? -23.438 1.335 -7.23 1 95.75 166 SER B C 1
ATOM 6377 O O . SER B 1 166 ? -22.812 2.395 -7.105 1 95.75 166 SER B O 1
ATOM 6379 N N . GLU B 1 167 ? -24.125 1.081 -8.328 1 94.25 167 GLU B N 1
ATOM 6380 C CA . GLU B 1 167 ? -24.078 1.966 -9.484 1 94.25 167 GLU B CA 1
ATOM 6381 C C . GLU B 1 167 ? -25.25 2.938 -9.484 1 94.25 167 GLU B C 1
ATOM 6383 O O . GLU B 1 167 ? -25.328 3.832 -10.328 1 94.25 167 GLU B O 1
ATOM 6388 N N . ASP B 1 168 ? -26.125 2.713 -8.586 1 89.75 168 ASP B N 1
ATOM 6389 C CA . ASP B 1 168 ? -27.203 3.701 -8.453 1 89.75 168 ASP B CA 1
ATOM 6390 C C . ASP B 1 168 ? -27.219 4.301 -7.047 1 89.75 168 ASP B C 1
ATOM 6392 O O . ASP B 1 168 ? -26.5 3.83 -6.156 1 89.75 168 ASP B O 1
ATOM 6396 N N . SER B 1 169 ? -27.953 5.363 -6.867 1 91 169 SER B N 1
ATOM 6397 C CA . SER B 1 169 ? -27.953 6.082 -5.598 1 91 169 SER B CA 1
ATOM 6398 C C . SER B 1 169 ? -29.297 5.949 -4.887 1 91 169 SER B C 1
ATOM 6400 O O . SER B 1 169 ? -29.766 6.902 -4.266 1 91 169 SER B O 1
ATOM 6402 N N . ALA B 1 170 ? -29.938 4.773 -5.105 1 91.25 170 ALA B N 1
ATOM 6403 C CA . ALA B 1 170 ? -31.25 4.578 -4.492 1 91.25 170 ALA B CA 1
ATOM 6404 C C . ALA B 1 170 ? -31.297 3.268 -3.713 1 91.25 170 ALA B C 1
ATOM 6406 O O . ALA B 1 170 ? -30.609 2.305 -4.059 1 91.25 170 ALA B O 1
ATOM 6407 N N . VAL B 1 171 ? -32.031 3.299 -2.623 1 92.56 171 VAL B N 1
ATOM 6408 C CA . VAL B 1 171 ? -32.344 2.084 -1.88 1 92.56 171 VAL B CA 1
ATOM 6409 C C . VAL B 1 171 ? -33.75 1.582 -2.279 1 92.56 171 VAL B C 1
ATOM 6411 O O . VAL B 1 171 ? -34.75 2.195 -1.936 1 92.56 171 VAL B O 1
ATOM 6414 N N . ARG B 1 172 ? -33.812 0.456 -2.938 1 87.56 172 ARG B N 1
ATOM 6415 C CA . ARG B 1 172 ? -35.094 0.033 -3.516 1 87.56 172 ARG B CA 1
ATOM 6416 C C . ARG B 1 172 ? -35.625 -1.198 -2.799 1 87.56 172 ARG B C 1
ATOM 6418 O O . ARG B 1 172 ? -36.75 -1.632 -3.066 1 87.56 172 ARG B O 1
ATOM 6425 N N . SER B 1 173 ? -34.875 -1.776 -1.943 1 91.31 173 SER B N 1
ATOM 6426 C CA . SER B 1 173 ? -35.312 -2.941 -1.187 1 91.31 173 SER B CA 1
ATOM 6427 C C . SER B 1 173 ? -34.625 -3.012 0.174 1 91.31 173 SER B C 1
ATOM 6429 O O . SER B 1 173 ? -33.562 -2.432 0.367 1 91.31 173 SER B O 1
ATOM 6431 N N . TYR B 1 174 ? -35.281 -3.711 1.096 1 92.12 174 TYR B N 1
ATOM 6432 C CA . TYR B 1 174 ? -34.688 -3.906 2.412 1 92.12 174 TYR B CA 1
ATOM 6433 C C . TYR B 1 174 ? -33.5 -4.828 2.328 1 92.12 174 TYR B C 1
ATOM 6435 O O . TYR B 1 174 ? -32.562 -4.715 3.131 1 92.12 174 TYR B O 1
ATOM 6443 N N . SER B 1 175 ? -33.5 -5.676 1.329 1 93.31 175 SER B N 1
ATOM 6444 C CA . SER B 1 175 ? -32.344 -6.531 1.106 1 93.31 175 SER B CA 1
ATOM 6445 C C . SER B 1 175 ? -31.109 -5.707 0.757 1 93.31 175 SER B C 1
ATOM 6447 O O . SER B 1 175 ? -29.984 -6.062 1.142 1 93.31 175 SER B O 1
ATOM 6449 N N . ASP B 1 176 ? -31.359 -4.645 0.048 1 94.69 176 ASP B N 1
ATOM 6450 C CA . ASP B 1 176 ? -30.281 -3.73 -0.306 1 94.69 176 ASP B CA 1
ATOM 6451 C C . ASP B 1 176 ? -29.672 -3.094 0.94 1 94.69 176 ASP B C 1
ATOM 6453 O O . ASP B 1 176 ? -28.438 -3.059 1.088 1 94.69 176 ASP B O 1
ATOM 6457 N N . LEU B 1 177 ? -30.484 -2.701 1.878 1 93.94 177 LEU B N 1
ATOM 6458 C CA . LEU B 1 177 ? -30.031 -2.092 3.123 1 93.94 177 LEU B CA 1
ATOM 6459 C C . LEU B 1 177 ? -29.234 -3.092 3.957 1 93.94 177 LEU B C 1
ATOM 6461 O O . LEU B 1 177 ? -28.281 -2.717 4.629 1 93.94 177 LEU B O 1
ATOM 6465 N N . GLN B 1 178 ? -29.656 -4.312 3.859 1 94.5 178 GLN B N 1
ATOM 6466 C CA . GLN B 1 178 ? -29.016 -5.352 4.66 1 94.5 178 GLN B CA 1
ATOM 6467 C C . GLN B 1 178 ? -27.594 -5.625 4.172 1 94.5 178 GLN B C 1
ATOM 6469 O O . GLN B 1 178 ? -26.797 -6.234 4.887 1 94.5 178 GLN B O 1
ATOM 6474 N N . ASP B 1 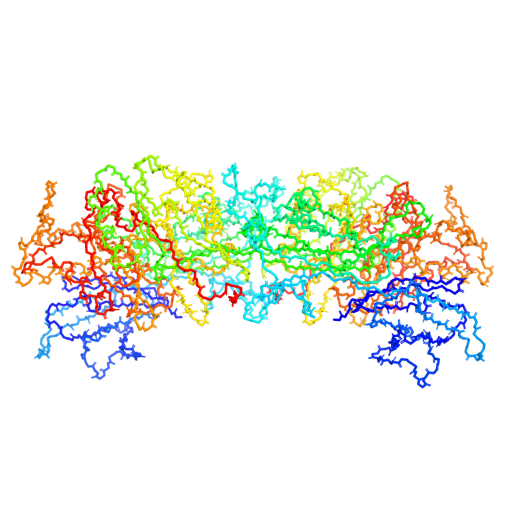179 ? -27.266 -5.195 2.947 1 96.81 179 ASP B N 1
ATOM 6475 C CA . ASP B 1 179 ? -25.922 -5.363 2.4 1 96.81 179 ASP B CA 1
ATOM 6476 C C . ASP B 1 179 ? -24.984 -4.285 2.924 1 96.81 179 ASP B C 1
ATOM 6478 O O . ASP B 1 179 ? -23.766 -4.391 2.76 1 96.81 179 ASP B O 1
ATOM 6482 N N . MET B 1 180 ? -25.547 -3.279 3.551 1 97.44 180 MET B N 1
ATOM 6483 C CA . MET B 1 180 ? -24.766 -2.113 3.955 1 97.44 180 MET B CA 1
ATOM 6484 C C . MET B 1 180 ? -24.375 -2.207 5.422 1 97.44 180 MET B C 1
ATOM 6486 O O . MET B 1 180 ? -25.016 -2.918 6.199 1 97.44 180 MET B O 1
ATOM 6490 N N . ALA B 1 181 ? -23.281 -1.581 5.789 1 98 181 ALA B N 1
ATOM 6491 C CA . ALA B 1 181 ? -22.875 -1.483 7.188 1 98 181 ALA B CA 1
ATOM 6492 C C . ALA B 1 181 ? -23.594 -0.339 7.895 1 98 181 ALA B C 1
ATOM 6494 O O . ALA B 1 181 ? -23.859 0.705 7.293 1 98 181 ALA B O 1
ATOM 6495 N N . GLN B 1 182 ? -23.812 -0.557 9.125 1 97.19 182 GLN B N 1
ATOM 6496 C CA . GLN B 1 182 ? -24.469 0.495 9.898 1 97.19 182 GLN B CA 1
ATOM 6497 C C . GLN B 1 182 ? -23.438 1.433 10.523 1 97.19 182 GLN B C 1
ATOM 6499 O O . GLN B 1 182 ? -22.359 0.993 10.945 1 97.19 182 GLN B O 1
ATOM 6504 N N . LEU B 1 183 ? -23.688 2.676 10.516 1 97.44 183 LEU B N 1
ATOM 6505 C CA . LEU B 1 183 ? -23.016 3.768 11.211 1 97.44 183 LEU B CA 1
ATOM 6506 C C . LEU B 1 183 ? -23.984 4.512 12.125 1 97.44 183 LEU B C 1
ATOM 6508 O O . LEU B 1 183 ? -25.047 4.949 11.68 1 97.44 183 LEU B O 1
ATOM 6512 N N . VAL B 1 184 ? -23.672 4.586 13.375 1 96.88 184 VAL B N 1
ATOM 6513 C CA . VAL B 1 184 ? -24.609 5.152 14.336 1 96.88 184 VAL B CA 1
ATOM 6514 C C . VAL B 1 184 ? -24 6.395 14.984 1 96.88 184 VAL B C 1
ATOM 6516 O O . VAL B 1 184 ? -22.906 6.34 15.523 1 96.88 184 VAL B O 1
ATOM 6519 N N . LEU B 1 185 ? -24.641 7.465 14.859 1 96.62 185 LEU B N 1
ATOM 6520 C CA . LEU B 1 185 ? -24.281 8.68 15.586 1 96.62 185 LEU B CA 1
ATOM 6521 C C . LEU B 1 185 ? -25.125 8.828 16.844 1 96.62 185 LEU B C 1
ATOM 6523 O O . LEU B 1 185 ? -26.359 8.945 16.766 1 96.62 185 LEU B O 1
ATOM 6527 N N . ARG B 1 186 ? -24.5 8.781 17.953 1 95.62 186 ARG B N 1
ATOM 6528 C CA . ARG B 1 186 ? -25.172 8.945 19.234 1 95.62 186 ARG B CA 1
ATOM 6529 C C . ARG B 1 186 ? -24.984 10.352 19.781 1 95.62 186 ARG B C 1
ATOM 6531 O O . ARG B 1 186 ? -23.859 10.844 19.875 1 95.62 186 ARG B O 1
ATOM 6538 N N . THR B 1 187 ? -26.062 10.961 20.078 1 95.5 187 THR B N 1
ATOM 6539 C CA . THR B 1 187 ? -26.031 12.32 20.609 1 95.5 187 THR B CA 1
ATOM 6540 C C . THR B 1 187 ? -26.922 12.445 21.828 1 95.5 187 THR B C 1
ATOM 6542 O O . THR B 1 187 ? -28.047 11.922 21.844 1 95.5 187 THR B O 1
ATOM 6545 N N . ARG B 1 188 ? -26.422 12.953 22.906 1 94.25 188 ARG B N 1
ATOM 6546 C CA . ARG B 1 188 ? -27.188 13.289 24.094 1 94.25 188 ARG B CA 1
ATOM 6547 C C . ARG B 1 188 ? -26.812 14.672 24.625 1 94.25 188 ARG B C 1
ATOM 6549 O O . ARG B 1 188 ? -25.656 15.07 24.562 1 94.25 188 ARG B O 1
ATOM 6556 N N . GLY B 1 189 ? -27.766 15.43 25.156 1 94.06 189 GLY B N 1
ATOM 6557 C CA . GLY B 1 189 ? -27.578 16.781 25.688 1 94.06 189 GLY B CA 1
ATOM 6558 C C . GLY B 1 189 ? -28.75 17.688 25.375 1 94.06 189 GLY B C 1
ATOM 6559 O O . GLY B 1 189 ? -29.75 17.266 24.797 1 94.06 189 GLY B O 1
ATOM 6560 N N . PRO B 1 190 ? -28.656 18.906 25.797 1 93.62 190 PRO B N 1
ATOM 6561 C CA . PRO B 1 190 ? -29.766 19.828 25.562 1 93.62 190 PRO B CA 1
ATOM 6562 C C . PRO B 1 190 ? -30.016 20.109 24.078 1 93.62 190 PRO B C 1
ATOM 6564 O O . PRO B 1 190 ? -29.062 20.328 23.328 1 93.62 190 PRO B O 1
ATOM 6567 N N . ARG B 1 191 ? -31.219 20.156 23.719 1 91.12 191 ARG B N 1
ATOM 6568 C CA . ARG B 1 191 ? -31.594 20.422 22.328 1 91.12 191 ARG B CA 1
ATOM 6569 C C . ARG B 1 191 ? -31.062 21.781 21.875 1 91.12 191 ARG B C 1
ATOM 6571 O O . ARG B 1 191 ? -30.641 21.922 20.719 1 91.12 191 ARG B O 1
ATOM 6578 N N . ALA B 1 192 ? -31.125 22.688 22.75 1 91 192 ALA B N 1
ATOM 6579 C CA . ALA B 1 192 ? -30.688 24.031 22.422 1 91 192 ALA B CA 1
ATOM 6580 C C . ALA B 1 192 ? -29.219 24.062 22.016 1 91 192 ALA B C 1
ATOM 6582 O O . ALA B 1 192 ? -28.812 24.844 21.156 1 91 192 ALA B O 1
ATOM 6583 N N . THR B 1 193 ? -28.438 23.203 22.656 1 92.69 193 THR B N 1
ATOM 6584 C CA . THR B 1 193 ? -27.016 23.141 22.344 1 92.69 193 THR B CA 1
ATOM 6585 C C . THR B 1 193 ? -26.797 22.625 20.922 1 92.69 193 THR B C 1
ATOM 6587 O O . THR B 1 193 ? -25.984 23.188 20.172 1 92.69 193 THR B O 1
ATOM 6590 N N . PHE B 1 194 ? -27.547 21.656 20.484 1 91.44 194 PHE B N 1
ATOM 6591 C CA . PHE B 1 194 ? -27.391 21.109 19.141 1 91.44 194 PHE B CA 1
ATOM 6592 C C . PHE B 1 194 ? -28.047 22.016 18.109 1 91.44 194 PHE B C 1
ATOM 6594 O O . PHE B 1 194 ? -27.781 21.891 16.906 1 91.44 194 PHE B O 1
ATOM 6601 N N . ALA B 1 195 ? -28.922 22.891 18.531 1 88.94 195 ALA B N 1
ATOM 6602 C CA . ALA B 1 195 ? -29.453 23.922 17.625 1 88.94 195 ALA B CA 1
ATOM 6603 C C . ALA B 1 195 ? -28.422 25.016 17.359 1 88.94 195 ALA B C 1
ATOM 6605 O O . ALA B 1 19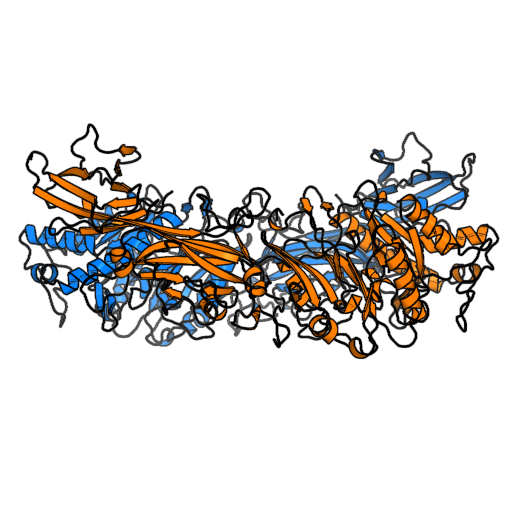5 ? -28.391 25.594 16.281 1 88.94 195 ALA B O 1
ATOM 6606 N N . GLY B 1 196 ? -27.594 25.25 18.359 1 88.38 196 GLY B N 1
ATOM 6607 C CA . GLY B 1 196 ? -26.609 26.312 18.25 1 88.38 196 GLY B CA 1
ATOM 6608 C C . GLY B 1 196 ? -25.266 25.844 17.75 1 88.38 196 GLY B C 1
ATOM 6609 O O . GLY B 1 196 ? -24.406 26.641 17.391 1 88.38 196 GLY B O 1
ATOM 6610 N N . HIS B 1 197 ? -25.031 24.531 17.797 1 92 197 HIS B N 1
ATOM 6611 C CA . HIS B 1 197 ? -23.828 23.906 17.297 1 92 197 HIS B CA 1
ATOM 6612 C C . HIS B 1 197 ? -24.141 22.938 16.156 1 92 197 HIS B C 1
ATOM 6614 O O . HIS B 1 197 ? -24.984 22.031 16.328 1 92 197 HIS B O 1
ATOM 6620 N N . ARG B 1 198 ? -23.516 23.156 15.07 1 91.31 198 ARG B N 1
ATOM 6621 C CA . ARG B 1 198 ? -23.797 22.297 13.93 1 91.31 198 ARG B CA 1
ATOM 6622 C C . ARG B 1 198 ? -23.031 20.969 14.039 1 91.31 198 ARG B C 1
ATOM 6624 O O . ARG B 1 198 ? -21.844 20.969 14.391 1 91.31 198 ARG B O 1
ATOM 6631 N N . LEU B 1 199 ? -23.719 19.906 13.836 1 93.5 199 LEU B N 1
ATOM 6632 C CA . LEU B 1 199 ? -23.125 18.562 13.773 1 93.5 199 LEU B CA 1
ATOM 6633 C C . LEU B 1 199 ? -22.969 18.109 12.328 1 93.5 199 LEU B C 1
ATOM 6635 O O . LEU B 1 199 ? -23.969 17.844 11.648 1 93.5 199 LEU B O 1
ATOM 6639 N N . LEU B 1 200 ? -21.703 17.969 11.93 1 93.38 200 LEU B N 1
ATOM 6640 C CA . LEU B 1 200 ? -21.406 17.719 10.523 1 93.38 200 LEU B CA 1
ATOM 6641 C C . LEU B 1 200 ? -20.828 16.312 10.328 1 93.38 200 LEU B C 1
ATOM 6643 O O . LEU B 1 200 ? -19.734 16.016 10.836 1 93.38 200 LEU B O 1
ATOM 6647 N N . LEU B 1 201 ? -21.547 15.422 9.633 1 95.31 201 LEU B N 1
ATOM 6648 C CA . LEU B 1 201 ? -21 14.148 9.164 1 95.31 201 LEU B CA 1
ATOM 6649 C C . LEU B 1 201 ? -20.281 14.336 7.832 1 95.31 201 LEU B C 1
ATOM 6651 O O . LEU B 1 201 ? -20.812 14.945 6.906 1 95.31 201 LEU B O 1
ATOM 6655 N N . HIS B 1 202 ? -18.969 13.883 7.754 1 93.06 202 HIS B N 1
ATOM 6656 C CA . HIS B 1 202 ? -18.234 14.148 6.52 1 93.06 202 HIS B CA 1
ATOM 6657 C C . HIS B 1 202 ? -17.203 13.07 6.25 1 93.06 202 HIS B C 1
ATOM 6659 O O . HIS B 1 202 ? -16.906 12.242 7.121 1 93.06 202 HIS B O 1
ATOM 6665 N N . LEU B 1 203 ? -16.812 12.945 5.055 1 91.25 203 LEU B N 1
ATOM 6666 C CA . LEU B 1 203 ? -15.742 12.023 4.672 1 91.25 203 LEU B CA 1
ATOM 6667 C C . LEU B 1 203 ? -14.664 12.734 3.865 1 91.25 203 LEU B C 1
ATOM 6669 O O . LEU B 1 203 ? -14.859 13.875 3.434 1 91.25 203 LEU B O 1
ATOM 6673 N N . ASP B 1 204 ? -13.531 12.07 3.736 1 81.44 204 ASP B N 1
ATOM 6674 C CA . ASP B 1 204 ? -12.406 12.625 2.99 1 81.44 204 ASP B CA 1
ATOM 6675 C C . ASP B 1 204 ? -12.703 12.656 1.492 1 81.44 204 ASP B C 1
ATOM 6677 O O . ASP B 1 204 ? -13.312 11.734 0.955 1 81.44 204 ASP B O 1
ATOM 6681 N N . PHE B 1 205 ? -12.234 13.695 0.84 1 80.88 205 PHE B N 1
ATOM 6682 C CA . PHE B 1 205 ? -12.43 13.875 -0.594 1 80.88 205 PHE B CA 1
ATOM 6683 C C . PHE B 1 205 ? -11.945 12.656 -1.363 1 80.88 205 PHE B C 1
ATOM 6685 O O . PHE B 1 205 ? -12.57 12.242 -2.346 1 80.88 205 PHE B O 1
ATOM 6692 N N . GLY B 1 206 ? -10.844 12.117 -0.957 1 81.94 206 GLY B N 1
ATOM 6693 C CA . GLY B 1 206 ? -10.266 10.977 -1.653 1 81.94 206 GLY B CA 1
ATOM 6694 C C . GLY B 1 206 ? -11.117 9.719 -1.546 1 81.94 206 GLY B C 1
ATOM 6695 O O . GLY B 1 206 ? -10.922 8.766 -2.303 1 81.94 206 GLY B O 1
ATOM 6696 N N . HIS B 1 207 ? -12.109 9.742 -0.641 1 89.06 207 HIS B N 1
ATOM 6697 C CA . HIS B 1 207 ? -12.953 8.57 -0.421 1 89.06 207 HIS B CA 1
ATOM 6698 C C . HIS B 1 207 ? -14.352 8.781 -0.99 1 89.06 207 HIS B C 1
ATOM 6700 O O . HIS B 1 207 ? -15.18 7.875 -0.949 1 89.06 207 HIS B O 1
ATOM 6706 N N . ALA B 1 208 ? -14.586 9.906 -1.583 1 89.19 208 ALA B N 1
ATOM 6707 C CA . ALA B 1 208 ? -15.938 10.289 -2 1 89.19 208 ALA B CA 1
ATOM 6708 C C . ALA B 1 208 ? -16.484 9.328 -3.053 1 89.19 208 ALA B C 1
ATOM 6710 O O . ALA B 1 208 ? -17.688 9.086 -3.119 1 89.19 208 ALA B O 1
ATOM 6711 N N . ASP B 1 209 ? -15.641 8.781 -3.832 1 94 209 ASP B N 1
ATOM 6712 C CA . ASP B 1 209 ? -16.094 7.875 -4.879 1 94 209 ASP B CA 1
ATOM 6713 C C . ASP B 1 209 ? -15.953 6.418 -4.445 1 94 209 ASP B C 1
ATOM 6715 O O . ASP B 1 209 ? -16.109 5.504 -5.254 1 94 209 ASP B O 1
ATOM 6719 N N . LYS B 1 210 ? -15.648 6.176 -3.209 1 97.12 210 LYS B N 1
ATOM 6720 C CA . LYS B 1 210 ? -15.398 4.816 -2.736 1 97.12 210 LYS B CA 1
ATOM 6721 C C . LYS B 1 210 ? -16.547 4.32 -1.857 1 97.12 210 LYS B C 1
ATOM 6723 O O . LYS B 1 210 ? -16.688 3.117 -1.63 1 97.12 210 LYS B O 1
ATOM 6728 N N . ILE B 1 211 ? -17.344 5.27 -1.317 1 97.38 211 ILE B N 1
ATOM 6729 C CA . ILE B 1 211 ? -18.438 4.867 -0.447 1 97.38 211 ILE B CA 1
ATOM 6730 C C . ILE B 1 211 ? -19.641 5.781 -0.677 1 97.38 211 ILE B C 1
ATOM 6732 O O . ILE B 1 211 ? -19.516 6.836 -1.309 1 97.38 211 ILE B O 1
ATOM 6736 N N . ARG B 1 212 ? -20.75 5.406 -0.229 1 97.81 212 ARG B N 1
ATOM 6737 C CA . ARG B 1 212 ? -21.984 6.172 -0.173 1 97.81 212 ARG B CA 1
ATOM 6738 C C . ARG B 1 212 ? -22.719 5.934 1.143 1 97.81 212 ARG B C 1
ATOM 6740 O O . ARG B 1 212 ? -22.75 4.809 1.649 1 97.81 212 ARG B O 1
ATOM 6747 N N . VAL B 1 213 ? -23.234 6.973 1.762 1 97.94 213 VAL B N 1
ATOM 6748 C CA . VAL B 1 213 ? -23.938 6.879 3.039 1 97.94 213 VAL B CA 1
ATOM 6749 C C . VAL B 1 213 ? -25.391 7.273 2.859 1 97.94 213 VAL B C 1
ATOM 6751 O O . VAL B 1 213 ? -25.703 8.32 2.281 1 97.94 213 VAL B O 1
ATOM 6754 N N . PHE B 1 214 ? -26.312 6.426 3.336 1 97.25 214 PHE B N 1
ATOM 6755 C CA . PHE B 1 214 ? -27.75 6.684 3.277 1 97.25 214 PHE B CA 1
ATOM 6756 C C . PHE B 1 214 ? -28.312 6.984 4.664 1 97.25 214 PHE B C 1
ATOM 6758 O O . PHE B 1 214 ? -27.812 6.465 5.664 1 97.25 214 PHE B O 1
ATOM 6765 N N . TYR B 1 215 ? -29.281 7.801 4.691 1 96.38 215 TYR B N 1
ATOM 6766 C CA . TYR B 1 215 ? -29.969 8.148 5.926 1 96.38 215 TYR B CA 1
ATOM 6767 C C . TYR B 1 215 ? -31.469 8.242 5.695 1 96.38 215 TYR B C 1
ATOM 6769 O O . TYR B 1 215 ? -31.922 8.859 4.727 1 96.38 215 TYR B O 1
ATOM 6777 N N . GLY B 1 216 ? -32.219 7.562 6.535 1 92.69 216 GLY B N 1
ATOM 6778 C CA . GLY B 1 216 ? -33.656 7.523 6.379 1 92.69 216 GLY B CA 1
ATOM 6779 C C . GLY B 1 216 ? -34.406 8.258 7.484 1 92.69 216 GLY B C 1
ATOM 6780 O O . GLY B 1 216 ? -35.625 8.195 7.559 1 92.69 216 GLY B O 1
ATOM 6781 N N . GLY B 1 217 ? -33.688 8.93 8.312 1 88.06 217 GLY B N 1
ATOM 6782 C CA . GLY B 1 217 ? -34.344 9.57 9.438 1 88.06 217 GLY B CA 1
ATOM 6783 C C . GLY B 1 217 ? -34.906 8.586 10.453 1 88.06 217 GLY B C 1
ATOM 6784 O O . GLY B 1 217 ? -34.281 7.562 10.727 1 88.06 217 GLY B O 1
ATOM 6785 N N . ASP B 1 218 ? -36.062 8.969 11.062 1 79.12 218 ASP B N 1
ATOM 6786 C CA . ASP B 1 218 ? -36.719 8.133 12.07 1 79.12 218 ASP B CA 1
ATOM 6787 C C . ASP B 1 218 ? -37.625 7.102 11.43 1 79.12 218 ASP B C 1
ATOM 6789 O O . ASP B 1 218 ? -38.188 6.25 12.125 1 79.12 218 ASP B O 1
ATOM 6793 N N . GLY B 1 219 ? -37.656 7.203 10.133 1 75.75 219 GLY B N 1
ATOM 6794 C CA . GLY B 1 219 ? -38.594 6.297 9.445 1 75.75 219 GLY B CA 1
ATOM 6795 C C . GLY B 1 219 ? -37.906 5.043 8.938 1 75.75 219 GLY B C 1
ATOM 6796 O O . GLY B 1 219 ? -36.688 5.004 8.797 1 75.75 219 GLY B O 1
ATOM 6797 N N . ALA B 1 220 ? -38.781 4.031 8.844 1 78.19 220 ALA B N 1
ATOM 6798 C CA . ALA B 1 220 ? -38.25 2.762 8.328 1 78.19 220 ALA B CA 1
ATOM 6799 C C . ALA B 1 220 ? -38.656 2.561 6.867 1 78.19 220 ALA B C 1
ATOM 6801 O O . ALA B 1 220 ? -38.281 1.578 6.238 1 78.19 220 ALA B O 1
ATOM 6802 N N . GLU B 1 221 ? -39.312 3.588 6.336 1 88 221 GLU B N 1
ATOM 6803 C CA . GLU B 1 221 ? -39.781 3.434 4.957 1 88 221 GLU B CA 1
ATOM 6804 C C . GLU B 1 221 ? -38.594 3.584 3.975 1 88 221 GLU B C 1
ATOM 6806 O O . GLU B 1 221 ? -37.781 4.504 4.102 1 88 221 GLU B O 1
ATOM 6811 N N . LEU B 1 222 ? -38.562 2.721 3.033 1 87.75 222 LEU B N 1
ATOM 6812 C CA . LEU B 1 222 ? -37.469 2.627 2.074 1 87.75 222 LEU B CA 1
ATOM 6813 C C . LEU B 1 222 ? -37.312 3.938 1.31 1 87.75 222 LEU B C 1
ATOM 6815 O O . LEU B 1 222 ? -36.188 4.355 1.025 1 87.75 222 LEU B O 1
ATOM 6819 N N . GLU B 1 223 ? -38.406 4.617 1.002 1 87.31 223 GLU B N 1
ATOM 6820 C CA . GLU B 1 223 ? -38.375 5.828 0.185 1 87.31 223 GLU B CA 1
ATOM 6821 C C . GLU B 1 223 ? -37.688 6.98 0.925 1 87.31 223 GLU B C 1
ATOM 6823 O O . GLU B 1 223 ? -37.281 7.965 0.308 1 87.31 223 GLU B O 1
ATOM 6828 N N . LYS B 1 224 ? -37.531 6.742 2.17 1 90.06 224 LYS B N 1
ATOM 6829 C CA . LYS B 1 224 ? -36.969 7.82 2.99 1 90.06 224 LYS B CA 1
ATOM 6830 C C . LYS B 1 224 ? -35.469 7.793 2.984 1 90.06 224 LYS B C 1
ATOM 6832 O O . LYS B 1 224 ? -34.812 8.773 3.373 1 90.06 224 LYS B O 1
ATOM 6837 N N . PHE B 1 225 ? -34.906 6.691 2.6 1 94.31 225 PHE B N 1
ATOM 6838 C CA . PHE B 1 225 ? -33.469 6.594 2.596 1 94.31 225 PHE B CA 1
ATOM 6839 C C . PHE B 1 225 ? -32.875 7.355 1.415 1 94.31 225 PHE B C 1
ATOM 6841 O O . PHE B 1 225 ? -33.156 7.027 0.259 1 94.31 225 PHE B O 1
ATOM 6848 N N . GLN B 1 226 ? -32.156 8.398 1.715 1 94.94 226 GLN B N 1
ATOM 6849 C CA . GLN B 1 226 ? -31.5 9.234 0.714 1 94.94 226 GLN B CA 1
ATOM 6850 C C . GLN B 1 226 ? -29.984 9.211 0.891 1 94.94 226 GLN B C 1
ATOM 6852 O O . GLN B 1 226 ? -29.484 9.133 2.016 1 94.94 226 GLN B O 1
ATOM 6857 N N . PRO B 1 227 ? -29.266 9.203 -0.241 1 96.44 227 PRO B N 1
ATOM 6858 C CA . PRO B 1 227 ? -27.812 9.344 -0.109 1 96.44 227 PRO B CA 1
ATOM 6859 C C . PRO B 1 227 ? -27.406 10.703 0.444 1 96.44 227 PRO B C 1
ATOM 6861 O O . PRO B 1 227 ? -27.766 11.742 -0.115 1 96.44 227 PRO B O 1
ATOM 6864 N N . ILE B 1 228 ? -26.656 10.695 1.49 1 96.44 228 ILE B N 1
ATOM 6865 C CA . ILE B 1 228 ? -26.312 11.969 2.119 1 96.44 228 ILE B CA 1
ATOM 6866 C C . ILE B 1 228 ? -24.828 12.234 1.979 1 96.44 228 ILE B C 1
ATOM 6868 O O . ILE B 1 228 ? -24.375 13.367 2.125 1 96.44 228 ILE B O 1
ATOM 6872 N N . LEU B 1 229 ? -23.969 11.297 1.819 1 95.38 229 LEU B N 1
ATOM 6873 C CA . LEU B 1 229 ? -22.547 11.406 1.52 1 95.38 229 LEU B CA 1
ATOM 6874 C C . LEU B 1 229 ? -22.172 10.523 0.334 1 95.38 229 LEU B C 1
ATOM 6876 O O . LEU B 1 229 ? -22.781 9.469 0.119 1 95.38 229 LEU B O 1
ATOM 6880 N N . GLY B 1 230 ? -21.109 10.961 -0.414 1 92.38 230 GLY B N 1
ATOM 6881 C CA . GLY B 1 230 ? -20.609 10.25 -1.583 1 92.38 230 GLY B CA 1
ATOM 6882 C C . GLY B 1 230 ? -20.641 11.086 -2.85 1 92.38 230 GLY B C 1
ATOM 6883 O O . GLY B 1 230 ? -21.531 11.922 -3.023 1 92.38 230 GLY B O 1
ATOM 6884 N N . GLY B 1 231 ? -19.703 10.781 -3.752 1 88.81 231 GLY B N 1
ATOM 6885 C CA . GLY B 1 231 ? -19.625 11.578 -4.969 1 88.81 231 GLY B CA 1
ATOM 6886 C C . GLY B 1 231 ? -19.344 13.039 -4.707 1 88.81 231 GLY B C 1
ATOM 6887 O O . GLY B 1 231 ? -18.328 13.391 -4.109 1 88.81 231 GLY B O 1
ATOM 6888 N N . SER B 1 232 ? -20.328 13.844 -4.988 1 85.56 232 SER B N 1
ATOM 6889 C CA . SER B 1 232 ? -20.141 15.289 -4.84 1 85.56 232 SER B CA 1
ATOM 6890 C C . SER B 1 232 ? -20.5 15.75 -3.432 1 85.56 232 SER B C 1
ATOM 6892 O O . SER B 1 232 ? -20.172 16.875 -3.045 1 85.56 232 SER B O 1
ATOM 6894 N N . LYS B 1 233 ? -21.109 14.898 -2.682 1 90.88 233 LYS B N 1
ATOM 6895 C CA . LYS B 1 233 ? -21.531 15.258 -1.328 1 90.88 233 LYS B CA 1
ATOM 6896 C C . LYS B 1 233 ? -20.484 14.828 -0.3 1 90.88 233 LYS B C 1
ATOM 6898 O O . LYS B 1 233 ? -20.453 13.664 0.114 1 90.88 233 LYS B O 1
ATOM 6903 N N . LEU B 1 234 ? -19.766 15.75 0.249 1 90.62 234 LEU B N 1
ATOM 6904 C CA . LEU B 1 234 ? -18.656 15.438 1.143 1 90.62 234 LEU B CA 1
ATOM 6905 C C . LEU B 1 234 ? -19.062 15.625 2.6 1 90.62 234 LEU B C 1
ATOM 6907 O O . LEU B 1 234 ? -18.359 15.172 3.508 1 90.62 234 LEU B O 1
ATOM 6911 N N . SER B 1 235 ? -20.25 16.266 2.869 1 92.69 235 SER B N 1
ATOM 6912 C CA . SER B 1 235 ? -20.688 16.516 4.238 1 92.69 235 SER B CA 1
ATOM 6913 C C . SER B 1 235 ? -22.203 16.562 4.332 1 92.69 235 SER B C 1
ATOM 6915 O O . SER B 1 235 ? -22.891 16.75 3.324 1 92.69 235 SER B O 1
ATOM 6917 N N . TYR B 1 236 ? -22.703 16.312 5.469 1 94.19 236 TYR B N 1
ATOM 6918 C CA . TYR B 1 236 ? -24.125 16.328 5.785 1 94.19 236 TYR B CA 1
ATOM 6919 C C . TYR B 1 236 ? -24.359 16.828 7.211 1 94.19 236 TYR B C 1
ATOM 6921 O O . TYR B 1 236 ? -23.766 16.297 8.156 1 94.19 236 TYR B O 1
ATOM 6929 N N . THR B 1 237 ? -25.172 17.859 7.395 1 93.31 237 THR B N 1
ATOM 6930 C CA . THR B 1 237 ? -25.531 18.359 8.719 1 93.31 237 THR B CA 1
ATOM 6931 C C . THR B 1 237 ? -26.594 17.469 9.359 1 93.31 237 THR B C 1
ATOM 6933 O O . THR B 1 237 ? -27.688 17.312 8.82 1 93.31 237 THR B O 1
ATOM 6936 N N . VAL B 1 238 ? -26.203 16.906 10.445 1 93.62 238 VAL B N 1
ATOM 6937 C CA . VAL B 1 238 ? -27.141 16.031 11.156 1 93.62 238 VAL B CA 1
ATOM 6938 C C . VAL B 1 238 ? -27.906 16.828 12.203 1 93.62 238 VAL B C 1
ATOM 6940 O O . VAL B 1 238 ? -27.312 17.578 12.977 1 93.62 238 VAL B O 1
ATOM 6943 N N . ARG B 1 239 ? -29.203 16.672 12.203 1 88.69 239 ARG B N 1
ATOM 6944 C CA . ARG B 1 239 ? -30.047 17.266 13.227 1 88.69 239 ARG B CA 1
ATOM 6945 C C . ARG B 1 239 ? -30.609 16.203 14.172 1 88.69 239 ARG B C 1
ATOM 6947 O O . ARG B 1 239 ? -31.484 15.43 13.781 1 88.69 239 ARG B O 1
ATOM 6954 N N . PRO B 1 240 ? -29.969 16.219 15.398 1 85.5 240 PRO B N 1
ATOM 6955 C CA . PRO B 1 240 ? -30.484 15.203 16.328 1 85.5 240 PRO B CA 1
ATOM 6956 C C . PRO B 1 240 ? -31.969 15.344 16.594 1 85.5 240 PRO B C 1
ATOM 6958 O O . PRO B 1 240 ? -32.5 16.469 16.672 1 85.5 240 PRO B O 1
ATOM 6961 N N . GLY B 1 241 ? -32.625 14.211 16.578 1 77.88 241 GLY B N 1
ATOM 6962 C CA . GLY B 1 241 ? -34.062 14.203 16.797 1 77.88 241 GLY B CA 1
ATOM 6963 C C . GLY B 1 241 ? -34.438 14.539 18.234 1 77.88 241 GLY B C 1
ATOM 6964 O O . GLY B 1 241 ? -33.594 14.477 19.141 1 77.88 241 GLY B O 1
ATOM 6965 N N . ARG B 1 242 ? -35.719 14.953 18.406 1 73.5 242 ARG B N 1
ATOM 6966 C CA . ARG B 1 242 ? -36.219 15.297 19.734 1 73.5 242 ARG B CA 1
ATOM 6967 C C . ARG B 1 242 ? -36.312 14.062 20.625 1 73.5 242 ARG B C 1
ATOM 6969 O O . ARG B 1 242 ? -35.969 14.117 21.812 1 73.5 242 ARG B O 1
ATOM 6976 N N . HIS B 1 243 ? -36.656 13.008 20.016 1 74.25 243 HIS B N 1
ATOM 6977 C CA . HIS B 1 243 ? -36.969 11.828 20.828 1 74.25 243 HIS B CA 1
ATOM 6978 C C . HIS B 1 243 ? -35.938 10.727 20.578 1 74.25 243 HIS B C 1
ATOM 6980 O O . HIS B 1 243 ? -35.812 9.789 21.375 1 74.25 243 HIS B O 1
ATOM 6986 N N . GLN B 1 244 ? -35.219 10.852 19.562 1 77.31 244 GLN B N 1
ATOM 6987 C CA . GLN B 1 244 ? -34.281 9.805 19.219 1 77.31 244 GLN B CA 1
ATOM 6988 C C . GLN B 1 244 ? -32.844 10.32 19.281 1 77.31 244 GLN B C 1
ATOM 6990 O O . GLN B 1 244 ? -32.438 11.203 18.516 1 77.31 244 GLN B O 1
ATOM 6995 N N . HIS B 1 245 ? -32.094 9.656 20.172 1 87.5 245 HIS B N 1
ATOM 6996 C CA . HIS B 1 245 ? -30.719 10.102 20.453 1 87.5 245 HIS B CA 1
ATOM 6997 C C . HIS B 1 245 ? -29.734 9.469 19.484 1 87.5 245 HIS B C 1
ATOM 6999 O O . HIS B 1 245 ? -28.594 9.922 19.375 1 87.5 245 HIS B O 1
ATOM 7005 N N . ASP B 1 246 ? -30.266 8.484 18.797 1 92.19 246 ASP B N 1
ATOM 7006 C CA . ASP B 1 246 ? -29.359 7.797 17.875 1 92.19 246 ASP B CA 1
ATOM 7007 C C . ASP B 1 246 ? -29.797 8 16.422 1 92.19 246 ASP B C 1
ATOM 7009 O O . ASP B 1 246 ? -30.984 7.957 16.109 1 92.19 246 ASP B O 1
ATOM 7013 N N . SER B 1 247 ? -28.953 8.422 15.609 1 94.69 247 SER B N 1
ATOM 7014 C CA . SER B 1 247 ? -29.125 8.438 14.164 1 94.69 247 SER B CA 1
ATOM 7015 C C . SER B 1 247 ? -28.422 7.266 13.5 1 94.69 247 SER B C 1
ATOM 7017 O O . SER B 1 247 ? -27.203 7.098 13.672 1 94.69 247 SER B O 1
ATOM 7019 N N . VAL B 1 248 ? -29.203 6.477 12.742 1 95.19 248 VAL B N 1
ATOM 7020 C CA . VAL B 1 248 ? -28.625 5.285 12.117 1 95.19 248 VAL B CA 1
ATOM 7021 C C . VAL B 1 248 ? -28.438 5.527 10.625 1 95.19 248 VAL B C 1
ATOM 7023 O O . VAL B 1 248 ? -29.375 5.863 9.914 1 95.19 248 VAL B O 1
ATOM 7026 N N . PHE B 1 249 ? -27.234 5.422 10.164 1 96.88 249 PHE B N 1
ATOM 7027 C CA . PHE B 1 249 ? -26.875 5.551 8.758 1 96.88 249 PHE B CA 1
ATOM 7028 C C . PHE B 1 249 ? -26.469 4.199 8.18 1 96.88 249 PHE B C 1
ATOM 7030 O O . PHE B 1 249 ? -26.141 3.273 8.914 1 96.88 249 PHE B O 1
ATOM 7037 N N . TYR B 1 250 ? -26.562 4.09 6.871 1 97.12 250 TYR B N 1
ATOM 7038 C CA . TYR B 1 250 ? -26.172 2.885 6.145 1 97.12 250 TYR B CA 1
ATOM 7039 C C . TYR B 1 250 ? -25.109 3.189 5.109 1 97.12 250 TYR B C 1
ATOM 7041 O O . TYR B 1 250 ? -25.281 4.062 4.258 1 97.12 250 TYR B O 1
ATOM 7049 N N . VAL B 1 251 ? -23.984 2.521 5.223 1 98 251 VAL B N 1
ATOM 7050 C CA . VAL B 1 251 ? -22.812 2.816 4.402 1 98 251 VAL B CA 1
ATOM 7051 C C . VAL B 1 251 ? -22.562 1.669 3.428 1 98 251 VAL B C 1
ATOM 7053 O O . VAL B 1 251 ? -22.5 0.504 3.828 1 98 251 VAL B O 1
ATOM 7056 N N . GLU B 1 252 ? -22.469 1.918 2.17 1 98.06 252 GLU B N 1
ATOM 7057 C CA . GLU B 1 252 ? -22.078 0.9 1.197 1 98.06 252 GLU B CA 1
ATOM 7058 C C . GLU B 1 252 ? -20.75 1.236 0.547 1 98.06 252 GLU B C 1
ATOM 7060 O O . GLU B 1 252 ? -20.438 2.408 0.333 1 98.06 252 GLU B O 1
ATOM 7065 N N . GLY B 1 253 ? -19.938 0.194 0.317 1 98.12 253 GLY B N 1
ATOM 7066 C CA . GLY B 1 253 ? -18.75 0.34 -0.498 1 98.12 253 GLY B CA 1
ATOM 7067 C C . GLY B 1 253 ? -19.031 0.38 -1.985 1 98.12 253 GLY B C 1
ATOM 7068 O O . GLY B 1 253 ? -19.922 -0.329 -2.469 1 98.12 253 GLY B O 1
ATOM 7069 N N . LEU B 1 254 ? -18.25 1.207 -2.709 1 98.06 254 LEU B N 1
ATOM 7070 C CA . LEU B 1 254 ? -18.484 1.367 -4.141 1 98.06 254 LEU B CA 1
ATOM 7071 C C . LEU B 1 254 ? -17.344 0.766 -4.949 1 98.06 254 LEU B C 1
ATOM 7073 O O . LEU B 1 254 ? -17.469 0.56 -6.156 1 98.06 254 LEU B O 1
ATOM 7077 N N . ALA B 1 255 ? -16.25 0.523 -4.27 1 97.5 255 ALA B N 1
ATOM 7078 C CA . ALA B 1 255 ? -15.078 0.031 -4.98 1 97.5 255 ALA B CA 1
ATOM 7079 C C . ALA B 1 255 ? -14.297 -0.962 -4.125 1 97.5 255 ALA B C 1
ATOM 7081 O O . ALA B 1 255 ? -14.156 -0.772 -2.916 1 97.5 255 ALA B O 1
ATOM 7082 N N . PHE B 1 256 ? -13.75 -1.985 -4.793 1 98.31 256 PHE B N 1
ATOM 7083 C CA . PHE B 1 256 ? -12.844 -2.918 -4.141 1 98.31 256 PHE B CA 1
ATOM 7084 C C . PHE B 1 256 ? -11.461 -2.297 -3.973 1 98.31 256 PHE B C 1
ATOM 7086 O O . PHE B 1 256 ? -11.109 -1.352 -4.68 1 98.31 256 PHE B O 1
ATOM 7093 N N . PRO B 1 257 ? -10.68 -2.859 -2.967 1 97.06 257 PRO B N 1
ATOM 7094 C CA . PRO B 1 257 ? -9.266 -2.467 -2.949 1 97.06 257 PRO B CA 1
ATOM 7095 C C . PRO B 1 257 ? -8.57 -2.713 -4.285 1 97.06 257 PRO B C 1
ATOM 7097 O O . PRO B 1 257 ? -8.867 -3.693 -4.969 1 97.06 257 PRO B O 1
ATOM 7100 N N . ASP B 1 258 ? -7.734 -1.854 -4.66 1 95.44 258 ASP B N 1
ATOM 7101 C CA . ASP B 1 258 ? -6.93 -1.909 -5.879 1 95.44 258 ASP B CA 1
ATOM 7102 C C . ASP B 1 258 ? -5.613 -1.16 -5.699 1 95.44 258 ASP B C 1
ATOM 7104 O O . ASP B 1 258 ? -5.309 -0.675 -4.609 1 95.44 258 ASP B O 1
ATOM 7108 N N . VAL B 1 259 ? -4.797 -1.045 -6.66 1 88.62 259 VAL B N 1
ATOM 7109 C CA . VAL B 1 259 ? -3.451 -0.488 -6.551 1 88.62 259 VAL B CA 1
ATOM 7110 C C . VAL B 1 259 ? -3.531 0.98 -6.137 1 88.62 259 VAL B C 1
ATOM 7112 O O . VAL B 1 259 ? -2.656 1.48 -5.43 1 88.62 259 VAL B O 1
ATOM 7115 N N . ASP B 1 260 ? -4.578 1.677 -6.492 1 88.25 260 ASP B N 1
ATOM 7116 C CA . ASP B 1 260 ? -4.703 3.1 -6.195 1 88.25 260 ASP B CA 1
ATOM 7117 C C . ASP B 1 260 ? -5.645 3.334 -5.02 1 88.25 260 ASP B C 1
ATOM 7119 O O . ASP B 1 260 ? -6.004 4.477 -4.719 1 88.25 260 ASP B O 1
ATOM 7123 N N . PHE B 1 261 ? -6.098 2.311 -4.398 1 94.25 261 PHE B N 1
ATOM 7124 C CA . PHE B 1 261 ? -7.039 2.383 -3.287 1 94.25 261 PHE B CA 1
ATOM 7125 C C . PHE B 1 261 ? -6.762 1.278 -2.273 1 94.25 261 PHE B C 1
ATOM 7127 O O . PHE B 1 261 ? -6.992 0.1 -2.551 1 94.25 261 PHE B O 1
ATOM 7134 N N . SER B 1 262 ? -6.422 1.533 -1.063 1 92.31 262 SER B N 1
ATOM 7135 C CA . SER B 1 262 ? -5.992 0.578 -0.048 1 92.31 262 SER B CA 1
ATOM 7136 C C . SER B 1 262 ? -7.176 -0.199 0.521 1 92.31 262 SER B C 1
ATOM 7138 O O . SER B 1 262 ? -6.996 -1.26 1.123 1 92.31 262 SER B O 1
ATOM 7140 N N . GLY B 1 263 ? -8.391 0.385 0.418 1 96.62 263 GLY B N 1
ATOM 7141 C CA . GLY B 1 263 ? -9.57 -0.234 1.003 1 96.62 263 GLY B CA 1
ATOM 7142 C C . GLY B 1 263 ? -9.984 0.4 2.316 1 96.62 263 GLY B C 1
ATOM 7143 O O . GLY B 1 263 ? -11.008 0.03 2.893 1 96.62 263 GLY B O 1
ATOM 7144 N N . LEU B 1 264 ? -9.25 1.347 2.785 1 96.25 264 LEU B N 1
ATOM 7145 C CA . LEU B 1 264 ? -9.594 2.035 4.023 1 96.25 264 LEU B CA 1
ATOM 7146 C C . LEU B 1 264 ? -10.367 3.318 3.738 1 96.25 264 LEU B C 1
ATOM 7148 O O . LEU B 1 264 ? -10.008 4.074 2.832 1 96.25 264 LEU B O 1
ATOM 7152 N N . VAL B 1 265 ? -11.461 3.52 4.434 1 96.44 265 VAL B N 1
ATOM 7153 C CA . VAL B 1 265 ? -12.266 4.73 4.316 1 96.44 265 VAL B CA 1
ATOM 7154 C C . VAL B 1 265 ? -12.594 5.27 5.707 1 96.44 265 VAL B C 1
ATOM 7156 O O . VAL B 1 265 ? -12.867 4.5 6.629 1 96.44 265 VAL B O 1
ATOM 7159 N N . SER B 1 266 ? -12.516 6.504 5.836 1 93.56 266 SER B N 1
ATOM 7160 C CA . SER B 1 266 ? -12.781 7.137 7.125 1 93.56 266 SER B CA 1
ATOM 7161 C C . SER B 1 266 ? -14.008 8.039 7.051 1 93.56 266 SER B C 1
ATOM 7163 O O . SER B 1 266 ? -14.203 8.758 6.062 1 93.56 266 SER B O 1
ATOM 7165 N N . LEU B 1 267 ? -14.828 7.996 8.039 1 95.38 267 LEU B N 1
ATOM 7166 C CA . LEU B 1 267 ? -15.945 8.906 8.266 1 95.38 267 LEU B CA 1
ATOM 7167 C C . LEU B 1 267 ? -15.766 9.68 9.562 1 95.38 267 LEU B C 1
ATOM 7169 O O . LEU B 1 267 ? -15.242 9.141 10.547 1 95.38 267 LEU B O 1
ATOM 7173 N N . HIS B 1 268 ? -16.172 10.875 9.555 1 94.31 268 HIS B N 1
ATOM 7174 C CA . HIS B 1 268 ? -15.984 11.766 10.688 1 94.31 268 HIS B CA 1
ATOM 7175 C C . HIS B 1 268 ? -17.266 12.508 11.039 1 94.31 268 HIS B C 1
ATOM 7177 O O . HIS B 1 268 ? -18.109 12.758 10.164 1 94.31 268 HIS B O 1
ATOM 7183 N N . VAL B 1 269 ? -17.469 12.789 12.266 1 95.69 269 VAL B N 1
ATOM 7184 C CA . VAL B 1 269 ? -18.453 13.75 12.734 1 95.69 269 VAL B CA 1
ATOM 7185 C C . VAL B 1 269 ? -17.766 14.875 13.5 1 95.69 269 VAL B C 1
ATOM 7187 O O . VAL B 1 269 ? -16.938 14.625 14.375 1 95.69 269 VAL B O 1
ATOM 7190 N N . THR B 1 270 ? -18.016 16.047 13.117 1 93.62 270 THR B N 1
ATOM 7191 C CA . THR B 1 270 ? -17.391 17.203 13.758 1 93.62 270 THR B CA 1
ATOM 7192 C C . THR B 1 270 ? -18.453 18.141 14.336 1 93.62 270 THR B C 1
ATOM 7194 O O . THR B 1 270 ? -19.438 18.453 13.664 1 93.62 270 THR B O 1
ATOM 7197 N N . LEU B 1 271 ? -18.328 18.484 15.602 1 94.25 271 LEU B N 1
ATOM 7198 C CA . LEU B 1 271 ? -19.141 19.5 16.234 1 94.25 271 LEU B CA 1
ATOM 7199 C C . LEU B 1 271 ? -18.562 20.891 16.016 1 94.25 271 LEU B C 1
ATOM 7201 O O . LEU B 1 271 ? -17.406 21.156 16.375 1 94.25 271 LEU B O 1
ATOM 7205 N N . LEU B 1 272 ? -19.375 21.734 15.398 1 90.81 272 LEU B N 1
ATOM 7206 C CA . LEU B 1 272 ? -18.906 23.078 15.055 1 90.81 272 LEU B CA 1
ATOM 7207 C C . LEU B 1 272 ? -19.578 24.125 15.953 1 90.81 272 LEU B C 1
ATOM 7209 O O . LEU B 1 272 ? -20.766 24 16.281 1 90.81 272 LEU B O 1
ATOM 7213 N N . GLU B 1 273 ? -18.797 24.969 16.375 1 87.94 273 GLU B N 1
ATOM 7214 C CA . GLU B 1 273 ? -19.312 26.094 17.156 1 87.94 273 GLU B CA 1
ATOM 7215 C C . GLU B 1 273 ? -19.453 27.344 16.297 1 87.94 273 GLU B C 1
ATOM 7217 O O . GLU B 1 273 ? -18.547 27.688 15.531 1 87.94 273 GLU B O 1
ATOM 7222 N N . SER B 1 274 ? -20.703 27.797 16.203 1 77.88 274 SER B N 1
ATOM 7223 C CA . SER B 1 274 ? -20.906 29.078 15.539 1 77.88 274 SER B CA 1
ATOM 7224 C C . SER B 1 274 ? -20.609 30.25 16.469 1 77.88 274 SER B C 1
ATOM 7226 O O . SER B 1 274 ? -21 30.234 17.641 1 77.88 274 SER B O 1
ATOM 7228 N N . PRO B 1 275 ? -19.656 31.094 16.109 1 63.28 275 PRO B N 1
ATOM 7229 C CA . PRO B 1 275 ? -19.438 32.25 17 1 63.28 275 PRO B CA 1
ATOM 7230 C C . PRO B 1 275 ? -20.719 33.031 17.234 1 63.28 275 PRO B C 1
ATOM 7232 O O . PRO B 1 275 ? -21.609 33.062 16.375 1 63.28 275 PRO B O 1
ATOM 7235 N N . GLU B 1 276 ? -21.328 33 18.391 1 57.69 276 GLU B N 1
ATOM 7236 C CA . GLU B 1 276 ? -22.578 33.688 18.703 1 57.69 276 GLU B CA 1
ATOM 7237 C C . GLU B 1 276 ? -22.953 34.656 17.594 1 57.69 276 GLU B C 1
ATOM 7239 O O . GLU B 1 276 ? -22.266 34.75 16.578 1 57.69 276 GLU B O 1
ATOM 7244 N N . LYS B 1 277 ? -23.469 35.938 17.938 1 51.22 277 LYS B N 1
ATOM 7245 C CA . LYS B 1 277 ? -24.188 37.094 17.406 1 51.22 277 LYS B CA 1
ATOM 7246 C C . LYS B 1 277 ? -23.422 37.75 16.281 1 51.22 277 LYS B C 1
ATOM 7248 O O . LYS B 1 277 ? -23.844 38.781 15.742 1 51.22 277 LYS B O 1
ATOM 7253 N N . CYS B 1 278 ? -22.141 37.156 16 1 50 278 CYS B N 1
ATOM 7254 C CA . CYS B 1 278 ? -21.531 38.062 15.047 1 50 278 CYS B CA 1
ATOM 7255 C C . CYS B 1 278 ? -21.672 37.531 13.625 1 50 278 CYS B C 1
ATOM 7257 O O . CYS B 1 278 ? -21.188 36.438 13.305 1 50 278 CYS B O 1
ATOM 7259 N N . GLN B 1 279 ? -22.516 38.062 12.883 1 56.72 279 GLN B N 1
ATOM 7260 C CA . GLN B 1 279 ? -22.75 37.875 11.453 1 56.72 279 GLN B CA 1
ATOM 7261 C C . GLN B 1 279 ? -21.453 37.875 10.672 1 56.72 279 GLN B C 1
ATOM 7263 O O . GLN B 1 279 ? -20.609 38.75 10.836 1 56.72 279 GLN B O 1
ATOM 7268 N N . GLY B 1 280 ? -21.047 36.719 10.008 1 64.94 280 GLY B N 1
ATOM 7269 C CA . GLY B 1 280 ? -19.984 36.688 9.008 1 64.94 280 GLY B CA 1
ATOM 7270 C C . GLY B 1 280 ? -18.812 35.812 9.422 1 64.94 280 GLY B C 1
ATOM 7271 O O . GLY B 1 280 ? -17.906 35.562 8.617 1 64.94 280 GLY B O 1
ATOM 7272 N N . LEU B 1 281 ? -18.828 35.344 10.867 1 76.56 281 LEU B N 1
ATOM 7273 C CA . LEU B 1 281 ? -17.688 34.531 11.242 1 76.56 281 LEU B CA 1
ATOM 7274 C C . LEU B 1 281 ? -17.922 33.062 10.852 1 76.56 281 LEU B C 1
ATOM 7276 O O . LEU B 1 281 ? -19.047 32.594 10.859 1 76.56 281 LEU B O 1
ATOM 7280 N N . LEU B 1 282 ? -16.812 32.469 10.445 1 79.75 282 LEU B N 1
ATOM 7281 C CA . LEU B 1 282 ? -16.859 31.062 10.07 1 79.75 282 LEU B CA 1
ATOM 7282 C C . LEU B 1 282 ? -16.984 30.172 11.297 1 79.75 282 LEU B C 1
ATOM 7284 O O . LEU B 1 282 ? -16.609 30.578 12.398 1 79.75 282 LEU B O 1
ATOM 7288 N N . GLU B 1 283 ? -17.625 29.031 11.18 1 85.75 283 GLU B N 1
ATOM 7289 C CA . GLU B 1 283 ? -17.703 28.047 12.25 1 85.75 283 GLU B CA 1
ATOM 7290 C C . GLU B 1 283 ? -16.344 27.453 12.578 1 85.75 283 GLU B C 1
ATOM 7292 O O . GLU B 1 283 ? -15.484 27.344 11.703 1 85.75 283 GLU B O 1
ATOM 7297 N N . SER B 1 284 ? -16.172 27.188 13.852 1 85.56 284 SER B N 1
ATOM 7298 C CA . SER B 1 284 ? -14.938 26.578 14.289 1 85.56 284 SER B CA 1
ATOM 7299 C C . SER B 1 284 ? -15.188 25.188 14.883 1 85.56 284 SER B C 1
ATOM 7301 O O . SER B 1 284 ? -16.188 24.969 15.57 1 85.56 284 SER B O 1
ATOM 7303 N N . PRO B 1 285 ? -14.352 24.266 14.562 1 89.62 285 PRO B N 1
ATOM 7304 C CA . PRO B 1 285 ? -14.539 22.922 15.125 1 89.62 285 PRO B CA 1
ATOM 7305 C C . PRO B 1 285 ? -14.18 22.859 16.609 1 89.62 285 PRO B C 1
ATOM 7307 O O . PRO B 1 285 ? -13.227 23.5 17.047 1 89.62 285 PRO B O 1
ATOM 7310 N N . ILE B 1 286 ? -14.898 22.031 17.359 1 91.5 286 ILE B N 1
ATOM 7311 C CA . ILE B 1 286 ? -14.531 21.922 18.766 1 91.5 286 ILE B CA 1
ATOM 7312 C C . ILE B 1 286 ? -14.406 20.438 19.141 1 91.5 286 ILE B C 1
ATOM 7314 O O . ILE B 1 286 ? -13.914 20.109 20.234 1 91.5 286 ILE B O 1
ATOM 7318 N N . PHE B 1 287 ? -14.875 19.531 18.25 1 93.75 287 PHE B N 1
ATOM 7319 C CA . PHE B 1 287 ? -14.75 18.109 18.5 1 93.75 287 PHE B CA 1
ATOM 7320 C C . PHE B 1 287 ? -14.914 17.312 17.219 1 93.75 287 PHE B C 1
ATOM 7322 O O . PHE B 1 287 ? -15.75 17.641 16.375 1 93.75 287 PHE B O 1
ATOM 7329 N N . THR B 1 288 ? -14.109 16.297 17.031 1 92.88 288 THR B N 1
ATOM 7330 C CA . THR B 1 288 ? -14.281 15.375 15.914 1 92.88 288 THR B CA 1
ATOM 7331 C C . THR B 1 288 ? -14.133 13.93 16.391 1 92.88 288 THR B C 1
ATOM 7333 O O . THR B 1 288 ? -13.258 13.625 17.203 1 92.88 288 THR B O 1
ATOM 7336 N N . ASP B 1 289 ? -15.031 13.133 16.047 1 94.62 289 ASP B N 1
ATOM 7337 C CA . ASP B 1 289 ? -14.93 11.688 16.219 1 94.62 289 ASP B CA 1
ATOM 7338 C C . ASP B 1 289 ? -14.867 10.984 14.859 1 94.62 289 ASP B C 1
ATOM 7340 O O . ASP B 1 289 ? -15.398 11.484 13.867 1 94.62 289 ASP B O 1
ATOM 7344 N N . SER B 1 290 ? -14.117 9.867 14.781 1 94.31 290 SER B N 1
ATOM 7345 C CA . SER B 1 290 ? -13.875 9.219 13.5 1 94.31 290 SER B CA 1
ATOM 7346 C C . SER B 1 290 ? -14.047 7.707 13.594 1 94.31 290 SER B C 1
ATOM 7348 O O . SER B 1 290 ? -13.844 7.121 14.664 1 94.31 290 SER B O 1
ATOM 7350 N N . VAL B 1 291 ? -14.484 7.195 12.516 1 96.12 291 VAL B N 1
ATOM 7351 C CA . VAL B 1 291 ? -14.531 5.746 12.352 1 96.12 291 VAL B CA 1
ATOM 7352 C C . VAL B 1 291 ? -13.875 5.352 11.031 1 96.12 291 VAL B C 1
ATOM 7354 O O . VAL B 1 291 ? -14.023 6.051 10.023 1 96.12 291 VAL B O 1
ATOM 7357 N N . VAL B 1 292 ? -13.102 4.234 11.07 1 96.38 292 VAL B N 1
ATOM 7358 C CA . VAL B 1 292 ? -12.461 3.732 9.859 1 96.38 292 VAL B CA 1
ATOM 7359 C C . VAL B 1 292 ? -13.062 2.381 9.477 1 96.38 292 VAL B C 1
ATOM 7361 O O . VAL B 1 292 ? -13.266 1.521 10.336 1 96.38 292 VAL B O 1
ATOM 7364 N N . PHE B 1 293 ? -13.469 2.279 8.234 1 97.75 293 PHE B N 1
ATOM 7365 C CA . PHE B 1 293 ? -13.898 1.019 7.641 1 97.75 293 PHE B CA 1
ATOM 7366 C C . PHE B 1 293 ? -12.812 0.449 6.734 1 97.75 293 PHE B C 1
ATOM 7368 O O . PHE B 1 293 ? -12.023 1.198 6.152 1 97.75 293 PHE B O 1
ATOM 7375 N N . ARG B 1 294 ? -12.75 -0.816 6.676 1 98.25 294 ARG B N 1
ATOM 7376 C CA . ARG B 1 294 ? -12.023 -1.486 5.605 1 98.25 294 ARG B CA 1
ATOM 7377 C C . ARG B 1 294 ? -12.984 -2.225 4.672 1 98.25 294 ARG B C 1
ATOM 7379 O O . ARG B 1 294 ? -13.836 -2.988 5.129 1 98.25 294 ARG B O 1
ATOM 7386 N N . VAL B 1 295 ? -12.82 -1.973 3.398 1 98.62 295 VAL B N 1
ATOM 7387 C CA . VAL B 1 295 ? -13.625 -2.684 2.406 1 98.62 295 VAL B CA 1
ATOM 7388 C C . VAL B 1 295 ? -13.195 -4.148 2.354 1 98.62 295 VAL B C 1
ATOM 7390 O O . VAL B 1 295 ? -12 -4.453 2.311 1 98.62 295 VAL B O 1
ATOM 7393 N N . ALA B 1 296 ? -14.172 -4.992 2.393 1 98.75 296 ALA B N 1
ATOM 7394 C CA . ALA B 1 296 ? -13.898 -6.426 2.324 1 98.75 296 ALA B CA 1
ATOM 7395 C C . ALA B 1 296 ? -13.227 -6.789 1.003 1 98.75 296 ALA B C 1
ATOM 7397 O O . ALA B 1 296 ? -13.656 -6.352 -0.064 1 98.75 296 ALA B O 1
ATOM 7398 N N . PRO B 1 297 ? -12.18 -7.598 1.044 1 98.62 297 PRO B N 1
ATOM 7399 C CA . PRO B 1 297 ? -11.547 -8.07 -0.191 1 98.62 297 PRO B CA 1
ATOM 7400 C C . PRO B 1 297 ? -12.359 -9.156 -0.889 1 98.62 297 PRO B C 1
ATOM 7402 O O . PRO B 1 297 ? -13.234 -9.773 -0.27 1 98.62 297 PRO B O 1
ATOM 7405 N N . TRP B 1 298 ? -12.156 -9.258 -2.207 1 98.81 298 TRP B N 1
ATOM 7406 C CA . TRP B 1 298 ? -12.641 -10.43 -2.934 1 98.81 298 TRP B CA 1
ATOM 7407 C C . TRP B 1 298 ? -11.797 -11.656 -2.621 1 98.81 298 TRP B C 1
ATOM 7409 O O . TRP B 1 298 ? -10.57 -11.617 -2.725 1 98.81 298 TRP B O 1
ATOM 7419 N N . ILE B 1 299 ? -12.414 -12.82 -2.23 1 98.81 299 ILE B N 1
ATOM 7420 C CA . ILE B 1 299 ? -11.695 -14.008 -1.771 1 98.81 299 ILE B CA 1
ATOM 7421 C C . ILE B 1 299 ? -12.094 -15.211 -2.615 1 98.81 299 ILE B C 1
ATOM 7423 O O . ILE B 1 299 ? -13.289 -15.484 -2.801 1 98.81 299 ILE B O 1
ATOM 7427 N N . MET B 1 300 ? -11.125 -15.914 -3.123 1 98.56 300 MET B N 1
ATOM 7428 C CA . MET B 1 300 ? -11.367 -17.125 -3.896 1 98.56 300 MET B CA 1
ATOM 7429 C C . MET B 1 300 ? -11.508 -18.344 -2.98 1 98.56 300 MET B C 1
ATOM 7431 O O . MET B 1 300 ? -11.031 -18.328 -1.846 1 98.56 300 MET B O 1
ATOM 7435 N N . THR B 1 301 ? -12.172 -19.328 -3.465 1 98.56 301 THR B N 1
ATOM 7436 C CA . THR B 1 301 ? -12.281 -20.594 -2.744 1 98.56 301 THR B CA 1
ATOM 7437 C C . THR B 1 301 ? -11.555 -21.703 -3.494 1 98.56 301 THR B C 1
ATOM 7439 O O . THR B 1 301 ? -11.625 -21.781 -4.723 1 98.56 301 THR B O 1
ATOM 7442 N N . PRO B 1 302 ? -10.852 -22.516 -2.803 1 98.06 302 PRO B N 1
ATOM 7443 C CA . PRO B 1 302 ? -10.109 -23.594 -3.453 1 98.06 302 PRO B CA 1
ATOM 7444 C C . PRO B 1 302 ? -11.008 -24.75 -3.893 1 98.06 302 PRO B C 1
ATOM 7446 O O . PRO B 1 302 ? -12.125 -24.891 -3.395 1 98.06 302 PRO B O 1
ATOM 7449 N N . ASN B 1 303 ? -10.555 -25.469 -4.844 1 96.62 303 ASN B N 1
ATOM 7450 C CA . ASN B 1 303 ? -11.367 -26.562 -5.379 1 96.62 303 ASN B CA 1
ATOM 7451 C C . ASN B 1 303 ? -11.578 -27.656 -4.348 1 96.62 303 ASN B C 1
ATOM 7453 O O . ASN B 1 303 ? -12.422 -28.547 -4.535 1 96.62 303 ASN B O 1
ATOM 7457 N N . THR B 1 304 ? -10.898 -27.562 -3.191 1 98.06 304 THR B N 1
ATOM 7458 C CA . THR B 1 304 ? -11.094 -28.547 -2.127 1 98.06 304 THR B CA 1
ATOM 7459 C C . THR B 1 304 ? -12.227 -28.109 -1.197 1 98.06 304 THR B C 1
ATOM 7461 O O . THR B 1 304 ? -12.648 -28.875 -0.326 1 98.06 304 THR B O 1
ATOM 7464 N N . ALA B 1 305 ? -12.703 -26.906 -1.313 1 98.06 305 ALA B N 1
ATOM 7465 C CA . ALA B 1 305 ? -13.836 -26.453 -0.512 1 98.06 305 ALA B CA 1
ATOM 7466 C C . ALA B 1 305 ? -15.117 -27.172 -0.902 1 98.06 305 ALA B C 1
ATOM 7468 O O . ALA B 1 305 ? -15.211 -27.734 -1.995 1 98.06 305 ALA B O 1
ATOM 7469 N N . VAL B 1 306 ? -16.094 -27.172 -0.061 1 98.19 306 VAL B N 1
ATOM 7470 C CA . VAL B 1 306 ? -17.359 -27.875 -0.269 1 98.19 306 VAL B CA 1
ATOM 7471 C C . VAL B 1 306 ? -18.094 -27.266 -1.471 1 98.19 306 VAL B C 1
ATOM 7473 O O . VAL B 1 306 ? -18.344 -26.062 -1.514 1 98.19 306 VAL B O 1
ATOM 7476 N N . PRO B 1 307 ? -18.344 -28.141 -2.467 1 98.56 307 PRO B N 1
ATOM 7477 C CA . PRO B 1 307 ? -19.078 -27.609 -3.617 1 98.56 307 PRO B CA 1
ATOM 7478 C C . PRO B 1 307 ? -20.547 -27.297 -3.289 1 98.56 307 PRO B C 1
ATOM 7480 O O . PRO B 1 307 ? -21.188 -28.062 -2.559 1 98.56 307 PRO B O 1
ATOM 7483 N N . LEU B 1 308 ? -21.016 -26.203 -3.795 1 98.5 308 LEU B N 1
ATOM 7484 C CA . LEU B 1 308 ? -22.406 -25.797 -3.541 1 98.5 308 LEU B CA 1
ATOM 7485 C C . LEU B 1 308 ? -23.25 -25.922 -4.801 1 98.5 308 LEU B C 1
ATOM 7487 O O . LEU B 1 308 ? -24.438 -26.219 -4.727 1 98.5 308 LEU B O 1
ATOM 7491 N N . GLU B 1 309 ? -22.625 -25.641 -5.918 1 98.5 309 GLU B N 1
ATOM 7492 C CA . GLU B 1 309 ? -23.328 -25.625 -7.199 1 98.5 309 GLU B CA 1
ATOM 7493 C C . GLU B 1 309 ? -22.344 -25.812 -8.359 1 98.5 309 GLU B C 1
ATOM 7495 O O . GLU B 1 309 ? -21.297 -25.172 -8.391 1 98.5 309 GLU B O 1
ATOM 7500 N N . VAL B 1 310 ? -22.703 -26.703 -9.281 1 98.69 310 VAL B N 1
ATOM 7501 C CA . VAL B 1 310 ? -21.875 -26.938 -10.461 1 98.69 310 VAL B CA 1
ATOM 7502 C C . VAL B 1 310 ? -22.516 -26.266 -11.68 1 98.69 310 VAL B C 1
ATOM 7504 O O . VAL B 1 310 ? -23.734 -26.25 -11.82 1 98.69 310 VAL B O 1
ATOM 7507 N N . PHE B 1 311 ? -21.688 -25.688 -12.492 1 98.81 311 PHE B N 1
ATOM 7508 C CA . PHE B 1 311 ? -22.141 -25.047 -13.719 1 98.81 311 PHE B CA 1
ATOM 7509 C C . PHE B 1 311 ? -21.516 -25.703 -14.945 1 98.81 311 PHE B C 1
ATOM 7511 O O . PHE B 1 311 ? -20.344 -26.047 -14.938 1 98.81 311 PHE B O 1
ATOM 7518 N N . VAL B 1 312 ? -22.266 -25.906 -15.992 1 98.75 312 VAL B N 1
ATOM 7519 C CA . VAL B 1 312 ? -21.781 -26.406 -17.281 1 98.75 312 VAL B CA 1
ATOM 7520 C C . VAL B 1 312 ? -22.594 -25.766 -18.406 1 98.75 312 VAL B C 1
ATOM 7522 O O . VAL B 1 312 ? -23.734 -25.344 -18.219 1 98.75 312 VAL B O 1
ATOM 7525 N N . CYS B 1 313 ? -22 -25.609 -19.531 1 98.69 313 CYS B N 1
ATOM 7526 C CA . CYS B 1 313 ? -22.703 -25.062 -20.688 1 98.69 313 CYS B CA 1
ATOM 7527 C C . CYS B 1 313 ? -23.219 -26.172 -21.594 1 98.69 313 CYS B C 1
ATOM 7529 O O . CYS B 1 313 ? -22.516 -27.156 -21.859 1 98.69 313 CYS B O 1
ATOM 7531 N N . SER B 1 314 ? -24.391 -26.062 -21.984 1 98.31 314 SER B N 1
ATOM 7532 C CA . SER B 1 314 ? -24.922 -26.906 -23.047 1 98.31 314 SER B CA 1
ATOM 7533 C C . SER B 1 314 ? -24.672 -26.281 -24.422 1 98.31 314 SER B C 1
ATOM 7535 O O . SER B 1 314 ? -25.156 -25.188 -24.719 1 98.31 314 SER B O 1
ATOM 7537 N N . VAL B 1 315 ? -23.891 -26.922 -25.203 1 97.94 315 VAL B N 1
ATOM 7538 C CA . VAL B 1 315 ? -23.562 -26.484 -26.547 1 97.94 315 VAL B CA 1
ATOM 7539 C C . VAL B 1 315 ? -23.719 -27.641 -27.531 1 97.94 315 VAL B C 1
ATOM 7541 O O . VAL B 1 315 ? -23.953 -28.781 -27.125 1 97.94 315 VAL B O 1
ATOM 7544 N N . ASP B 1 316 ? -23.609 -27.297 -28.797 1 96.56 316 ASP B N 1
ATOM 7545 C CA . ASP B 1 316 ? -23.719 -28.328 -29.812 1 96.56 316 ASP B CA 1
ATOM 7546 C C . ASP B 1 316 ? -22.594 -29.359 -29.672 1 96.56 316 ASP B C 1
ATOM 7548 O O . ASP B 1 316 ? -21.422 -28.984 -29.609 1 96.56 316 ASP B O 1
ATOM 7552 N N . GLY B 1 317 ? -23 -30.656 -29.562 1 95.25 317 GLY B N 1
ATOM 7553 C CA . GLY B 1 317 ? -22.016 -31.719 -29.625 1 95.25 317 GLY B CA 1
ATOM 7554 C C . GLY B 1 317 ? -21.469 -32.125 -28.266 1 95.25 317 GLY B C 1
ATOM 7555 O O . GLY B 1 317 ? -20.531 -32.906 -28.156 1 95.25 317 GLY B O 1
ATOM 7556 N N . ASN B 1 318 ? -22.062 -31.609 -27.125 1 97.88 318 ASN B N 1
ATOM 7557 C CA . ASN B 1 318 ? -21.516 -32 -25.844 1 97.88 318 ASN B CA 1
ATOM 7558 C C . ASN B 1 318 ? -22.578 -32.594 -24.922 1 97.88 318 ASN B C 1
ATOM 7560 O O . ASN B 1 318 ? -22.469 -32.5 -23.703 1 97.88 318 ASN B O 1
ATOM 7564 N N . GLU B 1 319 ? -23.656 -33.125 -25.469 1 97.5 319 GLU B N 1
ATOM 7565 C CA . GLU B 1 319 ? -24.781 -33.656 -24.719 1 97.5 319 GLU B CA 1
ATOM 7566 C C . GLU B 1 319 ? -24.344 -34.781 -23.766 1 97.5 319 GLU B C 1
ATOM 7568 O O . GLU B 1 319 ? -24.766 -34.812 -22.594 1 97.5 319 GLU B O 1
ATOM 7573 N N . GLU B 1 320 ? -23.562 -35.656 -24.25 1 97.75 320 GLU B N 1
ATOM 7574 C CA . GLU B 1 320 ? -23.078 -36.75 -23.422 1 97.75 320 GLU B CA 1
ATOM 7575 C C . GLU B 1 320 ? -22.234 -36.25 -22.266 1 97.75 320 GLU B C 1
ATOM 7577 O O . GLU B 1 320 ? -22.297 -36.781 -21.156 1 97.75 320 GLU B O 1
ATOM 7582 N N . PHE B 1 321 ? -21.469 -35.281 -22.578 1 98.38 321 PHE B N 1
ATOM 7583 C CA . PHE B 1 321 ? -20.641 -34.688 -21.547 1 98.38 321 PHE B CA 1
ATOM 7584 C C . PHE B 1 321 ? -21.5 -34.062 -20.453 1 98.38 321 PHE B C 1
ATOM 7586 O O . PHE B 1 321 ? -21.281 -34.281 -19.266 1 98.38 321 PHE B O 1
ATOM 7593 N N . VAL B 1 322 ? -22.469 -33.281 -20.828 1 98.69 322 VAL B N 1
ATOM 7594 C CA . VAL B 1 322 ? -23.375 -32.625 -19.891 1 98.69 322 VAL B CA 1
ATOM 7595 C C . VAL B 1 322 ? -24.078 -33.656 -19.031 1 98.69 322 VAL B C 1
ATOM 7597 O O . VAL B 1 322 ? -24.219 -33.469 -17.812 1 98.69 322 VAL B O 1
ATOM 7600 N N . ALA B 1 323 ? -24.484 -34.75 -19.688 1 98.62 323 ALA B N 1
ATOM 7601 C CA . ALA B 1 323 ? -25.156 -35.812 -18.953 1 98.62 323 ALA B CA 1
ATOM 7602 C C . ALA B 1 323 ? -24.219 -36.469 -17.938 1 98.62 323 ALA B C 1
ATOM 7604 O O . ALA B 1 323 ? -24.641 -36.781 -16.812 1 98.62 323 ALA B O 1
ATOM 7605 N N . ALA B 1 324 ? -23.016 -36.656 -18.328 1 98.75 324 ALA B N 1
ATOM 7606 C CA . ALA B 1 324 ? -22.031 -37.281 -17.438 1 98.75 324 ALA B CA 1
ATOM 7607 C C . ALA B 1 324 ? -21.734 -36.375 -16.234 1 98.75 324 ALA B C 1
ATOM 7609 O O . ALA B 1 324 ? -21.625 -36.844 -15.109 1 98.75 324 ALA B O 1
ATOM 7610 N N . VAL B 1 325 ? -21.594 -35.062 -16.484 1 98.81 325 VAL B N 1
ATOM 7611 C CA . VAL B 1 325 ? -21.359 -34.094 -15.406 1 98.81 325 VAL B CA 1
ATOM 7612 C C . VAL B 1 325 ? -22.578 -34.094 -14.469 1 98.81 325 VAL B C 1
ATOM 7614 O O . VAL B 1 325 ? -22.422 -34.031 -13.25 1 98.81 325 VAL B O 1
ATOM 7617 N N . GLY B 1 326 ? -23.734 -34.156 -15.062 1 98.81 326 GLY B N 1
ATOM 7618 C CA . GLY B 1 326 ? -24.953 -34.219 -14.266 1 98.81 326 GLY B CA 1
ATOM 7619 C C . GLY B 1 326 ? -25 -35.438 -13.359 1 98.81 326 GLY B C 1
ATOM 7620 O O . GLY B 1 326 ? -25.391 -35.344 -12.195 1 98.81 326 GLY B O 1
ATOM 7621 N N . ALA B 1 327 ? -24.641 -36.562 -13.906 1 98.75 327 ALA B N 1
ATOM 7622 C CA . ALA B 1 327 ? -24.609 -37.812 -13.125 1 98.75 327 ALA B CA 1
ATOM 7623 C C . ALA B 1 327 ? -23.641 -37.688 -11.961 1 98.75 327 ALA B C 1
ATOM 7625 O O . ALA B 1 327 ? -23.922 -38.156 -10.852 1 98.75 327 ALA B O 1
ATOM 7626 N N . LEU B 1 328 ? -22.516 -37.125 -12.234 1 98.75 328 LEU B N 1
ATOM 7627 C CA . LEU B 1 328 ? -21.531 -36.938 -11.188 1 98.75 328 LEU B CA 1
ATOM 7628 C C . LEU B 1 328 ? -22.047 -35.969 -10.117 1 98.75 328 LEU B C 1
ATOM 7630 O O . LEU B 1 328 ? -21.859 -36.219 -8.922 1 98.75 328 LEU B O 1
ATOM 7634 N N . ALA B 1 329 ? -22.594 -34.875 -10.523 1 98.81 329 ALA B N 1
ATOM 7635 C CA . ALA B 1 329 ? -23.156 -33.875 -9.594 1 98.81 329 ALA B CA 1
ATOM 7636 C C . ALA B 1 329 ? -24.203 -34.531 -8.688 1 98.81 329 ALA B C 1
ATOM 7638 O O . ALA B 1 329 ? -24.266 -34.25 -7.492 1 98.81 329 ALA B O 1
ATOM 7639 N N . GLU B 1 330 ? -25 -35.375 -9.297 1 98.5 330 GLU B N 1
ATOM 7640 C CA . GLU B 1 330 ? -26.016 -36.094 -8.531 1 98.5 330 GLU B CA 1
ATOM 7641 C C . GLU B 1 330 ? -25.375 -37 -7.473 1 98.5 330 GLU B C 1
ATOM 7643 O O . GLU B 1 330 ? -25.812 -37.031 -6.324 1 98.5 330 GLU B O 1
ATOM 7648 N N . ARG B 1 331 ? -24.391 -37.656 -7.895 1 98.06 331 ARG B N 1
ATOM 7649 C CA . ARG B 1 331 ? -23.672 -38.531 -6.965 1 98.06 331 ARG B CA 1
ATOM 7650 C C . ARG B 1 331 ? -23.062 -37.719 -5.82 1 98.06 331 ARG B C 1
ATOM 7652 O O . ARG B 1 331 ? -23.031 -38.188 -4.68 1 98.06 331 ARG B O 1
ATOM 7659 N N . ALA B 1 332 ? -22.562 -36.625 -6.137 1 98.25 332 ALA B N 1
ATOM 7660 C CA . ALA B 1 332 ? -21.938 -35.75 -5.152 1 98.25 332 ALA B CA 1
ATOM 7661 C C . ALA B 1 332 ? -22.984 -34.938 -4.379 1 98.25 332 ALA B C 1
ATOM 7663 O O . ALA B 1 332 ? -22.656 -34.188 -3.469 1 98.25 332 ALA B O 1
ATOM 7664 N N . GLN B 1 333 ? -24.25 -35.094 -4.754 1 98.12 333 GLN B N 1
ATOM 7665 C CA . GLN B 1 333 ? -25.344 -34.375 -4.145 1 98.12 333 GLN B CA 1
ATOM 7666 C C . GLN B 1 333 ? -25.125 -32.875 -4.262 1 98.12 333 GLN B C 1
ATOM 7668 O O . GLN B 1 333 ? -25.266 -32.125 -3.281 1 98.12 333 GLN B O 1
ATOM 7673 N N . CYS B 1 334 ? -24.672 -32.438 -5.348 1 98.25 334 CYS B N 1
ATOM 7674 C CA . CYS B 1 334 ? -24.438 -31.016 -5.676 1 98.25 334 CYS B CA 1
ATOM 7675 C C . CYS B 1 334 ? -25.344 -30.562 -6.812 1 98.25 334 CYS B C 1
ATOM 7677 O O . CYS B 1 334 ? -25.391 -31.219 -7.863 1 98.25 334 CYS B O 1
ATOM 7679 N N . PRO B 1 335 ? -26.094 -29.484 -6.617 1 98.25 335 PRO B N 1
ATOM 7680 C CA . PRO B 1 335 ? -26.953 -28.984 -7.691 1 98.25 335 PRO B CA 1
ATOM 7681 C C . PRO B 1 335 ? -26.172 -28.641 -8.961 1 98.25 335 PRO B C 1
ATOM 7683 O O . PRO B 1 335 ? -25.047 -28.141 -8.883 1 98.25 335 PRO B O 1
ATOM 7686 N N . LEU B 1 336 ? -26.828 -28.938 -10.094 1 98.56 336 LEU B N 1
ATOM 7687 C CA . LEU B 1 336 ? -26.234 -28.641 -11.391 1 98.56 336 LEU B CA 1
ATOM 7688 C C . LEU B 1 336 ? -27.016 -27.547 -12.109 1 98.56 336 LEU B C 1
ATOM 7690 O O . LEU B 1 336 ? -28.25 -27.641 -12.211 1 98.56 336 LEU B O 1
ATOM 7694 N N . THR B 1 337 ? -26.359 -26.531 -12.492 1 98.25 337 THR B N 1
ATOM 7695 C CA . THR B 1 337 ? -26.938 -25.516 -13.367 1 98.25 337 THR B CA 1
ATOM 7696 C C . THR B 1 337 ? -26.375 -25.641 -14.781 1 98.25 337 THR B C 1
ATOM 7698 O O . THR B 1 337 ? -25.156 -25.531 -14.984 1 98.25 337 THR B O 1
ATOM 7701 N N . VAL B 1 338 ? -27.172 -25.891 -15.727 1 98.38 338 VAL B N 1
ATOM 7702 C CA . VAL B 1 338 ? -26.766 -25.984 -17.125 1 98.38 338 VAL B CA 1
ATOM 7703 C C . VAL B 1 338 ? -27.062 -24.672 -17.844 1 98.38 338 VAL B C 1
ATOM 7705 O O . VAL B 1 338 ? -28.203 -24.234 -17.906 1 98.38 338 VAL B O 1
ATOM 7708 N N . CYS B 1 339 ? -26.078 -23.969 -18.312 1 97.88 339 CYS B N 1
ATOM 7709 C CA . CYS B 1 339 ? -26.234 -22.766 -19.125 1 97.88 339 CYS B CA 1
ATOM 7710 C C . CYS B 1 339 ? -26.688 -23.109 -20.531 1 97.88 339 CYS B C 1
ATOM 7712 O O . CYS B 1 339 ? -25.938 -23.688 -21.312 1 97.88 339 CYS B O 1
ATOM 7714 N N . PRO B 1 340 ? -27.781 -22.672 -20.906 1 96.62 340 PRO B N 1
ATOM 7715 C CA . PRO B 1 340 ? -28.312 -23.078 -22.219 1 96.62 340 PRO B CA 1
ATOM 7716 C C . PRO B 1 340 ? -27.656 -22.328 -23.375 1 96.62 340 PRO B C 1
ATOM 7718 O O . PRO B 1 340 ? -27.078 -21.266 -23.172 1 96.62 340 PRO B O 1
ATOM 7721 N N . ALA B 1 341 ? -27.859 -22.797 -24.516 1 94.25 341 ALA B N 1
ATOM 7722 C CA . ALA B 1 341 ? -27.156 -22.328 -25.703 1 94.25 341 ALA B CA 1
ATOM 7723 C C . ALA B 1 341 ? -27.422 -20.844 -25.953 1 94.25 341 ALA B C 1
ATOM 7725 O O . ALA B 1 341 ? -26.5 -20.109 -26.328 1 94.25 341 ALA B O 1
ATOM 7726 N N . PRO B 1 342 ? -28.625 -20.328 -25.75 1 93.81 342 PRO B N 1
ATOM 7727 C CA . PRO B 1 342 ? -28.844 -18.906 -26 1 93.81 342 PRO B CA 1
ATOM 7728 C C . PRO B 1 342 ? -28.031 -18.016 -25.062 1 93.81 342 PRO B C 1
ATOM 7730 O O . PRO B 1 342 ? -27.656 -16.891 -25.438 1 93.81 342 PRO B O 1
ATOM 7733 N N . GLN B 1 343 ? -27.641 -18.531 -23.922 1 94.81 343 GLN B N 1
ATOM 7734 C CA . GLN B 1 343 ? -26.922 -17.75 -22.922 1 94.81 343 GLN B CA 1
ATOM 7735 C C . GLN B 1 343 ? -25.406 -17.891 -23.109 1 94.81 343 GLN B C 1
ATOM 7737 O O . GLN B 1 343 ? -24.656 -16.969 -22.797 1 94.81 343 GLN B O 1
ATOM 7742 N N . ASN B 1 344 ? -24.969 -19.016 -23.562 1 96.06 344 ASN B N 1
ATOM 7743 C CA . ASN B 1 344 ? -23.531 -19.234 -23.688 1 96.06 344 ASN B CA 1
ATOM 7744 C C . ASN B 1 344 ? -23.047 -18.984 -25.109 1 96.06 344 ASN B C 1
ATOM 7746 O O . ASN B 1 344 ? -21.844 -18.938 -25.375 1 96.06 344 ASN B O 1
ATOM 7750 N N . ARG B 1 345 ? -24.016 -18.891 -26.141 1 96.44 345 ARG B N 1
ATOM 7751 C CA . ARG B 1 345 ? -23.703 -18.578 -27.531 1 96.44 345 ARG B CA 1
ATOM 7752 C C . ARG B 1 345 ? -22.656 -19.531 -28.078 1 96.44 345 ARG B C 1
ATOM 7754 O O . ARG B 1 345 ? -21.688 -19.109 -28.719 1 96.44 345 ARG B O 1
ATOM 7761 N N . GLN B 1 346 ? -22.703 -20.75 -27.672 1 96.62 346 GLN B N 1
ATOM 7762 C CA . GLN B 1 346 ? -21.875 -21.875 -28.125 1 96.62 346 GLN B CA 1
ATOM 7763 C C . GLN B 1 346 ? -20.469 -21.781 -27.578 1 96.62 346 GLN B C 1
ATOM 7765 O O . GLN B 1 346 ? -19.531 -22.391 -28.109 1 96.62 346 GLN B O 1
ATOM 7770 N N . ASP B 1 347 ? -20.328 -20.891 -26.656 1 97.88 347 ASP B N 1
ATOM 7771 C CA . ASP B 1 347 ? -19.078 -20.859 -25.875 1 97.88 347 ASP B CA 1
ATOM 7772 C C . ASP B 1 347 ? -19.125 -21.875 -24.734 1 97.88 347 ASP B C 1
ATOM 7774 O O . ASP B 1 347 ? -19.906 -21.734 -23.797 1 97.88 347 ASP B O 1
ATOM 7778 N N . ARG B 1 348 ? -18.25 -22.891 -24.719 1 97.81 348 ARG B N 1
ATOM 7779 C CA . ARG B 1 348 ? -18.312 -24.016 -23.797 1 97.81 348 ARG B CA 1
ATOM 7780 C C . ARG B 1 348 ? -17.391 -23.797 -22.609 1 97.81 348 ARG B C 1
ATOM 7782 O O . ARG B 1 348 ? -17.438 -24.547 -21.625 1 97.81 348 ARG B O 1
ATOM 7789 N N . TRP B 1 349 ? -16.594 -22.75 -22.562 1 98.25 349 TRP B N 1
ATOM 7790 C CA . TRP B 1 349 ? -15.492 -22.594 -21.625 1 98.25 349 TRP B CA 1
ATOM 7791 C C . TRP B 1 349 ? -15.914 -21.719 -20.438 1 98.25 349 TRP B C 1
ATOM 7793 O O . TRP B 1 349 ? -15.344 -20.641 -20.234 1 98.25 349 TRP B O 1
ATOM 7803 N N . ILE B 1 350 ? -16.75 -22.234 -19.547 1 98.31 350 ILE B N 1
ATOM 7804 C CA . ILE B 1 350 ? -17.328 -21.453 -18.453 1 98.31 350 ILE B CA 1
ATOM 7805 C C . ILE B 1 350 ? -16.266 -21.188 -17.406 1 98.31 350 ILE B C 1
ATOM 7807 O O . ILE B 1 350 ? -16.266 -20.125 -16.75 1 98.31 350 ILE B O 1
ATOM 7811 N N . GLN B 1 351 ? -15.258 -22.078 -17.188 1 98.06 351 GLN B N 1
ATOM 7812 C CA . GLN B 1 351 ? -14.141 -21.844 -16.281 1 98.06 351 GLN B CA 1
ATOM 7813 C C . GLN B 1 351 ? -13.352 -20.609 -16.688 1 98.06 351 GLN B C 1
ATOM 7815 O O . GLN B 1 351 ? -12.922 -19.828 -15.844 1 98.06 351 GLN B O 1
ATOM 7820 N N . ASP B 1 352 ? -13.133 -20.438 -17.969 1 98 352 ASP B N 1
ATOM 7821 C CA . ASP B 1 352 ? -12.32 -19.359 -18.516 1 98 352 ASP B CA 1
ATOM 7822 C C . ASP B 1 352 ? -13.016 -18.016 -18.359 1 98 352 ASP B C 1
ATOM 7824 O O . ASP B 1 352 ? -12.352 -16.969 -18.312 1 98 352 ASP B O 1
ATOM 7828 N N . GLU B 1 353 ? -14.281 -18.062 -18.297 1 97.94 353 GLU B N 1
ATOM 7829 C CA . GLU B 1 353 ? -15.031 -16.812 -18.312 1 97.94 353 GLU B CA 1
ATOM 7830 C C . GLU B 1 353 ? -15.148 -16.219 -16.922 1 97.94 353 GLU B C 1
ATOM 7832 O O . GLU B 1 353 ? -15.219 -14.992 -16.766 1 97.94 353 GLU B O 1
ATOM 7837 N N . MET B 1 354 ? -15.227 -17.094 -15.945 1 97.75 354 MET B N 1
ATOM 7838 C CA . MET B 1 354 ? -15.508 -16.5 -14.641 1 97.75 354 MET B CA 1
ATOM 7839 C C . MET B 1 354 ? -14.969 -17.375 -13.516 1 97.75 354 MET B C 1
ATOM 7841 O O . MET B 1 354 ? -14.711 -18.562 -13.719 1 97.75 354 MET B O 1
ATOM 7845 N N . GLU B 1 355 ? -14.711 -16.812 -12.375 1 98.31 355 GLU B N 1
ATOM 7846 C CA . GLU B 1 355 ? -14.375 -17.469 -11.117 1 98.31 355 GLU B CA 1
ATOM 7847 C C . GLU B 1 355 ? -15.328 -17.031 -10 1 98.31 355 GLU B C 1
ATOM 7849 O O . GLU B 1 355 ? -15.703 -15.859 -9.922 1 98.31 355 GLU B O 1
ATOM 7854 N N . PHE B 1 356 ? -15.703 -17.984 -9.172 1 98.31 356 PHE B N 1
ATOM 7855 C CA . PHE B 1 356 ? -16.531 -17.672 -8.016 1 98.31 356 PHE B CA 1
ATOM 7856 C C . PHE B 1 356 ? -15.664 -17.328 -6.805 1 98.31 356 PHE B C 1
ATOM 7858 O O . PHE B 1 356 ? -14.68 -18.016 -6.527 1 98.31 356 PHE B O 1
ATOM 7865 N N . GLY B 1 357 ? -15.953 -16.281 -6.141 1 98.62 357 GLY B N 1
ATOM 7866 C CA . GLY B 1 357 ? -15.445 -15.906 -4.828 1 98.62 357 GLY B CA 1
ATOM 7867 C C . GLY B 1 357 ? -16.516 -15.352 -3.912 1 98.62 357 GLY B C 1
ATOM 7868 O O . GLY B 1 357 ? -17.703 -15.656 -4.078 1 98.62 357 GLY B O 1
ATOM 7869 N N . TYR B 1 358 ? -16.062 -14.641 -2.877 1 98.81 358 TYR B N 1
ATOM 7870 C CA . TYR B 1 358 ? -17.047 -14.039 -1.972 1 98.81 358 TYR B CA 1
ATOM 7871 C C . TYR B 1 358 ? -16.438 -12.844 -1.247 1 98.81 358 TYR B C 1
ATOM 7873 O O . TYR B 1 358 ? -15.234 -12.609 -1.303 1 98.81 358 TYR B O 1
ATOM 7881 N N . ILE B 1 359 ? -17.25 -12.07 -0.727 1 98.81 359 ILE B N 1
ATOM 7882 C CA . ILE B 1 359 ? -16.906 -11.016 0.226 1 98.81 359 ILE B CA 1
ATOM 7883 C C . ILE B 1 359 ? -17.688 -11.219 1.523 1 98.81 359 ILE B C 1
ATOM 7885 O O . ILE B 1 359 ? -18.734 -11.867 1.53 1 98.81 359 ILE B O 1
ATOM 7889 N N . GLN B 1 360 ? -17.094 -10.672 2.572 1 98.5 360 GLN B N 1
ATOM 7890 C CA . GLN B 1 360 ? -17.672 -11.023 3.863 1 98.5 360 GLN B CA 1
ATOM 7891 C C . GLN B 1 360 ? -17.5 -9.883 4.867 1 98.5 360 GLN B C 1
ATOM 7893 O O . GLN B 1 360 ? -16.438 -9.258 4.93 1 98.5 360 GLN B O 1
ATOM 7898 N N . ALA B 1 361 ? -18.516 -9.547 5.504 1 98.19 361 ALA B N 1
ATOM 7899 C CA . ALA B 1 361 ? -18.562 -8.75 6.723 1 98.19 361 ALA B CA 1
ATOM 7900 C C . ALA B 1 361 ? -19.25 -9.508 7.855 1 98.19 361 ALA B C 1
ATOM 7902 O O . ALA B 1 361 ? -19.844 -10.57 7.629 1 98.19 361 ALA B O 1
ATOM 7903 N N . PRO B 1 362 ? -19.125 -9.062 9.055 1 96.88 362 PRO B N 1
ATOM 7904 C CA . PRO B 1 362 ? -19.75 -9.805 10.164 1 96.88 362 PRO B CA 1
ATOM 7905 C C . PRO B 1 362 ? -21.25 -10.023 9.953 1 96.88 362 PRO B C 1
ATOM 7907 O O . PRO B 1 362 ? -21.766 -11.078 10.32 1 96.88 362 PRO B O 1
ATOM 7910 N N . HIS B 1 363 ? -21.953 -9.188 9.305 1 94.62 363 HIS B N 1
ATOM 7911 C CA . HIS B 1 363 ? -23.406 -9.258 9.219 1 94.62 363 HIS B CA 1
ATOM 7912 C C . HIS B 1 363 ? -23.844 -9.977 7.953 1 94.62 363 HIS B C 1
ATOM 7914 O O . HIS B 1 363 ? -25.016 -10.367 7.836 1 94.62 363 HIS B O 1
ATOM 7920 N N . LYS B 1 364 ? -22.922 -10.109 7 1 95.44 364 LYS B N 1
ATOM 7921 C CA . LYS B 1 364 ? -23.375 -10.617 5.711 1 95.44 364 LYS B CA 1
ATOM 7922 C C . LYS B 1 364 ? -22.219 -11.211 4.91 1 95.44 364 LYS B C 1
ATOM 7924 O O . LYS B 1 364 ? -21.094 -10.711 4.973 1 95.44 364 LYS B O 1
ATOM 7929 N N . THR B 1 365 ? -22.406 -12.312 4.199 1 97.25 365 THR B N 1
ATOM 7930 C CA . THR B 1 365 ? -21.516 -12.898 3.213 1 97.25 365 THR B CA 1
ATOM 7931 C C . THR B 1 365 ? -22.188 -12.969 1.844 1 97.25 365 THR B C 1
ATOM 7933 O O . THR B 1 365 ? -23.344 -13.375 1.736 1 97.25 365 THR B O 1
ATOM 7936 N N . LEU B 1 366 ? -21.516 -12.516 0.802 1 97.81 366 LEU B N 1
ATOM 7937 C CA . LEU B 1 366 ? -22.047 -12.531 -0.561 1 97.81 366 LEU B CA 1
ATOM 7938 C C . LEU B 1 366 ? -21.109 -13.281 -1.494 1 97.81 366 LEU B C 1
ATOM 7940 O O . LEU B 1 366 ? -19.906 -13 -1.536 1 97.81 366 LEU B O 1
ATOM 7944 N N . PRO B 1 367 ? -21.641 -14.297 -2.223 1 98.44 367 PRO B N 1
ATOM 7945 C CA . PRO B 1 367 ? -20.844 -14.758 -3.357 1 98.44 367 PRO B CA 1
ATOM 7946 C C . PRO B 1 367 ? -20.656 -13.68 -4.422 1 98.44 367 PRO B C 1
ATOM 7948 O O . PRO B 1 367 ? -21.547 -12.852 -4.637 1 98.44 367 PRO B O 1
ATOM 7951 N N . VAL B 1 368 ? -19.547 -13.586 -4.996 1 98.75 368 VAL B N 1
ATOM 7952 C CA . VAL B 1 368 ? -19.25 -12.594 -6.02 1 98.75 368 VAL B CA 1
ATOM 7953 C C . VAL B 1 368 ? -18.484 -13.258 -7.172 1 98.75 368 VAL B C 1
ATOM 7955 O O . VAL B 1 368 ? -17.469 -13.914 -6.957 1 98.75 368 VAL B O 1
ATOM 7958 N N . VAL B 1 369 ? -18.969 -13.086 -8.406 1 98.62 369 VAL B N 1
ATOM 7959 C CA . VAL B 1 369 ? -18.266 -13.578 -9.594 1 98.62 369 VAL B CA 1
ATOM 7960 C C . VAL B 1 369 ? -17.188 -12.586 -10.008 1 98.62 369 VAL B C 1
ATOM 7962 O O . VAL B 1 369 ? -17.438 -11.375 -10.078 1 98.62 369 VAL B O 1
ATOM 7965 N N . PHE B 1 370 ? -16.016 -13.023 -10.094 1 98.62 370 PHE B N 1
ATOM 7966 C CA . PHE B 1 370 ? -14.992 -12.281 -10.828 1 98.62 370 PHE B CA 1
ATOM 7967 C C . PHE B 1 370 ? -15.008 -12.656 -12.305 1 98.62 370 PHE B C 1
ATOM 7969 O O . PHE B 1 370 ? -14.672 -13.789 -12.672 1 98.62 370 PHE B O 1
ATOM 7976 N N . ASP B 1 371 ? -15.406 -11.781 -13.117 1 98.31 371 ASP B N 1
ATOM 7977 C CA . ASP B 1 371 ? -15.586 -11.992 -14.555 1 98.31 371 ASP B CA 1
ATOM 7978 C C . ASP B 1 371 ? -14.297 -11.68 -15.312 1 98.31 371 ASP B C 1
ATOM 7980 O O . ASP B 1 371 ? -13.773 -10.562 -15.227 1 98.31 371 ASP B O 1
ATOM 7984 N N . SER B 1 372 ? -13.781 -12.664 -16.016 1 97.81 372 SER B N 1
ATOM 7985 C CA . SER B 1 372 ? -12.508 -12.477 -16.703 1 97.81 372 SER B CA 1
ATOM 7986 C C . SER B 1 372 ? -12.664 -11.531 -17.891 1 97.81 372 SER B C 1
ATOM 7988 O O . SER B 1 372 ? -13.766 -11.328 -18.406 1 97.81 372 SER B O 1
ATOM 7990 N N . PRO B 1 373 ? -11.602 -10.891 -18.328 1 96.75 373 PRO B N 1
ATOM 7991 C CA . PRO B 1 373 ? -11.695 -10 -19.484 1 96.75 373 PRO B CA 1
ATOM 7992 C C . PRO B 1 373 ? -11.727 -10.758 -20.812 1 96.75 373 PRO B C 1
ATOM 7994 O O . PRO B 1 373 ? -11.719 -10.141 -21.875 1 96.75 373 PRO B O 1
ATOM 7997 N N . ARG B 1 374 ? -11.742 -12.055 -20.812 1 95.81 374 ARG B N 1
ATOM 7998 C CA . ARG B 1 374 ? -11.836 -12.844 -22.031 1 95.81 374 ARG B CA 1
ATOM 7999 C C . ARG B 1 374 ? -13.031 -12.406 -22.875 1 95.81 374 ARG B C 1
ATOM 8001 O O . ARG B 1 374 ? -12.875 -12.031 -24.047 1 95.81 374 ARG B O 1
ATOM 8008 N N . ASP B 1 375 ? -14.18 -12.391 -22.359 1 92.94 375 ASP B N 1
ATOM 8009 C CA . ASP B 1 375 ? -15.406 -11.781 -22.859 1 92.94 375 ASP B CA 1
ATOM 8010 C C . ASP B 1 375 ? -15.727 -12.266 -24.281 1 92.94 375 ASP B C 1
ATOM 8012 O O . ASP B 1 375 ? -15.969 -11.461 -25.172 1 92.94 375 ASP B O 1
ATOM 8016 N N . LEU B 1 376 ? -15.82 -13.492 -24.562 1 95.38 376 LEU B N 1
ATOM 8017 C CA . LEU B 1 376 ? -16.281 -14.078 -25.828 1 95.38 376 LEU B CA 1
ATOM 8018 C C . LEU B 1 376 ? -17.766 -14.414 -25.75 1 95.38 376 LEU B C 1
ATOM 8020 O O . LEU B 1 376 ? -18.594 -13.547 -25.438 1 95.38 376 LEU B O 1
ATOM 8024 N N . GLY B 1 377 ? -18.109 -15.555 -26.031 1 96.62 377 GLY B N 1
ATOM 8025 C CA . GLY B 1 377 ? -19.516 -15.906 -26.094 1 96.62 377 GLY B CA 1
ATOM 8026 C C . GLY B 1 377 ? -20.219 -15.844 -24.734 1 96.62 377 GLY B C 1
ATOM 8027 O O . GLY B 1 377 ? -21.406 -15.57 -24.656 1 96.62 377 GLY B O 1
ATOM 8028 N N . LEU B 1 378 ? -19.531 -16.047 -23.641 1 97.56 378 LEU B N 1
ATOM 8029 C CA . LEU B 1 378 ? -20.094 -16.125 -22.297 1 97.56 378 LEU B CA 1
ATOM 8030 C C . LEU B 1 378 ? -20.016 -14.773 -21.594 1 97.56 378 LEU B C 1
ATOM 8032 O O . LEU B 1 378 ? -20.297 -14.672 -20.406 1 97.56 378 LEU B O 1
ATOM 8036 N N . LYS B 1 379 ? -19.641 -13.695 -22.25 1 95.56 379 LYS B N 1
ATOM 8037 C CA . LYS B 1 379 ? -19.359 -12.391 -21.656 1 95.56 379 LYS B CA 1
ATOM 8038 C C . LYS B 1 379 ? -20.547 -11.898 -20.828 1 95.56 379 LYS B C 1
ATOM 8040 O O . LYS B 1 379 ? -20.359 -11.219 -19.828 1 95.56 379 LYS B O 1
ATOM 8045 N N . ASP B 1 380 ? -21.812 -12.273 -21.234 1 95.5 380 ASP B N 1
ATOM 8046 C CA . ASP B 1 380 ? -23 -11.727 -20.578 1 95.5 380 ASP B CA 1
ATOM 8047 C C . ASP B 1 380 ? -23.531 -12.672 -19.5 1 95.5 380 ASP B C 1
ATOM 8049 O O . ASP B 1 380 ? -24.344 -12.273 -18.672 1 95.5 380 ASP B O 1
ATOM 8053 N N . PHE B 1 381 ? -23.109 -13.883 -19.484 1 96.69 381 PHE B N 1
ATOM 8054 C CA . PHE B 1 381 ? -23.656 -14.898 -18.594 1 96.69 381 PHE B CA 1
ATOM 8055 C C . PHE B 1 381 ? -23.484 -14.492 -17.141 1 96.69 381 PHE B C 1
ATOM 8057 O O . PHE B 1 381 ? -24.438 -14.523 -16.359 1 96.69 381 PHE B O 1
ATOM 8064 N N . PRO B 1 382 ? -22.297 -14.039 -16.688 1 96.5 382 PRO B N 1
ATOM 8065 C CA . PRO B 1 382 ? -22.141 -13.68 -15.273 1 96.5 382 PRO B CA 1
ATOM 8066 C C . PRO B 1 382 ? -23.031 -12.508 -14.859 1 96.5 382 PRO B C 1
ATOM 8068 O O . PRO B 1 382 ? -23.625 -12.539 -13.781 1 96.5 382 PRO B O 1
ATOM 8071 N N . VAL B 1 383 ? -23.188 -11.555 -15.719 1 94.5 383 VAL B N 1
ATOM 8072 C CA . VAL B 1 383 ? -23.875 -10.328 -15.336 1 94.5 383 VAL B CA 1
ATOM 8073 C C . VAL B 1 383 ? -25.391 -10.492 -15.547 1 94.5 383 VAL B C 1
ATOM 8075 O O . VAL B 1 383 ? -26.188 -9.938 -14.797 1 94.5 383 VAL B O 1
ATOM 8078 N N . LYS B 1 384 ? -25.828 -11.32 -16.516 1 93.75 384 LYS B N 1
ATOM 8079 C CA . LYS B 1 384 ? -27.234 -11.414 -16.844 1 93.75 384 LYS B CA 1
ATOM 8080 C C . LYS B 1 384 ? -27.891 -12.609 -16.156 1 93.75 384 LYS B C 1
ATOM 8082 O O . LYS B 1 384 ? -29.094 -12.586 -15.859 1 93.75 384 LYS B O 1
ATOM 8087 N N . SER B 1 385 ? -27.062 -13.648 -15.859 1 94 385 SER B N 1
ATOM 8088 C CA . SER B 1 385 ? -27.688 -14.891 -15.398 1 94 385 SER B CA 1
ATOM 8089 C C . SER B 1 385 ? -27.297 -15.203 -13.961 1 94 385 SER B C 1
ATOM 8091 O O . SER B 1 385 ? -28.016 -15.914 -13.258 1 94 385 SER B O 1
ATOM 8093 N N . ILE B 1 386 ? -26.172 -14.695 -13.523 1 95.62 386 ILE B N 1
ATOM 8094 C CA . ILE B 1 386 ? -25.703 -15.047 -12.188 1 95.62 386 ILE B CA 1
ATOM 8095 C C . ILE B 1 386 ? -25.938 -13.883 -11.227 1 95.62 386 ILE B C 1
ATOM 8097 O O . ILE B 1 386 ? -26.469 -14.078 -10.133 1 95.62 386 ILE B O 1
ATOM 8101 N N . LEU B 1 387 ? -25.594 -12.664 -11.664 1 96.31 387 LEU B N 1
ATOM 8102 C CA . LEU B 1 387 ? -25.797 -11.477 -10.844 1 96.31 387 LEU B CA 1
ATOM 8103 C C . LEU B 1 387 ? -27.25 -11.383 -10.391 1 96.31 387 LEU B C 1
ATOM 8105 O O . LEU B 1 387 ? -28.172 -11.594 -11.188 1 96.31 387 LEU B O 1
ATOM 8109 N N . GLY B 1 388 ? -27.5 -11.125 -9.172 1 95.62 388 GLY B N 1
ATOM 8110 C CA . GLY B 1 388 ? -28.828 -11.016 -8.594 1 95.62 388 GLY B CA 1
ATOM 8111 C C . GLY B 1 388 ? -28.812 -10.664 -7.121 1 95.62 388 GLY B C 1
ATOM 8112 O O . GLY B 1 388 ? -27.812 -10.188 -6.598 1 95.62 388 GLY B O 1
ATOM 8113 N N . PRO B 1 389 ? -29.969 -10.852 -6.492 1 95 389 PRO B N 1
ATOM 8114 C CA . PRO B 1 389 ? -30 -10.578 -5.055 1 95 389 PRO B CA 1
ATOM 8115 C C . PRO B 1 389 ? -29.031 -11.453 -4.266 1 95 389 PRO B C 1
ATOM 8117 O O . PRO B 1 389 ? -29.094 -12.68 -4.344 1 95 389 PRO B O 1
ATOM 8120 N N . ASP B 1 390 ? -28.141 -10.781 -3.576 1 95.44 390 ASP B N 1
ATOM 8121 C CA . ASP B 1 390 ? -27.156 -11.422 -2.719 1 95.44 390 ASP B CA 1
ATOM 8122 C C . ASP B 1 390 ? -26.141 -12.219 -3.545 1 95.44 390 ASP B C 1
ATOM 8124 O O . ASP B 1 390 ? -25.641 -13.25 -3.092 1 95.44 390 ASP B O 1
ATOM 8128 N N . PHE B 1 391 ? -25.969 -11.875 -4.75 1 97.44 391 PHE B N 1
ATOM 8129 C CA . PHE B 1 391 ? -24.953 -12.453 -5.629 1 97.44 391 PHE B CA 1
ATOM 8130 C C . PHE B 1 391 ? -24.25 -11.359 -6.438 1 97.44 391 PHE B C 1
ATOM 8132 O O . PHE B 1 391 ? -24.859 -10.781 -7.348 1 97.44 391 PHE B O 1
ATOM 8139 N N . GLY B 1 392 ? -23.016 -11.156 -6.102 1 98.19 392 GLY B N 1
ATOM 8140 C CA . GLY B 1 392 ? -22.328 -9.984 -6.621 1 98.19 392 GLY B CA 1
ATOM 8141 C C . GLY B 1 392 ? -21.531 -10.281 -7.879 1 98.19 392 GLY B C 1
ATOM 8142 O O . GLY B 1 392 ? -21.469 -11.43 -8.328 1 98.19 392 GLY B O 1
ATOM 8143 N N . TYR B 1 393 ? -20.953 -9.195 -8.43 1 98.25 393 TYR B N 1
ATOM 8144 C CA . TYR B 1 393 ? -20.219 -9.219 -9.688 1 98.25 393 TYR B CA 1
ATOM 8145 C C . TYR B 1 393 ? -19.078 -8.203 -9.672 1 98.25 393 TYR B C 1
ATOM 8147 O O . TYR B 1 393 ? -19.234 -7.098 -9.148 1 98.25 393 TYR B O 1
ATOM 8155 N N . VAL B 1 394 ? -17.922 -8.578 -10.117 1 98.25 394 VAL B N 1
ATOM 8156 C CA . VAL B 1 394 ? -16.812 -7.645 -10.32 1 98.25 394 VAL B CA 1
ATOM 8157 C C . VAL B 1 394 ? -16.016 -8.047 -11.562 1 98.25 394 VAL B C 1
ATOM 8159 O O . VAL B 1 394 ? -15.953 -9.227 -11.906 1 98.25 394 VAL B O 1
ATOM 8162 N N . ALA B 1 395 ? -15.438 -7.117 -12.328 1 97.44 395 ALA B N 1
ATOM 8163 C CA . ALA B 1 395 ? -14.617 -7.348 -13.516 1 97.44 395 ALA B CA 1
ATOM 8164 C C . ALA B 1 395 ? -13.508 -6.301 -13.633 1 97.44 395 ALA B C 1
ATOM 8166 O O . ALA B 1 395 ? -13.609 -5.223 -13.039 1 97.44 395 ALA B O 1
ATOM 8167 N N . ARG B 1 396 ? -12.43 -6.645 -14.203 1 96.62 396 ARG B N 1
ATOM 8168 C CA . ARG B 1 396 ? -11.367 -5.742 -14.617 1 96.62 396 ARG B CA 1
ATOM 8169 C C . ARG B 1 396 ? -11.109 -5.855 -16.125 1 96.62 396 ARG B C 1
ATOM 8171 O O . ARG B 1 396 ? -11.07 -6.957 -16.672 1 96.62 396 ARG B O 1
ATOM 8178 N N . GLN B 1 397 ? -10.945 -4.766 -16.719 1 93.5 397 GLN B N 1
ATOM 8179 C CA . GLN B 1 397 ? -10.742 -4.758 -18.172 1 93.5 397 GLN B CA 1
ATOM 8180 C C . GLN B 1 397 ? -9.258 -4.859 -18.516 1 93.5 397 GLN B C 1
ATOM 8182 O O . GLN B 1 397 ? -8.406 -4.383 -17.766 1 93.5 397 GLN B O 1
ATOM 8187 N N . ALA B 1 398 ? -9.023 -5.535 -19.594 1 92 398 ALA B N 1
ATOM 8188 C CA . ALA B 1 398 ? -7.68 -5.574 -20.156 1 92 398 ALA B CA 1
ATOM 8189 C C . ALA B 1 398 ? -7.48 -4.473 -21.203 1 92 398 ALA B C 1
ATOM 8191 O O . ALA B 1 398 ? -7.82 -4.648 -22.375 1 92 398 ALA B O 1
ATOM 8192 N N . ALA B 1 399 ? -6.902 -3.443 -20.891 1 84.5 399 ALA B N 1
ATOM 8193 C CA . ALA B 1 399 ? -6.793 -2.258 -21.734 1 84.5 399 ALA B CA 1
ATOM 8194 C C . ALA B 1 399 ? -6.086 -2.586 -23.047 1 84.5 399 ALA B C 1
ATOM 8196 O O . ALA B 1 399 ? -6.445 -2.055 -24.109 1 84.5 399 ALA B O 1
ATOM 8197 N N . GLU B 1 400 ? -5.109 -3.418 -23.047 1 83.69 400 GLU B N 1
ATOM 8198 C CA . GLU B 1 400 ? -4.316 -3.736 -24.234 1 83.69 400 GLU B CA 1
ATOM 8199 C C . GLU B 1 400 ? -4.824 -5.004 -24.922 1 83.69 400 GLU B C 1
ATOM 8201 O O . GLU B 1 400 ? -4.148 -5.57 -25.781 1 83.69 400 GLU B O 1
ATOM 8206 N N . GLY B 1 401 ? -5.941 -5.406 -24.516 1 87.88 401 GLY B N 1
ATOM 8207 C CA . GLY B 1 401 ? -6.457 -6.656 -25.047 1 87.88 401 GLY B CA 1
ATOM 8208 C C . GLY B 1 401 ? -6.18 -7.848 -24.156 1 87.88 401 GLY B C 1
ATOM 8209 O O . GLY B 1 401 ? -5.148 -7.898 -23.484 1 87.88 401 GLY B O 1
ATOM 8210 N N . ALA B 1 402 ? -7.059 -8.789 -24.25 1 90.62 402 ALA B N 1
ATOM 8211 C CA . ALA B 1 402 ? -6.938 -9.977 -23.406 1 90.62 402 ALA B CA 1
ATOM 8212 C C . ALA B 1 402 ? -6.125 -11.062 -24.109 1 90.62 402 ALA B C 1
ATOM 8214 O O . ALA B 1 402 ? -6.262 -11.266 -25.328 1 90.62 402 ALA B O 1
ATOM 8215 N N . SER B 1 403 ? -5.211 -11.68 -23.406 1 90.62 403 SER B N 1
ATOM 8216 C CA . SER B 1 403 ? -4.539 -12.883 -23.891 1 90.62 403 SER B CA 1
ATOM 8217 C C . SER B 1 403 ? -5.164 -14.141 -23.297 1 90.62 403 SER B C 1
ATOM 8219 O O . SER B 1 403 ? -6.094 -14.055 -22.484 1 90.62 403 SER B O 1
ATOM 8221 N N . SER B 1 404 ? -4.672 -15.336 -23.719 1 92.88 404 SER B N 1
ATOM 8222 C CA . SER B 1 404 ? -5.199 -16.594 -23.188 1 92.88 404 SER B CA 1
ATOM 8223 C C . SER B 1 404 ? -4.953 -16.703 -21.688 1 92.88 404 SER B C 1
ATOM 8225 O O . SER B 1 404 ? -5.684 -17.406 -20.984 1 92.88 404 SER B O 1
ATOM 8227 N N . LEU B 1 405 ? -3.957 -15.938 -21.219 1 93.56 405 LEU B N 1
ATOM 8228 C CA . LEU B 1 405 ? -3.643 -16 -19.797 1 93.56 405 LEU B CA 1
ATOM 8229 C C . LEU B 1 405 ? -4.648 -15.203 -18.984 1 93.56 405 LEU B C 1
ATOM 8231 O O . LEU B 1 405 ? -4.656 -15.281 -17.75 1 93.56 405 LEU B O 1
ATOM 8235 N N . ASP B 1 406 ? -5.594 -14.555 -19.688 1 94.88 406 ASP B N 1
ATOM 8236 C CA . ASP B 1 406 ? -6.652 -13.82 -19 1 94.88 406 ASP B CA 1
ATOM 8237 C C . ASP B 1 406 ? -7.891 -14.695 -18.812 1 94.88 406 ASP B C 1
ATOM 8239 O O . ASP B 1 406 ? -8.875 -14.258 -18.203 1 94.88 406 ASP B O 1
ATOM 8243 N N . SER B 1 407 ? -7.805 -15.891 -19.406 1 96.88 407 SER B N 1
ATOM 8244 C CA . SER B 1 407 ? -8.828 -16.891 -19.094 1 96.88 407 SER B CA 1
ATOM 8245 C C . SER B 1 407 ? -8.594 -17.531 -17.734 1 96.88 407 SER B C 1
ATOM 8247 O O . SER B 1 407 ? -7.449 -17.781 -17.344 1 96.88 407 SER B O 1
ATOM 8249 N N . PHE B 1 408 ? -9.617 -17.75 -17 1 97.69 408 PHE B N 1
ATOM 8250 C CA . PHE B 1 408 ? -9.453 -18.031 -15.57 1 97.69 408 PHE B CA 1
ATOM 8251 C C . PHE B 1 408 ? -9.18 -19.5 -15.336 1 97.69 408 PHE B C 1
ATOM 8253 O O . PHE B 1 408 ? -9.07 -19.953 -14.188 1 97.69 408 PHE B O 1
ATOM 8260 N N . GLY B 1 409 ? -8.969 -20.266 -16.438 1 97.62 409 GLY B N 1
ATOM 8261 C CA . GLY B 1 409 ? -8.219 -21.5 -16.266 1 97.62 409 GLY B CA 1
ATOM 8262 C C . GLY B 1 409 ? -6.812 -21.281 -15.742 1 97.62 409 GLY B C 1
ATOM 8263 O O . GLY B 1 409 ? -6.188 -22.203 -15.211 1 97.62 409 GLY B O 1
ATOM 8264 N N . ASN B 1 410 ? -6.414 -20.047 -15.914 1 97.94 410 ASN B N 1
ATOM 8265 C CA . ASN B 1 410 ? -5.105 -19.609 -15.438 1 97.94 410 ASN B CA 1
ATOM 8266 C C . ASN B 1 410 ? -5.203 -18.938 -14.07 1 97.94 410 ASN B C 1
ATOM 8268 O O . ASN B 1 410 ? -4.355 -18.125 -13.711 1 97.94 410 ASN B O 1
ATOM 8272 N N . LEU B 1 411 ? -6.227 -19.125 -13.336 1 98.19 411 LEU B N 1
ATOM 8273 C CA . LEU B 1 411 ? -6.441 -18.562 -12.008 1 98.19 411 LEU B CA 1
ATOM 8274 C C . LEU B 1 411 ? -6.965 -19.609 -11.039 1 98.19 411 LEU B C 1
ATOM 8276 O O . LEU B 1 411 ? -8.109 -20.047 -11.156 1 98.19 411 LEU B O 1
ATOM 8280 N N . GLU B 1 412 ? -6.102 -19.984 -10.148 1 98.31 412 GLU B N 1
ATOM 8281 C CA . GLU B 1 412 ? -6.453 -20.938 -9.102 1 98.31 412 GLU B CA 1
ATOM 8282 C C . GLU B 1 412 ? -6.027 -20.438 -7.727 1 98.31 412 GLU B C 1
ATOM 8284 O O . GLU B 1 412 ? -5.422 -19.375 -7.613 1 98.31 412 GLU B O 1
ATOM 8289 N N . VAL B 1 413 ? -6.473 -21.094 -6.695 1 98.69 413 VAL B N 1
ATOM 8290 C CA . VAL B 1 413 ? -6.047 -20.781 -5.332 1 98.69 413 VAL B CA 1
ATOM 8291 C C . VAL B 1 413 ? -5.793 -22.078 -4.559 1 98.69 413 VAL B C 1
ATOM 8293 O O . VAL B 1 413 ? -6.523 -23.047 -4.715 1 98.69 413 VAL B O 1
ATOM 8296 N N . SER B 1 414 ? -4.699 -22.094 -3.828 1 98.75 414 SER B N 1
ATOM 8297 C CA . SER B 1 414 ? -4.391 -23.266 -3.014 1 98.75 414 SER B CA 1
ATOM 8298 C C . SER B 1 414 ? -5.289 -23.344 -1.782 1 98.75 414 SER B C 1
ATOM 8300 O O . SER B 1 414 ? -5.887 -22.344 -1.387 1 98.75 414 SER B O 1
ATOM 8302 N N . PRO B 1 415 ? -5.414 -24.547 -1.189 1 98.5 415 PRO B N 1
ATOM 8303 C CA . PRO B 1 415 ? -5.953 -24.594 0.173 1 98.5 415 PRO B CA 1
ATOM 8304 C C . PRO B 1 415 ? -5.066 -23.859 1.178 1 98.5 415 PRO B C 1
ATOM 8306 O O . PRO B 1 415 ? -3.994 -23.359 0.816 1 98.5 415 PRO B O 1
ATOM 8309 N N . PRO B 1 416 ? -5.555 -23.688 2.428 1 98 416 PRO B N 1
ATOM 8310 C CA . PRO B 1 416 ? -4.73 -23.031 3.453 1 98 416 PRO B CA 1
ATOM 8311 C C . PRO B 1 416 ? -3.361 -23.688 3.611 1 98 416 PRO B C 1
ATOM 8313 O O . PRO B 1 416 ? -3.252 -24.922 3.564 1 98 416 PRO B O 1
ATOM 8316 N N . VAL B 1 417 ? -2.322 -22.828 3.764 1 98.19 417 VAL B N 1
ATOM 8317 C CA . VAL B 1 417 ? -0.976 -23.375 3.9 1 98.19 417 VAL B CA 1
ATOM 8318 C C . VAL B 1 417 ? -0.178 -22.531 4.895 1 98.19 417 VAL B C 1
ATOM 8320 O O . VAL B 1 417 ? -0.582 -21.422 5.242 1 98.19 417 VAL B O 1
ATOM 8323 N N . THR B 1 418 ? 0.809 -23.078 5.453 1 97 418 THR B N 1
ATOM 8324 C CA . THR B 1 418 ? 1.835 -22.391 6.238 1 97 418 THR B CA 1
ATOM 8325 C C . THR B 1 418 ? 3.199 -22.516 5.566 1 97 418 THR B C 1
ATOM 8327 O O . THR B 1 418 ? 3.633 -23.625 5.227 1 97 418 THR B O 1
ATOM 8330 N N . VAL B 1 419 ? 3.826 -21.422 5.316 1 95.69 419 VAL B N 1
ATOM 8331 C CA . VAL B 1 419 ? 5.105 -21.391 4.617 1 95.69 419 VAL B CA 1
ATOM 8332 C C . VAL B 1 419 ? 6.164 -20.734 5.5 1 95.69 419 VAL B C 1
ATOM 8334 O O . VAL B 1 419 ? 6.082 -19.547 5.797 1 95.69 419 VAL B O 1
ATOM 8337 N N . GLN B 1 420 ? 7.109 -21.516 5.887 1 90.12 420 GLN B N 1
ATOM 8338 C CA . GLN B 1 420 ? 8.203 -21.016 6.715 1 90.12 420 GLN B CA 1
ATOM 8339 C C . GLN B 1 420 ? 7.672 -20.219 7.902 1 90.12 420 GLN B C 1
ATOM 8341 O O . GLN B 1 420 ? 8.109 -19.094 8.148 1 90.12 420 GLN B O 1
ATOM 8346 N N . GLY B 1 421 ? 6.68 -20.703 8.531 1 92.12 421 GLY B N 1
ATOM 8347 C CA . GLY B 1 421 ? 6.145 -20.125 9.75 1 92.12 421 GLY B CA 1
ATOM 8348 C C . GLY B 1 421 ? 5.047 -19.094 9.484 1 92.12 421 GLY B C 1
ATOM 8349 O O . GLY B 1 421 ? 4.344 -18.688 10.406 1 92.12 421 GLY B O 1
ATOM 8350 N N . LYS B 1 422 ? 4.934 -18.609 8.258 1 94.12 422 LYS B N 1
ATOM 8351 C CA . LYS B 1 422 ? 3.861 -17.672 7.93 1 94.12 422 LYS B CA 1
ATOM 8352 C C . LYS B 1 422 ? 2.594 -18.422 7.512 1 94.12 422 LYS B C 1
ATOM 8354 O O . LYS B 1 422 ? 2.641 -19.312 6.66 1 94.12 422 LYS B O 1
ATOM 8359 N N . GLU B 1 423 ? 1.528 -18 8.055 1 96.56 423 GLU B N 1
ATOM 8360 C CA . GLU B 1 423 ? 0.251 -18.641 7.773 1 96.56 423 GLU B CA 1
ATOM 8361 C C . GLU B 1 423 ? -0.476 -17.953 6.625 1 96.56 423 GLU B C 1
ATOM 8363 O O . GLU B 1 423 ? -0.478 -16.719 6.539 1 96.56 423 GLU B O 1
ATOM 8368 N N . TYR B 1 424 ? -1 -18.719 5.746 1 97.94 424 TYR B N 1
ATOM 8369 C CA . TYR B 1 424 ? -1.931 -18.312 4.699 1 97.94 424 TYR B CA 1
ATOM 8370 C C . TYR B 1 424 ? -3.262 -19.047 4.84 1 97.94 424 TYR B C 1
ATOM 8372 O O . TYR B 1 424 ? -3.553 -19.969 4.078 1 97.94 424 TYR B O 1
ATOM 8380 N N . PRO B 1 425 ? -4.051 -18.594 5.711 1 97.94 425 PRO B N 1
ATOM 8381 C CA . PRO B 1 425 ? -5.258 -19.344 6.074 1 97.94 425 PRO B CA 1
ATOM 8382 C C . PRO B 1 425 ? -6.305 -19.344 4.961 1 97.94 425 PRO B C 1
ATOM 8384 O O . PRO B 1 425 ? -7.262 -20.125 5.012 1 97.94 425 PRO B O 1
ATOM 8387 N N . LEU B 1 426 ? -6.164 -18.5 4.004 1 98.56 426 LEU B N 1
ATOM 8388 C CA . LEU B 1 426 ? -7.098 -18.453 2.883 1 98.56 426 LEU B CA 1
ATOM 8389 C C . LEU B 1 426 ? -6.426 -18.922 1.597 1 98.56 426 LEU B C 1
ATOM 8391 O O . LEU B 1 426 ? -6.949 -18.703 0.502 1 98.56 426 LEU B O 1
ATOM 8395 N N . GLY B 1 427 ? -5.246 -19.5 1.755 1 98.38 427 GLY B N 1
ATOM 8396 C CA . GLY B 1 427 ? -4.5 -20 0.612 1 98.38 427 GLY B CA 1
ATOM 8397 C C . GLY B 1 427 ? -3.773 -18.906 -0.15 1 98.38 427 GLY B C 1
ATOM 8398 O O . GLY B 1 427 ? -3.775 -17.734 0.264 1 98.38 427 GLY B O 1
ATOM 8399 N N . ARG B 1 428 ? -3.137 -19.281 -1.189 1 98.5 428 ARG B N 1
ATOM 8400 C CA . ARG B 1 428 ? -2.445 -18.359 -2.082 1 98.5 428 ARG B CA 1
ATOM 8401 C C . ARG B 1 428 ? -2.938 -18.516 -3.518 1 98.5 428 ARG B C 1
ATOM 8403 O O . ARG B 1 428 ? -3.154 -19.641 -3.988 1 98.5 428 ARG B O 1
ATOM 8410 N N . ILE B 1 429 ? -3.111 -17.438 -4.18 1 98.56 429 ILE B N 1
ATOM 8411 C CA . ILE B 1 429 ? -3.559 -17.422 -5.57 1 98.56 429 ILE B CA 1
ATOM 8412 C C . ILE B 1 429 ? -2.43 -17.906 -6.477 1 98.56 429 ILE B C 1
ATOM 8414 O O . ILE B 1 429 ? -1.261 -17.578 -6.25 1 98.56 429 ILE B O 1
ATOM 8418 N N . LEU B 1 430 ? -2.715 -18.719 -7.418 1 98.44 430 LEU B N 1
ATOM 8419 C CA . LEU B 1 430 ? -1.771 -19.219 -8.414 1 98.44 430 LEU B CA 1
ATOM 8420 C C . LEU B 1 430 ? -2.113 -18.672 -9.797 1 98.44 430 LEU B C 1
ATOM 8422 O O . LEU B 1 430 ? -3.225 -18.875 -10.297 1 98.44 430 LEU B O 1
ATOM 8426 N N . ILE B 1 431 ? 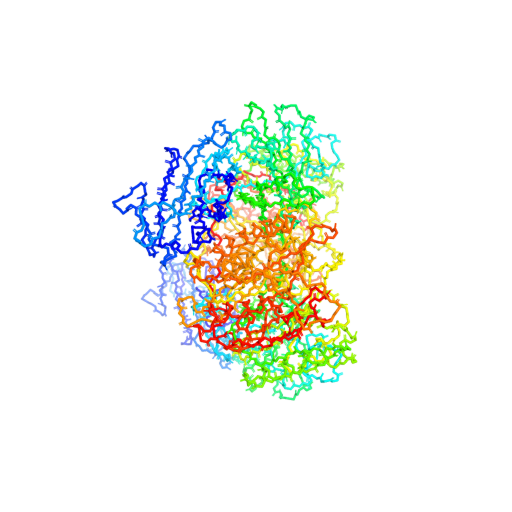-1.183 -18.016 -10.43 1 97.12 431 ILE B N 1
ATOM 8427 C CA . ILE B 1 431 ? -1.378 -17.469 -11.766 1 97.12 431 ILE B CA 1
ATOM 8428 C C . ILE B 1 431 ? -0.214 -17.859 -12.664 1 97.12 431 ILE B C 1
ATOM 8430 O O . ILE B 1 431 ? 0.94 -17.875 -12.234 1 97.12 431 ILE B O 1
ATOM 8434 N N . GLY B 1 432 ? -0.576 -18.25 -13.836 1 95.62 432 GLY B N 1
ATOM 8435 C CA . GLY B 1 432 ? 0.435 -18.578 -14.828 1 95.62 432 GLY B CA 1
ATOM 8436 C C . GLY B 1 432 ? 1.047 -17.359 -15.484 1 95.62 432 GLY B C 1
ATOM 8437 O O . GLY B 1 432 ? 0.365 -16.344 -15.695 1 95.62 432 GLY B O 1
ATOM 8438 N N . SER B 1 433 ? 2.307 -17.484 -15.836 1 90.5 433 SER B N 1
ATOM 8439 C CA . SER B 1 433 ? 3.031 -16.391 -16.484 1 90.5 433 SER B CA 1
ATOM 8440 C C . SER B 1 433 ? 4.078 -16.938 -17.453 1 90.5 433 SER B C 1
ATOM 8442 O O . SER B 1 433 ? 4.223 -18.156 -17.609 1 90.5 433 SER B O 1
ATOM 8444 N N . SER B 1 434 ? 4.684 -15.945 -18.219 1 85.62 434 SER B N 1
ATOM 8445 C CA . SER B 1 434 ? 5.699 -16.328 -19.188 1 85.62 434 SER B CA 1
ATOM 8446 C C . SER B 1 434 ? 7.102 -16.25 -18.594 1 85.62 434 SER B C 1
ATOM 8448 O O . SER B 1 434 ? 8.07 -16.719 -19.188 1 85.62 434 SER B O 1
ATOM 8450 N N . PHE B 1 435 ? 7.262 -15.648 -17.578 1 73.06 435 PHE B N 1
ATOM 8451 C CA . PHE B 1 435 ? 8.617 -15.5 -17.062 1 73.06 435 PHE B CA 1
ATOM 8452 C C . PHE B 1 435 ? 9.273 -16.859 -16.859 1 73.06 435 PHE B C 1
ATOM 8454 O O . PHE B 1 435 ? 8.641 -17.797 -16.375 1 73.06 435 PHE B O 1
ATOM 8461 N N . PRO B 1 436 ? 10.438 -16.938 -17.453 1 64.5 436 PRO B N 1
ATOM 8462 C CA . PRO B 1 436 ? 11.438 -15.961 -17.875 1 64.5 436 PRO B CA 1
ATOM 8463 C C . PRO B 1 436 ? 11.508 -15.789 -19.391 1 64.5 436 PRO B C 1
ATOM 8465 O O . PRO B 1 436 ? 12.43 -15.156 -19.891 1 64.5 436 PRO B O 1
ATOM 8468 N N . ARG B 1 437 ? 10.422 -16.344 -20.031 1 67.06 437 ARG B N 1
ATOM 8469 C CA . ARG B 1 437 ? 10.477 -16.266 -21.484 1 67.06 437 ARG B CA 1
ATOM 8470 C C . ARG B 1 437 ? 10.25 -14.828 -21.953 1 67.06 437 ARG B C 1
ATOM 8472 O O . ARG B 1 437 ? 9.344 -14.148 -21.469 1 67.06 437 ARG B O 1
ATOM 8479 N N . VAL B 1 438 ? 11.234 -14.398 -22.797 1 63.34 438 VAL B N 1
ATOM 8480 C CA . VAL B 1 438 ? 11.133 -13.086 -23.422 1 63.34 438 VAL B CA 1
ATOM 8481 C C . VAL B 1 438 ? 9.922 -13.039 -24.344 1 63.34 438 VAL B C 1
ATOM 8483 O O . VAL B 1 438 ? 9.703 -13.961 -25.141 1 63.34 438 VAL B O 1
ATOM 8486 N N . GLY B 1 439 ? 9.094 -12.039 -24.203 1 69.5 439 GLY B N 1
ATOM 8487 C CA . GLY B 1 439 ? 7.988 -11.797 -25.109 1 69.5 439 GLY B CA 1
ATOM 8488 C C . GLY B 1 439 ? 6.812 -12.734 -24.891 1 69.5 439 GLY B C 1
ATOM 8489 O O . GLY B 1 439 ? 5.969 -12.898 -25.781 1 69.5 439 GLY B O 1
ATOM 8490 N N . GLY B 1 440 ? 6.805 -13.391 -23.781 1 80.31 440 GLY B N 1
ATOM 8491 C CA . GLY B 1 440 ? 5.691 -14.305 -23.562 1 80.31 440 GLY B CA 1
ATOM 8492 C C . GLY B 1 440 ? 4.43 -13.609 -23.094 1 80.31 440 GLY B C 1
ATOM 8493 O O . GLY B 1 440 ? 4.402 -12.383 -22.969 1 80.31 440 GLY B O 1
ATOM 8494 N N . ARG B 1 441 ? 3.381 -14.414 -23.094 1 89.62 441 ARG B N 1
ATOM 8495 C CA . ARG B 1 441 ? 2.072 -13.914 -22.688 1 89.62 441 ARG B CA 1
ATOM 8496 C C . ARG B 1 441 ? 2.041 -13.594 -21.203 1 89.62 441 ARG B C 1
ATOM 8498 O O . ARG B 1 441 ? 2.764 -14.211 -20.422 1 89.62 441 ARG B O 1
ATOM 8505 N N . ARG B 1 442 ? 1.15 -12.68 -20.859 1 86.69 442 ARG B N 1
ATOM 8506 C CA . ARG B 1 442 ? 0.961 -12.336 -19.453 1 86.69 442 ARG B CA 1
ATOM 8507 C C . ARG B 1 442 ? -0.503 -12.031 -19.156 1 86.69 442 ARG B C 1
ATOM 8509 O O . ARG B 1 442 ? -1.252 -11.633 -20.047 1 86.69 442 ARG B O 1
ATOM 8516 N N . MET B 1 443 ? -0.818 -12.32 -17.891 1 92.81 443 MET B N 1
ATOM 8517 C CA . MET B 1 443 ? -2.125 -11.852 -17.438 1 92.81 443 MET B CA 1
ATOM 8518 C C . MET B 1 443 ? -2.205 -10.328 -17.484 1 92.81 443 MET B C 1
ATOM 8520 O O . MET B 1 443 ? -1.223 -9.641 -17.203 1 92.81 443 MET B O 1
ATOM 8524 N N . ALA B 1 444 ? -3.395 -9.875 -17.844 1 93.44 444 ALA B N 1
ATOM 8525 C CA . ALA B 1 444 ? -3.58 -8.43 -17.906 1 93.44 444 ALA B CA 1
ATOM 8526 C C . ALA B 1 444 ? -3.201 -7.77 -16.578 1 93.44 444 ALA B C 1
ATOM 8528 O O . ALA B 1 444 ? -3.568 -8.258 -15.508 1 93.44 444 ALA B O 1
ATOM 8529 N N . LYS B 1 445 ? -2.486 -6.691 -16.719 1 90.25 445 LYS B N 1
ATOM 8530 C CA . LYS B 1 445 ? -1.99 -5.977 -15.539 1 90.25 445 LYS B CA 1
ATOM 8531 C C . LYS B 1 445 ? -3.133 -5.613 -14.594 1 90.25 445 LYS B C 1
ATOM 8533 O O . LYS B 1 445 ? -2.996 -5.73 -13.375 1 90.25 445 LYS B O 1
ATOM 8538 N N . ALA B 1 446 ? -4.258 -5.141 -15.125 1 94.12 446 ALA B N 1
ATOM 8539 C CA . ALA B 1 446 ? -5.398 -4.719 -14.312 1 94.12 446 ALA B CA 1
ATOM 8540 C C . ALA B 1 446 ? -5.938 -5.879 -13.484 1 94.12 446 ALA B C 1
ATOM 8542 O O . ALA B 1 446 ? -6.355 -5.688 -12.336 1 94.12 446 ALA B O 1
ATOM 8543 N N . VAL B 1 447 ? -5.918 -7.082 -14.016 1 96.5 447 VAL B N 1
ATOM 8544 C CA . VAL B 1 447 ? -6.414 -8.266 -13.32 1 96.5 447 VAL B CA 1
ATOM 8545 C C . VAL B 1 447 ? -5.445 -8.656 -12.211 1 96.5 447 VAL B C 1
ATOM 8547 O O . VAL B 1 447 ? -5.852 -8.867 -11.062 1 96.5 447 VAL B O 1
ATOM 8550 N N . LYS B 1 448 ? -4.215 -8.68 -12.562 1 94.31 448 LYS B N 1
ATOM 8551 C CA . LYS B 1 448 ? -3.193 -9.031 -11.586 1 94.31 448 LYS B CA 1
ATOM 8552 C C . LYS B 1 448 ? -3.152 -8.031 -10.438 1 94.31 448 LYS B C 1
ATOM 8554 O O . LYS B 1 448 ? -3.088 -8.414 -9.266 1 94.31 448 LYS B O 1
ATOM 8559 N N . ASP B 1 449 ? -3.17 -6.742 -10.805 1 93.38 449 ASP B N 1
ATOM 8560 C CA . ASP B 1 449 ? -3.16 -5.684 -9.797 1 93.38 449 ASP B CA 1
ATOM 8561 C C . ASP B 1 449 ? -4.328 -5.836 -8.828 1 93.38 449 ASP B C 1
ATOM 8563 O O . ASP B 1 449 ? -4.168 -5.648 -7.621 1 93.38 449 ASP B O 1
ATOM 8567 N N . PHE B 1 450 ? -5.445 -6.164 -9.359 1 97.19 450 PHE B N 1
ATOM 8568 C CA . PHE B 1 450 ? -6.637 -6.355 -8.539 1 97.19 450 PHE B CA 1
ATOM 8569 C C . PHE B 1 450 ? -6.426 -7.492 -7.543 1 97.19 450 PHE B C 1
ATOM 8571 O O . PHE B 1 450 ? -6.715 -7.34 -6.355 1 97.19 450 PHE B O 1
ATOM 8578 N N . LEU B 1 451 ? -5.906 -8.562 -7.977 1 97.69 451 LEU B N 1
ATOM 8579 C CA . LEU B 1 451 ? -5.703 -9.734 -7.125 1 97.69 451 LEU B CA 1
ATOM 8580 C C . LEU B 1 451 ? -4.688 -9.438 -6.027 1 97.69 451 LEU B C 1
ATOM 8582 O O . LEU B 1 451 ? -4.91 -9.758 -4.859 1 97.69 451 LEU B O 1
ATOM 8586 N N . VAL B 1 452 ? -3.639 -8.789 -6.379 1 94.62 452 VAL B N 1
ATOM 8587 C CA . VAL B 1 452 ? -2.584 -8.453 -5.426 1 94.62 452 VAL B CA 1
ATOM 8588 C C . VAL B 1 452 ? -3.125 -7.488 -4.371 1 94.62 452 VAL B C 1
ATOM 8590 O O . VAL B 1 452 ? -2.818 -7.621 -3.186 1 94.62 452 VAL B O 1
ATOM 8593 N N . ALA B 1 453 ? -3.955 -6.605 -4.762 1 96.12 453 ALA B N 1
ATOM 8594 C CA . ALA B 1 453 ? -4.441 -5.527 -3.904 1 96.12 453 ALA B CA 1
ATOM 8595 C C . ALA B 1 453 ? -5.391 -6.062 -2.836 1 96.12 453 ALA B C 1
ATOM 8597 O O . ALA B 1 453 ? -5.684 -5.375 -1.854 1 96.12 453 ALA B O 1
ATOM 8598 N N . GLN B 1 454 ? -5.945 -7.281 -3.029 1 97.75 454 GLN B N 1
ATOM 8599 C CA . GLN B 1 454 ? -6.859 -7.824 -2.029 1 97.75 454 GLN B CA 1
ATOM 8600 C C . GLN B 1 454 ? -6.113 -8.219 -0.76 1 97.75 454 GLN B C 1
ATOM 8602 O O . GLN B 1 454 ? -6.711 -8.328 0.312 1 97.75 454 GLN B O 1
ATOM 8607 N N . LYS B 1 455 ? -4.852 -8.586 -0.841 1 95.44 455 LYS B N 1
ATOM 8608 C CA . LYS B 1 455 ? -3.867 -8.703 0.233 1 95.44 455 LYS B CA 1
ATOM 8609 C C . LYS B 1 455 ? -4.016 -10.023 0.976 1 95.44 455 LYS B C 1
ATOM 8611 O O . LYS B 1 455 ? -3.061 -10.508 1.585 1 95.44 455 LYS B O 1
ATOM 8616 N N . VAL B 1 456 ? -5.156 -10.695 0.951 1 97.75 456 VAL B N 1
ATOM 8617 C CA . VAL B 1 456 ? -5.41 -11.773 1.9 1 97.75 456 VAL B CA 1
ATOM 8618 C C . VAL B 1 456 ? -5.031 -13.117 1.272 1 97.75 456 VAL B C 1
ATOM 8620 O O . VAL B 1 456 ? -4.895 -14.117 1.974 1 97.75 456 VAL B O 1
ATOM 8623 N N . GLN B 1 457 ? -4.895 -13.148 -0.033 1 98.06 457 GLN B N 1
ATOM 8624 C CA . GLN B 1 457 ? -4.41 -14.312 -0.762 1 98.06 457 GLN B CA 1
ATOM 8625 C C . GLN B 1 457 ? -3.252 -13.945 -1.686 1 98.06 457 GLN B C 1
ATOM 8627 O O . GLN B 1 457 ? -3.42 -13.875 -2.904 1 98.06 457 GLN B O 1
ATOM 8632 N N . GLU B 1 458 ? -2.098 -13.852 -1.137 1 96.19 458 GLU B N 1
ATOM 8633 C CA . GLU B 1 458 ? -0.927 -13.375 -1.871 1 96.19 458 GLU B CA 1
ATOM 8634 C C . GLU B 1 458 ? -0.631 -14.273 -3.07 1 96.19 458 GLU B C 1
ATOM 8636 O O . GLU B 1 458 ? -0.435 -15.484 -2.916 1 96.19 458 GLU B O 1
ATOM 8641 N N . PRO B 1 459 ? -0.556 -13.734 -4.223 1 96.38 459 PRO B N 1
ATOM 8642 C CA . PRO B 1 459 ? -0.423 -14.539 -5.434 1 96.38 459 PRO B CA 1
ATOM 8643 C C . PRO B 1 459 ? 0.979 -15.125 -5.605 1 96.38 459 PRO B C 1
ATOM 8645 O O . PRO B 1 459 ? 1.959 -14.523 -5.156 1 96.38 459 PRO B O 1
ATOM 8648 N N . VAL B 1 460 ? 1.039 -16.266 -6.238 1 95.94 460 VAL B N 1
ATOM 8649 C CA . VAL B 1 460 ? 2.242 -16.953 -6.711 1 95.94 460 VAL B CA 1
ATOM 8650 C C . VAL B 1 460 ? 2.195 -17.094 -8.234 1 95.94 460 VAL B C 1
ATOM 8652 O O . VAL B 1 460 ? 1.199 -17.547 -8.789 1 95.94 460 VAL B O 1
ATOM 8655 N N . GLU B 1 461 ? 3.225 -16.672 -8.875 1 93 461 GLU B N 1
ATOM 8656 C CA . GLU B 1 461 ? 3.307 -16.844 -10.328 1 93 461 GLU B CA 1
ATOM 8657 C C . GLU B 1 461 ? 4.055 -18.109 -10.695 1 93 461 GLU B C 1
ATOM 8659 O O . GLU B 1 461 ? 5.109 -18.406 -10.125 1 93 461 GLU B O 1
ATOM 8664 N N . ILE B 1 462 ? 3.486 -18.828 -11.578 1 94.44 462 ILE B N 1
ATOM 8665 C CA . ILE B 1 462 ? 4.141 -20.047 -12.031 1 94.44 462 ILE B CA 1
ATOM 8666 C C . ILE B 1 462 ? 4.27 -20.031 -13.555 1 94.44 462 ILE B C 1
ATOM 8668 O O . ILE B 1 462 ? 3.537 -19.297 -14.234 1 94.44 462 ILE B O 1
ATOM 8672 N N . PHE B 1 463 ? 5.242 -20.828 -14.086 1 93.06 463 PHE B N 1
ATOM 8673 C CA . PHE B 1 463 ? 5.574 -20.844 -15.5 1 93.06 463 PHE B CA 1
ATOM 8674 C C . PHE B 1 463 ? 4.617 -21.734 -16.281 1 93.06 463 PHE B C 1
ATOM 8676 O O . PHE B 1 463 ? 4.758 -22.953 -16.266 1 93.06 463 PHE B O 1
ATOM 8683 N N . SER B 1 464 ? 3.678 -21.062 -16.984 1 94.25 464 SER B N 1
ATOM 8684 C CA . SER B 1 464 ? 2.684 -21.859 -17.688 1 94.25 464 SER B CA 1
ATOM 8685 C C . SER B 1 464 ? 2.76 -21.625 -19.203 1 94.25 464 SER B C 1
ATOM 8687 O O . SER B 1 464 ? 2.119 -22.328 -19.969 1 94.25 464 SER B O 1
ATOM 8689 N N . ASP B 1 465 ? 3.592 -20.734 -19.609 1 91.12 465 ASP B N 1
ATOM 8690 C CA . ASP B 1 465 ? 3.613 -20.297 -21 1 91.12 465 ASP B CA 1
ATOM 8691 C C . ASP B 1 465 ? 4.242 -21.344 -21.906 1 91.12 465 ASP B C 1
ATOM 8693 O O . ASP B 1 465 ? 4.301 -21.172 -23.125 1 91.12 465 ASP B O 1
ATOM 8697 N N . TRP B 1 466 ? 4.723 -22.484 -21.391 1 91.5 466 TRP B N 1
ATOM 8698 C CA . TRP B 1 466 ? 5.172 -23.609 -22.188 1 91.5 466 TRP B CA 1
ATOM 8699 C C . TRP B 1 466 ? 3.984 -24.344 -22.797 1 91.5 466 TRP B C 1
ATOM 8701 O O . TRP B 1 466 ? 4.145 -25.109 -23.75 1 91.5 466 TRP B O 1
ATOM 8711 N N . LEU B 1 467 ? 2.816 -24.062 -22.281 1 95 467 LEU B N 1
ATOM 8712 C CA . LEU B 1 467 ? 1.571 -24.641 -22.766 1 95 467 LEU B CA 1
ATOM 8713 C C . LEU B 1 467 ? 0.982 -23.797 -23.891 1 95 467 LEU B C 1
ATOM 8715 O O . LEU B 1 467 ? 1.114 -22.578 -23.875 1 95 467 LEU B O 1
ATOM 8719 N N . SER B 1 468 ? 0.338 -24.453 -24.812 1 94.69 468 SER B N 1
ATOM 8720 C CA . SER B 1 468 ? -0.326 -23.734 -25.891 1 94.69 468 SER B CA 1
ATOM 8721 C C . SER B 1 468 ? -1.394 -22.781 -25.359 1 94.69 468 SER B C 1
ATOM 8723 O O . SER B 1 468 ? -1.426 -21.609 -25.734 1 94.69 468 SER B O 1
ATOM 8725 N N . VAL B 1 469 ? -2.229 -23.266 -24.438 1 95.06 469 VAL B N 1
ATOM 8726 C CA . VAL B 1 469 ? -3.273 -22.406 -23.891 1 95.06 469 VAL B CA 1
ATOM 8727 C C . VAL B 1 469 ? -2.693 -21.547 -22.766 1 95.06 469 VAL B C 1
ATOM 8729 O O . VAL B 1 469 ? -3.178 -20.438 -22.516 1 95.06 469 VAL B O 1
ATOM 8732 N N . GLY B 1 470 ? -1.713 -22.109 -22.031 1 94.75 470 GLY B N 1
ATOM 8733 C CA . GLY B 1 470 ? -0.981 -21.359 -21.016 1 94.75 470 GLY B CA 1
ATOM 8734 C C . GLY B 1 470 ? -1.675 -21.328 -19.672 1 94.75 470 GLY B C 1
ATOM 8735 O O . GLY B 1 470 ? -1.393 -20.453 -18.844 1 94.75 470 GLY B O 1
ATOM 8736 N N . HIS B 1 471 ? -2.596 -22.25 -19.391 1 97.31 471 HIS B N 1
ATOM 8737 C CA . HIS B 1 471 ? -3.363 -22.234 -18.156 1 97.31 471 HIS B CA 1
ATOM 8738 C C . HIS B 1 471 ? -2.723 -23.125 -17.094 1 97.31 471 HIS B C 1
ATOM 8740 O O . HIS B 1 471 ? -2.186 -24.188 -17.406 1 97.31 471 HIS B O 1
ATOM 8746 N N . VAL B 1 472 ? -2.893 -22.703 -15.859 1 97.88 472 VAL B N 1
ATOM 8747 C CA . VAL B 1 472 ? -2.287 -23.453 -14.766 1 97.88 472 VAL B CA 1
ATOM 8748 C C . VAL B 1 472 ? -3.084 -24.734 -14.523 1 97.88 472 VAL B C 1
ATOM 8750 O O . VAL B 1 472 ? -2.529 -25.75 -14.078 1 97.88 472 VAL B O 1
ATOM 8753 N N . ASP B 1 473 ? -4.383 -24.75 -14.844 1 97.94 473 ASP B N 1
ATOM 8754 C CA . ASP B 1 473 ? -5.211 -25.922 -14.562 1 97.94 473 ASP B CA 1
ATOM 8755 C C . ASP B 1 473 ? -4.926 -27.047 -15.555 1 97.94 473 ASP B C 1
ATOM 8757 O O . ASP B 1 473 ? -5.469 -28.156 -15.422 1 97.94 473 ASP B O 1
ATOM 8761 N N . GLU B 1 474 ? -4.004 -26.797 -16.531 1 97.88 474 GLU B N 1
ATOM 8762 C CA . GLU B 1 474 ? -3.623 -27.828 -17.5 1 97.88 474 GLU B CA 1
ATOM 8763 C C . GLU B 1 474 ? -2.57 -28.766 -16.922 1 97.88 474 GLU B C 1
ATOM 8765 O O . GLU B 1 474 ? -2.297 -29.828 -17.5 1 97.88 474 GLU B O 1
ATOM 8770 N N . PHE B 1 475 ? -2.021 -28.328 -15.82 1 98.31 475 PHE B N 1
ATOM 8771 C CA . PHE B 1 475 ? -0.989 -29.25 -15.352 1 98.31 475 PHE B CA 1
ATOM 8772 C C . PHE B 1 475 ? -1 -29.344 -13.828 1 98.31 475 PHE B C 1
ATOM 8774 O O . PHE B 1 475 ? -0.171 -30.031 -13.234 1 98.31 475 PHE B O 1
ATOM 8781 N N . LEU B 1 476 ? -1.939 -28.672 -13.172 1 98.38 476 LEU B N 1
ATOM 8782 C CA . LEU B 1 476 ? -2.006 -28.828 -11.727 1 98.38 476 LEU B CA 1
ATOM 8783 C C . LEU B 1 476 ? -3.451 -28.781 -11.242 1 98.38 476 LEU B C 1
ATOM 8785 O O . LEU B 1 476 ? -4.316 -28.203 -11.898 1 98.38 476 LEU B O 1
ATOM 8789 N N . SER B 1 477 ? -3.75 -29.422 -10.18 1 98.62 477 SER B N 1
ATOM 8790 C CA . SER B 1 477 ? -5.008 -29.422 -9.438 1 98.62 477 SER B CA 1
ATOM 8791 C C . SER B 1 477 ? -4.793 -29.766 -7.973 1 98.62 477 SER B C 1
ATOM 8793 O O . SER B 1 477 ? -3.705 -30.203 -7.586 1 98.62 477 SER B O 1
ATOM 8795 N N . PHE B 1 478 ? -5.762 -29.5 -7.102 1 98.81 478 PHE B N 1
ATOM 8796 C CA . PHE B 1 478 ? -5.746 -29.906 -5.699 1 98.81 478 PHE B CA 1
ATOM 8797 C C . PHE B 1 478 ? -6.902 -30.844 -5.395 1 98.81 478 PHE B C 1
ATOM 8799 O O . PHE B 1 478 ? -8.008 -30.672 -5.922 1 98.81 478 PHE B O 1
ATOM 8806 N N . VAL B 1 479 ? -6.648 -31.828 -4.598 1 98.75 479 VAL B N 1
ATOM 8807 C CA . VAL B 1 479 ? -7.699 -32.719 -4.113 1 98.75 479 VAL B CA 1
ATOM 8808 C C . VAL B 1 479 ? -7.609 -32.844 -2.596 1 98.75 479 VAL B C 1
ATOM 8810 O O . VAL B 1 479 ? -6.527 -32.719 -2.02 1 98.75 479 VAL B O 1
ATOM 8813 N N . PRO B 1 480 ? -8.773 -33.062 -1.973 1 98.19 480 PRO B N 1
ATOM 8814 C CA . PRO B 1 480 ? -8.719 -33.25 -0.524 1 98.19 480 PRO B CA 1
ATOM 8815 C C . PRO B 1 480 ? -8.016 -34.562 -0.144 1 98.19 480 PRO B C 1
ATOM 8817 O O . PRO B 1 480 ? -7.992 -35.5 -0.937 1 98.19 480 PRO B O 1
ATOM 8820 N N . ALA B 1 481 ? -7.402 -34.562 0.913 1 97.94 481 ALA B N 1
ATOM 8821 C CA . ALA B 1 481 ? -6.773 -35.75 1.502 1 97.94 481 ALA B CA 1
ATOM 8822 C C . ALA B 1 481 ? -7.016 -35.812 3.008 1 97.94 481 ALA B C 1
ATOM 8824 O O . ALA B 1 481 ? -7.18 -34.781 3.654 1 97.94 481 ALA B O 1
ATOM 8825 N N . PRO B 1 482 ? -7.09 -36.938 3.6 1 96.62 482 PRO B N 1
ATOM 8826 C CA . PRO B 1 482 ? -7.438 -37.094 5.016 1 96.62 482 PRO B CA 1
ATOM 8827 C C . PRO B 1 482 ? -6.246 -36.812 5.941 1 96.62 482 PRO B C 1
ATOM 8829 O O . PRO B 1 482 ? -6.422 -36.688 7.156 1 96.62 482 PRO B O 1
ATOM 8832 N N . ASP B 1 483 ? -5.09 -36.719 5.438 1 94.81 483 ASP B N 1
ATOM 8833 C CA . ASP B 1 483 ? -3.896 -36.594 6.27 1 94.81 483 ASP B CA 1
ATOM 8834 C C . ASP B 1 483 ? -2.996 -35.469 5.801 1 94.81 483 ASP B C 1
ATOM 8836 O O . ASP B 1 483 ? -3.35 -34.719 4.879 1 94.81 483 ASP B O 1
ATOM 8840 N N . ARG B 1 484 ? -1.887 -35.188 6.637 1 93.31 484 ARG B N 1
ATOM 8841 C CA . ARG B 1 484 ? -0.832 -34.219 6.309 1 93.31 484 ARG B CA 1
ATOM 8842 C C . ARG B 1 484 ? -1.398 -32.812 6.133 1 93.31 484 ARG B C 1
ATOM 8844 O O . ARG B 1 484 ? -1.899 -32.219 7.09 1 93.31 484 ARG B O 1
ATOM 8851 N N . LYS B 1 485 ? -1.275 -32.281 4.887 1 94.94 485 LYS B N 1
ATOM 8852 C CA . LYS B 1 485 ? -1.684 -30.906 4.652 1 94.94 485 LYS B CA 1
ATOM 8853 C C . LYS B 1 485 ? -3.201 -30.797 4.547 1 94.94 485 LYS B C 1
ATOM 8855 O O . LYS B 1 485 ? -3.744 -29.688 4.527 1 94.94 485 LYS B O 1
ATOM 8860 N N . GLY B 1 486 ? -3.906 -31.922 4.516 1 96.94 486 GLY B N 1
ATOM 8861 C CA . GLY B 1 486 ? -5.34 -31.953 4.277 1 96.94 486 GLY B CA 1
ATOM 8862 C C . GLY B 1 486 ? -5.703 -31.969 2.807 1 96.94 486 GLY B C 1
ATOM 8863 O O . GLY B 1 486 ? -6.887 -31.938 2.451 1 96.94 486 GLY B O 1
ATOM 8864 N N . PHE B 1 487 ? -4.656 -31.938 2.008 1 98.56 487 PHE B N 1
ATOM 8865 C CA . PHE B 1 487 ? -4.84 -31.969 0.562 1 98.56 487 PHE B CA 1
ATOM 8866 C C . PHE B 1 487 ? -3.602 -32.531 -0.127 1 98.56 487 PHE B C 1
ATOM 8868 O O . PHE B 1 487 ? -2.572 -32.75 0.515 1 98.56 487 PHE B O 1
ATOM 8875 N N . ARG B 1 488 ? -3.734 -32.938 -1.456 1 98.62 488 ARG B N 1
ATOM 8876 C CA . ARG B 1 488 ? -2.615 -33.25 -2.336 1 98.62 488 ARG B CA 1
ATOM 8877 C C . ARG B 1 488 ? -2.588 -32.344 -3.549 1 98.62 488 ARG B C 1
ATOM 8879 O O . ARG B 1 488 ? -3.639 -31.969 -4.078 1 98.62 488 ARG B O 1
ATOM 8886 N N . LEU B 1 489 ? -1.433 -31.922 -3.881 1 98.75 489 LEU B N 1
ATOM 8887 C CA . LEU B 1 489 ? -1.229 -31.297 -5.184 1 98.75 489 LEU B CA 1
ATOM 8888 C C . LEU B 1 489 ? -1.062 -32.344 -6.273 1 98.75 489 LEU B C 1
ATOM 8890 O O . LEU B 1 489 ? -0.221 -33.25 -6.152 1 98.75 489 LEU B O 1
ATOM 8894 N N . LEU B 1 490 ? -1.9 -32.344 -7.25 1 98.81 490 LEU B N 1
ATOM 8895 C CA . LEU B 1 490 ? -1.739 -33.156 -8.43 1 98.81 490 LEU B CA 1
ATOM 8896 C C . LEU B 1 490 ? -0.963 -32.438 -9.516 1 98.81 490 LEU B C 1
ATOM 8898 O O . LEU B 1 490 ? -1.275 -31.281 -9.844 1 98.81 490 LEU B O 1
ATOM 8902 N N . LEU B 1 491 ? 0.033 -33.062 -10.016 1 98.5 491 LEU B N 1
ATOM 8903 C CA . LEU B 1 491 ? 0.78 -32.5 -11.141 1 98.5 491 LEU B CA 1
ATOM 8904 C C . LEU B 1 491 ? 0.791 -33.5 -12.312 1 98.5 491 LEU B C 1
ATOM 8906 O O . LEU B 1 491 ? 0.929 -34.719 -12.109 1 98.5 491 LEU B O 1
ATOM 8910 N N . ALA B 1 492 ? 0.525 -32.938 -13.508 1 98.56 492 ALA B N 1
ATOM 8911 C CA . ALA B 1 492 ? 0.777 -33.75 -14.688 1 98.56 492 ALA B CA 1
ATOM 8912 C C . ALA B 1 492 ? 2.238 -34.188 -14.75 1 98.56 492 ALA B C 1
ATOM 8914 O O . ALA B 1 492 ? 3.139 -33.438 -14.414 1 98.56 492 ALA B O 1
ATOM 8915 N N . SER B 1 493 ? 2.447 -35.469 -15.172 1 96.81 493 SER B N 1
ATOM 8916 C CA . SER B 1 493 ? 3.82 -35.969 -15.195 1 96.81 493 SER B CA 1
ATOM 8917 C C . SER B 1 493 ? 4.07 -36.844 -16.422 1 96.81 493 SER B C 1
ATOM 8919 O O . SER B 1 493 ? 3.66 -38 -16.438 1 96.81 493 SER B O 1
ATOM 8921 N N . PRO B 1 494 ? 4.777 -36.281 -17.406 1 96.25 494 PRO B N 1
ATOM 8922 C CA . PRO B 1 494 ? 5.203 -37.125 -18.531 1 96.25 494 PRO B CA 1
ATOM 8923 C C . PRO B 1 494 ? 6.066 -38.312 -18.078 1 96.25 494 PRO B C 1
ATOM 8925 O O . PRO B 1 494 ? 5.914 -39.406 -18.594 1 96.25 494 PRO B O 1
ATOM 8928 N N . SER B 1 495 ? 6.902 -38.094 -17.109 1 91.56 495 SER B N 1
ATOM 8929 C CA . SER B 1 495 ? 7.785 -39.125 -16.609 1 91.56 495 SER B CA 1
ATOM 8930 C C . SER B 1 495 ? 6.992 -40.312 -16.016 1 91.56 495 SER B C 1
ATOM 8932 O O . SER B 1 495 ? 7.316 -41.469 -16.266 1 91.56 495 SER B O 1
ATOM 8934 N N . ALA B 1 496 ? 5.996 -40 -15.258 1 93.44 496 ALA B N 1
ATOM 8935 C CA . ALA B 1 496 ? 5.148 -41.031 -14.688 1 93.44 496 ALA B CA 1
ATOM 8936 C C . ALA B 1 496 ? 4.426 -41.812 -15.789 1 93.44 496 ALA B C 1
ATOM 8938 O O . ALA B 1 496 ? 4.219 -43.031 -15.672 1 93.44 496 ALA B O 1
ATOM 8939 N N . CYS B 1 497 ? 4.043 -41.156 -16.812 1 96.88 497 CYS B N 1
ATOM 8940 C CA . CYS B 1 497 ? 3.348 -41.812 -17.922 1 96.88 497 CYS B CA 1
ATOM 8941 C C . CYS B 1 497 ? 4.277 -42.75 -18.656 1 96.88 497 CYS B C 1
ATOM 8943 O O . CYS B 1 497 ? 3.912 -43.906 -18.938 1 96.88 497 CYS B O 1
ATOM 8945 N N . TYR B 1 498 ? 5.445 -42.312 -19.016 1 93.5 498 TYR B N 1
ATOM 8946 C CA . TYR B 1 498 ? 6.414 -43.156 -19.703 1 93.5 498 TYR B CA 1
ATOM 8947 C C . TYR B 1 498 ? 6.762 -44.375 -18.859 1 93.5 498 TYR B C 1
ATOM 8949 O O . TYR B 1 498 ? 6.922 -45.469 -19.391 1 93.5 498 TYR B O 1
ATOM 8957 N N . GLN B 1 499 ? 6.93 -44.125 -17.562 1 89.75 499 GLN B N 1
ATOM 8958 C CA . GLN B 1 499 ? 7.207 -45.25 -16.672 1 89.75 499 GLN B CA 1
ATOM 8959 C C . GLN B 1 499 ? 6.094 -46.281 -16.719 1 89.75 499 GLN B C 1
ATOM 8961 O O . GLN B 1 499 ? 6.363 -47.5 -16.797 1 89.75 499 GLN B O 1
ATOM 8966 N N . LEU B 1 500 ? 4.891 -45.875 -16.688 1 94.38 500 LEU B N 1
ATOM 8967 C CA . LEU B 1 500 ? 3.742 -46.781 -16.734 1 94.38 500 LEU B CA 1
ATOM 8968 C C . LEU B 1 500 ? 3.723 -47.562 -18.047 1 94.38 500 LEU B C 1
ATOM 8970 O O . LEU B 1 500 ? 3.506 -48.781 -18.062 1 94.38 500 LEU B O 1
ATOM 8974 N N . LEU B 1 501 ? 3.939 -46.875 -19.156 1 95.94 501 LEU B N 1
ATOM 8975 C CA . LEU B 1 501 ? 3.908 -47.531 -20.469 1 95.94 501 LEU B CA 1
ATOM 8976 C C . LEU B 1 501 ? 5.031 -48.531 -20.594 1 95.94 501 LEU B C 1
ATOM 8978 O O . LEU B 1 501 ? 4.836 -49.625 -21.172 1 95.94 501 LEU B O 1
ATOM 8982 N N . ARG B 1 502 ? 6.184 -48.219 -20.078 1 91.5 502 ARG B N 1
ATOM 8983 C CA . ARG B 1 502 ? 7.293 -49.156 -20.094 1 91.5 502 ARG B CA 1
ATOM 8984 C C . ARG B 1 502 ? 6.961 -50.406 -19.281 1 91.5 502 ARG B C 1
ATOM 8986 O O . ARG B 1 502 ? 7.273 -51.531 -19.703 1 91.5 502 ARG B O 1
ATOM 8993 N N . GLU B 1 503 ? 6.398 -50.156 -18.125 1 90.06 503 GLU B N 1
ATOM 8994 C CA . GLU B 1 503 ? 5.965 -51.25 -17.297 1 90.06 503 GLU B CA 1
ATOM 8995 C C . GLU B 1 503 ? 5.012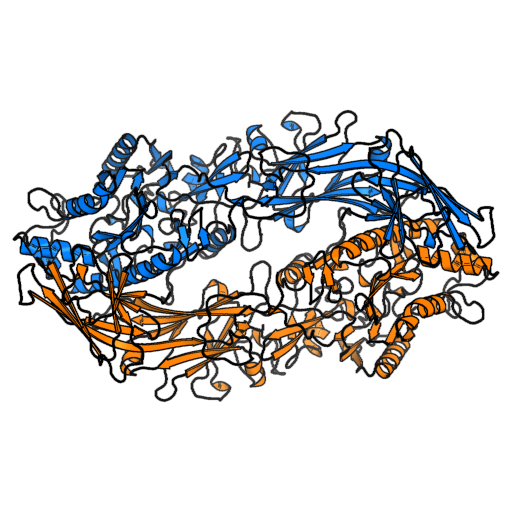 -52.188 -18.047 1 90.06 503 GLU B C 1
ATOM 8997 O O . GLU B 1 503 ? 5.156 -53.406 -18.016 1 90.06 503 GLU B O 1
ATOM 9002 N N . LYS B 1 504 ? 4.09 -51.688 -18.75 1 94.94 504 LYS B N 1
ATOM 9003 C CA . LYS B 1 504 ? 3.113 -52.5 -19.484 1 94.94 504 LYS B CA 1
ATOM 9004 C C . LYS B 1 504 ? 3.758 -53.188 -20.688 1 94.94 504 LYS B C 1
ATOM 9006 O O . LYS B 1 504 ? 3.4 -54.312 -21.031 1 94.94 504 LYS B O 1
ATOM 9011 N N . GLN B 1 505 ? 4.66 -52.469 -21.312 1 95.25 505 GLN B N 1
ATOM 9012 C CA . GLN B 1 505 ? 5.41 -53.094 -22.391 1 95.25 505 GLN B CA 1
ATOM 9013 C C . GLN B 1 505 ? 6.145 -54.344 -21.891 1 95.25 505 GLN B C 1
ATOM 9015 O O . GLN B 1 505 ? 6.094 -55.406 -22.516 1 95.25 505 GLN B O 1
ATOM 9020 N N . GLU B 1 506 ? 6.809 -54.219 -20.797 1 91.19 506 GLU B N 1
ATOM 9021 C CA . GLU B 1 506 ? 7.578 -55.312 -20.203 1 91.19 506 GLU B CA 1
ATOM 9022 C C . GLU B 1 506 ? 6.672 -56.469 -19.781 1 91.19 506 GLU B C 1
ATOM 9024 O O . GLU B 1 506 ? 7.086 -57.625 -19.797 1 91.19 506 GLU B O 1
ATOM 9029 N N . GLU B 1 507 ? 5.492 -56.219 -19.469 1 92.81 507 GLU B N 1
ATOM 9030 C CA . GLU B 1 507 ? 4.508 -57.219 -19.094 1 92.81 507 GLU B CA 1
ATOM 9031 C C . GLU B 1 507 ? 3.961 -57.938 -20.328 1 92.81 507 GLU B C 1
ATOM 9033 O O . GLU B 1 507 ? 3.172 -58.875 -20.219 1 92.81 507 GLU B O 1
ATOM 9038 N N . GLY B 1 508 ? 4.355 -57.469 -21.484 1 95 508 GLY B N 1
ATOM 9039 C CA . GLY B 1 508 ? 3.979 -58.156 -22.719 1 95 508 GLY B CA 1
ATOM 9040 C C . GLY B 1 508 ? 2.83 -57.469 -23.438 1 95 508 GLY B C 1
ATOM 9041 O O . GLY B 1 508 ? 2.268 -58.062 -24.391 1 95 508 GLY B O 1
ATOM 9042 N N . PHE B 1 509 ? 2.564 -56.25 -23.016 1 97.06 509 PHE B N 1
ATOM 9043 C CA . PHE B 1 509 ? 1.408 -55.594 -23.594 1 97.06 509 PHE B CA 1
ATOM 9044 C C . PHE B 1 509 ? 1.848 -54.469 -24.547 1 97.06 509 PHE B C 1
ATOM 9046 O O . PHE B 1 509 ? 1.165 -53.469 -24.672 1 97.06 509 PHE B O 1
ATOM 9053 N N . GLY B 1 510 ? 2.91 -54.531 -25.141 1 96.94 510 GLY B N 1
ATOM 9054 C CA . GLY B 1 510 ? 3.477 -53.5 -26.031 1 96.94 510 GLY B CA 1
ATOM 9055 C C . GLY B 1 510 ? 2.574 -53.156 -27.203 1 96.94 510 GLY B C 1
ATOM 9056 O O . GLY B 1 510 ? 2.637 -52.062 -27.734 1 96.94 510 GLY B O 1
ATOM 9057 N N . GLU B 1 511 ? 1.687 -54.125 -27.609 1 96.94 511 GLU B N 1
ATOM 9058 C CA . GLU B 1 511 ? 0.84 -53.906 -28.781 1 96.94 511 GLU B CA 1
ATOM 9059 C C . GLU B 1 511 ? -0.498 -53.281 -28.406 1 96.94 511 GLU B C 1
ATOM 9061 O O . GLU B 1 511 ? -1.287 -52.906 -29.266 1 96.94 511 GLU B O 1
ATOM 9066 N N . ALA B 1 512 ? -0.702 -53.094 -27.078 1 97.31 512 ALA B N 1
ATOM 9067 C CA . ALA B 1 512 ? -1.908 -52.406 -26.656 1 97.31 512 ALA B CA 1
ATOM 9068 C C . ALA B 1 512 ? -1.894 -50.969 -27.156 1 97.31 512 ALA B C 1
ATOM 9070 O O . ALA B 1 512 ? -0.854 -50.281 -27.125 1 97.31 512 ALA B O 1
ATOM 9071 N N . ALA B 1 513 ? -3.049 -50.438 -27.656 1 96.94 513 ALA B N 1
ATOM 9072 C CA . ALA B 1 513 ? -3.086 -49.156 -28.344 1 96.94 513 ALA B CA 1
ATOM 9073 C C . ALA B 1 513 ? -3.869 -48.125 -27.547 1 96.94 513 ALA B C 1
ATOM 9075 O O . ALA B 1 513 ? -4.777 -48.469 -26.781 1 96.94 513 ALA B O 1
ATOM 9076 N N . MET B 1 514 ? -3.477 -46.844 -27.734 1 97 514 MET B N 1
ATOM 9077 C CA . MET B 1 514 ? -4.25 -45.719 -27.234 1 97 514 MET B CA 1
ATOM 9078 C C . MET B 1 514 ? -5.52 -45.531 -28.062 1 97 514 MET B C 1
ATOM 9080 O O . MET B 1 514 ? -5.578 -45.938 -29.219 1 97 514 MET B O 1
ATOM 9084 N N . PHE B 1 515 ? -6.605 -44.906 -27.438 1 97.44 515 PHE B N 1
ATOM 9085 C CA . PHE B 1 515 ? -7.766 -44.344 -28.094 1 97.44 515 PHE B CA 1
ATOM 9086 C C . PHE B 1 515 ? -8.648 -45.438 -28.688 1 97.44 515 PHE B C 1
ATOM 9088 O O . PHE B 1 515 ? -9.32 -45.219 -29.703 1 97.44 515 PHE B O 1
ATOM 9095 N N . GLN B 1 516 ? -8.5 -46.562 -28.062 1 93.88 516 GLN B N 1
ATOM 9096 C CA . GLN B 1 516 ? -9.406 -47.625 -28.516 1 93.88 516 GLN B CA 1
ATOM 9097 C C . GLN B 1 516 ? -10.859 -47.219 -28.328 1 93.88 516 GLN B C 1
ATOM 9099 O O . GLN B 1 516 ? -11.219 -46.625 -27.297 1 93.88 516 GLN B O 1
ATOM 9104 N N . GLY B 1 517 ? -11.688 -47.5 -29.281 1 90.44 517 GLY B N 1
ATOM 9105 C CA . GLY B 1 517 ? -13.102 -47.188 -29.203 1 90.44 517 GLY B CA 1
ATOM 9106 C C . GLY B 1 517 ? -13.453 -45.875 -29.828 1 90.44 517 GLY B C 1
ATOM 9107 O O . GLY B 1 517 ? -14.633 -45.562 -30.047 1 90.44 517 GLY B O 1
ATOM 9108 N N . LEU B 1 518 ? -12.453 -44.969 -30.016 1 95.62 518 LEU B N 1
ATOM 9109 C CA . LEU B 1 518 ? -12.695 -43.688 -30.656 1 95.62 518 LEU B CA 1
ATOM 9110 C C . LEU B 1 518 ? -12.594 -43.812 -32.188 1 95.62 518 LEU B C 1
ATOM 9112 O O . LEU B 1 518 ? -11.75 -44.562 -32.688 1 95.62 518 LEU B O 1
ATOM 9116 N N . ASP B 1 519 ? -13.406 -43.125 -32.875 1 91.19 519 ASP B N 1
ATOM 9117 C CA . ASP B 1 519 ? -13.406 -43.188 -34.344 1 91.19 519 ASP B CA 1
ATOM 9118 C C . ASP B 1 519 ? -12.508 -42.125 -34.938 1 91.19 519 ASP B C 1
ATOM 9120 O O . ASP B 1 519 ? -12.445 -41 -34.438 1 91.19 519 ASP B O 1
ATOM 9124 N N . ARG B 1 520 ? -11.82 -42.469 -35.969 1 91.69 520 ARG B N 1
ATOM 9125 C CA . ARG B 1 520 ? -11.055 -41.562 -36.812 1 91.69 520 ARG B CA 1
ATOM 9126 C C . ARG B 1 520 ? -9.938 -40.875 -36 1 91.69 520 ARG B C 1
ATOM 9128 O O . ARG B 1 520 ? -9.711 -39.688 -36.125 1 91.69 520 ARG B O 1
ATOM 9135 N N . VAL B 1 521 ? -9.422 -41.562 -35 1 94.12 521 VAL B N 1
ATOM 9136 C CA . VAL B 1 521 ? -8.273 -41.094 -34.219 1 94.12 521 VAL B CA 1
ATOM 9137 C C . VAL B 1 521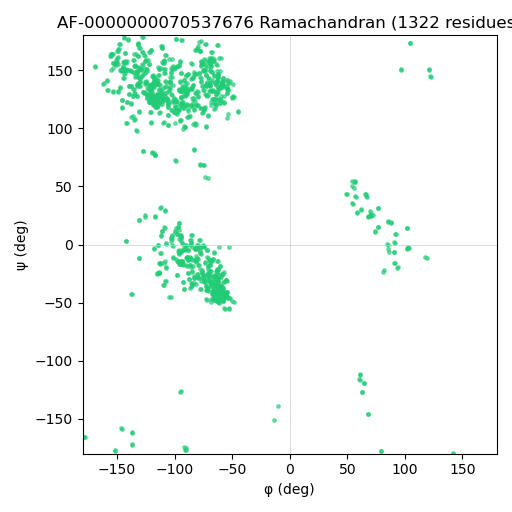 ? -7.137 -42.125 -34.344 1 94.12 521 VAL B C 1
ATOM 9139 O O . VAL B 1 521 ? -7.352 -43.312 -34.188 1 94.12 521 VAL B O 1
ATOM 9142 N N . PRO B 1 522 ? -5.961 -41.594 -34.812 1 94.25 522 PRO B N 1
ATOM 9143 C CA . PRO B 1 522 ? -4.828 -42.5 -34.812 1 94.25 522 PRO B CA 1
ATOM 9144 C C . PRO B 1 522 ? -4.633 -43.219 -33.5 1 94.25 522 PRO B C 1
ATOM 9146 O O . PRO B 1 522 ? -4.812 -42.625 -32.438 1 94.25 522 PRO B O 1
ATOM 9149 N N . LYS B 1 523 ? -4.301 -44.562 -33.625 1 97.56 523 LYS B N 1
ATOM 9150 C CA . LYS B 1 523 ? -4.211 -45.406 -32.438 1 97.56 523 LYS B CA 1
ATOM 9151 C C . LYS B 1 523 ? -2.801 -45.938 -32.25 1 97.56 523 LYS B C 1
ATOM 9153 O O . LYS B 1 523 ? -2.559 -47.125 -32.438 1 97.56 523 LYS B O 1
ATOM 9158 N N . PRO B 1 524 ? -1.936 -45.125 -31.766 1 97.5 524 PRO B N 1
ATOM 9159 C CA . PRO B 1 524 ? -0.573 -45.625 -31.516 1 97.5 524 PRO B CA 1
ATOM 9160 C C . PRO B 1 524 ? -0.504 -46.656 -30.391 1 97.5 524 PRO B C 1
ATOM 9162 O O . PRO B 1 524 ? -1.216 -46.531 -29.391 1 97.5 524 PRO B O 1
ATOM 9165 N N . THR B 1 525 ? 0.305 -47.625 -30.594 1 98.19 525 THR B N 1
ATOM 9166 C CA . THR B 1 525 ? 0.535 -48.656 -29.578 1 98.19 525 THR B CA 1
ATOM 9167 C C . THR B 1 525 ? 1.554 -48.156 -28.547 1 98.19 525 THR B C 1
ATOM 9169 O O . THR B 1 525 ? 2.229 -47.156 -28.766 1 98.19 525 THR B O 1
ATOM 9172 N N . ILE B 1 526 ? 1.652 -48.875 -27.438 1 98.12 526 ILE B N 1
ATOM 9173 C CA . ILE B 1 526 ? 2.656 -48.594 -26.422 1 98.12 526 ILE B CA 1
ATOM 9174 C C . ILE B 1 526 ? 4.047 -48.594 -27.047 1 98.12 526 ILE B C 1
ATOM 9176 O O . ILE B 1 526 ? 4.855 -47.688 -26.828 1 98.12 526 ILE B O 1
ATOM 9180 N N . ASN B 1 527 ? 4.316 -49.625 -27.891 1 97.81 527 ASN B N 1
ATOM 9181 C CA . ASN B 1 527 ? 5.602 -49.75 -28.562 1 97.81 527 ASN B CA 1
ATOM 9182 C C . ASN B 1 527 ? 5.906 -48.531 -29.422 1 97.81 527 ASN B C 1
ATOM 9184 O O . ASN B 1 527 ? 7.031 -48 -29.406 1 97.81 527 ASN B O 1
ATOM 9188 N N . GLU B 1 528 ? 4.934 -48.094 -30.141 1 97.94 528 GLU B N 1
ATOM 9189 C CA . GLU B 1 528 ? 5.125 -46.938 -31.031 1 97.94 528 GLU B CA 1
ATOM 9190 C C . GLU B 1 528 ? 5.402 -45.688 -30.234 1 97.94 528 GLU B C 1
ATOM 9192 O O . GLU B 1 528 ? 6.246 -44.875 -30.625 1 97.94 528 GLU B O 1
ATOM 9197 N N . ILE B 1 529 ? 4.672 -45.5 -29.125 1 98 529 ILE B N 1
ATOM 9198 C CA . ILE B 1 529 ? 4.867 -44.312 -28.281 1 98 529 ILE B CA 1
ATOM 9199 C C . ILE B 1 529 ? 6.273 -44.312 -27.688 1 98 529 ILE B C 1
ATOM 9201 O O . ILE B 1 529 ? 6.988 -43.312 -27.75 1 98 529 ILE B O 1
ATOM 9205 N N . LEU B 1 530 ? 6.684 -45.469 -27.156 1 96.38 530 LEU B N 1
ATOM 9206 C CA . LEU B 1 530 ? 7.977 -45.594 -26.484 1 96.38 530 LEU B CA 1
ATOM 9207 C C . LEU B 1 530 ? 9.117 -45.469 -27.5 1 96.38 530 LEU B C 1
ATOM 9209 O O . LEU B 1 530 ? 10.219 -45.031 -27.141 1 96.38 530 LEU B O 1
ATOM 9213 N N . ALA B 1 531 ? 8.828 -45.75 -28.781 1 96.12 531 ALA B N 1
ATOM 9214 C CA . ALA B 1 531 ? 9.859 -45.719 -29.812 1 96.12 531 ALA B CA 1
ATOM 9215 C C . ALA B 1 531 ? 9.953 -44.344 -30.438 1 96.12 531 ALA B C 1
ATOM 9217 O O . ALA B 1 531 ? 10.922 -44.031 -31.141 1 96.12 531 ALA B O 1
ATOM 9218 N N . ASN B 1 532 ? 8.945 -43.531 -30.266 1 96.44 532 ASN B N 1
ATOM 9219 C CA . ASN B 1 532 ? 8.914 -42.219 -30.844 1 96.44 532 ASN B CA 1
ATOM 9220 C C . ASN B 1 532 ? 9.875 -41.25 -30.125 1 96.44 532 ASN B C 1
ATOM 9222 O O . ASN B 1 532 ? 9.508 -40.625 -29.141 1 96.44 532 ASN B O 1
ATOM 9226 N N . GLU B 1 533 ? 10.984 -41 -30.672 1 91.75 533 GLU B N 1
ATOM 9227 C CA . GLU B 1 533 ? 12.047 -40.219 -30.047 1 91.75 533 GLU B CA 1
ATOM 9228 C C . GLU B 1 533 ? 11.664 -38.75 -29.938 1 91.75 533 GLU B C 1
ATOM 9230 O O . GLU B 1 533 ? 11.984 -38.094 -28.953 1 91.75 533 GLU B O 1
ATOM 9235 N N . GLU B 1 534 ? 11.031 -38.219 -30.969 1 91.5 534 GLU B N 1
ATOM 9236 C CA . GLU B 1 534 ? 10.609 -36.844 -30.953 1 91.5 534 GLU B CA 1
ATOM 9237 C C . GLU B 1 534 ? 9.617 -36.562 -29.828 1 91.5 534 GLU B C 1
ATOM 9239 O O . GLU B 1 534 ? 9.719 -35.562 -29.109 1 91.5 534 GLU B O 1
ATOM 9244 N N . LEU B 1 535 ? 8.695 -37.469 -29.656 1 95.31 535 LEU B N 1
ATOM 9245 C CA . LEU B 1 535 ? 7.711 -37.344 -28.594 1 95.31 535 LEU B CA 1
ATOM 9246 C C . LEU B 1 535 ? 8.391 -37.438 -27.219 1 95.31 535 LEU B C 1
ATOM 9248 O O . LEU B 1 535 ? 8.031 -36.688 -26.297 1 95.31 535 LEU B O 1
ATOM 9252 N N . ARG B 1 536 ? 9.297 -38.312 -27.125 1 92.62 536 ARG B N 1
ATOM 9253 C CA . ARG B 1 536 ? 10.016 -38.469 -25.875 1 92.62 536 ARG B CA 1
ATOM 9254 C C . ARG B 1 536 ? 10.781 -37.219 -25.5 1 92.62 536 ARG B C 1
ATOM 9256 O O . ARG B 1 536 ? 10.703 -36.75 -24.359 1 92.62 536 ARG B O 1
ATOM 9263 N N . LYS B 1 537 ? 11.484 -36.625 -26.469 1 89.44 537 LYS B N 1
ATOM 9264 C CA . LYS B 1 537 ? 12.242 -35.375 -26.219 1 89.44 537 LYS B CA 1
ATOM 9265 C C . LYS B 1 537 ? 11.328 -34.25 -25.781 1 89.44 537 LYS B C 1
ATOM 9267 O O . LYS B 1 537 ? 11.656 -33.5 -24.859 1 89.44 537 LYS B O 1
ATOM 9272 N N . PHE B 1 538 ? 10.258 -34.125 -26.406 1 93.62 538 PHE B N 1
ATOM 9273 C CA . PHE B 1 538 ? 9.305 -33.062 -26.078 1 93.62 538 PHE B CA 1
ATOM 9274 C C . PHE B 1 538 ? 8.75 -33.25 -24.672 1 93.62 538 PHE B C 1
ATOM 9276 O O . PHE B 1 538 ? 8.547 -32.281 -23.938 1 93.62 538 PHE B O 1
ATOM 9283 N N . ASN B 1 539 ? 8.484 -34.438 -24.328 1 94.62 539 ASN B N 1
ATOM 9284 C CA . ASN B 1 539 ? 7.922 -34.719 -23.016 1 94.62 539 ASN B CA 1
ATOM 9285 C C . ASN B 1 539 ? 8.984 -34.594 -21.922 1 94.62 539 ASN B C 1
ATOM 9287 O O . ASN B 1 539 ? 8.664 -34.344 -20.75 1 94.62 539 ASN B O 1
ATOM 9291 N N . ASP B 1 540 ? 10.242 -34.812 -22.281 1 90.19 540 ASP B N 1
ATOM 9292 C CA . ASP B 1 540 ? 11.312 -34.438 -21.359 1 90.19 540 ASP B CA 1
ATOM 9293 C C . ASP B 1 540 ? 11.312 -32.938 -21.078 1 90.19 540 ASP B C 1
ATOM 9295 O O . ASP B 1 540 ? 11.492 -32.531 -19.922 1 90.19 540 ASP B O 1
ATOM 9299 N N . TYR B 1 541 ? 11.125 -32.188 -22.109 1 89.75 541 TYR B N 1
ATOM 9300 C CA . TYR B 1 541 ? 11.008 -30.75 -21.969 1 89.75 541 TYR B CA 1
ATOM 9301 C C . TYR B 1 541 ? 9.812 -30.375 -21.109 1 89.75 541 TYR B C 1
ATOM 9303 O O . TYR B 1 541 ? 9.945 -29.594 -20.156 1 89.75 541 TYR B O 1
ATOM 9311 N N . ALA B 1 542 ? 8.68 -30.938 -21.422 1 94.38 542 ALA B N 1
ATOM 9312 C CA . ALA B 1 542 ? 7.469 -30.641 -20.656 1 94.38 542 ALA B CA 1
ATOM 9313 C C . ALA B 1 542 ? 7.664 -30.984 -19.188 1 94.38 542 ALA B C 1
ATOM 9315 O O . ALA B 1 542 ? 7.258 -30.219 -18.297 1 94.38 542 ALA B O 1
ATOM 9316 N N . GLN B 1 543 ? 8.258 -32.125 -18.953 1 93.25 543 GLN B N 1
ATOM 9317 C CA . GLN B 1 543 ? 8.523 -32.531 -17.578 1 93.25 543 GLN B CA 1
ATOM 9318 C C . GLN B 1 543 ? 9.43 -31.531 -16.875 1 93.25 543 GLN B C 1
ATOM 9320 O O . GLN B 1 543 ? 9.242 -31.25 -15.688 1 93.25 543 GLN B O 1
ATOM 9325 N N . SER B 1 544 ? 10.398 -31.031 -17.594 1 89.81 544 SER B N 1
ATOM 9326 C CA . SER B 1 544 ? 11.297 -30.047 -17 1 89.81 544 SER B CA 1
ATOM 9327 C C . SER B 1 544 ? 10.539 -28.781 -16.609 1 89.81 544 SER B C 1
ATOM 9329 O O . SER B 1 544 ? 10.812 -28.203 -15.555 1 89.81 544 SER B O 1
ATOM 9331 N N . CYS B 1 545 ? 9.625 -28.344 -17.422 1 92.19 545 CYS B N 1
ATOM 9332 C CA . CYS B 1 545 ? 8.797 -27.188 -17.109 1 92.19 545 CYS B CA 1
ATOM 9333 C C . CYS B 1 545 ? 7.93 -27.438 -15.891 1 92.19 545 CYS B C 1
ATOM 9335 O O . CYS B 1 545 ? 7.816 -26.578 -15.008 1 92.19 545 CYS B O 1
ATOM 9337 N N . ILE B 1 546 ? 7.391 -28.594 -15.828 1 95.38 546 ILE B N 1
ATOM 9338 C CA . ILE B 1 546 ? 6.543 -28.953 -14.695 1 95.38 546 ILE B CA 1
ATOM 9339 C C . ILE B 1 546 ? 7.387 -29.047 -13.43 1 95.38 546 ILE B C 1
ATOM 9341 O O . ILE B 1 546 ? 6.957 -28.625 -12.352 1 95.38 546 ILE B O 1
ATOM 9345 N N . SER B 1 547 ? 8.562 -29.641 -13.578 1 92.62 547 SER B N 1
ATOM 9346 C CA . SER B 1 547 ? 9.461 -29.75 -12.438 1 92.62 547 SER B CA 1
ATOM 9347 C C . SER B 1 547 ? 9.859 -28.375 -11.906 1 92.62 547 SER B C 1
ATOM 9349 O O . SER B 1 547 ? 9.992 -28.188 -10.695 1 92.62 547 SER B O 1
ATOM 9351 N N . TRP B 1 548 ? 10.062 -27.469 -12.82 1 92.06 548 TRP B N 1
ATOM 9352 C CA . TRP B 1 548 ? 10.328 -26.094 -12.422 1 92.06 548 TRP B CA 1
ATOM 9353 C C . TRP B 1 548 ? 9.188 -25.547 -11.578 1 92.06 548 TRP B C 1
ATOM 9355 O O . TRP B 1 548 ? 9.422 -24.969 -10.508 1 92.06 548 TRP B O 1
ATOM 9365 N N . ASN B 1 549 ? 8.023 -25.719 -12.023 1 95.56 549 ASN B N 1
ATOM 9366 C CA . ASN B 1 549 ? 6.848 -25.25 -11.289 1 95.56 549 ASN B CA 1
ATOM 9367 C C . ASN B 1 549 ? 6.68 -26 -9.969 1 95.56 549 ASN B C 1
ATOM 9369 O O . ASN B 1 549 ? 6.258 -25.406 -8.969 1 95.56 549 ASN B O 1
ATOM 9373 N N . ARG B 1 550 ? 6.988 -27.297 -10.047 1 95.5 550 ARG B N 1
ATOM 9374 C CA . ARG B 1 550 ? 6.969 -28.109 -8.828 1 95.5 550 ARG B CA 1
ATOM 9375 C C . ARG B 1 550 ? 7.82 -27.469 -7.734 1 95.5 550 ARG B C 1
ATOM 9377 O O . ARG B 1 550 ? 7.383 -27.359 -6.59 1 95.5 550 ARG B O 1
ATOM 9384 N N . ASP B 1 551 ? 8.938 -27.062 -8.055 1 93.56 551 ASP B N 1
ATOM 9385 C CA . ASP B 1 551 ? 9.859 -26.453 -7.102 1 93.56 551 ASP B CA 1
ATOM 9386 C C . ASP B 1 551 ? 9.305 -25.141 -6.57 1 93.56 551 ASP B C 1
ATOM 9388 O O . ASP B 1 551 ? 9.398 -24.859 -5.375 1 93.56 551 ASP B O 1
ATOM 9392 N N . ILE B 1 552 ? 8.75 -24.344 -7.426 1 93.88 552 ILE B N 1
ATOM 9393 C CA . ILE B 1 552 ? 8.133 -23.094 -7.02 1 93.88 552 ILE B CA 1
ATOM 9394 C C . ILE B 1 552 ? 6.992 -23.375 -6.039 1 93.88 552 ILE B C 1
ATOM 9396 O O . ILE B 1 552 ? 6.879 -22.719 -5.004 1 93.88 552 ILE B O 1
ATOM 9400 N N . LEU B 1 553 ? 6.184 -24.328 -6.375 1 97.44 553 LEU B N 1
ATOM 9401 C CA . LEU B 1 553 ? 5.012 -24.641 -5.57 1 97.44 553 LEU B CA 1
ATOM 9402 C C . LEU B 1 553 ? 5.422 -25.203 -4.207 1 97.44 553 LEU B C 1
ATOM 9404 O O . LEU B 1 553 ? 4.812 -24.859 -3.188 1 97.44 553 LEU B O 1
ATOM 9408 N N . LYS B 1 554 ? 6.438 -26.047 -4.16 1 95.19 554 LYS B N 1
ATOM 9409 C CA . LYS B 1 554 ? 6.934 -26.531 -2.879 1 95.19 554 LYS B CA 1
ATOM 9410 C C . LYS B 1 554 ? 7.379 -25.391 -1.979 1 95.19 554 LYS B C 1
ATOM 9412 O O . LYS B 1 554 ? 7.016 -25.328 -0.803 1 95.19 554 LYS B O 1
ATOM 9417 N N . ARG B 1 555 ? 8.062 -24.5 -2.545 1 93.19 555 ARG B N 1
ATOM 9418 C CA . ARG B 1 555 ? 8.586 -23.375 -1.773 1 93.19 555 ARG B CA 1
ATOM 9419 C C . ARG B 1 555 ? 7.477 -22.422 -1.38 1 93.19 555 ARG B C 1
ATOM 9421 O O . ARG B 1 555 ? 7.453 -21.906 -0.256 1 93.19 555 ARG B O 1
ATOM 9428 N N . SER B 1 556 ? 6.531 -22.172 -2.252 1 96.25 556 SER B N 1
ATOM 9429 C CA . SER B 1 556 ? 5.535 -21.125 -2.057 1 96.25 556 SER B CA 1
ATOM 9430 C C . SER B 1 556 ? 4.359 -21.625 -1.228 1 96.25 556 SER B C 1
ATOM 9432 O O . SER B 1 556 ? 3.631 -20.828 -0.628 1 96.25 556 SER B O 1
ATOM 9434 N N . LEU B 1 557 ? 4.156 -22.922 -1.217 1 98.06 557 LEU B N 1
ATOM 9435 C CA . LEU B 1 557 ? 3.01 -23.484 -0.505 1 98.06 557 LEU B CA 1
ATOM 9436 C C . LEU B 1 557 ? 3.461 -24.344 0.663 1 98.06 557 LEU B C 1
ATOM 9438 O O . LEU B 1 557 ? 2.633 -24.938 1.359 1 98.06 557 LEU B O 1
ATOM 9442 N N . GLY B 1 558 ? 4.77 -24.469 0.865 1 96.12 558 GLY B N 1
ATOM 9443 C CA . GLY B 1 558 ? 5.281 -25.266 1.971 1 96.12 558 GLY B CA 1
ATOM 9444 C C . GLY B 1 558 ? 4.984 -26.75 1.825 1 96.12 558 GLY B C 1
ATOM 9445 O O . GLY B 1 558 ? 4.566 -27.406 2.785 1 96.12 558 GLY B O 1
ATOM 9446 N N . LEU B 1 559 ? 5.148 -27.266 0.586 1 95.75 559 LEU B N 1
ATOM 9447 C CA . LEU B 1 559 ? 4.836 -28.656 0.32 1 95.75 559 LEU B CA 1
ATOM 9448 C C . LEU B 1 559 ? 6.102 -29.516 0.3 1 95.75 559 LEU B C 1
ATOM 9450 O O . LEU B 1 559 ? 7.184 -29.016 -0.018 1 95.75 559 LEU B O 1
ATOM 9454 N N . ALA B 1 560 ? 5.93 -30.797 0.657 1 89.94 560 ALA B N 1
ATOM 9455 C CA . ALA B 1 560 ? 6.941 -31.844 0.489 1 89.94 560 ALA B CA 1
ATOM 9456 C C . ALA B 1 560 ? 6.52 -32.844 -0.571 1 89.94 560 ALA B C 1
ATOM 9458 O O . ALA B 1 560 ? 5.371 -32.844 -1.021 1 89.94 560 ALA B O 1
ATOM 9459 N N . GLU B 1 561 ? 7.367 -33.719 -0.966 1 88.81 561 GLU B N 1
ATOM 9460 C CA . GLU B 1 561 ? 7.121 -34.656 -2.059 1 88.81 561 GLU B CA 1
ATOM 9461 C C . GLU B 1 561 ? 5.902 -35.531 -1.771 1 88.81 561 GLU B C 1
ATOM 9463 O O . GLU B 1 561 ? 5.09 -35.781 -2.662 1 88.81 561 GLU B O 1
ATOM 9468 N N . PRO B 1 562 ? 5.734 -35.938 -0.5 1 89.94 562 PRO B N 1
ATOM 9469 C CA . PRO B 1 562 ? 4.562 -36.781 -0.255 1 89.94 562 PRO B CA 1
ATOM 9470 C C . PRO B 1 562 ? 3.248 -36.031 -0.388 1 89.94 562 PRO B C 1
ATOM 9472 O O . PRO B 1 562 ? 2.174 -36.625 -0.415 1 89.94 562 PRO B O 1
ATOM 9475 N N . ASP B 1 563 ? 3.344 -34.688 -0.421 1 95.25 563 ASP B N 1
ATOM 9476 C CA . ASP B 1 563 ? 2.145 -33.875 -0.6 1 95.25 563 ASP B CA 1
ATOM 9477 C C . ASP B 1 563 ? 1.765 -33.781 -2.076 1 95.25 563 ASP B C 1
ATOM 9479 O O . ASP B 1 563 ? 0.747 -33.188 -2.42 1 95.25 563 ASP B O 1
ATOM 9483 N N . ILE B 1 564 ? 2.57 -34.344 -2.961 1 95.75 564 ILE B N 1
ATOM 9484 C CA . ILE B 1 564 ? 2.391 -34.188 -4.398 1 95.75 564 ILE B CA 1
ATOM 9485 C C . ILE B 1 564 ? 2.145 -35.562 -5.039 1 95.75 564 ILE B C 1
ATOM 9487 O O . ILE B 1 564 ? 2.801 -36.531 -4.688 1 95.75 564 ILE B O 1
ATOM 9491 N N . VAL B 1 565 ? 1.198 -35.625 -5.918 1 97.06 565 VAL B N 1
ATOM 9492 C CA . VAL B 1 565 ? 0.896 -36.844 -6.676 1 97.06 565 VAL B CA 1
ATOM 9493 C C . VAL B 1 565 ? 1.127 -36.594 -8.164 1 97.06 565 VAL B C 1
ATOM 9495 O O . VAL B 1 565 ? 0.562 -35.656 -8.742 1 97.06 565 VAL B O 1
ATOM 9498 N N . ASP B 1 566 ? 1.932 -37.438 -8.742 1 96 566 ASP B N 1
ATOM 9499 C CA . ASP B 1 566 ? 2.188 -37.344 -10.172 1 96 566 ASP B CA 1
ATOM 9500 C C . ASP B 1 566 ? 1.13 -38.094 -10.969 1 96 566 ASP B C 1
ATOM 9502 O O . ASP B 1 566 ? 0.989 -39.312 -10.82 1 96 566 ASP B O 1
ATOM 9506 N N . ILE B 1 567 ? 0.437 -37.406 -11.789 1 98.56 567 ILE B N 1
ATOM 9507 C CA . ILE B 1 567 ? -0.574 -38 -12.648 1 98.56 567 ILE B CA 1
ATOM 9508 C C . ILE B 1 567 ? 0.009 -38.25 -14.039 1 98.56 567 ILE B C 1
ATOM 9510 O O . ILE B 1 567 ? 0.488 -37.312 -14.688 1 98.56 567 ILE B O 1
ATOM 9514 N N . PRO B 1 568 ? -0.024 -39.469 -14.516 1 98 568 PRO B N 1
ATOM 9515 C CA . PRO B 1 568 ? 0.522 -39.75 -15.844 1 98 568 PRO B CA 1
ATOM 9516 C C . PRO B 1 568 ? -0.136 -38.906 -16.938 1 98 568 PRO B C 1
ATOM 9518 O O . PRO B 1 568 ? -1.362 -38.906 -17.078 1 98 568 PRO B O 1
ATOM 9521 N N . GLN B 1 569 ? 0.644 -38.188 -17.609 1 98.62 569 GLN B N 1
ATOM 9522 C CA . GLN B 1 569 ? 0.148 -37.312 -18.672 1 98.62 569 GLN B CA 1
ATOM 9523 C C . GLN B 1 569 ? 1.226 -37.062 -19.734 1 98.62 569 GLN B C 1
ATOM 9525 O O . GLN B 1 569 ? 2.391 -36.844 -19.391 1 98.62 569 GLN B O 1
ATOM 9530 N N . LEU B 1 570 ? 0.91 -37.188 -21.031 1 98.44 570 LEU B N 1
ATOM 9531 C CA . LEU B 1 570 ? 1.826 -36.812 -22.109 1 98.44 570 LEU B CA 1
ATOM 9532 C C . LEU B 1 570 ? 1.35 -35.562 -22.828 1 98.44 570 LEU B C 1
ATOM 9534 O O . LEU B 1 570 ? 0.159 -35.25 -22.812 1 98.44 570 LEU B O 1
ATOM 9538 N N . PHE B 1 571 ? 2.324 -34.969 -23.453 1 97.94 571 PHE B N 1
ATOM 9539 C CA . PHE B 1 571 ? 2.057 -33.75 -24.234 1 97.94 571 PHE B CA 1
ATOM 9540 C C . PHE B 1 571 ? 2.627 -33.906 -25.641 1 97.94 571 PHE B C 1
ATOM 9542 O O . PHE B 1 571 ? 3.533 -34.688 -25.875 1 97.94 571 PHE B O 1
ATOM 9549 N N . GLN B 1 572 ? 2.068 -33.188 -26.547 1 96.62 572 GLN B N 1
ATOM 9550 C CA . GLN B 1 572 ? 2.58 -33.094 -27.922 1 96.62 572 GLN B CA 1
ATOM 9551 C C . GLN B 1 572 ? 2.799 -31.641 -28.328 1 96.62 572 GLN B C 1
ATOM 9553 O O . GLN B 1 572 ? 2.139 -30.75 -27.812 1 96.62 572 GLN B O 1
ATOM 9558 N N . SER B 1 573 ? 3.709 -31.453 -29.172 1 93.88 573 SER B N 1
ATOM 9559 C CA . SER B 1 573 ? 4.078 -30.109 -29.625 1 93.88 573 SER B CA 1
ATOM 9560 C C . SER B 1 573 ? 3.162 -29.625 -30.75 1 93.88 573 SER B C 1
ATOM 9562 O O . SER B 1 573 ? 2.783 -30.406 -31.625 1 93.88 573 SER B O 1
ATOM 9564 N N . ASN B 1 574 ? 2.771 -28.438 -30.672 1 91.25 574 ASN B N 1
ATOM 9565 C CA . ASN B 1 574 ? 2.102 -27.828 -31.812 1 91.25 574 ASN B CA 1
ATOM 9566 C C . ASN B 1 574 ? 3.092 -27.141 -32.75 1 91.25 574 ASN B C 1
ATOM 9568 O O . ASN B 1 574 ? 4.305 -27.281 -32.594 1 91.25 574 ASN B O 1
ATOM 9572 N N . ALA B 1 575 ? 2.594 -26.453 -33.781 1 86.19 575 ALA B N 1
ATOM 9573 C CA . ALA B 1 575 ? 3.447 -25.828 -34.781 1 86.19 575 ALA B CA 1
ATOM 9574 C C . ALA B 1 575 ? 4.348 -24.766 -34.156 1 86.19 575 ALA B C 1
ATOM 9576 O O . ALA B 1 575 ? 5.457 -24.531 -34.656 1 86.19 575 ALA B O 1
ATOM 9577 N N . ALA B 1 576 ? 3.906 -24.219 -33.094 1 83.75 576 ALA B N 1
ATOM 9578 C CA . ALA B 1 576 ? 4.664 -23.172 -32.406 1 83.75 576 ALA B CA 1
ATOM 9579 C C . ALA B 1 576 ? 5.535 -23.734 -31.297 1 83.75 576 ALA B C 1
ATOM 9581 O O . ALA B 1 576 ? 6.066 -22.969 -30.484 1 83.75 576 ALA B O 1
ATOM 9582 N N . SER B 1 577 ? 5.621 -25.047 -31.172 1 87.06 577 SER B N 1
ATOM 9583 C CA . SER B 1 577 ? 6.441 -25.75 -30.188 1 87.06 577 SER B CA 1
ATOM 9584 C C . SER B 1 577 ? 5.887 -25.562 -28.781 1 87.06 577 SER B C 1
ATOM 9586 O O . SER B 1 577 ? 6.645 -25.562 -27.797 1 87.06 577 SER B O 1
ATOM 9588 N N . GLU B 1 578 ? 4.617 -25.297 -28.734 1 91.5 578 GLU B N 1
ATOM 9589 C CA . GLU B 1 578 ? 3.92 -25.266 -27.438 1 91.5 578 GLU B CA 1
ATOM 9590 C C . GLU B 1 578 ? 3.264 -26.609 -27.141 1 91.5 578 GLU B C 1
ATOM 9592 O O . GLU B 1 578 ? 2.988 -27.391 -28.047 1 91.5 578 GLU B O 1
ATOM 9597 N N . ALA B 1 579 ? 3.053 -26.797 -25.922 1 95.44 579 ALA B N 1
ATOM 9598 C CA . ALA B 1 579 ? 2.58 -28.109 -25.484 1 95.44 579 ALA B CA 1
ATOM 9599 C C . ALA B 1 579 ? 1.055 -28.172 -25.484 1 95.44 579 ALA B C 1
ATOM 9601 O O . ALA B 1 579 ? 0.39 -27.234 -25.047 1 95.44 579 ALA B O 1
ATOM 9602 N N . GLN B 1 580 ? 0.558 -29.219 -26.016 1 97.25 580 GLN B N 1
ATOM 9603 C CA . GLN B 1 580 ? -0.837 -29.625 -25.906 1 97.25 580 GLN B CA 1
ATOM 9604 C C . GLN B 1 580 ? -0.949 -31.031 -25.328 1 97.25 580 GLN B C 1
ATOM 9606 O O . GLN B 1 580 ? -0.059 -31.859 -25.531 1 97.25 580 GLN B O 1
ATOM 9611 N N . ALA B 1 581 ? -2.027 -31.266 -24.656 1 98.06 581 ALA B N 1
ATOM 9612 C CA . ALA B 1 581 ? -2.205 -32.594 -24.094 1 98.06 581 ALA B CA 1
ATOM 9613 C C . ALA B 1 581 ? -2.295 -33.656 -25.188 1 98.06 581 ALA B C 1
ATOM 9615 O O . ALA B 1 581 ? -3.014 -33.469 -26.172 1 98.06 581 ALA B O 1
ATOM 9616 N N . PHE B 1 582 ? -1.534 -34.75 -25.062 1 98.19 582 PHE B N 1
ATOM 9617 C CA . PHE B 1 582 ? -1.523 -35.812 -26.047 1 98.19 582 PHE B CA 1
ATOM 9618 C C . PHE B 1 582 ? -2.82 -36.625 -25.969 1 98.19 582 PHE B C 1
ATOM 9620 O O . PHE B 1 582 ? -3.299 -37.125 -26.984 1 98.19 582 PHE B O 1
ATOM 9627 N N . PHE B 1 583 ? -3.373 -36.844 -24.906 1 98.31 583 PHE B N 1
ATOM 9628 C CA . PHE B 1 583 ? -4.672 -37.438 -24.578 1 98.31 583 PHE B CA 1
ATOM 9629 C C . PHE B 1 583 ? -5.371 -36.594 -23.5 1 98.31 583 PHE B C 1
ATOM 9631 O O . PHE B 1 583 ? -4.77 -35.719 -22.906 1 98.31 583 PHE B O 1
ATOM 9638 N N . PRO B 1 584 ? -6.688 -36.781 -23.297 1 98.56 584 PRO B N 1
ATOM 9639 C CA . PRO B 1 584 ? -7.367 -35.906 -22.312 1 98.56 584 PRO B CA 1
ATOM 9640 C C . PRO B 1 584 ? -6.621 -35.844 -20.984 1 98.56 584 PRO B C 1
ATOM 9642 O O . PRO B 1 584 ? -6.227 -36.875 -20.438 1 98.56 584 PRO B O 1
ATOM 9645 N N . ASP B 1 585 ? -6.375 -34.656 -20.578 1 98.31 585 ASP B N 1
ATOM 9646 C CA . ASP B 1 585 ? -5.535 -34.344 -19.422 1 98.31 585 ASP B CA 1
ATOM 9647 C C . ASP B 1 585 ? -6.254 -34.656 -18.109 1 98.31 585 ASP B C 1
ATOM 9649 O O . ASP B 1 585 ? -7.191 -33.969 -17.719 1 98.31 585 ASP B O 1
ATOM 9653 N N . MET B 1 586 ? -5.77 -35.562 -17.359 1 98.62 586 MET B N 1
ATOM 9654 C CA . MET B 1 586 ? -6.496 -36.094 -16.203 1 98.62 586 MET B CA 1
ATOM 9655 C C . MET B 1 586 ? -6.359 -35.188 -15 1 98.62 586 MET B C 1
ATOM 9657 O O . MET B 1 586 ? -7.129 -35.281 -14.047 1 98.62 586 MET B O 1
ATOM 9661 N N . VAL B 1 587 ? -5.441 -34.281 -15.023 1 98.31 587 VAL B N 1
ATOM 9662 C CA . VAL B 1 587 ? -5.32 -33.312 -13.93 1 98.31 587 VAL B CA 1
ATOM 9663 C C . VAL B 1 587 ? -6.383 -32.25 -14.07 1 98.31 587 VAL B C 1
ATOM 9665 O O . VAL B 1 587 ? -6.773 -31.609 -13.086 1 98.31 587 VAL B O 1
ATOM 9668 N N . ASN B 1 588 ? -6.816 -31.891 -15.305 1 98.56 588 ASN B N 1
ATOM 9669 C CA . ASN B 1 588 ? -7.848 -30.906 -15.602 1 98.56 588 ASN B CA 1
ATOM 9670 C C . ASN B 1 588 ? -9.234 -31.406 -15.227 1 98.56 588 ASN B C 1
ATOM 9672 O O . ASN B 1 588 ? -10.141 -31.422 -16.062 1 98.56 588 ASN B O 1
ATOM 9676 N N . MET B 1 589 ? -9.422 -31.766 -13.984 1 98.75 589 MET B N 1
ATOM 9677 C CA . MET B 1 589 ? -10.586 -32.5 -13.516 1 98.75 589 MET B CA 1
ATOM 9678 C C . MET B 1 589 ? -11.5 -31.609 -12.688 1 98.75 589 MET B C 1
ATOM 9680 O O . MET B 1 589 ? -11.102 -30.531 -12.266 1 98.75 589 MET B O 1
ATOM 9684 N N . LEU B 1 590 ? -12.711 -32.062 -12.516 1 98.75 590 LEU B N 1
ATOM 9685 C CA . LEU B 1 590 ? -13.711 -31.469 -11.633 1 98.75 590 LEU B CA 1
ATOM 9686 C C . LEU B 1 590 ? -13.68 -32.125 -10.258 1 98.75 590 LEU B C 1
ATOM 9688 O O . LEU B 1 590 ? -13.758 -33.344 -10.148 1 98.75 590 LEU B O 1
ATOM 9692 N N . VAL B 1 591 ? -13.477 -31.359 -9.219 1 98.81 591 VAL B N 1
ATOM 9693 C CA . VAL B 1 591 ? -13.422 -31.859 -7.852 1 98.81 591 VAL B CA 1
ATOM 9694 C C . VAL B 1 591 ? -14.695 -31.484 -7.105 1 98.81 591 VAL B C 1
ATOM 9696 O O . VAL B 1 591 ? -14.945 -30.297 -6.855 1 98.81 591 VAL B O 1
ATOM 9699 N N . LEU B 1 592 ? -15.523 -32.438 -6.773 1 98.75 592 LEU B N 1
ATOM 9700 C CA . LEU B 1 592 ? -16.734 -32.25 -5.973 1 98.75 592 LEU B CA 1
ATOM 9701 C C . LEU B 1 592 ? -16.641 -33.031 -4.668 1 98.75 592 LEU B C 1
ATOM 9703 O O . LEU B 1 592 ? -17.312 -34.062 -4.5 1 98.75 592 LEU B O 1
ATOM 9707 N N . GLY B 1 593 ? -15.852 -32.469 -3.717 1 97.5 593 GLY B N 1
ATOM 9708 C CA . GLY B 1 593 ? -15.57 -33.219 -2.506 1 97.5 593 GLY B CA 1
ATOM 9709 C C . GLY B 1 593 ? -14.766 -34.5 -2.76 1 97.5 593 GLY B C 1
ATOM 9710 O O . GLY B 1 593 ? -13.664 -34.438 -3.307 1 97.5 593 GLY B O 1
ATOM 9711 N N . ARG B 1 594 ? -15.344 -35.594 -2.42 1 97.62 594 ARG B N 1
ATOM 9712 C CA . ARG B 1 594 ? -14.617 -36.844 -2.619 1 97.62 594 ARG B CA 1
ATOM 9713 C C . ARG B 1 594 ? -14.828 -37.375 -4.035 1 97.62 594 ARG B C 1
ATOM 9715 O O . ARG B 1 594 ? -14.148 -38.312 -4.457 1 97.62 594 ARG B O 1
ATOM 9722 N N . HIS B 1 595 ? -15.766 -36.812 -4.746 1 98.75 595 HIS B N 1
ATOM 9723 C CA . HIS B 1 595 ? -16.094 -37.281 -6.086 1 98.75 595 HIS B CA 1
ATOM 9724 C C . HIS B 1 595 ? -15.32 -36.5 -7.148 1 98.75 595 HIS B C 1
ATOM 9726 O O . HIS B 1 595 ? -15.477 -35.281 -7.277 1 98.75 595 HIS B O 1
ATOM 9732 N N . LEU B 1 596 ? -14.57 -37.219 -7.902 1 98.88 596 LEU B N 1
ATOM 9733 C CA . LEU B 1 596 ? -13.742 -36.594 -8.938 1 98.88 596 LEU B CA 1
ATOM 9734 C C . LEU B 1 596 ? -14.297 -36.906 -10.328 1 98.88 596 LEU B C 1
ATOM 9736 O O . LEU B 1 596 ? -14.68 -38.031 -10.617 1 98.88 596 LEU B O 1
ATOM 9740 N N . GLY B 1 597 ? -14.57 -35.875 -11.141 1 98.88 597 GLY B N 1
ATOM 9741 C CA . GLY B 1 597 ? -14.797 -36 -12.562 1 98.88 597 GLY B CA 1
ATOM 9742 C C . GLY B 1 597 ? -13.539 -35.844 -13.391 1 98.88 597 GLY B C 1
ATOM 9743 O O . GLY B 1 597 ? -13.109 -34.719 -13.648 1 98.88 597 GLY B O 1
ATOM 9744 N N . ILE B 1 598 ? -12.969 -36.969 -13.844 1 98.94 598 ILE B N 1
ATOM 9745 C CA . ILE B 1 598 ? -11.664 -37 -14.477 1 98.94 598 ILE B CA 1
ATOM 9746 C C . ILE B 1 598 ? -11.828 -37.219 -15.984 1 98.94 598 ILE B C 1
ATOM 9748 O O . ILE B 1 598 ? -12.586 -38.094 -16.406 1 98.94 598 ILE B O 1
ATOM 9752 N N . PRO B 1 599 ? -11.133 -36.375 -16.797 1 98.88 599 PRO B N 1
ATOM 9753 C CA . PRO B 1 599 ? -11.188 -36.656 -18.234 1 98.88 599 PRO B CA 1
ATOM 9754 C C . PRO B 1 599 ? -10.773 -38.094 -18.562 1 98.88 599 PRO B C 1
ATOM 9756 O O . PRO B 1 599 ? -9.75 -38.562 -18.062 1 98.88 599 PRO B O 1
ATOM 9759 N N . LYS B 1 600 ? -11.57 -38.75 -19.328 1 98.62 600 LYS B N 1
ATOM 9760 C CA . LYS B 1 600 ? -11.234 -40.094 -19.766 1 98.62 600 LYS B CA 1
ATOM 9761 C C . LYS B 1 600 ? -10.047 -40.094 -20.719 1 98.62 600 LYS B C 1
ATOM 9763 O O . LYS B 1 600 ? -10.109 -39.469 -21.781 1 98.62 600 LYS B O 1
ATOM 9768 N N . PRO B 1 601 ? -8.961 -40.781 -20.359 1 98.56 601 PRO B N 1
ATOM 9769 C CA . PRO B 1 601 ? -7.727 -40.625 -21.141 1 98.56 601 PRO B CA 1
ATOM 9770 C C . PRO B 1 601 ? -7.695 -41.531 -22.375 1 98.56 601 PRO B C 1
ATOM 9772 O O . PRO B 1 601 ? -6.91 -41.281 -23.297 1 98.56 601 PRO B O 1
ATOM 9775 N N . PHE B 1 602 ? -8.57 -42.625 -22.406 1 98.25 602 PHE B N 1
ATOM 9776 C CA . PHE B 1 602 ? -8.57 -43.625 -23.484 1 98.25 602 PHE B CA 1
ATOM 9777 C C . PHE B 1 602 ? -7.188 -44.219 -23.672 1 98.25 602 PHE B C 1
ATOM 9779 O O . PHE B 1 602 ? -6.652 -44.281 -24.781 1 98.25 602 PHE B O 1
ATOM 9786 N N . GLY B 1 603 ? -6.648 -44.656 -22.516 1 98 603 GLY B N 1
ATOM 9787 C CA . GLY B 1 603 ? -5.34 -45.281 -22.531 1 98 603 GLY B CA 1
ATOM 9788 C C . GLY B 1 603 ? -5.387 -46.75 -23 1 98 603 GLY B C 1
ATOM 9789 O O . GLY B 1 603 ? -6.461 -47.281 -23.266 1 98 603 GLY B O 1
ATOM 9790 N N . PRO B 1 604 ? -4.191 -47.344 -23.141 1 97.94 604 PRO B N 1
ATOM 9791 C CA . PRO B 1 604 ? -4.145 -48.781 -23.547 1 97.94 604 PRO B CA 1
ATOM 9792 C C . PRO B 1 604 ? -4.91 -49.688 -22.578 1 97.94 604 PRO B C 1
ATOM 9794 O O . PRO B 1 604 ? -4.848 -49.5 -21.359 1 97.94 604 PRO B O 1
ATOM 9797 N N . VAL B 1 605 ? -5.629 -50.594 -23.234 1 96.25 605 VAL B N 1
ATOM 9798 C CA . VAL B 1 605 ? -6.398 -51.531 -22.438 1 96.25 605 VAL B CA 1
ATOM 9799 C C . VAL B 1 605 ? -5.566 -52.781 -22.172 1 96.25 605 VAL B C 1
ATOM 9801 O O . VAL B 1 605 ? -5.145 -53.469 -23.125 1 96.25 605 VAL B O 1
ATOM 9804 N N . VAL B 1 606 ? -5.289 -53.031 -20.953 1 93.06 606 VAL B N 1
ATOM 9805 C CA . VAL B 1 606 ? -4.547 -54.188 -20.484 1 93.06 606 VAL B CA 1
ATOM 9806 C C . VAL B 1 606 ? -5.398 -54.969 -19.5 1 93.06 606 VAL B C 1
ATOM 9808 O O . VAL B 1 606 ? -5.809 -54.469 -18.453 1 93.06 606 VAL B O 1
ATOM 9811 N N . GLY B 1 607 ? -5.609 -56.281 -19.766 1 89.25 607 GLY B N 1
ATOM 9812 C CA . GLY B 1 607 ? -6.465 -57.094 -18.906 1 89.25 607 GLY B CA 1
ATOM 9813 C C . GLY B 1 607 ? -7.883 -56.562 -18.797 1 89.25 607 GLY B C 1
ATOM 9814 O O . GLY B 1 607 ? -8.484 -56.562 -17.734 1 89.25 607 GLY B O 1
ATOM 9815 N N . GLY B 1 608 ? -8.328 -55.875 -19.812 1 91.38 608 GLY B N 1
ATOM 9816 C CA . GLY B 1 608 ? -9.703 -55.406 -19.875 1 91.38 608 GLY B CA 1
ATOM 9817 C C . GLY B 1 608 ? -9.883 -54.031 -19.281 1 91.38 608 GLY B C 1
ATOM 9818 O O . GLY B 1 608 ? -11 -53.469 -19.266 1 91.38 608 GLY B O 1
ATOM 9819 N N . ARG B 1 609 ? -8.805 -53.406 -18.828 1 95.12 609 ARG B N 1
ATOM 9820 C CA . ARG B 1 609 ? -8.914 -52.125 -18.188 1 95.12 609 ARG B CA 1
ATOM 9821 C C . ARG B 1 609 ? -7.895 -51.125 -18.766 1 95.12 609 ARG B C 1
ATOM 9823 O O . ARG B 1 609 ? -6.781 -51.531 -19.109 1 95.12 609 ARG B O 1
ATOM 9830 N N . CYS B 1 610 ? -8.352 -49.906 -18.844 1 97.25 610 CYS B N 1
ATOM 9831 C CA . CYS B 1 610 ? -7.422 -48.875 -19.234 1 97.25 610 CYS B CA 1
ATOM 9832 C C . CYS B 1 610 ? -6.324 -48.688 -18.203 1 97.25 610 CYS B C 1
ATOM 9834 O O . CYS B 1 610 ? -6.609 -48.406 -17.031 1 97.25 610 CYS B O 1
ATOM 9836 N N . CYS B 1 611 ? -5.09 -48.844 -18.531 1 97.5 611 CYS B N 1
ATOM 9837 C CA . CYS B 1 611 ? -4.004 -48.844 -17.562 1 97.5 611 CYS B CA 1
ATOM 9838 C C . CYS B 1 611 ? -3.799 -47.469 -16.969 1 97.5 611 CYS B C 1
ATOM 9840 O O . CYS B 1 611 ? -3.381 -47.312 -15.82 1 97.5 611 CYS B O 1
ATOM 9842 N N . LEU B 1 612 ? -4.074 -46.375 -17.766 1 98.5 612 LEU B N 1
ATOM 9843 C CA . LEU B 1 612 ? -3.979 -45.031 -17.234 1 98.5 612 LEU B CA 1
ATOM 9844 C C . LEU B 1 612 ? -5.039 -44.781 -16.172 1 98.5 612 LEU B C 1
ATOM 9846 O O . LEU B 1 612 ? -4.738 -44.25 -15.102 1 98.5 612 LEU B O 1
ATOM 9850 N N . GLU B 1 613 ? -6.293 -45.156 -16.422 1 98.56 613 GLU B N 1
ATOM 9851 C CA . GLU B 1 613 ? -7.367 -45 -15.445 1 98.56 613 GLU B CA 1
ATOM 9852 C C . GLU B 1 613 ? -7.051 -45.781 -14.164 1 98.56 613 GLU B C 1
ATOM 9854 O O . GLU B 1 613 ? -7.262 -45.281 -13.062 1 98.56 613 GLU B O 1
ATOM 9859 N N . GLN B 1 614 ? -6.566 -46.969 -14.406 1 98 614 GLN B N 1
ATOM 9860 C CA . GLN B 1 614 ? -6.242 -47.844 -13.258 1 98 614 GLN B CA 1
ATOM 9861 C C . GLN B 1 614 ? -5.164 -47.188 -12.391 1 98 614 GLN B C 1
ATOM 9863 O O . GLN B 1 614 ? -5.258 -47.219 -11.156 1 98 614 GLN B O 1
ATOM 9868 N N . ARG B 1 615 ? -4.141 -46.688 -13.008 1 97.44 615 ARG B N 1
ATOM 9869 C CA . ARG B 1 615 ? -3.068 -46.031 -12.258 1 97.44 615 ARG B CA 1
ATOM 9870 C C . ARG B 1 615 ? -3.6 -44.844 -11.445 1 97.44 615 ARG B C 1
ATOM 9872 O O . ARG B 1 615 ? -3.232 -44.656 -10.281 1 97.44 615 ARG B O 1
ATOM 9879 N N . VAL B 1 616 ? -4.473 -44.031 -12.023 1 98.62 616 VAL B N 1
ATOM 9880 C CA . VAL B 1 616 ? -5.031 -42.875 -11.344 1 98.62 616 VAL B CA 1
ATOM 9881 C C . VAL B 1 616 ? -5.879 -43.312 -10.156 1 98.62 616 VAL B C 1
ATOM 9883 O O . VAL B 1 616 ? -5.824 -42.719 -9.078 1 98.62 616 VAL B O 1
ATOM 9886 N N . ARG B 1 617 ? -6.641 -44.375 -10.305 1 98.44 617 ARG B N 1
ATOM 9887 C CA . ARG B 1 617 ? -7.418 -44.938 -9.203 1 98.44 617 ARG B CA 1
ATOM 9888 C C . ARG B 1 617 ? -6.508 -45.375 -8.062 1 98.44 617 ARG B C 1
ATOM 9890 O O . ARG B 1 617 ? -6.812 -45.156 -6.895 1 98.44 617 ARG B O 1
ATOM 9897 N N . GLU B 1 618 ? -5.441 -46 -8.43 1 97.38 618 GLU B N 1
ATOM 9898 C CA . GLU B 1 618 ? -4.492 -46.469 -7.426 1 97.38 618 GLU B CA 1
ATOM 9899 C C . GLU B 1 618 ? -3.891 -45.312 -6.645 1 97.38 618 GLU B C 1
ATOM 9901 O O . GLU B 1 618 ? -3.537 -45.469 -5.473 1 97.38 618 GLU B O 1
ATOM 9906 N N . LEU B 1 619 ? -3.77 -44.188 -7.273 1 97.56 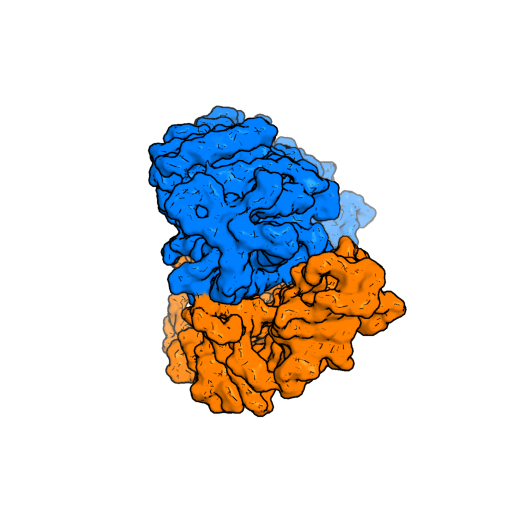619 LEU B N 1
ATOM 9907 C CA . LEU B 1 619 ? -3.133 -43.031 -6.656 1 97.56 619 LEU B CA 1
ATOM 9908 C C . LEU B 1 619 ? -4.129 -42.25 -5.809 1 97.56 619 LEU B C 1
ATOM 9910 O O . LEU B 1 619 ? -3.777 -41.75 -4.742 1 97.56 619 LEU B O 1
ATOM 9914 N N . LEU B 1 620 ? -5.43 -42.188 -6.238 1 98.62 620 LEU B N 1
ATOM 9915 C CA . LEU B 1 620 ? -6.336 -41.219 -5.656 1 98.62 620 LEU B CA 1
ATOM 9916 C C . LEU B 1 620 ? -7.359 -41.875 -4.75 1 98.62 620 LEU B C 1
ATOM 9918 O O . LEU B 1 620 ? -7.766 -41.312 -3.732 1 98.62 620 LEU B O 1
ATOM 9922 N N . GLU B 1 621 ? -7.75 -43.094 -5.055 1 98.56 621 GLU B N 1
ATOM 9923 C CA . GLU B 1 621 ? -8.828 -43.719 -4.309 1 98.56 621 GLU B CA 1
ATOM 9924 C C . GLU B 1 621 ? -8.398 -44.031 -2.879 1 98.56 621 GLU B C 1
ATOM 9926 O O . GLU B 1 621 ? -9.211 -44 -1.954 1 98.56 621 GLU B O 1
ATOM 9931 N N . PRO B 1 622 ? -7.082 -44.375 -2.639 1 97.62 622 PRO B N 1
ATOM 9932 C CA . PRO B 1 622 ? -6.645 -44.594 -1.256 1 97.62 622 PRO B CA 1
ATOM 9933 C C . PRO B 1 622 ? -6.773 -43.312 -0.403 1 97.62 622 PRO B C 1
ATOM 9935 O O . PRO B 1 622 ? -6.719 -43.406 0.828 1 97.62 622 PRO B O 1
ATOM 9938 N N . LEU B 1 623 ? -6.961 -42.188 -0.995 1 97.94 623 LEU B N 1
ATOM 9939 C CA . LEU B 1 623 ? -7.133 -40.938 -0.277 1 97.94 623 LEU B CA 1
ATOM 9940 C C . LEU B 1 623 ? -8.594 -40.719 0.102 1 97.94 623 LEU B C 1
ATOM 9942 O O . LEU B 1 623 ? -8.953 -39.656 0.64 1 97.94 623 LEU B O 1
ATOM 9946 N N . GLY B 1 624 ? -9.406 -41.656 -0.183 1 97.88 624 GLY B N 1
ATOM 9947 C CA . GLY B 1 624 ? -10.828 -41.562 0.103 1 97.88 624 GLY B CA 1
ATOM 9948 C C . GLY B 1 624 ? -11.617 -40.906 -1.025 1 97.88 624 GLY B C 1
ATOM 9949 O O . GLY B 1 624 ? -12.75 -40.469 -0.824 1 97.88 624 GLY B O 1
ATOM 9950 N N . LEU B 1 625 ? -11.039 -40.875 -2.195 1 98.69 625 LEU B N 1
ATOM 9951 C CA . LEU B 1 625 ? -11.672 -40.219 -3.332 1 98.69 625 LEU B CA 1
ATOM 9952 C C . LEU B 1 625 ? -12.32 -41.25 -4.258 1 98.69 625 LEU B C 1
ATOM 9954 O O . LEU B 1 625 ? -11.961 -42.438 -4.246 1 98.69 625 LEU B O 1
ATOM 9958 N N . SER B 1 626 ? -13.312 -40.781 -4.953 1 98.69 626 SER B N 1
ATOM 9959 C CA . SER B 1 626 ? -14 -41.594 -5.953 1 98.69 626 SER B CA 1
ATOM 9960 C C . SER B 1 626 ? -13.75 -41.062 -7.359 1 98.69 626 SER B C 1
ATOM 9962 O O . SER B 1 626 ? -14.109 -39.938 -7.676 1 98.69 626 SER B O 1
ATOM 9964 N N . CYS B 1 627 ? -13.172 -41.938 -8.18 1 98.75 627 CYS B N 1
ATOM 9965 C CA . CYS B 1 627 ? -12.781 -41.531 -9.523 1 98.75 627 CYS B CA 1
ATOM 9966 C C . CYS B 1 627 ? -13.859 -41.875 -10.539 1 98.75 627 CYS B C 1
ATOM 9968 O O . CYS B 1 627 ? -14.289 -43.031 -10.633 1 98.75 627 CYS B O 1
ATOM 9970 N N . THR B 1 628 ? -14.375 -40.906 -11.203 1 98.88 628 THR B N 1
ATOM 9971 C CA . THR B 1 628 ? -15.273 -41.094 -12.336 1 98.88 628 THR B CA 1
ATOM 9972 C C . THR B 1 628 ? -14.648 -40.5 -13.609 1 98.88 628 THR B C 1
ATOM 9974 O O . THR B 1 628 ? -14.266 -39.344 -13.648 1 98.88 628 THR B O 1
ATOM 9977 N N . PHE B 1 629 ? -14.523 -41.344 -14.594 1 98.75 629 PHE B N 1
ATOM 9978 C CA . PHE B 1 629 ? -13.914 -40.875 -15.844 1 98.75 629 PHE B CA 1
ATOM 9979 C C . PHE B 1 629 ? -14.984 -40.438 -16.828 1 98.75 629 PHE B C 1
ATOM 9981 O O . PHE B 1 629 ? -15.906 -41.188 -17.141 1 98.75 629 PHE B O 1
ATOM 9988 N N . ILE B 1 630 ? -14.828 -39.219 -17.328 1 98.75 630 ILE B N 1
ATOM 9989 C CA . ILE B 1 630 ? -15.82 -38.562 -18.188 1 98.75 630 ILE B CA 1
ATOM 9990 C C . ILE B 1 630 ? -15.258 -38.406 -19.594 1 98.75 630 ILE B C 1
ATOM 9992 O O . ILE B 1 630 ? -14.188 -37.844 -19.781 1 98.75 630 ILE B O 1
ATOM 9996 N N . ASP B 1 631 ? -15.977 -38.938 -20.562 1 98.31 631 ASP B N 1
ATOM 9997 C CA . ASP B 1 631 ? -15.562 -38.781 -21.953 1 98.31 631 ASP B CA 1
ATOM 9998 C C . ASP B 1 631 ? -15.758 -37.344 -22.438 1 98.31 631 ASP B C 1
ATOM 10000 O O . ASP B 1 631 ? -16.891 -36.875 -22.562 1 98.31 631 ASP B O 1
ATOM 10004 N N . ASP B 1 632 ? -14.695 -36.688 -22.672 1 98.12 632 ASP B N 1
ATOM 10005 C CA . ASP B 1 632 ? -14.75 -35.344 -23.203 1 98.12 632 ASP B CA 1
ATOM 10006 C C . ASP B 1 632 ? -13.812 -35.188 -24.391 1 98.12 632 ASP B C 1
ATOM 10008 O O . ASP B 1 632 ? -13.344 -34.062 -24.688 1 98.12 632 ASP B O 1
ATOM 10012 N N . PHE B 1 633 ? -13.422 -36.25 -25.062 1 98 633 PHE B N 1
ATOM 10013 C CA . PHE B 1 633 ? -12.398 -36.25 -26.094 1 98 633 PHE B CA 1
ATOM 10014 C C . PHE B 1 633 ? -12.742 -35.281 -27.219 1 98 633 PHE B C 1
ATOM 10016 O O . PHE B 1 633 ? -11.984 -34.344 -27.5 1 98 633 PHE B O 1
ATOM 10023 N N . PHE B 1 634 ? -13.945 -35.438 -27.797 1 97.06 634 PHE B N 1
ATOM 10024 C CA . PHE B 1 634 ? -14.297 -34.625 -28.953 1 97.06 634 PHE B CA 1
ATOM 10025 C C . PHE B 1 634 ? -14.93 -33.312 -28.531 1 97.06 634 PHE B C 1
ATOM 10027 O O . PHE B 1 634 ? -14.883 -32.344 -29.266 1 97.06 634 PHE B O 1
ATOM 10034 N N . SER B 1 635 ? -15.492 -33.344 -27.344 1 97.19 635 SER B N 1
ATOM 10035 C CA . SER B 1 635 ? -16.234 -32.156 -26.922 1 97.19 635 SER B CA 1
ATOM 10036 C C . SER B 1 635 ? -15.297 -31.094 -26.344 1 97.19 635 SER B C 1
ATOM 10038 O O . SER B 1 635 ? -15.586 -29.891 -26.422 1 97.19 635 SER B O 1
ATOM 10040 N N . TYR B 1 636 ? -14.164 -31.516 -25.75 1 98 636 TYR B N 1
ATOM 10041 C CA . TYR B 1 636 ? -13.336 -30.516 -25.078 1 98 636 TYR B CA 1
ATOM 10042 C C . TYR B 1 636 ? -11.859 -30.75 -25.375 1 98 636 TYR B C 1
ATOM 10044 O O . TYR B 1 636 ? -11.141 -29.812 -25.719 1 98 636 TYR B O 1
ATOM 10052 N N . HIS B 1 637 ? -11.336 -31.953 -25.375 1 97.88 637 HIS B N 1
ATOM 10053 C CA . HIS B 1 637 ? -9.914 -32.25 -25.5 1 97.88 637 HIS B CA 1
ATOM 10054 C C . HIS B 1 637 ? -9.359 -31.797 -26.844 1 97.88 637 HIS B C 1
ATOM 10056 O O . HIS B 1 637 ? -8.336 -31.125 -26.906 1 97.88 637 HIS B O 1
ATOM 10062 N N . VAL B 1 638 ? -10.055 -32.156 -27.938 1 96.62 638 VAL B N 1
ATOM 10063 C CA . VAL B 1 638 ? -9.578 -31.812 -29.266 1 96.62 638 VAL B CA 1
ATOM 10064 C C . VAL B 1 638 ? -9.539 -30.297 -29.422 1 96.62 638 VAL B C 1
ATOM 10066 O O . VAL B 1 638 ? -8.836 -29.766 -30.297 1 96.62 638 VAL B O 1
ATOM 10069 N N . LEU B 1 639 ? -10.32 -29.625 -28.562 1 96.38 639 LEU B N 1
ATOM 10070 C CA . LEU B 1 639 ? -10.367 -28.172 -28.609 1 96.38 639 LEU B CA 1
ATOM 10071 C C . LEU B 1 639 ? -9.43 -27.578 -27.562 1 96.38 639 LEU B C 1
ATOM 10073 O O . LEU B 1 639 ? -9.578 -26.406 -27.188 1 96.38 639 LEU B O 1
ATOM 10077 N N . SER B 1 640 ? -8.531 -28.328 -27 1 95.94 640 SER B N 1
ATOM 10078 C CA . SER B 1 640 ? -7.438 -27.922 -26.125 1 95.94 640 SER B CA 1
ATOM 10079 C C . SER B 1 640 ? -7.934 -27.609 -24.719 1 95.94 640 SER B C 1
ATOM 10081 O O . SER B 1 640 ? -7.434 -26.688 -24.078 1 95.94 640 SER B O 1
ATOM 10083 N N . GLY B 1 641 ? -8.969 -28.297 -24.297 1 96.56 641 GLY B N 1
ATOM 10084 C CA . GLY B 1 641 ? -9.461 -28.219 -22.938 1 96.56 641 GLY B CA 1
ATOM 10085 C C . GLY B 1 641 ? -9.984 -29.547 -22.422 1 96.56 641 GLY B C 1
ATOM 10086 O O . GLY B 1 641 ? -9.93 -30.562 -23.125 1 96.56 641 GLY B O 1
ATOM 10087 N N . ASP B 1 642 ? -10.398 -29.547 -21.172 1 98.25 642 ASP B N 1
ATOM 10088 C CA . ASP B 1 642 ? -10.961 -30.75 -20.562 1 98.25 642 ASP B CA 1
ATOM 10089 C C . ASP B 1 642 ? -12.062 -30.406 -19.578 1 98.25 642 ASP B C 1
ATOM 10091 O O . ASP B 1 642 ? -12.742 -29.391 -19.719 1 98.25 642 ASP B O 1
ATOM 10095 N N . VAL B 1 643 ? -12.352 -31.312 -18.656 1 98.69 643 VAL B N 1
ATOM 10096 C CA . VAL B 1 643 ? -13.516 -31.266 -17.766 1 98.69 643 VAL B CA 1
ATOM 10097 C C . VAL B 1 643 ? -13.5 -29.984 -16.938 1 98.69 643 VAL B C 1
ATOM 10099 O O . VAL B 1 643 ? -14.5 -29.281 -16.859 1 98.69 643 VAL B O 1
ATOM 10102 N N . HIS B 1 644 ? -12.383 -29.641 -16.344 1 98.44 644 HIS B N 1
ATOM 10103 C CA . HIS B 1 644 ? -12.289 -28.469 -15.492 1 98.44 644 HIS B CA 1
ATOM 10104 C C . HIS B 1 644 ? -12.594 -27.188 -16.281 1 98.44 644 HIS B C 1
ATOM 10106 O O . HIS B 1 644 ? -13.297 -26.297 -15.789 1 98.44 644 HIS B O 1
ATOM 10112 N N . CYS B 1 645 ? -12.141 -27.078 -17.547 1 97.88 645 CYS B N 1
ATOM 10113 C CA . CYS B 1 645 ? -12.367 -25.922 -18.406 1 97.88 645 CYS B CA 1
ATOM 10114 C C . CYS B 1 645 ? -13.852 -25.766 -18.719 1 97.88 645 CYS B C 1
ATOM 10116 O O . CYS B 1 645 ? -14.336 -24.656 -18.922 1 97.88 645 CYS B O 1
ATOM 10118 N N . GLY B 1 646 ? -14.484 -26.906 -18.781 1 98.25 646 GLY B N 1
ATOM 10119 C CA . GLY B 1 646 ? -15.875 -26.906 -19.219 1 98.25 646 GLY B CA 1
ATOM 10120 C C . GLY B 1 646 ? -16.859 -26.828 -18.078 1 98.25 646 GLY B C 1
ATOM 10121 O O . GLY B 1 646 ? -18.078 -26.844 -18.297 1 98.25 646 GLY B O 1
ATOM 10122 N N . THR B 1 647 ? -16.375 -26.75 -16.844 1 98.75 647 THR B N 1
ATOM 10123 C CA . THR B 1 647 ? -17.234 -26.672 -15.664 1 98.75 647 THR B CA 1
ATOM 10124 C C . THR B 1 647 ? -16.781 -25.547 -14.734 1 98.75 647 THR B C 1
ATOM 10126 O O . THR B 1 647 ? -15.695 -24.984 -14.914 1 98.75 647 THR B O 1
ATOM 10129 N N . ASN B 1 648 ? -17.562 -25.125 -13.883 1 98.56 648 ASN B N 1
ATOM 10130 C CA . ASN B 1 648 ? -17.25 -24.203 -12.789 1 98.56 648 ASN B CA 1
ATOM 10131 C C . ASN B 1 648 ? -18.062 -24.531 -11.539 1 98.56 648 ASN B C 1
ATOM 10133 O O . ASN B 1 648 ? -19.094 -25.188 -11.617 1 98.56 648 ASN B O 1
ATOM 10137 N N . VAL B 1 649 ? -17.547 -24.188 -10.422 1 98.81 649 VAL B N 1
ATOM 10138 C CA . VAL B 1 649 ? -18.188 -24.609 -9.18 1 98.81 649 VAL B CA 1
ATOM 10139 C C . VAL B 1 649 ? -18.188 -23.469 -8.18 1 98.81 649 VAL B C 1
ATOM 10141 O O . VAL B 1 649 ? -17.156 -22.859 -7.898 1 98.81 649 VAL B O 1
ATOM 10144 N N . ARG B 1 650 ? -19.328 -23.047 -7.738 1 98.62 650 ARG B N 1
ATOM 10145 C CA . ARG B 1 650 ? -19.422 -22.219 -6.547 1 98.62 650 ARG B CA 1
ATOM 10146 C C . ARG B 1 650 ? -19.203 -23.031 -5.281 1 98.62 650 ARG B C 1
ATOM 10148 O O . ARG B 1 650 ? -19.781 -24.125 -5.129 1 98.62 650 ARG B O 1
ATOM 10155 N N . ARG B 1 651 ? -18.453 -22.594 -4.441 1 98.69 651 ARG B N 1
ATOM 10156 C CA . ARG B 1 651 ? -18.062 -23.375 -3.275 1 98.69 651 ARG B CA 1
ATOM 10157 C C . ARG B 1 651 ? -18.344 -22.609 -1.983 1 98.69 651 ARG B C 1
ATOM 10159 O O . ARG B 1 651 ? -18.516 -21.391 -2.004 1 98.69 651 ARG B O 1
ATOM 10166 N N . LYS B 1 652 ? -18.375 -23.312 -0.883 1 98.31 652 LYS B N 1
ATOM 10167 C CA . LYS B 1 652 ? -18.609 -22.75 0.441 1 98.31 652 LYS B CA 1
ATOM 10168 C C . LYS B 1 652 ? -17.453 -21.844 0.869 1 98.31 652 LYS B C 1
ATOM 10170 O O . LYS B 1 652 ? -16.297 -22.219 0.738 1 98.31 652 LYS B O 1
ATOM 10175 N N . PRO B 1 653 ? -17.734 -20.625 1.374 1 98.06 653 PRO B N 1
ATOM 10176 C CA . PRO B 1 653 ? -16.672 -19.766 1.896 1 98.06 653 PRO B CA 1
ATOM 10177 C C . PRO B 1 653 ? -15.906 -20.391 3.053 1 98.06 653 PRO B C 1
ATOM 10179 O O . PRO B 1 653 ? -16.406 -21.328 3.693 1 98.06 653 PRO B O 1
ATOM 10182 N N . PHE B 1 654 ? -14.711 -19.891 3.312 1 98.12 654 PHE B N 1
ATOM 10183 C CA . PHE B 1 654 ? -13.898 -20.344 4.438 1 98.12 654 PHE B CA 1
ATOM 10184 C C . PHE B 1 654 ? -14.594 -20.047 5.762 1 98.12 654 PHE B C 1
ATOM 10186 O O . PHE B 1 654 ? -15.297 -19.047 5.887 1 98.12 654 PHE B O 1
ATOM 10193 N N . ALA B 1 655 ? -14.398 -20.969 6.723 1 96.62 655 ALA B N 1
ATOM 10194 C CA . ALA B 1 655 ? -14.82 -20.656 8.086 1 96.62 655 ALA B CA 1
ATOM 10195 C C . ALA B 1 655 ? -13.953 -19.562 8.695 1 96.62 655 ALA B C 1
ATOM 10197 O O . ALA B 1 655 ? -14.43 -18.766 9.508 1 96.62 655 ALA B O 1
ATOM 10198 N N . PHE B 1 656 ? -12.695 -19.516 8.344 1 97.69 656 PHE B N 1
ATOM 10199 C CA . PHE B 1 656 ? -11.742 -18.516 8.797 1 97.69 656 PHE B CA 1
ATOM 10200 C C . PHE B 1 656 ? -12.156 -17.125 8.32 1 97.69 656 PHE B C 1
ATOM 10202 O O . PHE B 1 656 ? -12.469 -16.938 7.141 1 97.69 656 PHE B O 1
ATOM 10209 N N . LYS B 1 657 ? -12.18 -16.141 9.266 1 97.94 657 LYS B N 1
ATOM 10210 C CA . LYS B 1 657 ? -12.523 -14.766 8.906 1 97.94 657 LYS B CA 1
ATOM 10211 C C . LYS B 1 657 ? -11.32 -14.031 8.32 1 97.94 657 LYS B C 1
ATOM 10213 O O . LYS B 1 657 ? -10.25 -13.992 8.938 1 97.94 657 LYS B O 1
ATOM 10218 N N . TRP B 1 658 ? -11.539 -13.398 7.164 1 98.31 658 TRP B N 1
ATOM 10219 C CA . TRP B 1 658 ? -10.414 -12.82 6.43 1 98.31 658 TRP B CA 1
ATOM 10220 C C . TRP B 1 658 ? -9.727 -11.742 7.246 1 98.31 658 TRP B C 1
ATOM 10222 O O . TRP B 1 658 ? -8.523 -11.523 7.105 1 98.31 658 TRP B O 1
ATOM 10232 N N . TRP B 1 659 ? -10.438 -10.969 8.109 1 97.94 659 TRP B N 1
ATOM 10233 C CA . TRP B 1 659 ? -9.82 -9.883 8.867 1 97.94 659 TRP B CA 1
ATOM 10234 C C . TRP B 1 659 ? -8.922 -10.438 9.969 1 97.94 659 TRP B C 1
ATOM 10236 O O . TRP B 1 659 ? -8.227 -9.68 10.648 1 97.94 659 TRP B O 1
ATOM 10246 N N . ASP B 1 660 ? -8.875 -11.734 10.18 1 97.19 660 ASP B N 1
ATOM 10247 C CA . ASP B 1 660 ? -7.992 -12.367 11.156 1 97.19 660 ASP B CA 1
ATOM 10248 C C . ASP B 1 660 ? -6.633 -12.695 10.547 1 97.19 660 ASP B C 1
ATOM 10250 O O . ASP B 1 660 ? -5.727 -13.164 11.242 1 97.19 660 ASP B O 1
ATOM 10254 N N . VAL B 1 661 ? -6.465 -12.477 9.281 1 96.25 661 VAL B N 1
ATOM 10255 C CA . VAL B 1 661 ? -5.18 -12.672 8.625 1 96.25 661 VAL B CA 1
ATOM 10256 C C . VAL B 1 661 ? -4.148 -11.711 9.211 1 96.25 661 VAL B C 1
ATOM 10258 O O . VAL B 1 661 ? -4.484 -10.578 9.562 1 96.25 661 VAL B O 1
ATOM 10261 N N . VAL B 1 662 ? -2.928 -12.18 9.383 1 89.44 662 VAL B N 1
ATOM 10262 C CA . VAL B 1 662 ? -1.819 -11.305 9.75 1 89.44 662 VAL B CA 1
ATOM 10263 C C . VAL B 1 662 ? -0.913 -11.078 8.539 1 89.44 662 VAL B C 1
ATOM 10265 O O . VAL B 1 662 ? -0.177 -11.984 8.133 1 89.44 662 VAL B O 1
ATOM 10268 N N . PRO B 1 663 ? -1.033 -9.891 7.902 1 78.81 663 PRO B N 1
ATOM 10269 C CA . PRO B 1 663 ? -0.226 -9.703 6.695 1 78.81 663 PRO B CA 1
ATOM 10270 C C . PRO B 1 663 ? 1.274 -9.766 6.973 1 78.81 663 PRO B C 1
ATOM 10272 O O . PRO B 1 663 ? 1.709 -9.523 8.102 1 78.81 663 PRO B O 1
#

Foldseek 3Di:
DAAEAEDEWELVDEAEDEAEARHKYKYQCLVHADPQFFKKAKDKDPQKWKWKAQPPDIGTPPDPPGIGTCVSVIIMMMHGHDFDADFQPMKMKMFTDHPPGPDGPTMTMYGYGYKYKAKWFQFVQQQDTDDDPDAQADFAFAPPTTAFAAEAQFFAADPPDPGGPLVDFAQDDVLSLLNWTKMKIFMGYDLVLCVQKWKKKFWDPVCQAFKWKWFQPPDPDRRSTGTQTHDPRGMDTDRQDPPDRMTMMTMHTNDAFFPVHLQKIKMKIWIWGDDPPDPPDDTDTRDMYMGMYGYWAWAAAALQFAFAEKEFEDAPPCVQQLVLVVVLCVVLVHHYDYHYCVQQVRPQQPQQFWGWTWTDGSSAIAIEIEGFQPCDSNVCCCVPPQRYRRHGYDYWHQPVDAALQSGCLQWHFDDWFAAPNATLNRGAIEGEDQPPDPPFDDHRPRVVRSRCSSVNHHYDYAHQRLAPSSGPLLFWGKYAFPDDPRIAIEGEAQVVQLVLLVVCVVVVQQQFWFPPPHPPDDTDGSVRCNPDPVQVVLRVVVNVRRVRRVVSCCNVRVDDPVRYDYQYWGWDQDPVGGTFTPFQRQSSWRYNNQEIEGEDRRAGADPRDRSSQVVVCVGRVVRVHHYDYGHCGPPARVVRHHDNSSMHTHRDDDPDDSSNRDD/DAAEAEDEWELVDEAEDEAEARHKYKYQCLVHDDPQFFKKAKDKDPQKWKWKDQPPDIGTPPDPPGIGTCVSVIIMMMHGHDFDADFQPMKMKMFTDHPPGPHGPTMTMYGYGYKYKAKWFQFVQQQDTDDDPDAQADFAFAPPTTAFAAEAQFFAADPPDPGGPLPDFAQDDVLSLLNWTKMKIFMGYDLVLCVQKWKKKFWDPVCQAFKWKWFQPPDPDRRSTGTQTHDPHGMDTDRADPVDRMTMMTMHTNDAFFPSHLQKIKMKIWIWGDPPPDPPDDTDTRDMYMGMYGYWAWAAAALQFAFAEKEFEDAPPCVQQLVLVVVLCVVLVHHYDYHYCVQQVRPQQVQQFWGWTWTDGSSAIAIEIEGFQPCDSNVCCCVNPQRYRRHGYDYWHQPVDAALQSGCLQWHFDDWFAAPNATQNRGAIEGEDQPPDPPFDDHRPRVVRSRCSSVNHHYDYAHQRLAPSSGPLLFWGKYAFPDDPRIAIEGEAQPVQLVLLVVCVVVVQQQFWFPPPHPPDDTDGSVRCNPPPVQVVLRVVVNVRRVRRVVSCCNVRVDDPVRYDYQYWGWDQDPVGGTFTPFQRQSSWRYNNQEIEGADRRAGADPNRRSSQVVVCVRRVVRVHHYDYGHCGPPARVVRHHDNSSMHTHRDDDPDDSSNRDD

Secondary structure (DSSP, 8-state):
---EEEE---SSS-EEEEEETT-EEEE-TTTTPPTT--EEEEEE-TTEEEEEEETTEEEEES-S--SEESTT--EEEEEESS--SSTT-EEEEEEEE-TT-SS-SEEEEEEEEEEEEEEE--TT-SSS-----S-SS--B-STT-B-EEE-B--S---TT-SS-GGGSS----HHHHHTSEEEEEEEES-HHHHHHEEEEEEE-GGGTTTEEEEE-TT---GGG-EEEEBTTB-EEEE---SS--EEEEEEEE-S--BTTB-SEEEEEEEEEE--SS-TTPPPEEEEEEEEEEEEPPPEE--TTSPEEEEEEE--TT-HHHHHHHHHHHHHTT--EEEEPHHHHTT---HHHHEEEEEEEETTEEEEEEEE-S--STTTTHIIIII-BTTBEEEE---TT---GGGSGGGEEEPPPEEETTEEETT--EEEEE-TTSTT-----HHHHHHHHHT-SS--EEEE-TTBSS--GGGTEEEEE-SSTTSEEEEEEEHHHHHHHHHHHIIIIITT-BSSTT-TT----BHHHHHH-HHHHHHHHHHHHHHHHHHHHHHHHHT--GGGEEEEE--EEE-TTS-EEESS--TTS-EEETTEEEEE-----EETTEEHHHHHHHHHHGGGT-EEEEE--TTTTGGGT--HHHHEEEEEPPPSS-GGG---/---EEEE---SSS-EEEEEETT-EEEE-TTTTPPTT--EEEEEE-TTEEEEEEETTEEEEES-S--SEESTT--EEEEEESS--SSTT-EEEEEEEE-TT-SS-SEEEEEEEEEEEEEEE--TT-SSS-----S-SS--B-STT-B-EEE-B--S---TT-SS-GGGSS----HHHHHTSEEEEEEEES-HHHHHHEEEEEEE-GGGTTTEEEEE-TT---GGG-EEEEBTTB-EEEE---SS--EEEEEEEE-S--BTTB-SEEEEEEEEEE--SS-TTPPPEEEEEEEEEEEEPPPEE--TTSPEEEEEEE--TT-HHHHHHHHHHHHHTT--EEEE-HHHHTT---HHHHEEEEEEEETTEEEEEEEE-S--STTTTHIIIII-BTTBEEEE---TT---GGGSGGGEEEPPPEEETTEEETT--EEEEE-TTSTT-----HHHHHHHHHT-SS--EEEE-TTBSS--GGGTEEEEE-SSTTSEEEEEEEHHHHHHHHHHHIIIIITT-BSSTT-TT----BHHHHHH-HHHHHHHHHHHHHHHHHHHHHHHHHT--GGGEEEEE--EEE-TTS-EEESS--TTS-EEETTEEEEE-----EETTEEHHHHHHHHHHGGGT-EEEEE--TTTTGGGT--HHHHEEEEEPPPSS-GGG---